Protein AF-A0A934VR68-F1 (afdb_monomer_lite)

Sequence (1082 aa):
MLKLRLAALLAGLALPFSLSGGIKLPEGFIEETVVPEISAATAFSFLPDGRILLCEQKGRILVHQDGKLLPEPLLELEVDHYWERGIIGLAIDPDFENEPWIYVFYATNVDFPKTVISRFKIDGNRALRESEEVLIEGKDQLAYGGFKPAGHQGGVLAFGPDGKLYIGTGEYTASWPSQSLETIAGKVLRINKDGTIPSDNPYYDQLEGVYRSIYSTGIRNPFGLVFEESTGDLYLTDVGQTAYEEVNVIVKGGNYGWPEEEGPPTKSDTFESIAPIHAFTPAIGQSIVGGEFYEGSQLPYPEEYHGKFFFMDYMANWVNTLDPKNPEDVQTFATGLAGPVAIHLGPEGDLYYLNRNAWVYDGRLQPHTGSLRRISYVGEEQAVLWRKQQDANKPSIPTEDVSEPKLALSPPSGVYTGPIQVNVAGSLARDPKITIRYTLSGALPDRWSPLYEGGLNISKDQYLVVAALDESSSVVQSVRADYRVASQTPYGLNKRPRHAEAYIPDEIAAFPKNLSELGIFADLASSQPIEGFIPYRLTNPVWEPYVSVKRWLSVPDFKHIEFLEQGRANLPPGSLILQHFDLTPNNASRIRLETRLIRVGQNDTHQAVTYLWKEDQSDARLSETMNMQDLSAKLGLPAGDRSWITPGPMDNLSFDNPRVFYYHDISVAQLNAPVTYPQTGVSDNQIRTWNHIGLFDTRIEEALIPRLPSFAAIGDPNSSIEHQVRSYLHTNCASCHHPEGNVRSNFDARIQTNVWGQGLLWSKAATPLYGFDAENLIQPGYPEKSILIERLRQHSSPFKMPSPSLYKQISPIVPIMDEWILELGRKHLSVKLDENAIDESAGNLACFKITTPTATYYLEKSGGGLSSLLDTSGNDWLGFEPTKGSGAKGEYRGFPNAVHQQAGSYFHAMNSGTDPCITEVLENRGDHVSISVRSESGHWAGRYDFYGDRSTFTMTQMPEDKAYWILYEGTPGGSFDLDDWWMTSSQKEPQPMTAGHKGDISNPEWIAFGDPDVDRSLLLVSHTDDDSPDTFYQMQESMTVFGFGRQGLEKFLKTVPQTFTLSFVESKKHEKISERAEELLK

Radius of gyration: 35.61 Å; chains: 1; bounding box: 92×86×104 Å

InterPro domains:
  IPR011041 Soluble quinoprotein glucose/sorbosone dehydrogenase, beta-propeller domain superfamily [SSF50952] (24-356)
  IPR011042 Six-bladed beta-propeller, TolB-like [G3DSA:2.120.10.30] (23-379)
  IPR012938 Glucose/Sorbosone dehydrogenase [PF07995] (43-354)

Organism: NCBI:txid415221

Structure (mmCIF, N/CA/C/O backbone):
data_AF-A0A934VR68-F1
#
_entry.id   AF-A0A934VR68-F1
#
loop_
_atom_site.group_PDB
_atom_site.id
_atom_site.type_symbol
_atom_site.label_atom_id
_atom_site.label_alt_id
_atom_site.label_comp_id
_atom_site.label_asym_id
_atom_site.label_entity_id
_atom_site.label_seq_id
_atom_site.pdbx_PDB_ins_code
_atom_site.Cartn_x
_atom_site.Cartn_y
_atom_site.Cartn_z
_atom_site.occupancy
_atom_site.B_iso_or_equiv
_atom_site.auth_seq_id
_atom_site.auth_comp_id
_atom_site.auth_asym_id
_atom_site.auth_atom_id
_atom_site.pdbx_PDB_model_num
ATOM 1 N N . MET A 1 1 ? -45.730 28.849 8.858 1.00 28.05 1 MET A N 1
ATOM 2 C CA . MET A 1 1 ? -46.166 27.581 8.234 1.00 28.05 1 MET A CA 1
ATOM 3 C C . MET A 1 1 ? -44.924 26.961 7.599 1.00 28.05 1 MET A C 1
ATOM 5 O O . MET A 1 1 ? -44.499 27.459 6.576 1.00 28.05 1 MET A O 1
ATOM 9 N N . LEU A 1 2 ? -44.076 26.272 8.361 1.00 24.47 2 LEU A N 1
ATOM 10 C CA . LEU A 1 2 ? -44.145 24.882 8.846 1.00 24.47 2 LEU A CA 1
ATOM 11 C C . LEU A 1 2 ? -43.529 23.883 7.838 1.00 24.47 2 LEU A C 1
ATOM 13 O O . LEU A 1 2 ? -44.092 23.672 6.771 1.00 24.47 2 LEU A O 1
ATOM 17 N N . LYS A 1 3 ? -42.461 23.220 8.315 1.00 23.73 3 LYS A N 1
ATOM 18 C CA . LYS A 1 3 ? -41.888 21.904 7.950 1.00 23.73 3 LYS A CA 1
ATOM 19 C C . LYS A 1 3 ? -40.584 21.842 7.129 1.00 23.73 3 LYS A C 1
ATOM 21 O O . LYS A 1 3 ? -40.590 21.796 5.909 1.00 23.73 3 LYS A O 1
ATOM 26 N N . LEU A 1 4 ? -39.495 21.750 7.908 1.00 26.41 4 LEU A N 1
ATOM 27 C CA . LEU A 1 4 ? -38.475 20.683 7.929 1.00 26.41 4 LEU A CA 1
ATOM 28 C C . LEU A 1 4 ? -37.934 20.154 6.587 1.00 26.41 4 LEU A C 1
ATOM 30 O O . LEU A 1 4 ? -38.584 19.356 5.919 1.00 26.41 4 LEU A O 1
ATOM 34 N N . ARG A 1 5 ? -36.652 20.444 6.326 1.00 24.77 5 ARG A N 1
ATOM 35 C CA . ARG A 1 5 ? -35.717 19.518 5.670 1.00 24.77 5 ARG A CA 1
ATOM 36 C C . ARG A 1 5 ? -34.453 19.421 6.530 1.00 24.77 5 ARG A C 1
ATOM 38 O O . ARG A 1 5 ? -33.632 20.330 6.540 1.00 24.77 5 ARG A O 1
ATOM 45 N N . LEU A 1 6 ? -34.401 18.350 7.319 1.00 25.66 6 LEU A N 1
ATOM 46 C CA . LEU A 1 6 ? -33.248 17.869 8.076 1.00 25.66 6 LEU A CA 1
ATOM 47 C C . LEU A 1 6 ? -32.337 17.149 7.065 1.00 25.66 6 LEU A C 1
ATOM 49 O O . LEU A 1 6 ? -32.803 16.219 6.410 1.00 25.66 6 LEU A O 1
ATOM 53 N N . ALA A 1 7 ? -31.091 17.588 6.899 1.00 24.75 7 ALA A N 1
ATOM 54 C CA . ALA A 1 7 ? -30.080 16.845 6.150 1.00 24.75 7 ALA A CA 1
ATOM 55 C C . ALA A 1 7 ? -29.336 15.945 7.146 1.00 24.75 7 ALA A C 1
ATOM 57 O O . ALA A 1 7 ? -28.622 16.440 8.015 1.00 24.75 7 ALA A O 1
ATOM 58 N N . ALA A 1 8 ? -29.590 14.640 7.063 1.00 25.19 8 ALA A N 1
ATOM 59 C CA . ALA A 1 8 ? -28.914 13.606 7.830 1.00 25.19 8 ALA A CA 1
ATOM 60 C C . ALA A 1 8 ? -27.628 13.200 7.093 1.00 25.19 8 ALA A C 1
ATOM 62 O O . ALA A 1 8 ? -27.705 12.701 5.975 1.00 25.19 8 ALA A O 1
ATOM 63 N N . LEU A 1 9 ? -26.466 13.428 7.712 1.00 25.52 9 LEU A N 1
ATOM 64 C CA . LEU A 1 9 ? -25.203 12.782 7.348 1.00 25.52 9 LEU A CA 1
ATOM 65 C C . LEU A 1 9 ? -24.937 11.702 8.407 1.00 25.52 9 LEU A C 1
ATOM 67 O O . LEU A 1 9 ? -24.660 12.020 9.561 1.00 25.52 9 LEU A O 1
ATOM 71 N N . LEU A 1 10 ? -25.097 10.440 8.014 1.00 25.72 10 LEU A N 1
ATOM 72 C CA . LEU A 1 10 ? -24.734 9.243 8.771 1.00 25.72 10 LEU A CA 1
ATOM 73 C C . LEU A 1 10 ? -23.389 8.754 8.218 1.00 25.72 10 LEU A C 1
ATOM 75 O O . LEU A 1 10 ? -23.344 8.280 7.089 1.00 25.72 10 LEU A O 1
ATOM 79 N N . ALA A 1 11 ? -22.312 8.888 8.994 1.00 25.97 11 ALA A N 1
ATOM 80 C CA . ALA A 1 11 ? -21.080 8.124 8.809 1.00 25.97 11 ALA A CA 1
ATOM 81 C C . ALA A 1 11 ? -21.022 7.117 9.964 1.00 25.97 11 ALA A C 1
ATOM 83 O O . ALA A 1 11 ? -21.067 7.506 11.134 1.00 25.97 11 ALA A O 1
ATOM 84 N N . GLY A 1 12 ? -21.075 5.832 9.616 1.00 24.03 12 GLY A N 1
ATOM 85 C CA . GLY A 1 12 ? -21.204 4.714 10.540 1.00 24.03 12 GLY A CA 1
ATOM 86 C C . GLY A 1 12 ? -19.996 4.590 11.464 1.00 24.03 12 GLY A C 1
ATOM 87 O O . GLY A 1 12 ? -18.859 4.505 11.021 1.00 24.03 12 GLY A O 1
ATOM 88 N N . LEU A 1 13 ? -20.265 4.560 12.768 1.00 29.69 13 LEU A N 1
ATOM 89 C CA . LEU A 1 13 ? -19.359 4.026 13.777 1.00 29.69 13 LEU A CA 1
ATOM 90 C C . LEU A 1 13 ? -19.302 2.499 13.617 1.00 29.69 13 LEU A C 1
ATOM 92 O O . LEU A 1 13 ? -20.286 1.826 13.922 1.00 29.69 13 LEU A O 1
ATOM 96 N N . ALA A 1 14 ? -18.166 1.932 13.211 1.00 25.05 14 ALA A N 1
ATOM 97 C CA . ALA A 1 14 ? -17.817 0.565 13.595 1.00 25.05 14 ALA A CA 1
ATOM 98 C C . ALA A 1 14 ? -17.445 0.565 15.089 1.00 25.05 14 ALA A C 1
ATOM 100 O O . ALA A 1 14 ? -16.317 0.847 15.488 1.00 25.05 14 ALA A O 1
ATOM 101 N N . LEU A 1 15 ? -18.438 0.311 15.941 1.00 27.58 15 LEU A N 1
ATOM 102 C CA . LEU A 1 15 ? -18.227 -0.068 17.337 1.00 27.58 15 LEU A CA 1
ATOM 103 C C . LEU A 1 15 ? -17.658 -1.497 17.376 1.00 27.58 15 LEU A C 1
ATOM 105 O O . LEU A 1 15 ? -18.282 -2.378 16.786 1.00 27.58 15 LEU A O 1
ATOM 109 N N . PRO A 1 16 ? -16.616 -1.815 18.167 1.00 25.47 16 PRO A N 1
ATOM 110 C CA . PRO A 1 16 ? -16.434 -3.174 18.644 1.00 25.47 16 PRO A CA 1
ATOM 111 C C . PRO A 1 16 ? -17.470 -3.407 19.749 1.00 25.47 16 PRO A C 1
ATOM 113 O O . PRO A 1 16 ? -17.167 -3.421 20.942 1.00 25.47 16 PRO A O 1
ATOM 116 N N . PHE A 1 17 ? -18.737 -3.574 19.370 1.00 26.94 17 PHE A N 1
ATOM 117 C CA . PHE A 1 17 ? -19.653 -4.297 20.233 1.00 26.94 17 PHE A CA 1
ATOM 118 C C . PHE A 1 17 ? -19.252 -5.768 20.143 1.00 26.94 17 PHE A C 1
ATOM 120 O O . PHE A 1 17 ? -19.762 -6.514 19.317 1.00 26.94 17 PHE A O 1
ATOM 127 N N . SER A 1 18 ? -18.421 -6.228 21.080 1.00 26.27 18 SER A N 1
ATOM 128 C CA . SER A 1 18 ? -18.700 -7.549 21.636 1.00 26.27 18 SER A CA 1
ATOM 129 C C . SER A 1 18 ? -19.998 -7.400 22.430 1.00 26.27 18 SER A C 1
ATOM 131 O O . SER A 1 18 ? -20.007 -7.175 23.642 1.00 26.27 18 SER A O 1
ATOM 133 N N . LEU A 1 19 ? -21.127 -7.422 21.717 1.00 27.28 19 LEU A N 1
ATOM 134 C CA . LEU A 1 19 ? -22.379 -7.816 22.328 1.00 27.28 19 LEU A CA 1
ATOM 135 C C . LEU A 1 19 ? -22.127 -9.238 22.816 1.00 27.28 19 LEU A C 1
ATOM 137 O O . LEU A 1 19 ? -22.005 -10.163 22.028 1.00 27.28 19 LEU A O 1
ATOM 141 N N . SER A 1 20 ? -22.113 -9.433 24.128 1.00 31.66 20 SER A N 1
ATOM 142 C CA . SER A 1 20 ? -22.282 -10.754 24.735 1.00 31.66 20 SER A CA 1
ATOM 143 C C . SER A 1 20 ? -23.693 -11.332 24.503 1.00 31.66 20 SER A C 1
ATOM 145 O O . SER A 1 20 ? -24.128 -12.231 25.223 1.00 31.66 20 SER A O 1
ATOM 147 N N . GLY A 1 21 ? -24.428 -10.835 23.503 1.00 38.28 21 GLY A N 1
ATOM 148 C CA . GLY A 1 21 ? -25.557 -11.540 22.924 1.00 38.28 21 GLY A CA 1
ATOM 149 C C . GLY A 1 21 ? -24.994 -12.533 21.921 1.00 38.28 21 GLY A C 1
ATOM 150 O O . GLY A 1 21 ? -24.401 -12.109 20.939 1.00 38.28 21 GLY A O 1
ATOM 151 N N . GLY A 1 22 ? -25.141 -13.833 22.186 1.00 60.25 22 GLY A N 1
ATOM 152 C CA . GLY A 1 22 ? -24.747 -14.869 21.227 1.00 60.25 22 GLY A CA 1
ATOM 153 C C . GLY A 1 22 ? -25.390 -14.661 19.851 1.00 60.25 22 GLY A C 1
ATOM 154 O O . GLY A 1 22 ? -26.349 -13.890 19.727 1.00 60.25 22 GLY A O 1
ATOM 155 N N . ILE A 1 23 ? -24.863 -15.364 18.843 1.00 82.00 23 ILE A N 1
ATOM 156 C CA . ILE A 1 23 ? -25.357 -15.294 17.466 1.00 82.00 23 ILE A CA 1
ATOM 157 C C . ILE A 1 23 ? -26.887 -15.396 17.434 1.00 82.00 23 ILE A C 1
ATOM 159 O O . ILE A 1 23 ? -27.502 -16.223 18.118 1.00 82.00 23 ILE A O 1
ATOM 163 N N . LYS A 1 24 ? -27.519 -14.535 16.643 1.00 89.50 24 LYS A N 1
ATOM 164 C CA . LYS A 1 24 ? -28.940 -14.653 16.328 1.00 89.50 24 LYS A CA 1
ATOM 165 C C . LYS A 1 24 ? -29.060 -15.308 14.971 1.00 89.50 24 LYS A C 1
ATOM 167 O O . LYS A 1 24 ? -28.560 -14.764 13.992 1.00 89.50 24 LYS A O 1
ATOM 172 N N . LEU A 1 25 ? -29.739 -16.446 14.954 1.00 92.12 25 LEU A N 1
ATOM 173 C CA . LEU A 1 25 ? -30.021 -17.239 13.767 1.00 92.12 25 LEU A CA 1
ATOM 174 C C . LEU A 1 25 ? -31.536 -17.381 13.575 1.00 92.12 25 LEU A C 1
ATOM 176 O O . LEU A 1 25 ? -32.276 -17.234 14.560 1.00 92.12 25 LEU A O 1
ATOM 180 N N . PRO A 1 26 ? -32.002 -17.718 12.360 1.00 94.38 26 PRO A N 1
ATOM 181 C CA . PRO A 1 26 ? -33.406 -18.009 12.117 1.00 94.38 26 PRO A CA 1
ATOM 182 C C . PRO A 1 26 ? -33.869 -19.231 12.929 1.00 94.38 26 PRO A C 1
ATOM 184 O O . PRO A 1 26 ? -33.079 -19.983 13.522 1.00 94.38 26 PRO A O 1
ATOM 187 N N . GLU A 1 27 ? -35.183 -19.430 13.012 1.00 91.06 27 GLU A N 1
ATOM 188 C CA . GLU A 1 27 ? -35.729 -20.593 13.710 1.00 91.06 27 GLU A CA 1
ATOM 189 C C . GLU A 1 27 ? -35.282 -21.901 13.033 1.00 91.06 27 GLU A C 1
ATOM 191 O O . GLU A 1 27 ? -35.127 -21.985 11.820 1.00 91.06 27 GLU A O 1
ATOM 196 N N . GLY A 1 28 ? -34.994 -22.922 13.844 1.00 92.81 28 GLY A N 1
ATOM 197 C CA . GLY A 1 28 ? -34.478 -24.207 13.363 1.00 92.81 28 GLY A CA 1
ATOM 198 C C . GLY A 1 28 ? -32.969 -24.284 13.110 1.00 92.81 28 GLY A C 1
ATOM 199 O O . GLY A 1 28 ? -32.467 -25.391 12.922 1.00 92.81 28 GLY A O 1
ATOM 200 N N . PHE A 1 29 ? -32.239 -23.169 13.198 1.00 96.00 29 PHE A N 1
ATOM 201 C CA . PHE A 1 29 ? -30.780 -23.147 13.066 1.00 96.00 29 PHE A CA 1
ATOM 202 C C . PHE A 1 29 ? -30.039 -23.162 14.411 1.00 96.00 29 PHE A C 1
ATOM 204 O O . PHE A 1 29 ? -30.482 -22.567 15.406 1.00 96.00 29 PHE A O 1
ATOM 211 N N . ILE A 1 30 ? -28.877 -23.814 14.416 1.00 92.88 30 ILE A N 1
ATOM 212 C CA . ILE A 1 30 ? -27.908 -23.850 15.519 1.00 92.88 30 ILE A CA 1
ATOM 213 C C . ILE A 1 30 ? -26.512 -23.476 15.020 1.00 92.88 30 ILE A C 1
ATOM 215 O O . ILE A 1 30 ? -26.251 -23.502 13.820 1.00 92.88 30 ILE A O 1
ATOM 219 N N . GLU A 1 31 ? -25.622 -23.144 15.952 1.00 91.94 31 GLU A N 1
ATOM 220 C CA . GLU A 1 31 ? -24.237 -22.781 15.666 1.00 91.94 31 GLU A CA 1
ATOM 221 C C . GLU A 1 31 ? -23.282 -23.559 16.572 1.00 91.94 31 GLU A C 1
ATOM 223 O O . GLU A 1 31 ? -23.458 -23.579 17.792 1.00 91.94 31 GLU A O 1
ATOM 228 N N . GLU A 1 32 ? -22.239 -24.154 16.004 1.00 90.81 32 GLU A N 1
ATOM 229 C CA . GLU A 1 32 ? -21.258 -24.940 16.747 1.00 90.81 32 GLU A CA 1
ATOM 230 C C . GLU A 1 32 ? -19.827 -24.456 16.498 1.00 90.81 32 GLU A C 1
ATOM 232 O O . GLU A 1 32 ? -19.454 -24.052 15.395 1.00 90.81 32 GLU A O 1
ATOM 237 N N . THR A 1 33 ? -18.996 -24.508 17.543 1.00 90.56 33 THR A N 1
ATOM 238 C CA . THR A 1 33 ? -17.549 -24.310 17.400 1.00 90.56 33 THR A CA 1
ATOM 239 C C . THR A 1 33 ? -16.932 -25.563 16.795 1.00 90.56 33 THR A C 1
ATOM 241 O O . THR A 1 33 ? -16.979 -26.619 17.423 1.00 90.56 33 THR A O 1
ATOM 244 N N . VAL A 1 34 ? -16.288 -25.438 15.638 1.00 94.75 34 VAL A N 1
ATOM 245 C CA . VAL A 1 34 ? -15.544 -26.539 15.009 1.00 94.75 34 VAL A CA 1
ATOM 246 C C . VAL A 1 34 ? -14.088 -26.491 15.451 1.00 94.75 34 VAL A C 1
ATOM 248 O O . VAL A 1 34 ? -13.552 -27.471 15.960 1.00 94.75 34 VAL A O 1
ATOM 251 N N . VAL A 1 35 ? -13.463 -25.317 15.324 1.00 92.38 35 VAL A N 1
ATOM 252 C CA . VAL A 1 35 ? -12.082 -25.080 15.762 1.00 92.38 35 VAL A CA 1
ATOM 253 C C . VAL A 1 35 ? -12.032 -23.792 16.580 1.00 92.38 35 VAL A C 1
ATOM 255 O O . VAL A 1 35 ? -12.328 -22.725 16.040 1.00 92.38 35 VAL A O 1
ATOM 258 N N . PRO A 1 36 ? -11.688 -23.851 17.876 1.00 87.69 36 PRO A N 1
ATOM 259 C CA . PRO A 1 36 ? -11.457 -22.658 18.681 1.00 87.69 36 PRO A CA 1
ATOM 260 C C . PRO A 1 36 ? -10.021 -22.129 18.509 1.00 87.69 36 PRO A C 1
ATOM 262 O O . PRO A 1 36 ? -9.134 -22.845 18.052 1.00 87.69 36 PRO A O 1
ATOM 265 N N . GLU A 1 37 ? -9.782 -20.898 18.964 1.00 83.94 37 GLU A N 1
ATOM 266 C CA . GLU A 1 37 ? -8.445 -20.376 19.298 1.00 83.94 37 GLU A CA 1
ATOM 267 C C . GLU A 1 37 ? -7.411 -20.314 18.149 1.00 83.94 37 GLU A C 1
ATOM 269 O O . GLU A 1 37 ? -6.203 -20.479 18.353 1.00 83.94 37 GLU A O 1
ATOM 274 N N . ILE A 1 38 ? -7.864 -19.985 16.939 1.00 86.38 38 ILE A N 1
ATOM 275 C CA . ILE A 1 38 ? -7.002 -19.780 15.762 1.00 86.38 38 ILE A CA 1
ATOM 276 C C . ILE A 1 38 ? -6.319 -18.406 15.856 1.00 86.38 38 ILE A C 1
ATOM 278 O O . ILE A 1 38 ? -6.948 -17.411 16.232 1.00 86.38 38 ILE A O 1
ATOM 282 N N . SER A 1 39 ? -5.030 -18.306 15.524 1.00 84.50 39 SER A N 1
ATOM 283 C CA . SER A 1 39 ? -4.310 -17.027 15.579 1.00 84.50 39 SER A CA 1
ATOM 284 C C . SER A 1 39 ? -4.308 -16.321 14.228 1.00 84.50 39 SER A C 1
ATOM 286 O O . SER A 1 39 ? -3.750 -16.837 13.270 1.00 84.50 39 SER A O 1
ATOM 288 N N . ALA A 1 40 ? -4.857 -15.102 14.167 1.00 87.12 40 ALA A N 1
ATOM 289 C CA . ALA A 1 40 ? -4.866 -14.279 12.948 1.00 87.12 40 ALA A CA 1
ATOM 290 C C . ALA A 1 40 ? -5.395 -15.040 11.712 1.00 87.12 40 ALA A C 1
ATOM 292 O O . ALA A 1 40 ? -4.731 -15.090 10.678 1.00 87.12 40 ALA A O 1
ATOM 293 N N . ALA A 1 41 ? -6.560 -15.676 11.857 1.00 92.38 41 ALA A N 1
ATOM 294 C CA . ALA A 1 41 ? -7.173 -16.494 10.815 1.00 92.38 41 ALA A CA 1
ATOM 295 C C . ALA A 1 41 ? -7.495 -15.658 9.560 1.00 92.38 41 ALA A C 1
ATOM 297 O O . ALA A 1 41 ? -7.987 -14.539 9.704 1.00 92.38 41 ALA A O 1
ATOM 298 N N . THR A 1 42 ? -7.219 -16.170 8.358 1.00 94.56 42 THR A N 1
ATOM 299 C CA . THR A 1 42 ? -7.431 -15.426 7.093 1.00 94.56 42 THR A CA 1
ATOM 300 C C . THR A 1 42 ? -8.353 -16.136 6.114 1.00 94.56 42 THR A C 1
ATOM 302 O O . THR A 1 42 ? -9.308 -15.531 5.645 1.00 94.56 42 THR A O 1
ATOM 305 N N . ALA A 1 43 ? -8.119 -17.420 5.860 1.00 96.50 43 ALA A N 1
ATOM 306 C CA . ALA A 1 43 ? -8.907 -18.232 4.937 1.00 96.50 43 ALA A CA 1
ATOM 307 C C . ALA A 1 43 ? -9.018 -19.674 5.438 1.00 96.50 43 ALA A C 1
ATOM 309 O O . ALA A 1 43 ? -8.245 -20.109 6.297 1.00 96.50 43 ALA A O 1
ATOM 310 N N . PHE A 1 44 ? -9.968 -20.429 4.894 1.00 97.88 44 PHE A N 1
ATOM 311 C CA . PHE A 1 44 ? -10.056 -21.869 5.105 1.00 97.88 44 PHE A CA 1
ATOM 312 C C . PHE A 1 44 ? -10.626 -22.556 3.866 1.00 97.88 44 PHE A C 1
ATOM 314 O O . PHE A 1 44 ? -11.276 -21.910 3.056 1.00 97.88 44 PHE A O 1
ATOM 321 N N . SER A 1 45 ? -10.381 -23.854 3.709 1.00 97.19 45 SER A N 1
ATOM 322 C CA . SER A 1 45 ? -10.980 -24.633 2.623 1.00 97.19 45 SER A CA 1
ATOM 323 C C . SER A 1 45 ? -11.104 -26.111 2.992 1.00 97.19 45 SER A C 1
ATOM 325 O O . SER A 1 45 ? -10.379 -26.603 3.864 1.00 97.19 45 SER A O 1
ATOM 327 N N . PHE A 1 46 ? -12.026 -26.815 2.340 1.00 96.12 46 PHE A N 1
ATOM 328 C CA . PHE A 1 46 ? -12.252 -28.247 2.526 1.00 96.12 46 PHE A CA 1
ATOM 329 C C . PHE A 1 46 ? -11.454 -29.061 1.509 1.00 96.12 46 PHE A C 1
ATOM 331 O O . PHE A 1 46 ? -11.421 -28.738 0.325 1.00 96.12 46 PHE A O 1
ATOM 338 N N . LEU A 1 47 ? -10.849 -30.156 1.964 1.00 95.69 47 LEU A N 1
ATOM 339 C CA . LEU A 1 47 ? -10.336 -31.200 1.082 1.00 95.69 47 LEU A CA 1
ATOM 340 C C . LEU A 1 47 ? -11.433 -32.239 0.792 1.00 95.69 47 LEU A C 1
ATOM 342 O O . LEU A 1 47 ? -12.292 -32.460 1.651 1.00 95.69 47 LEU A O 1
ATOM 346 N N . PRO A 1 48 ? -11.380 -32.946 -0.357 1.00 92.38 48 PRO A N 1
ATOM 347 C CA . PRO A 1 48 ? -12.367 -33.979 -0.701 1.00 92.38 48 PRO A CA 1
ATOM 348 C C . PRO A 1 48 ? -12.492 -35.110 0.330 1.00 92.38 48 PRO A C 1
ATOM 350 O O . PRO A 1 48 ? -13.541 -35.736 0.452 1.00 92.38 48 PRO A O 1
ATOM 353 N N . ASP A 1 49 ? -11.437 -35.358 1.109 1.00 91.00 49 ASP A N 1
ATOM 354 C CA . ASP A 1 49 ? -11.416 -36.366 2.174 1.00 91.00 49 ASP A CA 1
ATOM 355 C C . ASP A 1 49 ? -12.012 -35.886 3.514 1.00 91.00 49 ASP A C 1
ATOM 357 O O . ASP A 1 49 ? -11.981 -36.621 4.504 1.00 91.00 49 ASP A O 1
ATOM 361 N N . GLY A 1 50 ? -12.563 -34.668 3.557 1.00 91.75 50 GLY A N 1
ATOM 362 C CA . GLY A 1 50 ? -13.228 -34.083 4.723 1.00 91.75 50 GLY A CA 1
ATOM 363 C C . GLY A 1 50 ? -12.304 -33.331 5.685 1.00 91.75 50 GLY A C 1
ATOM 364 O O . GLY A 1 50 ? -12.776 -32.801 6.695 1.00 91.75 50 GLY A O 1
ATOM 365 N N . ARG A 1 51 ? -10.996 -33.253 5.407 1.00 96.19 51 ARG A N 1
ATOM 366 C CA . ARG A 1 51 ? -10.093 -32.376 6.169 1.00 96.19 51 ARG A CA 1
ATOM 367 C C . ARG A 1 51 ? -10.397 -30.908 5.891 1.00 96.19 51 ARG A C 1
ATOM 369 O O . ARG A 1 51 ? -10.783 -30.539 4.786 1.00 96.19 51 ARG A O 1
ATOM 376 N N . ILE A 1 52 ? -10.155 -30.063 6.890 1.00 98.25 52 ILE A N 1
ATOM 377 C CA . ILE A 1 52 ? -10.269 -28.606 6.763 1.00 98.25 52 ILE A CA 1
ATOM 378 C C . ILE A 1 52 ? -8.876 -28.004 6.890 1.00 98.25 52 ILE A C 1
ATOM 380 O O . ILE A 1 52 ? -8.176 -28.257 7.875 1.00 98.25 52 ILE A O 1
ATOM 384 N N . LEU A 1 53 ? -8.479 -27.209 5.903 1.00 98.44 53 LEU A N 1
ATOM 385 C CA . LEU A 1 53 ? -7.247 -26.431 5.929 1.00 98.44 53 LEU A CA 1
ATOM 386 C C . LEU A 1 53 ? -7.551 -25.014 6.408 1.00 98.44 53 LEU A C 1
ATOM 388 O O . LEU A 1 53 ? -8.507 -24.407 5.940 1.00 98.44 53 LEU A O 1
ATOM 392 N N . LEU A 1 54 ? -6.756 -24.497 7.346 1.00 98.06 54 LEU A N 1
ATOM 393 C CA . LEU A 1 54 ? -6.975 -23.195 7.990 1.00 98.06 54 LEU A CA 1
ATOM 394 C C . LEU A 1 54 ? -5.716 -22.339 7.875 1.00 98.06 54 LEU A C 1
ATOM 396 O O . LEU A 1 54 ? -4.660 -22.736 8.362 1.00 98.06 54 LEU A O 1
ATOM 400 N N . CYS A 1 55 ? -5.822 -21.162 7.271 1.00 97.25 55 CYS A N 1
ATOM 401 C CA . CYS A 1 55 ? -4.709 -20.234 7.123 1.00 97.25 55 CYS A CA 1
ATOM 402 C C . CYS A 1 55 ? -4.604 -19.291 8.321 1.00 97.25 55 CYS A C 1
ATOM 404 O O . CYS A 1 55 ? -5.583 -18.680 8.755 1.00 97.25 55 CYS A O 1
ATOM 406 N N . GLU A 1 56 ? -3.381 -19.126 8.807 1.00 94.44 56 GLU A N 1
ATOM 407 C CA . GLU A 1 56 ? -2.989 -18.059 9.711 1.00 94.44 56 GLU A CA 1
ATOM 408 C C . GLU A 1 56 ? -2.090 -17.071 8.967 1.00 94.44 56 GLU A C 1
ATOM 410 O O . GLU A 1 56 ? -1.102 -17.454 8.331 1.00 94.44 56 GLU A O 1
ATOM 415 N N . GLN A 1 57 ? -2.373 -15.778 9.124 1.00 93.31 57 GLN A N 1
ATOM 416 C CA . GLN A 1 57 ? -1.688 -14.698 8.408 1.00 93.31 57 GLN A CA 1
ATOM 417 C C . GLN A 1 57 ? -0.158 -14.744 8.528 1.00 93.31 57 GLN A C 1
ATOM 419 O O . GLN A 1 57 ? 0.552 -14.354 7.606 1.00 93.31 57 GLN A O 1
ATOM 424 N N . LYS A 1 58 ? 0.361 -15.260 9.647 1.00 91.56 58 LYS A N 1
ATOM 425 C CA . LYS A 1 58 ? 1.797 -15.391 9.937 1.00 91.56 58 LYS A CA 1
ATOM 426 C C . LYS A 1 58 ? 2.546 -16.447 9.127 1.00 91.56 58 LYS A C 1
ATOM 428 O O . LYS A 1 58 ? 3.720 -16.667 9.406 1.00 91.56 58 LYS A O 1
ATOM 433 N N . GLY A 1 59 ? 1.897 -17.102 8.171 1.00 94.75 59 GLY A N 1
ATOM 434 C CA . GLY A 1 59 ? 2.577 -18.047 7.295 1.00 94.75 59 GLY A CA 1
ATOM 435 C C . GLY A 1 59 ? 2.277 -19.509 7.587 1.00 94.75 59 GLY A C 1
ATOM 436 O O . GLY A 1 59 ? 2.928 -20.359 6.997 1.00 94.75 59 GLY A O 1
ATOM 437 N N . ARG A 1 60 ? 1.316 -19.839 8.460 1.00 96.31 60 ARG A N 1
ATOM 438 C CA . ARG A 1 60 ? 0.975 -21.238 8.770 1.00 96.31 60 ARG A CA 1
ATOM 439 C C . ARG A 1 60 ? -0.336 -21.649 8.115 1.00 96.31 60 ARG A C 1
ATOM 441 O O . ARG A 1 60 ? -1.310 -20.908 8.171 1.00 96.31 60 ARG A O 1
ATOM 448 N N . ILE A 1 61 ? -0.373 -22.860 7.569 1.00 98.19 61 ILE A N 1
ATOM 449 C CA . ILE A 1 61 ? -1.604 -23.545 7.162 1.00 98.19 61 ILE A CA 1
ATOM 450 C C . ILE A 1 61 ? -1.776 -24.749 8.084 1.00 98.19 61 ILE A C 1
ATOM 452 O O . ILE A 1 61 ? -0.898 -25.604 8.152 1.00 98.19 61 ILE A O 1
ATOM 456 N N . LEU A 1 62 ? -2.875 -24.805 8.827 1.00 97.44 62 LEU A N 1
ATOM 457 C CA . LEU A 1 62 ? -3.183 -25.847 9.806 1.00 97.44 62 LEU A CA 1
ATOM 458 C C . LEU A 1 62 ? -4.112 -26.901 9.196 1.00 97.44 62 LEU A C 1
ATOM 460 O O . LEU A 1 62 ? -4.836 -26.614 8.246 1.00 97.44 62 LEU A O 1
ATOM 464 N N . VAL A 1 63 ? -4.130 -28.102 9.779 1.00 98.12 63 VAL A N 1
ATOM 465 C CA . VAL A 1 63 ? -5.033 -29.192 9.379 1.00 98.12 63 VAL A CA 1
ATOM 466 C C . VAL A 1 63 ? -5.978 -29.518 10.526 1.00 98.12 63 VAL A C 1
ATOM 468 O O . VAL A 1 63 ? -5.533 -29.833 11.631 1.00 98.12 63 VAL A O 1
ATOM 471 N N . HIS A 1 64 ? -7.277 -29.499 10.257 1.00 97.31 64 HIS A N 1
ATOM 472 C CA . HIS A 1 64 ? -8.291 -30.085 11.121 1.00 97.31 64 HIS A CA 1
ATOM 473 C C . HIS A 1 64 ? -8.806 -31.389 10.502 1.00 97.31 64 HIS A C 1
ATOM 475 O O . HIS A 1 64 ? -9.279 -31.411 9.365 1.00 97.31 64 HIS A O 1
ATOM 481 N N . GLN A 1 65 ? -8.708 -32.477 11.263 1.00 94.81 65 GLN A N 1
ATOM 482 C CA . GLN A 1 65 ? -9.069 -33.829 10.849 1.00 94.81 65 GLN A CA 1
ATOM 483 C C . GLN A 1 65 ? -9.696 -34.574 12.033 1.00 94.81 65 GLN A C 1
ATOM 485 O O . GLN A 1 65 ? -9.239 -34.434 13.166 1.00 94.81 65 GLN A O 1
ATOM 490 N N . ASP A 1 66 ? -10.743 -35.366 11.783 1.00 90.94 66 ASP A N 1
ATOM 491 C CA . ASP A 1 66 ? -11.401 -36.210 12.794 1.00 90.94 66 ASP A CA 1
ATOM 492 C C . ASP A 1 66 ? -11.813 -35.448 14.075 1.00 90.94 66 ASP A C 1
ATOM 494 O O . ASP A 1 66 ? -11.659 -35.933 15.201 1.00 90.94 66 ASP A O 1
ATOM 498 N N . GLY A 1 67 ? -12.311 -34.218 13.903 1.00 88.69 67 GLY A N 1
ATOM 499 C CA . GLY A 1 67 ? -12.756 -33.350 14.999 1.00 88.69 67 GLY A CA 1
ATOM 500 C C . GLY A 1 67 ? -11.624 -32.746 15.837 1.00 88.69 67 GLY A C 1
ATOM 501 O O . GLY A 1 67 ? -11.861 -32.326 16.972 1.00 88.69 67 GLY A O 1
ATOM 502 N N . LYS A 1 68 ? -10.380 -32.763 15.341 1.00 91.69 68 LYS A N 1
ATOM 503 C CA . LYS A 1 68 ? -9.207 -32.239 16.047 1.00 91.69 68 LYS A CA 1
ATOM 504 C C . LYS A 1 68 ? -8.326 -31.403 15.133 1.00 91.69 68 LYS A C 1
ATOM 506 O O . LYS A 1 68 ? -8.046 -31.779 13.999 1.00 91.69 68 LYS A O 1
ATOM 511 N N . LEU A 1 69 ? -7.820 -30.300 15.675 1.00 92.19 69 LEU A N 1
ATOM 512 C CA . LEU A 1 69 ? -6.714 -29.563 15.076 1.00 92.19 69 LEU A CA 1
ATOM 513 C C . LEU A 1 69 ? -5.414 -30.345 15.307 1.00 92.19 69 LEU A C 1
ATOM 515 O O . LEU A 1 69 ? -5.113 -30.731 16.442 1.00 92.19 69 LEU A O 1
ATOM 519 N N . LEU A 1 70 ? -4.663 -30.612 14.242 1.00 93.00 70 LEU A N 1
ATOM 520 C CA . LEU A 1 70 ? -3.385 -31.310 14.335 1.00 93.00 70 LEU A CA 1
ATOM 521 C C . LEU A 1 70 ? -2.297 -30.383 14.910 1.00 93.00 70 LEU A C 1
ATOM 523 O O . LEU A 1 70 ? -2.341 -29.175 14.684 1.00 93.00 70 LEU A O 1
ATOM 527 N N . PRO A 1 71 ? -1.321 -30.926 15.665 1.00 88.69 71 PRO A N 1
ATOM 528 C CA . PRO A 1 71 ? -0.281 -30.116 16.303 1.00 88.69 71 PRO A CA 1
ATOM 529 C C . PRO A 1 71 ? 0.737 -29.541 15.310 1.00 88.69 71 PRO A C 1
ATOM 531 O O . PRO A 1 71 ? 1.261 -28.455 15.543 1.00 88.69 71 PRO A O 1
ATOM 534 N N . GLU A 1 72 ? 1.017 -30.264 14.225 1.00 92.38 72 GLU A N 1
ATOM 535 C CA . GLU A 1 72 ? 1.939 -29.829 13.176 1.00 92.38 72 GLU A CA 1
ATOM 536 C C . GLU A 1 72 ? 1.156 -29.137 12.049 1.00 92.38 72 GLU A C 1
ATOM 538 O O . GLU A 1 72 ? 0.115 -29.664 11.633 1.00 92.38 72 GLU A O 1
ATOM 543 N N . PRO A 1 73 ? 1.628 -27.985 11.539 1.00 96.00 73 PRO A N 1
ATOM 544 C CA . PRO A 1 73 ? 1.010 -27.345 10.388 1.00 96.00 73 PRO A CA 1
ATOM 545 C C . PRO A 1 73 ? 1.220 -28.180 9.116 1.00 96.00 73 PRO A C 1
ATOM 547 O O . PRO A 1 73 ? 2.221 -28.884 8.965 1.00 96.00 73 PRO A O 1
ATOM 550 N N . LEU A 1 74 ? 0.294 -28.045 8.167 1.00 97.75 74 LEU A N 1
ATOM 551 C CA . LEU A 1 74 ? 0.448 -28.534 6.799 1.00 97.75 74 LEU A CA 1
ATOM 552 C C . LEU A 1 74 ? 1.668 -27.887 6.131 1.00 97.75 74 LEU A C 1
ATOM 554 O O . LEU A 1 74 ? 2.475 -28.576 5.509 1.00 97.75 74 LEU A O 1
ATOM 558 N N . LEU A 1 75 ? 1.773 -26.562 6.255 1.00 96.94 75 LEU A N 1
ATOM 559 C CA . LEU A 1 75 ? 2.780 -25.720 5.617 1.00 96.94 75 LEU A CA 1
ATOM 560 C C . LEU A 1 75 ? 3.139 -24.551 6.538 1.00 96.94 75 LEU A C 1
ATOM 562 O O . LEU A 1 75 ? 2.262 -23.985 7.193 1.00 96.94 75 LEU A O 1
ATOM 566 N N . GLU A 1 76 ? 4.413 -24.170 6.540 1.00 96.00 76 GLU A N 1
ATOM 567 C CA . GLU A 1 76 ? 4.907 -22.938 7.151 1.00 96.00 76 GLU A CA 1
ATOM 568 C C . GLU A 1 76 ? 5.764 -22.175 6.128 1.00 96.00 76 GLU A C 1
ATOM 570 O O . GLU A 1 76 ? 6.680 -22.746 5.530 1.00 96.00 76 GLU A O 1
ATOM 575 N N . LEU A 1 77 ? 5.427 -20.906 5.895 1.00 93.69 77 LEU A N 1
ATOM 576 C CA . LEU A 1 77 ? 6.068 -19.993 4.953 1.00 93.69 77 LEU A CA 1
ATOM 577 C C . LEU A 1 77 ? 6.623 -18.778 5.692 1.00 93.69 77 LEU A C 1
ATOM 579 O O . LEU A 1 77 ? 5.974 -18.227 6.581 1.00 93.69 77 LEU A O 1
ATOM 583 N N . GLU A 1 78 ? 7.796 -18.310 5.273 1.00 91.69 78 GLU A N 1
ATOM 584 C CA . GLU A 1 78 ? 8.275 -16.992 5.674 1.00 91.69 78 GLU A CA 1
ATOM 585 C C . GLU A 1 78 ? 7.552 -15.929 4.840 1.00 91.69 78 GLU A C 1
ATOM 587 O O . GLU A 1 78 ? 7.674 -15.891 3.615 1.00 91.69 78 GLU A O 1
ATOM 592 N N . VAL A 1 79 ? 6.768 -15.086 5.510 1.00 95.69 79 VAL A N 1
ATOM 593 C CA . VAL A 1 79 ? 5.907 -14.083 4.873 1.00 95.69 79 VAL A CA 1
ATOM 594 C C . VAL A 1 79 ? 6.084 -12.714 5.521 1.00 95.69 79 VAL A C 1
ATOM 596 O O . VAL A 1 79 ? 6.353 -12.603 6.725 1.00 95.69 79 VAL A O 1
ATOM 599 N N . ASP A 1 80 ? 5.865 -11.658 4.737 1.00 94.06 80 ASP A N 1
ATOM 600 C CA . ASP A 1 80 ? 5.608 -10.336 5.302 1.00 94.06 80 ASP A CA 1
ATOM 601 C C . ASP A 1 80 ? 4.191 -10.347 5.861 1.00 94.06 80 ASP A C 1
ATOM 603 O O . ASP A 1 80 ? 3.228 -10.441 5.112 1.00 94.06 80 ASP A O 1
ATOM 607 N N . HIS A 1 81 ? 4.063 -10.295 7.181 1.00 89.19 81 HIS A N 1
ATOM 608 C CA . HIS A 1 81 ? 2.777 -10.341 7.870 1.00 89.19 81 HIS A CA 1
ATOM 609 C C . HIS A 1 81 ? 2.382 -8.976 8.444 1.00 89.19 81 HIS A C 1
ATOM 611 O O . HIS A 1 81 ? 1.658 -8.898 9.433 1.00 89.19 81 HIS A O 1
ATOM 617 N N . TYR A 1 82 ? 2.921 -7.882 7.901 1.00 85.62 82 TYR A N 1
ATOM 618 C CA . TYR A 1 82 ? 2.572 -6.538 8.342 1.00 85.62 82 TYR A CA 1
ATOM 619 C C . TYR A 1 82 ? 1.200 -6.103 7.803 1.00 85.62 82 TYR A C 1
ATOM 621 O O . TYR A 1 82 ? 0.982 -6.055 6.596 1.00 85.62 82 TYR A O 1
ATOM 629 N N . TRP A 1 83 ? 0.302 -5.671 8.693 1.00 88.75 83 TRP A N 1
ATOM 630 C CA . TRP A 1 83 ? -1.006 -5.103 8.339 1.00 88.75 83 TRP A CA 1
ATOM 631 C C . TRP A 1 83 ? -1.960 -6.118 7.668 1.00 88.75 83 TRP A C 1
ATOM 633 O O . TRP A 1 83 ? -2.388 -7.033 8.365 1.00 88.75 83 TRP A O 1
ATOM 643 N N . GLU A 1 84 ? -2.321 -6.006 6.386 1.00 91.50 84 GLU A N 1
ATOM 644 C CA . GLU A 1 84 ? -3.125 -7.033 5.683 1.00 91.50 84 GLU A CA 1
ATOM 645 C C . GLU A 1 84 ? -2.255 -8.100 5.004 1.00 91.50 84 GLU A C 1
ATOM 647 O O . GLU A 1 84 ? -2.757 -9.153 4.625 1.00 91.50 84 GLU A O 1
ATOM 652 N N . ARG A 1 85 ? -0.943 -7.871 4.880 1.00 94.56 85 ARG A N 1
ATOM 653 C CA . ARG A 1 85 ? -0.009 -8.824 4.267 1.00 94.56 85 ARG A CA 1
ATOM 654 C C . ARG A 1 85 ? 0.126 -10.099 5.093 1.00 94.56 85 ARG A C 1
ATOM 656 O O . ARG A 1 85 ? -0.025 -10.070 6.310 1.00 94.56 85 ARG A O 1
ATOM 663 N N . GLY A 1 86 ? 0.448 -11.213 4.452 1.00 95.31 86 GLY A N 1
ATOM 664 C CA . GLY A 1 86 ? 0.669 -12.511 5.091 1.00 95.31 86 GLY A CA 1
ATOM 665 C C . GLY A 1 86 ? 0.220 -13.626 4.162 1.00 95.31 86 GLY A C 1
ATOM 666 O O . GLY A 1 86 ? 0.163 -13.395 2.960 1.00 95.31 86 GLY A O 1
ATOM 667 N N . ILE A 1 87 ? -0.146 -14.799 4.689 1.00 97.62 87 ILE A N 1
ATOM 668 C CA . ILE A 1 87 ? -1.003 -15.737 3.938 1.00 97.62 87 ILE A CA 1
ATOM 669 C C . ILE A 1 87 ? -2.436 -15.228 4.004 1.00 97.62 87 ILE A C 1
ATOM 671 O O . ILE A 1 87 ? -2.992 -15.096 5.097 1.00 97.62 87 ILE A O 1
ATOM 675 N N . ILE A 1 88 ? -3.032 -14.974 2.845 1.00 94.75 88 ILE A N 1
ATOM 676 C CA . ILE A 1 88 ? -4.365 -14.375 2.754 1.00 94.75 88 ILE A CA 1
ATOM 677 C C . ILE A 1 88 ? -5.354 -15.342 2.106 1.00 94.75 88 ILE A C 1
ATOM 679 O O . ILE A 1 88 ? -6.427 -15.551 2.659 1.00 94.75 88 ILE A O 1
ATOM 683 N N . GLY A 1 89 ? -4.971 -15.977 0.995 1.00 96.12 89 GLY A N 1
ATOM 684 C CA . GLY A 1 89 ? -5.853 -16.841 0.206 1.00 96.12 89 GLY A CA 1
ATOM 685 C C . GLY A 1 89 ? -5.407 -18.291 0.138 1.00 96.12 89 GLY A C 1
ATOM 686 O O . GLY A 1 89 ? -4.208 -18.584 0.148 1.00 96.12 89 GLY A O 1
ATOM 687 N N . LEU A 1 90 ? -6.386 -19.186 0.005 1.00 98.19 90 LEU A N 1
ATOM 688 C CA . LEU A 1 90 ? -6.193 -20.617 -0.206 1.00 98.19 90 LEU A CA 1
ATOM 689 C C . LEU A 1 90 ? -7.229 -21.143 -1.205 1.00 98.19 90 LEU A C 1
ATOM 691 O O . LEU A 1 90 ? -8.417 -20.893 -1.032 1.00 98.19 90 LEU A O 1
ATOM 695 N N . ALA A 1 91 ? -6.787 -21.921 -2.191 1.00 97.81 91 ALA A N 1
ATOM 696 C CA . ALA A 1 91 ? -7.659 -22.716 -3.053 1.00 97.81 91 ALA A CA 1
ATOM 697 C C . ALA A 1 91 ? -7.123 -24.145 -3.207 1.00 97.81 91 ALA A C 1
ATOM 699 O O . ALA A 1 91 ? -5.917 -24.389 -3.114 1.00 97.81 91 ALA A O 1
ATOM 700 N N . ILE A 1 92 ? -8.029 -25.090 -3.442 1.00 97.56 92 ILE A N 1
ATOM 701 C CA . ILE A 1 92 ? -7.730 -26.516 -3.617 1.00 97.56 92 ILE A CA 1
ATOM 702 C C . ILE A 1 92 ? -7.885 -26.863 -5.094 1.00 97.56 92 ILE A C 1
ATOM 704 O O . ILE A 1 92 ? -8.813 -26.375 -5.739 1.00 97.56 92 ILE A O 1
ATOM 708 N N . ASP A 1 93 ? -6.984 -27.682 -5.641 1.00 97.31 93 ASP A N 1
ATOM 709 C CA . ASP A 1 93 ? -7.136 -28.163 -7.015 1.00 97.31 93 ASP A CA 1
ATOM 710 C C . ASP A 1 93 ? -8.480 -28.914 -7.180 1.00 97.31 93 ASP A C 1
ATOM 712 O O . ASP A 1 93 ? -8.772 -29.806 -6.383 1.00 97.31 93 ASP A O 1
ATOM 716 N N . PRO A 1 94 ? -9.307 -28.619 -8.203 1.00 94.81 94 PRO A N 1
ATOM 717 C CA . PRO A 1 94 ? -10.567 -29.333 -8.427 1.00 94.81 94 PRO A CA 1
ATOM 718 C C . PRO A 1 94 ? -10.403 -30.843 -8.658 1.00 94.81 94 PRO A C 1
ATOM 720 O O . PRO A 1 94 ? -11.353 -31.597 -8.478 1.00 94.81 94 PRO A O 1
ATOM 723 N N . ASP A 1 95 ? -9.211 -31.286 -9.067 1.00 94.69 95 ASP A N 1
ATOM 724 C CA . ASP A 1 95 ? -8.836 -32.688 -9.272 1.00 94.69 95 ASP A CA 1
ATOM 725 C C . ASP A 1 95 ? -7.872 -33.182 -8.176 1.00 94.69 95 ASP A C 1
ATOM 727 O O . ASP A 1 95 ? -6.983 -33.996 -8.426 1.00 94.69 95 ASP A O 1
ATOM 731 N N . PHE A 1 96 ? -8.026 -32.677 -6.944 1.00 95.81 96 PHE A N 1
ATOM 732 C CA . PHE A 1 96 ? -7.113 -32.932 -5.821 1.00 95.81 96 PHE A CA 1
ATOM 733 C C . PHE A 1 96 ? -6.808 -34.419 -5.568 1.00 95.81 96 PHE A C 1
ATOM 735 O O . PHE A 1 96 ? -5.709 -34.758 -5.135 1.00 95.81 96 PHE A O 1
ATOM 742 N N . GLU A 1 97 ? -7.759 -35.323 -5.827 1.00 93.44 97 GLU A N 1
ATOM 743 C CA . GLU A 1 97 ? -7.555 -36.768 -5.646 1.00 93.44 97 GLU A CA 1
ATOM 744 C C . GLU A 1 97 ? -6.460 -37.337 -6.564 1.00 93.44 97 GLU A C 1
ATOM 746 O O . GLU A 1 97 ? -5.746 -38.262 -6.170 1.00 93.44 97 GLU A O 1
ATOM 751 N N . ASN A 1 98 ? -6.310 -36.780 -7.769 1.00 94.25 98 ASN A N 1
ATOM 752 C CA . ASN A 1 98 ? -5.301 -37.193 -8.745 1.00 94.25 98 ASN A CA 1
ATOM 753 C C . ASN A 1 98 ? -4.086 -36.251 -8.746 1.00 94.25 98 ASN A C 1
ATOM 755 O O . ASN A 1 98 ? -2.948 -36.695 -8.904 1.00 94.25 98 ASN A O 1
ATOM 759 N N . GLU A 1 99 ? -4.326 -34.962 -8.521 1.00 91.62 99 GLU A N 1
ATOM 760 C CA . GLU A 1 99 ? -3.348 -33.879 -8.532 1.00 91.62 99 GLU A CA 1
ATOM 761 C C . GLU A 1 99 ? -3.430 -33.113 -7.202 1.00 91.62 99 GLU A C 1
ATOM 763 O O . GLU A 1 99 ? -4.092 -32.078 -7.132 1.00 91.62 99 GLU A O 1
ATOM 768 N N . PRO A 1 100 ? -2.781 -33.601 -6.123 1.00 95.88 100 PRO A N 1
ATOM 769 C CA . PRO A 1 100 ? -2.983 -33.098 -4.764 1.00 95.88 100 PRO A CA 1
ATOM 770 C C . PRO A 1 100 ? -2.266 -31.762 -4.535 1.00 95.88 100 PRO A C 1
ATOM 772 O O . PRO A 1 100 ? -1.330 -31.676 -3.743 1.00 95.88 100 PRO A O 1
ATOM 775 N N . TRP A 1 101 ? -2.672 -30.718 -5.251 1.00 98.06 101 TRP A N 1
ATOM 776 C CA . TRP A 1 101 ? -2.118 -29.373 -5.167 1.00 98.06 101 TRP A CA 1
ATOM 777 C C . TRP A 1 101 ? -3.021 -28.444 -4.361 1.00 98.06 101 TRP A C 1
ATOM 779 O O . TRP A 1 101 ? -4.249 -28.485 -4.454 1.00 98.06 101 TRP A O 1
ATOM 789 N N . ILE A 1 102 ? -2.389 -27.558 -3.598 1.00 98.50 102 ILE A N 1
ATOM 790 C CA . ILE A 1 102 ? -3.025 -26.370 -3.029 1.00 98.50 102 ILE A CA 1
ATOM 791 C C . ILE A 1 102 ? -2.391 -25.117 -3.618 1.00 98.50 102 ILE A C 1
ATOM 793 O O . ILE A 1 102 ? -1.209 -25.125 -3.958 1.00 98.50 102 ILE A O 1
ATOM 797 N N . TYR A 1 103 ? -3.164 -24.041 -3.685 1.00 98.75 103 TYR A N 1
ATOM 798 C CA . TYR A 1 103 ? -2.775 -22.742 -4.218 1.00 98.75 103 TYR A CA 1
ATOM 799 C C . TYR A 1 103 ? -2.856 -21.709 -3.103 1.00 98.75 103 TYR A C 1
ATOM 801 O O . TYR A 1 103 ? -3.876 -21.618 -2.422 1.00 98.75 103 TYR A O 1
ATOM 809 N N . VAL A 1 104 ? -1.782 -20.953 -2.899 1.00 98.75 104 VAL A N 1
ATOM 810 C CA . VAL A 1 104 ? -1.630 -20.043 -1.763 1.00 98.75 104 VAL A CA 1
ATOM 811 C C . VAL A 1 104 ? -1.318 -18.645 -2.275 1.00 98.75 104 VAL A C 1
ATOM 813 O O . VAL A 1 104 ? -0.348 -18.453 -3.008 1.00 98.75 104 VAL A O 1
ATOM 816 N N . PHE A 1 105 ? -2.121 -17.671 -1.849 1.00 98.62 105 PHE A N 1
ATOM 817 C CA . PHE A 1 105 ? -1.846 -16.249 -2.035 1.00 98.62 105 PHE A CA 1
ATOM 818 C C . PHE A 1 105 ? -1.173 -15.718 -0.777 1.00 98.62 105 PHE A C 1
ATOM 820 O O . PHE A 1 105 ? -1.748 -15.791 0.319 1.00 98.62 105 PHE A O 1
ATOM 827 N N . TYR A 1 106 ? 0.021 -15.153 -0.922 1.00 98.31 106 TYR A N 1
ATOM 828 C CA . TYR A 1 106 ? 0.734 -14.562 0.198 1.00 98.31 106 TYR A CA 1
ATOM 829 C C . TYR A 1 106 ? 1.563 -13.340 -0.189 1.00 98.31 106 TYR A C 1
ATOM 831 O O . TYR A 1 106 ? 1.763 -13.040 -1.362 1.00 98.31 106 TYR A O 1
ATOM 839 N N . ALA A 1 107 ? 2.045 -12.611 0.813 1.00 97.56 107 ALA A N 1
ATOM 840 C CA . ALA A 1 107 ? 2.973 -11.505 0.631 1.00 97.56 107 ALA A CA 1
ATOM 841 C C . ALA A 1 107 ? 4.346 -11.836 1.226 1.00 97.56 107 ALA A C 1
ATOM 843 O O . ALA A 1 107 ? 4.456 -12.445 2.291 1.00 97.56 107 ALA A O 1
ATOM 844 N N . THR A 1 108 ? 5.405 -11.402 0.553 1.00 94.25 108 THR A N 1
ATOM 845 C CA . THR A 1 108 ? 6.791 -11.528 1.015 1.00 94.25 108 THR A CA 1
ATOM 846 C C . THR A 1 108 ? 7.495 -10.182 0.939 1.00 94.25 108 THR A C 1
ATOM 848 O O . THR A 1 108 ? 7.047 -9.289 0.226 1.00 94.25 108 THR A O 1
ATOM 851 N N . ASN A 1 109 ? 8.592 -10.038 1.679 1.00 88.44 109 ASN A N 1
ATOM 852 C CA . ASN A 1 109 ? 9.484 -8.878 1.618 1.00 88.44 109 ASN A CA 1
ATOM 853 C C . ASN A 1 109 ? 10.919 -9.289 1.244 1.00 88.44 109 ASN A C 1
ATOM 855 O O . ASN A 1 109 ? 11.887 -8.608 1.580 1.00 88.44 109 ASN A O 1
ATOM 859 N N . VAL A 1 110 ? 11.059 -10.453 0.600 1.00 82.38 110 VAL A N 1
ATOM 860 C CA . VAL A 1 110 ? 12.301 -10.851 -0.066 1.00 82.38 110 VAL A CA 1
ATOM 861 C C . VAL A 1 110 ? 12.492 -9.924 -1.268 1.00 82.38 110 VAL A C 1
ATOM 863 O O . VAL A 1 110 ? 11.595 -9.806 -2.101 1.00 82.38 110 VAL A O 1
ATOM 866 N N . ASP A 1 111 ? 13.645 -9.255 -1.314 1.00 86.94 111 ASP A N 1
ATOM 867 C CA . ASP A 1 111 ? 14.003 -8.132 -2.197 1.00 86.94 111 ASP A CA 1
ATOM 868 C C . ASP A 1 111 ? 13.211 -6.841 -1.926 1.00 86.94 111 ASP A C 1
ATOM 870 O O . ASP A 1 111 ? 13.807 -5.801 -1.635 1.00 86.94 111 ASP A O 1
ATOM 874 N N . PHE A 1 112 ? 11.882 -6.913 -1.975 1.00 88.44 112 PHE A N 1
ATOM 875 C CA . PHE A 1 112 ? 10.941 -5.826 -1.687 1.00 88.44 112 PHE A CA 1
ATOM 876 C C . PHE A 1 112 ? 9.547 -6.391 -1.359 1.00 88.44 112 PHE A C 1
ATOM 878 O O . PHE A 1 112 ? 9.281 -7.563 -1.649 1.00 88.44 112 PHE A O 1
ATOM 885 N N . PRO A 1 113 ? 8.623 -5.597 -0.780 1.00 90.69 113 PRO A N 1
ATOM 886 C CA . PRO A 1 113 ? 7.291 -6.090 -0.473 1.00 90.69 113 PRO A CA 1
ATOM 887 C C . PRO A 1 113 ? 6.497 -6.381 -1.744 1.00 90.69 113 PRO A C 1
ATOM 889 O O . PRO A 1 113 ? 6.243 -5.472 -2.533 1.00 90.69 113 PRO A O 1
ATOM 892 N N . LYS A 1 114 ? 6.073 -7.629 -1.932 1.00 94.69 114 LYS A N 1
ATOM 893 C CA . LYS A 1 114 ? 5.333 -8.075 -3.118 1.00 94.69 114 LYS A CA 1
ATOM 894 C C . LYS A 1 114 ? 4.334 -9.177 -2.793 1.00 94.69 114 LYS A C 1
ATOM 896 O O . LYS A 1 114 ? 4.505 -9.934 -1.836 1.00 94.69 114 LYS A O 1
ATOM 901 N N . THR A 1 115 ? 3.306 -9.274 -3.627 1.00 96.50 115 THR A N 1
ATOM 902 C CA . THR A 1 115 ? 2.363 -10.397 -3.645 1.00 96.50 115 THR A CA 1
ATOM 903 C C . THR A 1 115 ? 2.962 -11.566 -4.423 1.00 96.50 115 THR A C 1
ATOM 905 O O . THR A 1 115 ? 3.587 -11.355 -5.461 1.00 96.50 115 THR A O 1
ATOM 908 N N . VAL A 1 116 ? 2.733 -12.787 -3.947 1.00 98.12 116 VAL A N 1
ATOM 909 C CA . VAL A 1 116 ? 3.130 -14.037 -4.594 1.00 98.12 116 VAL A CA 1
ATOM 910 C C . VAL A 1 116 ? 1.957 -15.016 -4.569 1.00 98.12 116 VAL A C 1
ATOM 912 O O . VAL A 1 116 ? 1.270 -15.161 -3.556 1.00 98.12 116 VAL A O 1
ATOM 915 N N . ILE A 1 117 ? 1.736 -15.695 -5.692 1.00 98.62 117 ILE A N 1
ATOM 916 C CA . ILE A 1 117 ? 0.811 -16.820 -5.803 1.00 98.62 117 ILE A CA 1
ATOM 917 C C . ILE A 1 117 ? 1.635 -18.050 -6.152 1.00 98.62 117 ILE A C 1
ATOM 919 O O . ILE A 1 117 ? 2.268 -18.080 -7.205 1.00 98.62 117 ILE A O 1
ATOM 923 N N . SER A 1 118 ? 1.602 -19.060 -5.285 1.00 98.44 118 SER A N 1
ATOM 924 C CA . SER A 1 118 ? 2.341 -20.315 -5.464 1.00 98.44 118 SER A CA 1
ATOM 925 C C . SER A 1 118 ? 1.426 -21.522 -5.312 1.00 98.44 118 SER A C 1
ATOM 927 O O . SER A 1 118 ? 0.382 -21.437 -4.660 1.00 98.44 118 SER A O 1
ATOM 929 N N . ARG A 1 119 ? 1.843 -22.670 -5.853 1.00 98.44 119 ARG A N 1
ATOM 930 C CA . ARG A 1 119 ? 1.223 -23.970 -5.569 1.00 98.44 119 ARG A CA 1
ATOM 931 C C . ARG A 1 119 ? 2.168 -24.936 -4.862 1.00 98.44 119 ARG A C 1
ATOM 933 O O . ARG A 1 119 ? 3.381 -24.874 -5.046 1.00 98.44 119 ARG A O 1
ATOM 940 N N . PHE A 1 120 ? 1.588 -25.835 -4.070 1.00 98.50 120 PHE A N 1
ATOM 941 C CA . PHE A 1 120 ? 2.294 -26.851 -3.286 1.00 98.50 120 PHE A CA 1
ATOM 942 C C . PHE A 1 120 ? 1.631 -28.209 -3.405 1.00 98.50 120 PHE A C 1
ATOM 944 O O . PHE A 1 120 ? 0.409 -28.310 -3.284 1.00 98.50 120 PHE A O 1
ATOM 951 N N . LYS A 1 121 ? 2.436 -29.259 -3.555 1.00 97.75 121 LYS A N 1
ATOM 952 C CA . LYS A 1 121 ? 1.955 -30.635 -3.537 1.00 97.75 121 LYS A CA 1
ATOM 953 C C . LYS A 1 121 ? 1.780 -31.128 -2.103 1.00 97.75 121 LYS A C 1
ATOM 955 O O . LYS A 1 121 ? 2.657 -30.945 -1.255 1.00 97.75 121 LYS A O 1
ATOM 960 N N . ILE A 1 122 ? 0.653 -31.774 -1.841 1.00 97.44 122 ILE A N 1
ATOM 961 C CA . ILE A 1 122 ? 0.288 -32.357 -0.554 1.00 97.44 122 ILE A CA 1
ATOM 962 C C . ILE A 1 122 ? 0.676 -33.835 -0.516 1.00 97.44 122 ILE A C 1
ATOM 964 O O . ILE A 1 122 ? 0.374 -34.599 -1.432 1.00 97.44 122 ILE A O 1
ATOM 968 N N . ASP A 1 123 ? 1.316 -34.235 0.581 1.00 94.06 123 ASP A N 1
ATOM 969 C CA . ASP A 1 123 ? 1.604 -35.621 0.947 1.00 94.06 123 ASP A CA 1
ATOM 970 C C . ASP A 1 123 ? 1.082 -35.889 2.368 1.00 94.06 123 ASP A C 1
ATOM 972 O O . ASP A 1 123 ? 1.649 -35.454 3.379 1.00 94.06 123 ASP A O 1
ATOM 976 N N . GLY A 1 124 ? -0.068 -36.563 2.454 1.00 92.75 124 GLY A N 1
ATOM 977 C CA . GLY A 1 124 ? -0.776 -36.769 3.714 1.00 92.75 124 GLY A CA 1
ATOM 978 C C . GLY A 1 124 ? -1.121 -35.439 4.391 1.00 92.75 124 GLY A C 1
ATOM 979 O O . GLY A 1 124 ? -1.754 -34.577 3.787 1.00 92.75 124 GLY A O 1
ATOM 980 N N . ASN A 1 125 ? -0.713 -35.267 5.651 1.00 94.31 125 ASN A N 1
ATOM 981 C CA . ASN A 1 125 ? -0.948 -34.054 6.448 1.00 94.31 125 ASN A CA 1
ATOM 982 C C . ASN A 1 125 ? 0.203 -33.036 6.355 1.00 94.31 125 ASN A C 1
ATOM 984 O O . ASN A 1 125 ? 0.421 -32.275 7.296 1.00 94.31 125 ASN A O 1
ATOM 988 N N . ARG A 1 126 ? 0.960 -33.025 5.248 1.00 95.06 126 ARG A N 1
ATOM 989 C CA . ARG A 1 126 ? 2.048 -32.068 4.994 1.00 95.06 126 ARG A CA 1
ATOM 990 C C . ARG A 1 126 ? 2.030 -31.579 3.547 1.00 95.06 126 ARG A C 1
ATOM 992 O O . ARG A 1 126 ? 1.665 -32.327 2.648 1.00 95.06 126 ARG A O 1
ATOM 999 N N . ALA A 1 127 ? 2.479 -30.351 3.324 1.00 95.06 127 ALA A N 1
ATOM 1000 C CA . ALA A 1 127 ? 2.852 -29.837 2.012 1.00 95.06 127 ALA A CA 1
ATOM 1001 C C . ALA A 1 127 ? 4.368 -29.996 1.802 1.00 95.06 127 ALA A C 1
ATOM 1003 O O . ALA A 1 127 ? 5.162 -29.700 2.701 1.00 95.06 127 ALA A O 1
ATOM 1004 N N . LEU A 1 128 ? 4.781 -30.460 0.622 1.00 92.50 128 LEU A N 1
ATOM 1005 C CA . LEU A 1 128 ? 6.191 -30.613 0.255 1.00 92.50 128 LEU A CA 1
ATOM 1006 C C . LEU A 1 128 ? 6.766 -29.242 -0.118 1.00 92.50 128 LEU A C 1
ATOM 1008 O O . LEU A 1 128 ? 6.407 -28.676 -1.150 1.00 92.50 128 LEU A O 1
ATOM 1012 N N . ARG A 1 129 ? 7.648 -28.675 0.712 1.00 89.81 129 ARG A N 1
ATOM 1013 C CA . ARG A 1 129 ? 8.160 -27.306 0.509 1.00 89.81 129 ARG A CA 1
ATOM 1014 C C . ARG A 1 129 ? 8.975 -27.180 -0.780 1.00 89.81 129 ARG A C 1
ATOM 1016 O O . ARG A 1 129 ? 8.914 -26.157 -1.444 1.00 89.81 129 ARG A O 1
ATOM 1023 N N . GLU A 1 130 ? 9.693 -28.233 -1.148 1.00 90.88 130 GLU A N 1
ATOM 1024 C CA . GLU A 1 130 ? 10.476 -28.344 -2.379 1.00 90.88 130 GLU A CA 1
ATOM 1025 C C . GLU A 1 130 ? 9.629 -28.452 -3.652 1.00 90.88 130 GLU A C 1
ATOM 1027 O O . GLU A 1 130 ? 10.173 -28.340 -4.746 1.00 90.88 130 GLU A O 1
ATOM 1032 N N . SER A 1 131 ? 8.319 -28.684 -3.516 1.00 94.94 131 SER A N 1
ATOM 1033 C CA . SER A 1 131 ? 7.381 -28.701 -4.644 1.00 94.94 131 SER A CA 1
ATOM 1034 C C . SER A 1 131 ? 6.808 -27.323 -4.970 1.00 94.94 131 SER A C 1
ATOM 1036 O O . SER A 1 131 ? 5.914 -27.241 -5.803 1.00 94.94 131 SER A O 1
ATOM 1038 N N . GLU A 1 132 ? 7.274 -26.263 -4.296 1.00 97.50 132 GLU A N 1
ATOM 1039 C CA . GLU A 1 132 ? 6.820 -24.905 -4.577 1.00 97.50 132 GLU A CA 1
ATOM 1040 C C . GLU A 1 132 ? 7.008 -24.557 -6.049 1.00 97.50 132 GLU A C 1
ATOM 1042 O O . GLU A 1 132 ? 8.126 -24.558 -6.567 1.00 97.50 132 GLU A O 1
ATOM 1047 N N . GLU A 1 133 ? 5.911 -24.170 -6.684 1.00 98.06 133 GLU A N 1
ATOM 1048 C CA . GLU A 1 133 ? 5.941 -23.523 -7.984 1.00 98.06 133 GLU A CA 1
ATOM 1049 C C . GLU A 1 133 ? 5.284 -22.153 -7.864 1.00 98.06 133 GLU A C 1
ATOM 1051 O O . GLU A 1 133 ? 4.103 -22.046 -7.522 1.00 98.06 133 GLU A O 1
ATOM 1056 N N . VAL A 1 134 ? 6.067 -21.106 -8.125 1.00 97.94 134 VAL A N 1
ATOM 1057 C CA . VAL A 1 134 ? 5.596 -19.720 -8.150 1.00 97.94 134 VAL A CA 1
ATOM 1058 C C . VAL A 1 134 ? 4.887 -19.471 -9.477 1.00 97.94 134 VAL A C 1
ATOM 1060 O O . VAL A 1 134 ? 5.472 -19.653 -10.542 1.00 97.94 134 VAL A O 1
ATOM 1063 N N . LEU A 1 135 ? 3.621 -19.068 -9.406 1.00 98.38 135 LEU A N 1
ATOM 1064 C CA . LEU A 1 135 ? 2.745 -18.874 -10.562 1.00 98.38 135 LEU A CA 1
ATOM 1065 C C . LEU A 1 135 ? 2.678 -17.404 -10.987 1.00 98.38 135 LEU A C 1
ATOM 1067 O O . LEU A 1 135 ? 2.687 -17.104 -12.176 1.00 98.38 135 LEU A O 1
ATOM 1071 N N . ILE A 1 136 ? 2.602 -16.488 -10.015 1.00 97.81 136 ILE A N 1
ATOM 1072 C CA . ILE A 1 136 ? 2.584 -15.034 -10.226 1.00 97.81 136 ILE A CA 1
ATOM 1073 C C . ILE A 1 136 ? 3.410 -14.356 -9.132 1.00 97.81 136 ILE A C 1
ATOM 1075 O O . ILE A 1 136 ? 3.240 -14.658 -7.950 1.00 97.81 136 ILE A O 1
ATOM 1079 N N . GLU A 1 137 ? 4.228 -13.378 -9.525 1.00 95.31 137 GLU A N 1
ATOM 1080 C CA . GLU A 1 137 ? 4.870 -12.419 -8.622 1.00 95.31 137 GLU A CA 1
ATOM 1081 C C . GLU A 1 137 ? 4.491 -10.986 -9.007 1.00 95.31 137 GLU A C 1
ATOM 1083 O O . GLU A 1 137 ? 4.523 -10.605 -10.178 1.00 95.31 137 GLU A O 1
ATOM 1088 N N . GLY A 1 138 ? 4.132 -10.183 -8.007 1.00 91.75 138 GLY A N 1
ATOM 1089 C CA . GLY A 1 138 ? 3.918 -8.747 -8.162 1.00 91.75 138 GLY A CA 1
ATOM 1090 C C . GLY A 1 138 ? 5.223 -7.945 -8.147 1.00 91.75 138 GLY A C 1
ATOM 1091 O O . GLY A 1 138 ? 6.280 -8.433 -7.745 1.00 91.75 138 GLY A O 1
ATOM 1092 N N . LYS A 1 139 ? 5.132 -6.672 -8.545 1.00 91.31 139 LYS A N 1
ATOM 1093 C CA . LYS A 1 139 ? 6.216 -5.689 -8.382 1.00 91.31 139 LYS A CA 1
ATOM 1094 C C . LYS A 1 139 ? 6.237 -5.123 -6.954 1.00 91.31 139 LYS A C 1
ATOM 1096 O O . LYS A 1 139 ? 5.374 -5.446 -6.137 1.00 91.31 139 LYS A O 1
ATOM 1101 N N . ASP A 1 140 ? 7.226 -4.273 -6.670 1.00 91.00 140 ASP A N 1
ATOM 1102 C CA . ASP A 1 140 ? 7.353 -3.576 -5.388 1.00 91.00 140 ASP A CA 1
ATOM 1103 C C . ASP A 1 140 ? 6.087 -2.778 -5.065 1.00 91.00 140 ASP A C 1
ATOM 1105 O O . ASP A 1 140 ? 5.779 -1.767 -5.697 1.00 91.00 140 ASP A O 1
ATOM 1109 N N . GLN A 1 141 ? 5.372 -3.221 -4.034 1.00 86.38 141 GLN A N 1
ATOM 1110 C CA . GLN A 1 141 ? 4.148 -2.582 -3.575 1.00 86.38 141 GLN A CA 1
ATOM 1111 C C . GLN A 1 141 ? 4.383 -1.127 -3.146 1.00 86.38 141 GLN A C 1
ATOM 1113 O O . GLN A 1 141 ? 3.481 -0.295 -3.238 1.00 86.38 141 GLN A O 1
ATOM 1118 N N . LEU A 1 142 ? 5.592 -0.791 -2.683 1.00 72.00 142 LEU A N 1
ATOM 1119 C CA . LEU A 1 142 ? 5.947 0.569 -2.279 1.00 72.00 142 LEU A CA 1
ATOM 1120 C C . LEU A 1 142 ? 6.030 1.526 -3.475 1.00 72.00 142 LEU A C 1
ATOM 1122 O O . LEU A 1 142 ? 5.788 2.723 -3.300 1.00 72.00 142 LEU A O 1
ATOM 1126 N N . ALA A 1 143 ? 6.329 1.014 -4.672 1.00 71.62 143 ALA A N 1
ATOM 1127 C CA . ALA A 1 143 ? 6.456 1.813 -5.888 1.00 71.62 143 ALA A CA 1
ATOM 1128 C C . ALA A 1 143 ? 5.109 2.377 -6.373 1.00 71.62 143 ALA A C 1
ATOM 1130 O O . ALA A 1 143 ? 5.089 3.402 -7.048 1.00 71.62 143 ALA A O 1
ATOM 1131 N N . TYR A 1 144 ? 3.981 1.770 -5.981 1.00 65.00 144 TYR A N 1
ATOM 1132 C CA . TYR A 1 144 ? 2.649 2.263 -6.353 1.00 65.00 144 TYR A CA 1
ATOM 1133 C C . TYR A 1 144 ? 2.223 3.521 -5.582 1.00 65.00 144 TYR A C 1
ATOM 1135 O O . TYR A 1 144 ? 1.271 4.188 -5.983 1.00 65.00 144 TYR A O 1
ATOM 1143 N N . GLY A 1 145 ? 2.921 3.876 -4.497 1.00 53.50 145 GLY A N 1
ATOM 1144 C CA . GLY A 1 145 ? 2.701 5.139 -3.784 1.00 53.50 145 GLY A CA 1
ATOM 1145 C C . GLY A 1 145 ? 1.466 5.179 -2.878 1.00 53.50 145 GLY A C 1
ATOM 1146 O O . GLY A 1 145 ? 1.061 6.265 -2.467 1.00 53.50 145 GLY A O 1
ATOM 1147 N N . GLY A 1 146 ? 0.883 4.025 -2.539 1.00 58.78 146 GLY A N 1
ATOM 1148 C CA . GLY A 1 146 ? -0.276 3.958 -1.650 1.00 58.78 146 GLY A CA 1
ATOM 1149 C C . GLY A 1 146 ? -0.008 4.507 -0.246 1.00 58.78 146 GLY A C 1
ATOM 1150 O O . GLY A 1 146 ? 1.116 4.446 0.260 1.00 58.78 146 GLY A O 1
ATOM 1151 N N . PHE A 1 147 ? -1.038 5.050 0.413 1.00 53.72 147 PHE A N 1
ATOM 1152 C CA . PHE A 1 147 ? -0.892 5.643 1.756 1.00 53.72 147 PHE A CA 1
ATOM 1153 C C . PHE A 1 147 ? -0.546 4.601 2.836 1.00 53.72 147 PHE A C 1
ATOM 1155 O O . PHE A 1 147 ? 0.012 4.933 3.886 1.00 53.72 147 PHE A O 1
ATOM 1162 N N . LYS A 1 148 ? -0.871 3.333 2.578 1.00 76.19 148 LYS A N 1
ATOM 1163 C CA . LYS A 1 148 ? -0.504 2.159 3.362 1.00 76.19 148 LYS A CA 1
ATOM 1164 C C . LYS A 1 148 ? -0.332 0.963 2.409 1.00 76.19 148 LYS A C 1
ATOM 1166 O O . LYS A 1 148 ? -1.221 0.126 2.335 1.00 76.19 148 LYS A O 1
ATOM 1171 N N . PRO A 1 149 ? 0.829 0.797 1.746 1.00 76.88 149 PRO A N 1
ATOM 1172 C CA . PRO A 1 149 ? 1.027 -0.249 0.726 1.00 76.88 149 PRO A CA 1
ATOM 1173 C C . PRO A 1 149 ? 0.865 -1.696 1.215 1.00 76.88 149 PRO A C 1
ATOM 1175 O O . PRO A 1 149 ? 0.848 -2.630 0.423 1.00 76.88 149 PRO A O 1
ATOM 1178 N N . ALA A 1 150 ? 0.813 -1.893 2.534 1.00 86.12 150 ALA A N 1
ATOM 1179 C CA . ALA A 1 150 ? 0.532 -3.175 3.171 1.00 86.12 150 ALA A CA 1
ATOM 1180 C C . ALA A 1 150 ? -0.964 -3.457 3.375 1.00 86.12 150 ALA A C 1
ATOM 1182 O O . ALA A 1 150 ? -1.311 -4.491 3.938 1.00 86.12 150 ALA A O 1
ATOM 1183 N N . GLY A 1 151 ? -1.822 -2.519 2.981 1.00 86.44 151 GLY A N 1
ATOM 1184 C CA . GLY A 1 151 ? -3.266 -2.665 2.897 1.00 86.44 151 GLY A CA 1
ATOM 1185 C C . GLY A 1 151 ? -3.743 -2.937 1.492 1.00 86.44 151 GLY A C 1
ATOM 1186 O O . GLY A 1 151 ? -2.940 -2.958 0.565 1.00 86.44 151 GLY A O 1
ATOM 1187 N N . HIS A 1 152 ? -5.038 -3.184 1.380 1.00 94.62 152 HIS A N 1
ATOM 1188 C CA . HIS A 1 152 ? -5.762 -3.542 0.171 1.00 94.62 152 HIS A CA 1
ATOM 1189 C C . HIS A 1 152 ? -5.033 -4.608 -0.640 1.00 94.62 152 HIS A C 1
ATOM 1191 O O . HIS A 1 152 ? -4.616 -4.372 -1.774 1.00 94.62 152 HIS A O 1
ATOM 1197 N N . GLN A 1 153 ? -4.794 -5.759 -0.012 1.00 96.25 153 GLN A N 1
ATOM 1198 C CA . GLN A 1 153 ? -4.104 -6.869 -0.670 1.00 96.25 153 GLN A CA 1
ATOM 1199 C C . GLN A 1 153 ? -5.052 -7.697 -1.550 1.00 96.25 153 GLN A C 1
ATOM 1201 O O . GLN A 1 153 ? -4.596 -8.323 -2.509 1.00 96.25 153 GLN A O 1
ATOM 1206 N N . GLY A 1 154 ? -6.359 -7.686 -1.264 1.00 95.81 154 GLY A N 1
ATOM 1207 C CA . GLY A 1 154 ? -7.303 -8.664 -1.801 1.00 95.81 154 GLY A CA 1
ATOM 1208 C C . GLY A 1 154 ? -6.938 -10.065 -1.320 1.00 95.81 154 GLY A C 1
ATOM 1209 O O . GLY A 1 154 ? -6.782 -10.289 -0.123 1.00 95.81 154 GLY A O 1
ATOM 1210 N N . GLY A 1 155 ? -6.710 -10.987 -2.253 1.00 95.69 155 GLY A N 1
ATOM 1211 C CA . GLY A 1 155 ? -6.121 -12.296 -1.973 1.00 95.69 155 GLY A CA 1
ATOM 1212 C C . GLY A 1 155 ? -7.072 -13.475 -2.110 1.00 95.69 155 GLY A C 1
ATOM 1213 O O . GLY A 1 155 ? -6.722 -14.581 -1.714 1.00 95.69 155 GLY A O 1
ATOM 1214 N N . VAL A 1 156 ? -8.258 -13.269 -2.674 1.00 97.31 156 VAL A N 1
ATOM 1215 C CA . VAL A 1 156 ? -9.229 -14.339 -2.927 1.00 97.31 156 VAL A CA 1
ATOM 1216 C C . VAL A 1 156 ? -8.858 -15.178 -4.150 1.00 97.31 156 VAL A C 1
ATOM 1218 O O . VAL A 1 156 ? -8.362 -14.656 -5.149 1.00 97.31 156 VAL A O 1
ATOM 1221 N N . LEU A 1 157 ? -9.094 -16.488 -4.058 1.00 98.25 157 LEU A N 1
ATOM 1222 C CA . LEU A 1 157 ? -8.743 -17.491 -5.064 1.00 98.25 157 LEU A CA 1
ATOM 1223 C C . LEU A 1 157 ? -9.941 -18.412 -5.308 1.00 98.25 157 LEU A C 1
ATOM 1225 O O . LEU A 1 157 ? -10.501 -18.935 -4.348 1.00 98.25 157 LEU A O 1
ATOM 1229 N N . ALA A 1 158 ? -10.294 -18.663 -6.567 1.00 97.25 158 ALA A N 1
ATOM 1230 C CA . ALA A 1 158 ? -11.352 -19.610 -6.920 1.00 97.25 158 ALA A CA 1
ATOM 1231 C C . ALA A 1 158 ? -11.053 -20.317 -8.243 1.00 97.25 158 ALA A C 1
ATOM 1233 O O . ALA A 1 158 ? -10.526 -19.709 -9.174 1.00 97.25 158 ALA A O 1
ATOM 1234 N N . PHE A 1 159 ? -11.409 -21.596 -8.346 1.00 98.00 159 PHE A N 1
ATOM 1235 C CA . PHE A 1 159 ? -11.377 -22.305 -9.622 1.00 98.00 159 PHE A CA 1
ATOM 1236 C C . PHE A 1 159 ? -12.702 -22.146 -10.358 1.00 98.00 159 PHE A C 1
ATOM 1238 O O . PHE A 1 159 ? -13.762 -22.381 -9.784 1.00 98.00 159 PHE A O 1
ATOM 1245 N N . GLY A 1 160 ? -12.623 -21.766 -11.631 1.00 96.50 160 GLY A N 1
ATOM 1246 C CA . GLY A 1 160 ? -13.781 -21.684 -12.509 1.00 96.50 160 GLY A CA 1
ATOM 1247 C C . GLY A 1 160 ? -14.191 -23.039 -13.088 1.00 96.50 160 GLY A C 1
ATOM 1248 O O . GLY A 1 160 ? -13.390 -23.983 -13.114 1.00 96.50 160 GLY A O 1
ATOM 1249 N N . PRO A 1 161 ? -15.416 -23.138 -13.636 1.00 95.69 161 PRO A N 1
ATOM 1250 C CA . PRO A 1 161 ? -15.896 -24.338 -14.331 1.00 95.69 161 PRO A CA 1
ATOM 1251 C C . PRO A 1 161 ? -15.083 -24.661 -15.599 1.00 95.69 161 PRO A C 1
ATOM 1253 O O . PRO A 1 161 ? -15.131 -25.774 -16.118 1.00 95.69 161 PRO A O 1
ATOM 1256 N N . ASP A 1 162 ? -14.300 -23.701 -16.091 1.00 95.88 162 ASP A N 1
ATOM 1257 C CA . ASP A 1 162 ? -13.337 -23.852 -17.182 1.00 95.88 162 ASP A CA 1
ATOM 1258 C C . ASP A 1 162 ? -11.985 -24.459 -16.739 1.00 95.88 162 ASP A C 1
ATOM 1260 O O . ASP A 1 162 ? -11.063 -24.621 -17.550 1.00 95.88 162 ASP A O 1
ATOM 1264 N N . GLY A 1 163 ? -11.856 -24.798 -15.452 1.00 96.12 163 GLY A N 1
ATOM 1265 C CA . GLY A 1 163 ? -10.660 -25.377 -14.849 1.00 96.12 163 GLY A CA 1
ATOM 1266 C C . GLY A 1 163 ? -9.507 -24.387 -14.673 1.00 96.12 163 GLY A C 1
ATOM 1267 O O . GLY A 1 163 ? -8.361 -24.826 -14.526 1.00 96.12 163 GLY A O 1
ATOM 1268 N N . LYS A 1 164 ? -9.769 -23.074 -14.735 1.00 98.50 164 LYS A N 1
ATOM 1269 C CA . LYS A 1 164 ? -8.770 -22.011 -14.537 1.00 98.50 164 LYS A CA 1
ATOM 1270 C C . LYS A 1 164 ? -8.834 -21.450 -13.124 1.00 98.50 164 LYS A C 1
ATOM 1272 O O . LYS A 1 164 ? -9.883 -21.482 -12.490 1.00 98.50 164 LYS A O 1
ATOM 1277 N N . LEU A 1 165 ? -7.708 -20.934 -12.642 1.00 98.81 165 LEU A N 1
ATOM 1278 C CA . LEU A 1 165 ? -7.622 -20.246 -11.359 1.00 98.81 165 LEU A CA 1
ATOM 1279 C C . LEU A 1 165 ? -7.879 -18.753 -11.562 1.00 98.81 165 LEU A C 1
ATOM 1281 O O . LEU A 1 165 ? -7.185 -18.107 -12.351 1.00 98.81 165 LEU A O 1
ATOM 1285 N N . TYR A 1 166 ? -8.844 -18.220 -10.821 1.00 98.88 166 TYR A N 1
ATOM 1286 C CA . TYR A 1 166 ? -9.170 -16.804 -10.745 1.00 98.88 166 TYR A CA 1
ATOM 1287 C C . TYR A 1 166 ? -8.647 -16.215 -9.436 1.00 98.88 166 TYR A C 1
ATOM 1289 O O . TYR A 1 166 ? -8.740 -16.852 -8.385 1.00 98.88 166 TYR A O 1
ATOM 1297 N N . ILE A 1 167 ? -8.072 -15.014 -9.508 1.00 98.88 167 ILE A N 1
ATOM 1298 C CA . ILE A 1 167 ? -7.326 -14.390 -8.407 1.00 98.88 167 ILE A CA 1
ATOM 1299 C C . ILE A 1 167 ? -7.771 -12.936 -8.268 1.00 98.88 167 ILE A C 1
ATOM 1301 O O . ILE A 1 167 ? -7.544 -12.146 -9.180 1.00 98.88 167 ILE A O 1
ATOM 1305 N N . GLY A 1 168 ? -8.372 -12.566 -7.140 1.00 98.56 168 GLY A N 1
ATOM 1306 C CA . GLY A 1 168 ? -8.699 -11.172 -6.830 1.00 98.56 168 GLY A CA 1
ATOM 1307 C C . GLY A 1 168 ? -7.540 -10.478 -6.119 1.00 98.56 168 GLY A C 1
ATOM 1308 O O . GLY A 1 168 ? -7.116 -10.920 -5.052 1.00 98.56 168 GLY A O 1
ATOM 1309 N N . THR A 1 169 ? -7.036 -9.382 -6.677 1.00 98.44 169 THR A N 1
ATOM 1310 C CA . THR A 1 169 ? -5.950 -8.571 -6.109 1.00 98.44 169 THR A CA 1
ATOM 1311 C C . THR A 1 169 ? -6.460 -7.181 -5.744 1.00 98.44 169 THR A C 1
ATOM 1313 O O . THR A 1 169 ? -7.191 -6.553 -6.509 1.00 98.44 169 THR A O 1
ATOM 1316 N N . GLY A 1 170 ? -6.056 -6.669 -4.583 1.00 97.50 170 GLY A N 1
ATOM 1317 C CA . GLY A 1 170 ? -6.352 -5.288 -4.203 1.00 97.50 170 GLY A CA 1
ATOM 1318 C C . GLY A 1 170 ? -5.359 -4.282 -4.797 1.00 97.50 170 GLY A C 1
ATOM 1319 O O . GLY A 1 170 ? -4.346 -4.660 -5.392 1.00 97.50 170 GLY A O 1
ATOM 1320 N N . GLU A 1 171 ? -5.667 -2.989 -4.684 1.00 95.06 171 GLU A N 1
ATOM 1321 C CA . GLU A 1 171 ? -4.891 -1.908 -5.322 1.00 95.06 171 GLU A CA 1
ATOM 1322 C C . GLU A 1 171 ? -3.748 -1.321 -4.473 1.00 95.06 171 GLU A C 1
ATOM 1324 O O . GLU A 1 171 ? -3.023 -0.431 -4.921 1.00 95.06 171 GLU A O 1
ATOM 1329 N N . TYR A 1 172 ? -3.529 -1.861 -3.273 1.00 92.25 172 TYR A N 1
ATOM 1330 C CA . TYR A 1 172 ? -2.463 -1.451 -2.355 1.00 92.25 172 TYR A CA 1
ATOM 1331 C C . TYR A 1 172 ? -2.569 -0.022 -1.811 1.00 92.25 172 TYR A C 1
ATOM 1333 O O . TYR A 1 172 ? -1.552 0.573 -1.446 1.00 92.25 172 TYR A O 1
ATOM 1341 N N . THR A 1 173 ? -3.780 0.532 -1.697 1.00 85.50 173 THR A N 1
ATOM 1342 C CA . THR A 1 173 ? -4.083 1.893 -1.200 1.00 85.50 173 THR A CA 1
ATOM 1343 C C . THR A 1 173 ? -3.545 3.047 -2.064 1.00 85.50 173 THR A C 1
ATOM 1345 O O . THR A 1 173 ? -3.399 4.176 -1.587 1.00 85.50 173 THR A O 1
ATOM 1348 N N . ALA A 1 174 ? -3.191 2.755 -3.312 1.00 77.69 174 ALA A N 1
ATOM 1349 C CA . ALA A 1 174 ? -2.668 3.665 -4.324 1.00 77.69 174 ALA A CA 1
ATOM 1350 C C . ALA A 1 174 ? -3.735 4.209 -5.295 1.00 77.69 174 ALA A C 1
ATOM 1352 O O . ALA A 1 174 ? -3.455 5.158 -6.024 1.00 77.69 174 ALA A O 1
ATOM 1353 N N . SER A 1 175 ? -4.943 3.648 -5.298 1.00 83.12 175 SER A N 1
ATOM 1354 C CA . SER A 1 175 ? -6.094 3.949 -6.158 1.00 83.12 175 SER A CA 1
ATOM 1355 C C . SER A 1 175 ? -5.838 3.711 -7.650 1.00 83.12 175 SER A C 1
ATOM 1357 O O . SER A 1 175 ? -6.434 2.808 -8.236 1.00 83.12 175 SER A O 1
ATOM 1359 N N . TRP A 1 176 ? -4.923 4.469 -8.260 1.00 79.69 176 TRP A N 1
ATOM 1360 C CA . TRP A 1 176 ? -4.619 4.459 -9.695 1.00 79.69 176 TRP A CA 1
ATOM 1361 C C . TRP A 1 176 ? -4.263 3.083 -10.297 1.00 79.69 176 TRP A C 1
ATOM 1363 O O . TRP A 1 176 ? -4.615 2.869 -11.461 1.00 79.69 176 TRP A O 1
ATOM 1373 N N . PRO A 1 177 ? -3.625 2.121 -9.582 1.00 87.44 177 PRO A N 1
ATOM 1374 C CA . PRO A 1 177 ? -3.243 0.852 -10.198 1.00 87.44 177 PRO A CA 1
ATOM 1375 C C . PRO A 1 177 ? -4.438 0.044 -10.701 1.00 87.44 177 PRO A C 1
ATOM 1377 O O . PRO A 1 177 ? -4.304 -0.682 -11.679 1.00 87.44 177 PRO A O 1
ATOM 1380 N N . SER A 1 178 ? -5.610 0.198 -10.083 1.00 90.75 178 SER A N 1
ATOM 1381 C CA . SER A 1 178 ? -6.829 -0.544 -10.429 1.00 90.75 178 SER A CA 1
ATOM 1382 C C . SER A 1 178 ? -7.303 -0.319 -11.874 1.00 90.75 178 SER A C 1
ATOM 1384 O O . SER A 1 178 ? -7.774 -1.274 -12.495 1.00 90.75 178 SER A O 1
ATOM 1386 N N . GLN A 1 179 ? -7.065 0.864 -12.454 1.00 92.62 179 GLN A N 1
ATOM 1387 C CA . GLN A 1 179 ? -7.368 1.182 -13.860 1.00 92.62 179 GLN A CA 1
ATOM 1388 C C . GLN A 1 179 ? -6.204 0.909 -14.827 1.00 92.62 179 GLN A C 1
ATOM 1390 O O . GLN A 1 179 ? -6.415 0.805 -16.032 1.00 92.62 179 GLN A O 1
ATOM 1395 N N . SER A 1 180 ? -4.973 0.773 -14.328 1.00 88.88 180 SER A N 1
ATOM 1396 C CA . SER A 1 180 ? -3.803 0.505 -15.174 1.00 88.88 180 SER A CA 1
ATOM 1397 C C . SER A 1 180 ? -3.688 -0.980 -15.537 1.00 88.88 180 SER A C 1
ATOM 1399 O O . SER A 1 180 ? -3.843 -1.844 -14.673 1.00 88.88 180 SER A O 1
ATOM 1401 N N . LEU A 1 181 ? -3.372 -1.278 -16.802 1.00 90.94 181 LEU A N 1
ATOM 1402 C CA . LEU A 1 181 ? -3.075 -2.633 -17.291 1.00 90.94 181 LEU A CA 1
ATOM 1403 C C . LEU A 1 181 ? -1.597 -3.035 -17.123 1.00 90.94 181 LEU A C 1
ATOM 1405 O O . LEU A 1 181 ? -1.236 -4.176 -17.388 1.00 90.94 181 LEU A O 1
ATOM 1409 N N . GLU A 1 182 ? -0.745 -2.134 -16.630 1.00 88.44 182 GLU A N 1
ATOM 1410 C CA . GLU A 1 182 ? 0.700 -2.363 -16.430 1.00 88.44 182 GLU A CA 1
ATOM 1411 C C . GLU A 1 182 ? 1.029 -2.954 -15.049 1.00 88.44 182 GLU A C 1
ATOM 1413 O O . GLU A 1 182 ? 2.175 -2.982 -14.583 1.00 88.44 182 GLU A O 1
ATOM 1418 N N . THR A 1 183 ? -0.011 -3.376 -14.339 1.00 94.00 183 THR A N 1
ATOM 1419 C CA . THR A 1 183 ? 0.054 -3.864 -12.973 1.00 94.00 183 THR A CA 1
ATOM 1420 C C . THR A 1 183 ? -1.045 -4.884 -12.731 1.00 94.00 183 THR A C 1
ATOM 1422 O O . THR A 1 183 ? -2.152 -4.784 -13.258 1.00 94.00 183 THR A O 1
ATOM 1425 N N . ILE A 1 184 ? -0.741 -5.861 -11.882 1.00 97.19 184 ILE A N 1
ATOM 1426 C CA . ILE A 1 184 ? -1.714 -6.852 -11.422 1.00 97.19 184 ILE A CA 1
ATOM 1427 C C . ILE A 1 184 ? -2.551 -6.346 -10.243 1.00 97.19 184 ILE A C 1
ATOM 1429 O O . ILE A 1 184 ? -3.373 -7.098 -9.746 1.00 97.19 184 ILE A O 1
ATOM 1433 N N . ALA A 1 185 ? -2.332 -5.122 -9.757 1.00 97.38 185 ALA A N 1
ATOM 1434 C CA . ALA A 1 185 ? -3.022 -4.563 -8.594 1.00 97.38 185 ALA A CA 1
ATOM 1435 C C . ALA A 1 185 ? -4.434 -4.063 -8.950 1.00 97.38 185 ALA A C 1
ATOM 1437 O O . ALA A 1 185 ? -4.620 -3.412 -9.982 1.00 97.38 185 ALA A O 1
ATOM 1438 N N . GLY A 1 186 ? -5.420 -4.340 -8.095 1.00 97.94 186 GLY A N 1
ATOM 1439 C CA . GLY A 1 186 ? -6.819 -3.946 -8.298 1.00 97.94 186 GLY A CA 1
ATOM 1440 C C . GLY A 1 186 ? -7.479 -4.642 -9.490 1.00 97.94 186 GLY A C 1
ATOM 1441 O O . GLY A 1 186 ? -8.059 -3.971 -10.350 1.00 97.94 186 GLY A O 1
ATOM 1442 N N . LYS A 1 187 ? -7.320 -5.970 -9.591 1.00 98.62 187 LYS A N 1
ATOM 1443 C CA . LYS A 1 187 ? -7.747 -6.798 -10.731 1.00 98.62 187 LYS A CA 1
ATOM 1444 C C . LYS A 1 187 ? -8.460 -8.070 -10.276 1.00 98.62 187 LYS A C 1
ATOM 1446 O O . LYS A 1 187 ? -8.278 -8.538 -9.153 1.00 98.62 187 LYS A O 1
ATOM 1451 N N . VAL A 1 188 ? -9.169 -8.699 -11.211 1.00 98.88 188 VAL A N 1
ATOM 1452 C CA . VAL A 1 188 ? -9.287 -10.164 -11.223 1.00 98.88 188 VAL A CA 1
ATOM 1453 C C . VAL A 1 188 ? -8.339 -10.697 -12.288 1.00 98.88 188 VAL A C 1
ATOM 1455 O O . VAL A 1 188 ? -8.373 -10.241 -13.431 1.00 98.88 188 VAL A O 1
ATOM 1458 N N . LEU A 1 189 ? -7.485 -11.649 -11.925 1.00 98.88 189 LEU A N 1
ATOM 1459 C CA . LEU A 1 189 ? -6.595 -12.373 -12.834 1.00 98.88 189 LEU A CA 1
ATOM 1460 C C . LEU A 1 189 ? -7.175 -13.761 -13.132 1.00 98.88 189 LEU A C 1
ATOM 1462 O O . LEU A 1 189 ? -7.899 -14.308 -12.305 1.00 98.88 189 LEU A O 1
ATOM 1466 N N . ARG A 1 190 ? -6.824 -14.352 -14.276 1.00 98.81 190 ARG A N 1
ATOM 1467 C CA . ARG A 1 190 ? -7.188 -15.710 -14.700 1.00 98.81 190 ARG A CA 1
ATOM 1468 C C . ARG A 1 190 ? -5.974 -16.422 -15.294 1.00 98.81 190 ARG A C 1
ATOM 1470 O O . ARG A 1 190 ? -5.420 -15.965 -16.296 1.00 98.81 190 ARG A O 1
ATOM 1477 N N . ILE A 1 191 ? -5.586 -17.555 -14.709 1.00 98.81 191 ILE A N 1
ATOM 1478 C CA . ILE A 1 191 ? -4.437 -18.374 -15.135 1.0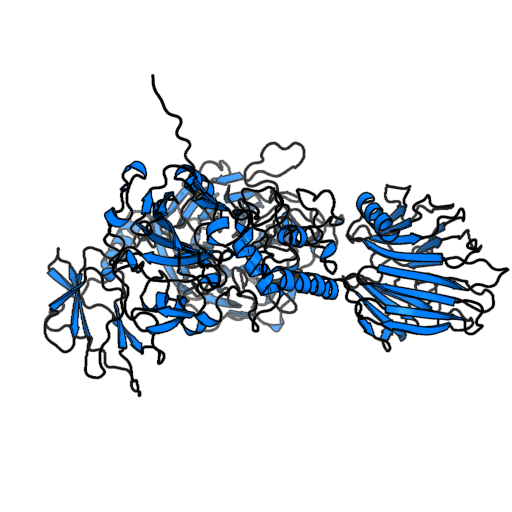0 98.81 191 ILE A CA 1
ATOM 1479 C C . ILE A 1 191 ? -4.783 -19.868 -15.220 1.00 98.81 191 ILE A C 1
ATOM 1481 O O . ILE A 1 191 ? -5.746 -20.339 -14.616 1.00 98.81 191 ILE A O 1
ATOM 1485 N N . ASN A 1 192 ? -3.998 -20.645 -15.967 1.00 98.56 192 ASN A N 1
ATOM 1486 C CA . ASN A 1 192 ? -4.047 -22.105 -15.901 1.00 98.56 192 ASN A CA 1
ATOM 1487 C C . ASN A 1 192 ? -3.487 -22.607 -14.559 1.00 98.56 192 ASN A C 1
ATOM 1489 O O . ASN A 1 192 ? -2.750 -21.907 -13.866 1.00 98.56 192 ASN A O 1
ATOM 1493 N N . LYS A 1 193 ? -3.792 -23.867 -14.223 1.00 97.25 193 LYS A N 1
ATOM 1494 C CA . LYS A 1 193 ? -3.323 -24.549 -13.003 1.00 97.25 193 LYS A CA 1
ATOM 1495 C C . LYS A 1 193 ? -1.805 -24.516 -12.798 1.00 97.25 193 LYS A C 1
ATOM 1497 O O . LYS A 1 193 ? -1.360 -24.604 -11.659 1.00 97.25 193 LYS A O 1
ATOM 1502 N N . ASP A 1 194 ? -1.031 -24.444 -13.876 1.00 95.00 194 ASP A N 1
ATOM 1503 C CA . ASP A 1 194 ? 0.436 -24.432 -13.887 1.00 95.00 194 ASP A CA 1
ATOM 1504 C C . ASP A 1 194 ? 1.040 -23.021 -13.988 1.00 95.00 194 ASP A C 1
ATOM 1506 O O . ASP A 1 194 ? 2.247 -22.883 -14.154 1.00 95.00 194 ASP A O 1
ATOM 1510 N N . GLY A 1 195 ? 0.216 -21.972 -13.909 1.00 96.62 195 GLY A N 1
ATOM 1511 C CA . GLY A 1 195 ? 0.660 -20.581 -14.022 1.00 96.62 195 GLY A CA 1
ATOM 1512 C C . GLY A 1 195 ? 0.760 -20.064 -15.455 1.00 96.62 195 GLY A C 1
ATOM 1513 O O . GLY A 1 195 ? 0.885 -18.857 -15.655 1.00 96.62 195 GLY A O 1
ATOM 1514 N N . THR A 1 196 ? 0.637 -20.927 -16.469 1.00 97.94 196 THR A N 1
ATOM 1515 C CA . THR A 1 196 ? 0.568 -20.457 -17.857 1.00 97.94 196 THR A CA 1
ATOM 1516 C C . THR A 1 196 ? -0.709 -19.651 -18.084 1.00 97.94 196 THR A C 1
ATOM 1518 O O . THR A 1 196 ? -1.747 -19.890 -17.465 1.00 97.94 196 THR A O 1
ATOM 1521 N N . ILE A 1 197 ? -0.656 -18.675 -18.985 1.00 98.44 197 ILE A N 1
ATOM 1522 C CA . ILE A 1 197 ? -1.770 -17.748 -19.183 1.00 98.44 197 ILE A CA 1
ATOM 1523 C C . ILE A 1 197 ? -2.672 -18.262 -20.317 1.00 98.44 197 ILE A C 1
ATOM 1525 O O . ILE A 1 197 ? -2.161 -18.542 -21.406 1.00 98.44 197 ILE A O 1
ATOM 1529 N N . PRO A 1 198 ? -3.994 -18.402 -20.102 1.00 98.25 198 PRO A N 1
ATOM 1530 C CA . PRO A 1 198 ? -4.924 -18.810 -21.145 1.00 98.25 198 PRO A CA 1
ATOM 1531 C C . PRO A 1 198 ? -4.942 -17.820 -22.316 1.00 98.25 198 PRO A C 1
ATOM 1533 O O . PRO A 1 198 ? -5.139 -16.622 -22.119 1.00 98.25 198 PRO A O 1
ATOM 1536 N N . SER A 1 199 ? -4.796 -18.327 -23.544 1.00 97.56 199 SER A N 1
ATOM 1537 C CA . SER A 1 199 ? -4.792 -17.502 -24.764 1.00 97.56 199 SER A CA 1
ATOM 1538 C C . SER A 1 199 ? -6.131 -16.824 -25.059 1.00 97.56 199 SER A C 1
ATOM 1540 O O . SER A 1 199 ? -6.219 -15.955 -25.914 1.00 97.56 199 SER A O 1
ATOM 1542 N N . ASP A 1 200 ? -7.195 -17.245 -24.378 1.00 97.69 200 ASP A N 1
ATOM 1543 C CA . ASP A 1 200 ? -8.525 -16.655 -24.449 1.00 97.69 200 ASP A CA 1
ATOM 1544 C C . ASP A 1 200 ? -8.766 -15.599 -23.356 1.00 97.69 200 ASP A C 1
ATOM 1546 O O . ASP A 1 200 ? -9.913 -15.199 -23.164 1.00 97.69 200 ASP A O 1
ATOM 1550 N N . ASN A 1 201 ? -7.748 -15.119 -22.637 1.00 98.38 201 ASN A N 1
ATOM 1551 C CA . ASN A 1 20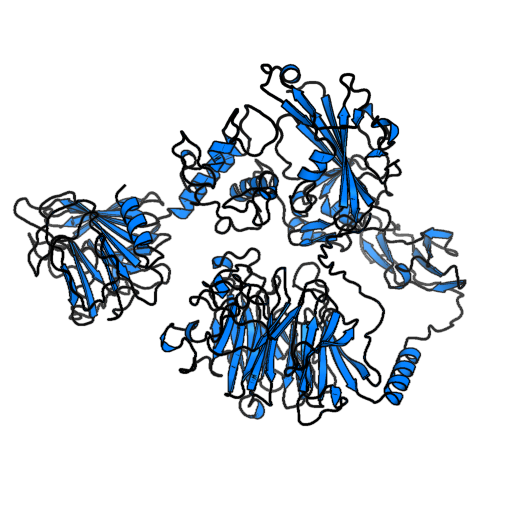1 ? -7.895 -13.957 -21.754 1.00 98.38 201 ASN A CA 1
ATOM 1552 C C . ASN A 1 201 ? -8.166 -12.662 -22.552 1.00 98.38 201 ASN A C 1
ATOM 1554 O O . ASN A 1 201 ? -7.758 -12.551 -23.708 1.00 98.38 201 ASN A O 1
ATOM 1558 N N . PRO A 1 202 ? -8.882 -11.676 -21.975 1.00 97.81 202 PRO A N 1
ATOM 1559 C CA . PRO A 1 202 ? -9.357 -10.496 -22.711 1.00 97.81 202 PRO A CA 1
ATOM 1560 C C . PRO A 1 202 ? -8.232 -9.634 -23.281 1.00 97.81 202 PRO A C 1
ATOM 1562 O O . PRO A 1 202 ? -8.398 -9.056 -24.350 1.00 97.81 202 PRO A O 1
ATOM 1565 N N . TYR A 1 203 ? -7.096 -9.599 -22.590 1.00 94.88 203 TYR A N 1
ATOM 1566 C CA . TYR A 1 203 ? -5.941 -8.789 -22.957 1.00 94.88 203 TYR A CA 1
ATOM 1567 C C . TYR A 1 203 ? -4.747 -9.643 -23.408 1.00 94.88 203 TYR A C 1
ATOM 1569 O O . TYR A 1 203 ? -3.619 -9.162 -23.424 1.00 94.88 203 TYR A O 1
ATOM 1577 N N . TYR A 1 204 ? -4.968 -10.920 -23.752 1.00 96.38 204 TYR A N 1
ATOM 1578 C CA . TYR A 1 204 ? -3.873 -11.848 -24.053 1.00 96.38 204 TYR A CA 1
ATOM 1579 C C . TYR A 1 204 ? -3.008 -11.394 -25.233 1.00 96.38 204 TYR A C 1
ATOM 1581 O O . TYR A 1 204 ? -1.786 -11.474 -25.160 1.00 96.38 204 TYR A O 1
ATOM 1589 N N . ASP A 1 205 ? -3.651 -10.903 -26.292 1.00 94.56 205 ASP A N 1
ATOM 1590 C CA . ASP A 1 205 ? -2.979 -10.408 -27.497 1.00 94.56 205 ASP A CA 1
ATOM 1591 C C . ASP A 1 205 ? -2.563 -8.926 -27.379 1.00 94.56 205 ASP A C 1
ATOM 1593 O O . ASP A 1 205 ? -1.992 -8.388 -28.317 1.00 94.56 205 ASP A O 1
ATOM 1597 N N . GLN A 1 206 ? -2.894 -8.251 -26.266 1.00 94.25 206 GLN A N 1
ATOM 1598 C CA . GLN A 1 206 ? -2.681 -6.805 -26.068 1.00 94.25 206 GLN A CA 1
ATOM 1599 C C . GLN A 1 206 ? -1.622 -6.467 -25.020 1.00 94.25 206 GLN A C 1
ATOM 1601 O O . GLN A 1 206 ? -1.155 -5.338 -24.977 1.00 94.25 206 GLN A O 1
ATOM 1606 N N . LEU A 1 207 ? -1.329 -7.397 -24.115 1.00 93.12 207 LEU A N 1
ATOM 1607 C CA . LEU A 1 207 ? -0.405 -7.194 -23.005 1.00 93.12 207 LEU A CA 1
ATOM 1608 C C . LEU A 1 207 ? 0.689 -8.246 -23.059 1.00 93.12 207 LEU A C 1
ATOM 1610 O O . LEU A 1 207 ? 0.563 -9.255 -23.746 1.00 93.12 207 LEU A O 1
ATOM 1614 N N . GLU A 1 208 ? 1.733 -8.067 -22.263 1.00 91.62 208 GLU A N 1
ATOM 1615 C CA . GLU A 1 208 ? 2.844 -9.006 -22.171 1.00 91.62 208 GLU A CA 1
ATOM 1616 C C . GLU A 1 208 ? 2.986 -9.642 -20.789 1.00 91.62 208 GLU A C 1
ATOM 1618 O O . GLU A 1 208 ? 2.441 -9.169 -19.785 1.00 91.62 208 GLU A O 1
ATOM 1623 N N . GLY A 1 209 ? 3.730 -10.751 -20.750 1.00 94.88 209 GLY A N 1
ATOM 1624 C CA . GLY A 1 209 ? 4.086 -11.448 -19.519 1.00 94.88 209 GLY A CA 1
ATOM 1625 C C . GLY A 1 209 ? 2.882 -11.703 -18.613 1.00 94.88 209 GLY A C 1
ATOM 1626 O O . GLY A 1 209 ? 1.815 -12.117 -19.065 1.00 94.88 209 GLY A O 1
ATOM 1627 N N . VAL A 1 210 ? 3.053 -11.430 -17.318 1.00 95.56 210 VAL A N 1
ATOM 1628 C CA . VAL A 1 210 ? 2.028 -11.678 -16.295 1.00 95.56 210 VAL A CA 1
ATOM 1629 C C . VAL A 1 210 ? 0.760 -10.839 -16.486 1.00 95.56 210 VAL A C 1
ATOM 1631 O O . VAL A 1 210 ? -0.306 -11.257 -16.042 1.00 95.56 210 VAL A O 1
ATOM 1634 N N . TYR A 1 211 ? 0.812 -9.698 -17.179 1.00 97.50 211 TYR A N 1
ATOM 1635 C CA . TYR A 1 211 ? -0.360 -8.830 -17.356 1.00 97.50 211 TYR A CA 1
ATOM 1636 C C . TYR A 1 211 ? -1.394 -9.421 -18.317 1.00 97.50 211 TYR A C 1
ATOM 1638 O O . TYR A 1 211 ? -2.581 -9.130 -18.186 1.00 97.50 211 TYR A O 1
ATOM 1646 N N . ARG A 1 212 ? -1.003 -10.370 -19.184 1.00 98.19 212 ARG A N 1
ATOM 1647 C CA . ARG A 1 212 ? -1.959 -11.186 -19.959 1.00 98.19 212 ARG A CA 1
ATOM 1648 C C . ARG A 1 212 ? -2.925 -11.973 -19.065 1.00 98.19 212 ARG A C 1
ATOM 1650 O O . ARG A 1 212 ? -3.959 -12.442 -19.539 1.00 98.19 212 ARG A O 1
ATOM 1657 N N . SER A 1 213 ? -2.600 -12.153 -17.780 1.00 98.50 213 SER A N 1
ATOM 1658 C CA . SER A 1 213 ? -3.489 -12.798 -16.812 1.00 98.50 213 SER A CA 1
ATOM 1659 C C . SER A 1 213 ? -4.690 -11.933 -16.428 1.00 98.50 213 SER A C 1
ATOM 1661 O O . SER A 1 213 ? -5.652 -12.480 -15.903 1.00 98.50 213 SER A O 1
ATOM 1663 N N . ILE A 1 214 ? -4.686 -10.622 -16.697 1.00 98.81 214 ILE A N 1
ATOM 1664 C CA . ILE A 1 214 ? -5.790 -9.733 -16.326 1.00 98.81 214 ILE A CA 1
ATOM 1665 C C . ILE A 1 214 ? -7.087 -10.201 -17.002 1.00 98.81 214 ILE A C 1
ATOM 1667 O O . ILE A 1 214 ? -7.165 -10.346 -18.222 1.00 98.81 214 ILE A O 1
ATOM 1671 N N . TYR A 1 215 ? -8.111 -10.436 -16.184 1.00 98.81 215 TYR A N 1
ATOM 1672 C CA . TYR A 1 215 ? -9.458 -10.813 -16.599 1.00 98.81 215 TYR A CA 1
ATOM 1673 C C . TYR A 1 215 ? -10.445 -9.649 -16.452 1.00 98.81 215 TYR A C 1
ATOM 1675 O O . TYR A 1 215 ? -11.297 -9.481 -17.321 1.00 98.81 215 TYR A O 1
ATOM 1683 N N . SER A 1 216 ? -10.310 -8.824 -15.409 1.00 98.69 216 SER A N 1
ATOM 1684 C CA . SER A 1 216 ? -11.074 -7.579 -15.220 1.00 98.69 216 SER A CA 1
ATOM 1685 C C . SER A 1 216 ? -10.278 -6.514 -14.451 1.00 98.69 216 SER A C 1
ATOM 1687 O O . SER A 1 216 ? -9.283 -6.827 -13.787 1.00 98.69 216 SER A O 1
ATOM 1689 N N . THR A 1 217 ? -10.715 -5.254 -14.545 1.00 98.31 217 THR A N 1
ATOM 1690 C CA . THR A 1 217 ? -10.081 -4.070 -13.932 1.00 98.31 217 THR A CA 1
ATOM 1691 C C . THR A 1 217 ? -11.034 -3.304 -13.017 1.00 98.31 217 THR A C 1
ATOM 1693 O O . THR A 1 217 ? -12.225 -3.594 -12.969 1.00 98.31 217 THR A O 1
ATOM 1696 N N . GLY A 1 218 ? -10.522 -2.292 -12.313 1.00 96.62 218 GLY A N 1
ATOM 1697 C CA . GLY A 1 218 ? -11.346 -1.389 -11.507 1.00 96.62 218 GLY A CA 1
ATOM 1698 C C . GLY A 1 218 ? -11.839 -1.998 -10.200 1.00 96.62 218 GLY A C 1
ATOM 1699 O O . GLY A 1 218 ? -12.929 -1.664 -9.760 1.00 96.62 218 GLY A O 1
ATOM 1700 N N . ILE A 1 219 ? -11.048 -2.894 -9.606 1.00 98.06 219 ILE A N 1
ATOM 1701 C CA . ILE A 1 219 ? -11.330 -3.530 -8.314 1.00 98.06 219 ILE A CA 1
ATOM 1702 C C . ILE A 1 219 ? -10.510 -2.830 -7.222 1.00 98.06 219 ILE A C 1
ATOM 1704 O O . ILE A 1 219 ? -9.353 -2.457 -7.457 1.00 98.06 219 ILE A O 1
ATOM 1708 N N . ARG A 1 220 ? -11.077 -2.664 -6.024 1.00 96.69 220 ARG A N 1
ATOM 1709 C CA . ARG A 1 220 ? -10.421 -1.986 -4.899 1.00 96.69 220 ARG A CA 1
ATOM 1710 C C . ARG A 1 220 ? -9.742 -2.955 -3.930 1.00 96.69 220 ARG A C 1
ATOM 1712 O O . ARG A 1 220 ? -8.515 -2.969 -3.818 1.00 96.69 220 ARG A O 1
ATOM 1719 N N . ASN A 1 221 ? -10.516 -3.738 -3.190 1.00 97.06 221 ASN A N 1
ATOM 1720 C CA . ASN A 1 221 ? -10.040 -4.655 -2.162 1.00 97.06 221 ASN A CA 1
ATOM 1721 C C . ASN A 1 221 ? -10.989 -5.865 -2.004 1.00 97.06 221 ASN A C 1
ATOM 1723 O O . ASN A 1 221 ? -11.834 -5.880 -1.103 1.00 97.06 221 ASN A O 1
ATOM 1727 N N . PRO A 1 222 ? -10.852 -6.886 -2.869 1.00 97.75 222 PRO A N 1
ATOM 1728 C CA . PRO A 1 222 ? -11.809 -7.979 -2.949 1.00 97.75 222 PRO A CA 1
ATOM 1729 C C . PRO A 1 222 ? -11.585 -9.028 -1.850 1.00 97.75 222 PRO A C 1
ATOM 1731 O O . PRO A 1 222 ? -10.485 -9.572 -1.724 1.00 97.75 222 PRO A O 1
ATOM 1734 N N . PHE A 1 223 ? -12.643 -9.374 -1.108 1.00 96.12 223 PHE A N 1
ATOM 1735 C CA . PHE A 1 223 ? -12.616 -10.378 -0.024 1.00 96.12 223 PHE A CA 1
ATOM 1736 C C . PHE A 1 223 ? -13.606 -11.541 -0.197 1.00 96.12 223 PHE A C 1
ATOM 1738 O O . PHE A 1 223 ? -13.746 -12.378 0.695 1.00 96.12 223 PHE A O 1
ATOM 1745 N N . GLY A 1 224 ? -14.254 -11.644 -1.355 1.00 96.12 224 GLY A N 1
ATOM 1746 C CA . GLY A 1 224 ? -15.073 -12.792 -1.746 1.00 96.12 224 GLY A CA 1
ATOM 1747 C C . GLY A 1 224 ? -14.937 -13.032 -3.243 1.00 96.12 224 GLY A C 1
ATOM 1748 O O . GLY A 1 224 ? -14.914 -12.071 -4.008 1.00 96.12 224 GLY A O 1
ATOM 1749 N N . LEU A 1 225 ? -14.799 -14.293 -3.653 1.00 97.62 225 LEU A N 1
ATOM 1750 C CA . LEU A 1 225 ? -14.727 -14.705 -5.055 1.00 97.62 225 LEU A CA 1
ATOM 1751 C C . LEU A 1 225 ? -15.272 -16.125 -5.185 1.00 97.62 225 LEU A C 1
ATOM 1753 O O . LEU A 1 225 ? -14.673 -17.054 -4.647 1.00 97.62 225 LEU A O 1
ATOM 1757 N N . VAL A 1 226 ? -16.395 -16.297 -5.875 1.00 96.88 226 VAL A N 1
ATOM 1758 C CA . VAL A 1 226 ? -17.062 -17.602 -5.988 1.00 96.88 226 VAL A CA 1
ATOM 1759 C C . VAL A 1 226 ? -17.839 -17.706 -7.295 1.00 96.88 226 VAL A C 1
ATOM 1761 O O . VAL A 1 226 ? -18.355 -16.711 -7.799 1.00 96.88 226 VAL A O 1
ATOM 1764 N N . PHE A 1 227 ? -17.907 -18.910 -7.855 1.00 96.88 227 PHE A N 1
ATOM 1765 C CA . PHE A 1 227 ? -18.728 -19.203 -9.026 1.00 96.88 227 PHE A CA 1
ATOM 1766 C C . PHE A 1 227 ? -20.105 -19.716 -8.597 1.00 96.88 227 PHE A C 1
ATOM 1768 O O . PHE A 1 227 ? -20.189 -20.575 -7.723 1.00 96.88 227 PHE A O 1
ATOM 1775 N N . GLU A 1 228 ? -21.168 -19.234 -9.239 1.00 94.62 228 GLU A N 1
ATOM 1776 C CA . GLU A 1 228 ? -22.488 -19.872 -9.171 1.00 94.62 228 GLU A CA 1
ATOM 1777 C C . GLU A 1 228 ? -22.447 -21.143 -10.034 1.00 94.62 228 GLU A C 1
ATOM 1779 O O . GLU A 1 228 ? -22.202 -21.072 -11.242 1.00 94.62 228 GLU A O 1
ATOM 1784 N N . GLU A 1 229 ? -22.647 -22.323 -9.440 1.00 88.75 229 GLU A N 1
ATOM 1785 C CA . GLU A 1 229 ? -22.435 -23.606 -10.129 1.00 88.75 229 GLU A CA 1
ATOM 1786 C C . GLU A 1 229 ? -23.424 -23.783 -11.291 1.00 88.75 229 GLU A C 1
ATOM 1788 O O . GLU A 1 229 ? -23.084 -24.324 -12.347 1.00 88.75 229 GLU A O 1
ATOM 1793 N N . SER A 1 230 ? -24.655 -23.295 -11.112 1.00 86.81 230 SER A N 1
ATOM 1794 C CA . SER A 1 230 ? -25.736 -23.474 -12.081 1.00 86.81 230 SER A CA 1
ATOM 1795 C C . SER A 1 230 ? -25.593 -22.631 -13.358 1.00 86.81 230 SER A C 1
ATOM 1797 O O . SER A 1 230 ? -26.039 -23.067 -14.427 1.00 86.81 230 SER A O 1
ATOM 1799 N N . THR A 1 231 ? -24.970 -21.453 -13.276 1.00 90.88 231 THR A N 1
ATOM 1800 C CA . THR A 1 231 ? -24.812 -20.507 -14.399 1.00 90.88 231 THR A CA 1
ATOM 1801 C C . THR A 1 231 ? -23.374 -20.424 -14.908 1.00 90.88 231 THR A C 1
ATOM 1803 O O . THR A 1 231 ? -23.161 -20.188 -16.100 1.00 90.88 231 THR A O 1
ATOM 1806 N N . GLY A 1 232 ? -22.392 -20.668 -14.036 1.00 94.00 232 GLY A N 1
ATOM 1807 C CA . GLY A 1 232 ? -20.976 -20.429 -14.291 1.00 94.00 232 GLY A CA 1
ATOM 1808 C C . GLY A 1 232 ? -20.558 -18.962 -14.143 1.00 94.00 232 GLY A C 1
ATOM 1809 O O . GLY A 1 232 ? -19.437 -18.624 -14.530 1.00 94.00 232 GLY A O 1
ATOM 1810 N N . ASP A 1 233 ? -21.425 -18.100 -13.606 1.00 96.50 233 ASP A N 1
ATOM 1811 C CA . ASP A 1 233 ? -21.128 -16.685 -13.385 1.00 96.50 233 ASP A CA 1
ATOM 1812 C C . ASP A 1 233 ? -20.216 -16.494 -12.161 1.00 96.50 233 ASP A C 1
ATOM 1814 O O . ASP A 1 233 ? -20.352 -17.170 -11.140 1.00 96.50 233 ASP A O 1
ATOM 1818 N N . LEU A 1 234 ? -19.261 -15.564 -12.265 1.00 98.38 234 LEU A N 1
ATOM 1819 C CA . LEU A 1 234 ? -18.285 -15.267 -11.215 1.00 98.38 234 LEU A CA 1
ATOM 1820 C C . LEU A 1 234 ? -18.754 -14.085 -10.371 1.00 98.38 234 LEU A C 1
ATOM 1822 O O . LEU A 1 234 ? -18.898 -12.982 -10.887 1.00 98.38 234 LEU A O 1
ATOM 1826 N N . TYR A 1 235 ? -18.928 -14.288 -9.072 1.00 98.44 235 TYR A N 1
ATOM 1827 C CA . TYR A 1 235 ? -19.328 -13.260 -8.119 1.00 98.44 235 TYR A CA 1
ATOM 1828 C C . TYR A 1 235 ? -18.131 -12.822 -7.283 1.00 98.44 235 TYR A C 1
ATOM 1830 O O . TYR A 1 235 ? -17.315 -13.647 -6.868 1.00 98.44 235 TYR A O 1
ATOM 1838 N N . LEU A 1 236 ? -18.035 -11.520 -7.025 1.00 98.50 236 LEU A N 1
ATOM 1839 C CA . LEU A 1 236 ? -16.975 -10.909 -6.233 1.00 98.50 236 LEU A CA 1
ATOM 1840 C C . LEU A 1 236 ? -17.569 -9.904 -5.249 1.00 98.50 236 LEU A C 1
ATOM 1842 O O . LEU A 1 236 ? -18.410 -9.093 -5.633 1.00 98.50 236 LEU A O 1
ATOM 1846 N N . THR A 1 237 ? -17.108 -9.925 -4.000 1.00 98.25 237 THR A N 1
ATOM 1847 C CA . THR A 1 237 ? -17.420 -8.869 -3.025 1.00 98.25 237 THR A CA 1
ATOM 1848 C C . THR A 1 237 ? -16.239 -7.922 -2.881 1.00 98.25 237 THR A C 1
ATOM 1850 O O . THR A 1 237 ? -15.128 -8.384 -2.591 1.00 98.25 237 THR A O 1
ATOM 1853 N N . ASP A 1 238 ? -16.473 -6.624 -3.064 1.00 97.81 238 ASP A N 1
ATOM 1854 C CA . ASP A 1 238 ? -15.432 -5.593 -3.053 1.00 97.81 238 ASP A CA 1
ATOM 1855 C C . ASP A 1 238 ? -15.678 -4.553 -1.956 1.00 97.81 238 ASP A C 1
ATOM 1857 O O . ASP A 1 238 ? -16.775 -3.996 -1.851 1.00 97.81 238 ASP A O 1
ATOM 1861 N N . VAL A 1 239 ? -14.652 -4.297 -1.139 1.00 95.75 239 VAL A N 1
ATOM 1862 C CA . VAL A 1 239 ? -14.729 -3.302 -0.063 1.00 95.75 239 VAL A CA 1
ATOM 1863 C C . VAL A 1 239 ? -14.470 -1.915 -0.625 1.00 95.75 239 VAL A C 1
ATOM 1865 O O . VAL A 1 239 ? -13.385 -1.651 -1.154 1.00 95.75 239 VAL A O 1
ATOM 1868 N N . GLY A 1 240 ? -15.424 -1.005 -0.432 1.00 81.94 240 GLY A N 1
ATOM 1869 C CA . GLY A 1 240 ? -15.337 0.391 -0.859 1.00 81.94 240 GLY A CA 1
ATOM 1870 C C . GLY A 1 240 ? -14.447 1.264 0.017 1.00 81.94 240 GLY A C 1
ATOM 1871 O O . GLY A 1 240 ? -13.886 0.833 1.027 1.00 81.94 240 GLY A O 1
ATOM 1872 N N . GLN A 1 241 ? -14.281 2.529 -0.378 1.00 77.69 241 GLN A N 1
ATOM 1873 C CA . GLN A 1 241 ? -13.546 3.504 0.429 1.00 77.69 241 GLN A CA 1
ATOM 1874 C C . GLN A 1 241 ? -14.463 4.261 1.378 1.00 77.69 241 GLN A C 1
ATOM 1876 O O . GLN A 1 241 ? -14.141 4.387 2.559 1.00 77.69 241 GLN A O 1
ATOM 1881 N N . THR A 1 242 ? -15.545 4.845 0.860 1.00 67.25 242 THR A N 1
ATOM 1882 C CA . THR A 1 242 ? -16.379 5.770 1.645 1.00 67.25 242 THR A CA 1
ATOM 1883 C C . THR A 1 242 ? -17.866 5.700 1.340 1.00 67.25 242 THR A C 1
ATOM 1885 O O . THR A 1 242 ? -18.660 6.169 2.159 1.00 67.25 242 THR A O 1
ATOM 1888 N N . ALA A 1 243 ? -18.253 5.183 0.177 1.00 69.88 243 ALA A N 1
ATOM 1889 C CA . ALA A 1 243 ? -19.600 5.339 -0.346 1.00 69.88 243 ALA A CA 1
ATOM 1890 C C . ALA A 1 243 ? -20.367 4.019 -0.379 1.00 69.88 243 ALA A C 1
ATOM 1892 O O . ALA A 1 243 ? -21.524 4.005 0.054 1.00 69.88 243 ALA A O 1
ATOM 1893 N N . TYR A 1 244 ? -19.742 2.939 -0.856 1.00 83.94 244 TYR A N 1
ATOM 1894 C CA . TYR A 1 244 ? -20.442 1.685 -1.115 1.00 83.94 244 TYR A CA 1
ATOM 1895 C C . TYR A 1 244 ? -19.572 0.457 -0.893 1.00 83.94 244 TYR A C 1
ATOM 1897 O O . TYR A 1 244 ? -18.451 0.391 -1.369 1.00 83.94 244 TYR A O 1
ATOM 1905 N N . GLU A 1 245 ? -20.147 -0.547 -0.248 1.00 91.44 245 GLU A N 1
ATOM 1906 C CA . GLU A 1 245 ? -19.702 -1.932 -0.360 1.00 91.44 245 GLU A CA 1
ATOM 1907 C C . GLU A 1 245 ? -20.429 -2.598 -1.534 1.00 91.44 245 GLU A C 1
ATOM 1909 O O . GLU A 1 245 ? -21.599 -2.279 -1.782 1.00 91.44 245 GLU A O 1
ATOM 1914 N N . GLU A 1 246 ? -19.777 -3.527 -2.235 1.00 95.81 246 GLU A N 1
ATOM 1915 C CA . GLU A 1 246 ? -20.275 -4.024 -3.522 1.00 95.81 246 GLU A CA 1
ATOM 1916 C C . GLU A 1 246 ? -20.298 -5.548 -3.649 1.00 95.81 246 GLU A C 1
ATOM 1918 O O . GLU A 1 246 ? -19.376 -6.246 -3.228 1.00 95.81 246 GLU A O 1
ATOM 1923 N N . VAL A 1 247 ? -21.332 -6.052 -4.327 1.00 98.06 247 VAL A N 1
ATOM 1924 C CA . VAL A 1 247 ? -21.371 -7.380 -4.947 1.00 98.06 247 VAL A CA 1
ATOM 1925 C C . VAL A 1 247 ? -21.378 -7.192 -6.462 1.00 98.06 247 VAL A C 1
ATOM 1927 O O . VAL A 1 247 ? -22.287 -6.580 -7.030 1.00 98.06 247 VAL A O 1
ATOM 1930 N N . ASN A 1 248 ? -20.370 -7.754 -7.115 1.00 98.06 248 ASN A N 1
ATOM 1931 C CA . ASN A 1 248 ? -20.094 -7.623 -8.537 1.00 98.06 248 ASN A CA 1
ATOM 1932 C C . ASN A 1 248 ? -20.220 -8.979 -9.241 1.00 98.06 248 ASN A C 1
ATOM 1934 O O . ASN A 1 248 ? -19.758 -9.990 -8.717 1.00 98.06 248 ASN A O 1
ATOM 1938 N N . VAL A 1 249 ? -20.791 -8.996 -10.450 1.00 98.06 249 VAL A N 1
ATOM 1939 C CA . VAL A 1 249 ? -20.692 -10.147 -11.365 1.00 98.06 249 VAL A CA 1
ATOM 1940 C C . VAL A 1 249 ? -19.555 -9.872 -12.338 1.00 98.06 249 VAL A C 1
ATOM 1942 O O . VAL A 1 249 ? -19.639 -8.958 -13.163 1.00 98.06 249 VAL A O 1
ATOM 1945 N N . ILE A 1 250 ? -18.472 -10.633 -12.201 1.00 98.50 250 ILE A N 1
ATOM 1946 C CA . ILE A 1 250 ? -17.215 -10.468 -12.921 1.00 98.50 250 ILE A CA 1
ATOM 1947 C C . ILE A 1 250 ? -17.307 -11.059 -14.326 1.00 98.50 250 ILE A C 1
ATOM 1949 O O . ILE A 1 250 ? -17.420 -12.270 -14.509 1.00 98.50 250 ILE A O 1
ATOM 1953 N N . VAL A 1 251 ? -17.179 -10.202 -15.337 1.00 97.94 251 VAL A N 1
ATOM 1954 C CA . VAL A 1 251 ? -17.173 -10.594 -16.749 1.00 97.94 251 VAL A CA 1
ATOM 1955 C C . VAL A 1 251 ? -15.811 -10.348 -17.387 1.00 97.94 251 VAL A C 1
ATOM 1957 O O . VAL A 1 251 ? -15.048 -9.470 -16.981 1.00 97.94 251 VAL A O 1
ATOM 1960 N N . LYS A 1 252 ? -15.516 -11.128 -18.428 1.00 98.12 252 LYS A N 1
ATOM 1961 C CA . LYS A 1 252 ? -14.285 -11.018 -19.211 1.00 98.12 252 LYS A CA 1
ATOM 1962 C C . LYS A 1 252 ? -14.125 -9.604 -19.789 1.00 98.12 252 LYS A C 1
ATOM 1964 O O . LYS A 1 252 ? -14.945 -9.177 -20.596 1.00 98.12 252 LYS A O 1
ATOM 1969 N N . GLY A 1 253 ? -13.040 -8.926 -19.423 1.00 97.25 253 GLY A N 1
ATOM 1970 C CA . GLY A 1 253 ? -12.706 -7.567 -19.861 1.00 97.25 253 GLY A CA 1
ATOM 1971 C C . GLY A 1 253 ? -13.524 -6.466 -19.180 1.00 97.25 253 GLY A C 1
ATOM 1972 O O . GLY A 1 253 ? -13.487 -5.326 -19.632 1.00 97.25 253 GLY A O 1
ATOM 1973 N N . GLY A 1 254 ? -14.289 -6.797 -18.134 1.00 97.44 254 GLY A N 1
ATOM 1974 C CA . GLY A 1 254 ? -15.096 -5.828 -17.398 1.00 97.44 254 GLY A CA 1
ATOM 1975 C C . GLY A 1 254 ? -14.247 -4.826 -16.613 1.00 97.44 254 GLY A C 1
ATOM 1976 O O . GLY A 1 254 ? -13.185 -5.178 -16.098 1.00 97.44 254 GLY A O 1
ATOM 1977 N N . ASN A 1 255 ? -14.744 -3.595 -16.494 1.00 96.75 255 ASN A N 1
ATOM 1978 C CA . ASN A 1 255 ? -14.183 -2.553 -15.638 1.00 96.75 255 ASN A CA 1
ATOM 1979 C C . ASN A 1 255 ? -15.189 -2.210 -14.535 1.00 96.75 255 ASN A C 1
ATOM 1981 O O . ASN A 1 255 ? -16.305 -1.809 -14.847 1.00 96.75 255 ASN A O 1
ATOM 1985 N N . TYR A 1 256 ? -14.797 -2.347 -13.272 1.00 96.44 256 TYR A N 1
ATOM 1986 C CA . TYR A 1 256 ? -15.663 -2.155 -12.098 1.00 96.44 256 TYR A CA 1
ATOM 1987 C C . TYR A 1 256 ? -15.518 -0.768 -11.458 1.00 96.44 256 TYR A C 1
ATOM 1989 O O . TYR A 1 256 ? -16.033 -0.497 -10.384 1.00 96.44 256 TYR A O 1
ATOM 1997 N N . GLY A 1 257 ? -14.867 0.153 -12.169 1.00 91.94 257 GLY A N 1
ATOM 1998 C CA . GLY A 1 257 ? -14.984 1.586 -11.933 1.00 91.94 257 GLY A CA 1
ATOM 1999 C C . GLY A 1 257 ? -13.964 2.185 -10.972 1.00 91.94 257 GLY A C 1
ATOM 2000 O O . GLY A 1 257 ? -13.532 3.313 -11.209 1.00 91.94 257 GLY A O 1
ATOM 2001 N N . TRP A 1 258 ? -13.492 1.450 -9.963 1.00 92.06 258 TRP A N 1
ATOM 2002 C CA . TRP A 1 258 ? -12.549 2.001 -8.984 1.00 92.06 258 TRP A CA 1
ATOM 2003 C C . TRP A 1 258 ? -11.252 2.506 -9.651 1.00 92.06 258 TRP A C 1
ATOM 2005 O O . TRP A 1 258 ? -10.725 1.796 -10.505 1.00 92.06 258 TRP A O 1
ATOM 2015 N N . PRO A 1 259 ? -10.703 3.693 -9.306 1.00 88.56 259 PRO A N 1
ATOM 2016 C CA . PRO A 1 259 ? -11.188 4.653 -8.315 1.00 88.56 259 PRO A CA 1
ATOM 2017 C C . PRO A 1 259 ? -12.063 5.766 -8.906 1.00 88.56 259 PRO A C 1
ATOM 2019 O O . PRO A 1 259 ? -12.442 6.684 -8.183 1.00 88.56 259 PRO A O 1
ATOM 2022 N N . GLU A 1 260 ? -12.322 5.733 -10.212 1.00 84.69 260 GLU A N 1
ATOM 2023 C CA . GLU A 1 260 ? -13.072 6.779 -10.911 1.00 84.69 260 GLU A CA 1
ATOM 2024 C C . GLU A 1 260 ? -14.551 6.767 -10.505 1.00 84.69 260 GLU A C 1
ATOM 2026 O O . GLU A 1 260 ? -15.173 7.823 -10.384 1.00 84.69 260 GLU A O 1
ATOM 2031 N N . GLU A 1 261 ? -15.100 5.579 -10.236 1.00 86.00 261 GLU A N 1
ATOM 2032 C CA . GLU A 1 261 ? -16.438 5.383 -9.685 1.00 86.00 261 GLU A CA 1
ATOM 2033 C C . GLU A 1 261 ? -16.423 4.356 -8.539 1.00 86.00 261 GLU A C 1
ATOM 2035 O O . GLU A 1 261 ? -15.688 3.373 -8.575 1.00 86.00 261 GLU A O 1
ATOM 2040 N N . GLU A 1 262 ? -17.235 4.614 -7.511 1.00 85.31 262 GLU A N 1
ATOM 2041 C CA . GLU A 1 262 ? -17.509 3.717 -6.381 1.00 85.31 262 GLU A CA 1
ATOM 2042 C C . GLU A 1 262 ? -19.033 3.561 -6.297 1.00 85.31 262 GLU A C 1
ATOM 2044 O O . GLU A 1 262 ? -19.760 4.552 -6.151 1.00 85.31 262 GLU A O 1
ATOM 2049 N N . GLY A 1 263 ? -19.524 2.331 -6.402 1.00 87.19 263 GLY A N 1
ATOM 2050 C CA . GLY A 1 263 ? -20.934 1.984 -6.482 1.00 87.19 263 GLY A CA 1
ATOM 2051 C C . GLY A 1 263 ? -21.538 2.137 -7.885 1.00 87.19 263 GLY A C 1
ATOM 2052 O O . GLY A 1 263 ? -20.848 2.081 -8.902 1.00 87.19 263 GLY A O 1
ATOM 2053 N N . PRO A 1 264 ? -22.870 2.319 -7.974 1.00 85.38 264 PRO A N 1
ATOM 2054 C CA . PRO A 1 264 ? -23.555 2.463 -9.254 1.00 85.38 264 PRO A CA 1
ATOM 2055 C C . PRO A 1 264 ? -23.041 3.665 -10.083 1.00 85.38 264 PRO A C 1
ATOM 2057 O O . PRO A 1 264 ? -22.907 4.759 -9.525 1.00 85.38 264 PRO A O 1
ATOM 2060 N N . PRO A 1 265 ? -22.859 3.520 -11.414 1.00 78.75 265 PRO A N 1
ATOM 2061 C CA . PRO A 1 265 ? -22.259 4.545 -12.269 1.00 78.75 265 PRO A CA 1
ATOM 2062 C C . PRO A 1 265 ? -23.005 5.882 -12.225 1.00 78.75 265 PRO A C 1
ATOM 2064 O O . PRO A 1 265 ? -24.238 5.944 -12.325 1.00 78.75 265 PRO A O 1
ATOM 2067 N N . THR A 1 266 ? -22.265 6.988 -12.172 1.00 66.50 266 THR A N 1
ATOM 2068 C CA . THR A 1 266 ? -22.823 8.344 -12.052 1.00 66.50 266 THR A CA 1
ATOM 2069 C C . THR A 1 266 ? -22.979 9.042 -13.404 1.00 66.50 266 THR A C 1
ATOM 2071 O O . THR A 1 266 ? -22.729 10.231 -13.522 1.00 66.50 266 THR A O 1
ATOM 2074 N N . LYS A 1 267 ? -23.444 8.332 -14.444 1.00 52.75 267 LYS A N 1
ATOM 2075 C CA . LYS A 1 267 ? -23.687 8.873 -15.804 1.00 52.75 267 LYS A CA 1
ATOM 2076 C C . LYS A 1 267 ? -22.597 9.856 -16.274 1.00 52.75 267 LYS A C 1
ATOM 2078 O O . LYS A 1 267 ? -22.882 11.026 -16.538 1.00 52.75 267 LYS A O 1
ATOM 2083 N N . SER A 1 268 ? -21.362 9.376 -16.376 1.00 54.94 268 SER A N 1
ATOM 2084 C CA . SER A 1 268 ? -20.308 10.060 -17.122 1.00 54.94 268 SER A CA 1
ATOM 2085 C C . SER A 1 268 ? -20.300 9.561 -18.569 1.00 54.94 268 SER A C 1
ATOM 2087 O O . SER A 1 268 ? -20.286 8.358 -18.799 1.00 54.94 268 SER A O 1
ATOM 2089 N N . ASP A 1 269 ? -20.285 10.465 -19.551 1.00 59.09 269 ASP A N 1
ATOM 2090 C CA . ASP A 1 269 ? -20.161 10.095 -20.974 1.00 59.09 269 ASP A CA 1
ATOM 2091 C C . ASP A 1 269 ? -18.710 9.717 -21.360 1.00 59.09 269 ASP A C 1
ATOM 2093 O O . ASP A 1 269 ? -18.443 9.398 -22.517 1.00 59.09 269 ASP A O 1
ATOM 2097 N N . THR A 1 270 ? -17.749 9.800 -20.428 1.00 62.75 270 THR A N 1
ATOM 2098 C CA . THR A 1 270 ? -16.308 9.649 -20.712 1.00 62.75 270 THR A CA 1
ATOM 2099 C C . THR A 1 270 ? -15.643 8.463 -20.014 1.00 62.75 270 THR A C 1
ATOM 2101 O O . THR A 1 270 ? -14.443 8.273 -20.191 1.00 62.75 270 THR A O 1
ATOM 2104 N N . PHE A 1 271 ? -16.378 7.695 -19.209 1.00 78.12 271 PHE A N 1
ATOM 2105 C CA . PHE A 1 271 ? -15.853 6.540 -18.482 1.00 78.12 271 PHE A CA 1
ATOM 2106 C C . PHE A 1 271 ? -16.941 5.470 -18.370 1.00 78.12 271 PHE A C 1
ATOM 2108 O O . PHE A 1 271 ? -18.027 5.744 -17.864 1.00 78.12 271 PHE A O 1
ATOM 2115 N N . GLU A 1 272 ? -16.658 4.274 -18.887 1.00 84.62 272 GLU A N 1
ATOM 2116 C CA . GLU A 1 272 ? -17.582 3.141 -18.851 1.00 84.62 272 GLU A CA 1
ATOM 2117 C C . GLU A 1 272 ? -17.162 2.164 -17.750 1.00 84.62 272 GLU A C 1
ATOM 2119 O O . GLU A 1 272 ? -16.058 1.615 -17.773 1.00 84.62 272 GLU A O 1
ATOM 2124 N N . SER A 1 273 ? -18.070 1.939 -16.805 1.00 91.38 273 SER A N 1
ATOM 2125 C CA . SER A 1 273 ? -17.940 0.969 -15.723 1.00 91.38 273 SER A CA 1
ATOM 2126 C C . SER A 1 273 ? -19.169 0.053 -15.685 1.00 91.38 273 SER A C 1
ATOM 2128 O O . SER A 1 273 ? -20.269 0.408 -16.128 1.00 91.38 273 SER A O 1
ATOM 2130 N N . ILE A 1 274 ? -18.977 -1.162 -15.184 1.00 94.69 274 ILE A N 1
ATOM 2131 C CA . ILE A 1 274 ? -20.041 -2.127 -14.937 1.00 94.69 274 ILE A CA 1
ATOM 2132 C C . ILE A 1 274 ? -20.563 -1.880 -13.531 1.00 94.69 274 ILE A C 1
ATOM 2134 O O . ILE A 1 274 ? -19.806 -1.910 -12.567 1.00 94.69 274 ILE A O 1
ATOM 2138 N N . ALA A 1 275 ? -21.870 -1.650 -13.425 1.00 92.56 275 ALA A N 1
ATOM 2139 C CA . ALA A 1 275 ? -22.507 -1.454 -12.136 1.00 92.56 275 ALA A CA 1
ATOM 2140 C C . ALA A 1 275 ? -22.444 -2.737 -11.287 1.00 92.56 275 ALA A C 1
ATOM 2142 O O . ALA A 1 275 ? -22.687 -3.824 -11.830 1.00 92.56 275 ALA A O 1
ATOM 2143 N N . PRO A 1 276 ? -22.234 -2.619 -9.965 1.00 95.81 276 PRO A N 1
ATOM 2144 C CA . PRO A 1 276 ? -22.442 -3.739 -9.064 1.00 95.81 276 PRO A CA 1
ATOM 2145 C C . PRO A 1 276 ? -23.894 -4.209 -9.147 1.00 95.81 276 PRO A C 1
ATOM 2147 O O . PRO A 1 276 ? -24.820 -3.403 -9.287 1.00 95.81 276 PRO A O 1
ATOM 2150 N N . ILE A 1 277 ? -24.111 -5.523 -9.040 1.00 95.88 277 ILE A N 1
ATOM 2151 C CA . ILE A 1 277 ? -25.474 -6.068 -8.987 1.00 95.88 277 ILE A CA 1
ATOM 2152 C C . ILE A 1 277 ? -26.166 -5.684 -7.681 1.00 95.88 277 ILE A C 1
ATOM 2154 O O . ILE A 1 277 ? -27.388 -5.583 -7.642 1.00 95.88 277 ILE A O 1
ATOM 2158 N N . HIS A 1 278 ? -25.380 -5.448 -6.628 1.00 95.88 278 HIS A N 1
ATOM 2159 C CA . HIS A 1 278 ? -25.846 -4.953 -5.348 1.00 95.88 278 HIS A CA 1
ATOM 2160 C C . HIS A 1 278 ? -24.781 -4.059 -4.720 1.00 95.88 278 HIS A C 1
ATOM 2162 O O . HIS A 1 278 ? -23.609 -4.425 -4.674 1.00 95.88 278 HIS A O 1
ATOM 2168 N N . ALA A 1 279 ? -25.194 -2.902 -4.210 1.00 92.81 279 ALA A N 1
ATOM 2169 C CA . ALA A 1 279 ? -24.324 -1.991 -3.484 1.00 92.81 279 ALA A CA 1
ATOM 2170 C C . ALA A 1 279 ? -25.057 -1.411 -2.276 1.00 92.81 279 ALA A C 1
ATOM 2172 O O . ALA A 1 279 ? -26.235 -1.050 -2.368 1.00 92.81 279 ALA A O 1
ATOM 2173 N N . PHE A 1 280 ? -24.365 -1.279 -1.147 1.00 83.50 280 PHE A N 1
ATOM 2174 C CA . PHE A 1 280 ? -24.948 -0.717 0.070 1.00 83.50 280 PHE A CA 1
ATOM 2175 C C . PHE A 1 280 ? -23.999 0.241 0.780 1.00 83.50 280 PHE A C 1
ATOM 2177 O O . PHE A 1 280 ? -22.784 0.125 0.718 1.00 83.50 280 PHE A O 1
ATOM 2184 N N . THR A 1 281 ? -24.582 1.228 1.458 1.00 80.69 281 THR A N 1
ATOM 2185 C CA . THR A 1 281 ? -23.819 2.307 2.104 1.00 80.69 281 THR A CA 1
ATOM 2186 C C . THR A 1 281 ? -23.260 1.896 3.476 1.00 80.69 281 THR A C 1
ATOM 2188 O O . THR A 1 281 ? -23.845 1.016 4.120 1.00 80.69 281 THR A O 1
ATOM 2191 N N . PRO A 1 282 ? -22.272 2.643 4.015 1.00 69.56 282 PRO A N 1
ATOM 2192 C CA . PRO A 1 282 ? -21.737 2.499 5.378 1.00 69.56 282 PRO A CA 1
ATOM 2193 C C . PRO A 1 282 ? -22.757 2.462 6.528 1.00 69.56 282 PRO A C 1
ATOM 2195 O O . PRO A 1 282 ? -22.422 2.106 7.659 1.00 69.56 282 PRO A O 1
ATOM 2198 N N . ALA A 1 283 ? -24.010 2.865 6.282 1.00 60.28 283 ALA A N 1
ATOM 2199 C CA . ALA A 1 283 ? -25.095 2.759 7.255 1.00 60.28 283 ALA A CA 1
ATOM 2200 C C . ALA A 1 283 ? -25.592 1.313 7.468 1.00 60.28 283 ALA A C 1
ATOM 2202 O O . ALA A 1 283 ? -26.251 1.055 8.476 1.00 60.28 283 ALA A O 1
ATOM 2203 N N . ILE A 1 284 ? -25.314 0.399 6.531 1.00 70.00 284 ILE A N 1
ATOM 2204 C CA . ILE A 1 284 ? -25.744 -1.011 6.551 1.00 70.00 284 ILE A CA 1
ATOM 2205 C C . ILE A 1 284 ? -24.569 -1.936 6.913 1.00 70.00 284 ILE A C 1
ATOM 2207 O O . ILE A 1 284 ? -24.708 -2.809 7.771 1.00 70.00 284 ILE A O 1
ATOM 2211 N N . GLY A 1 285 ? -23.409 -1.713 6.300 1.00 71.62 285 GLY A N 1
ATOM 2212 C CA . GLY A 1 285 ? -22.159 -2.432 6.546 1.00 71.62 285 GLY A CA 1
ATOM 2213 C C . GLY A 1 285 ? -20.975 -1.595 6.060 1.00 71.62 285 GLY A C 1
ATOM 2214 O O . GLY A 1 285 ? -21.189 -0.625 5.342 1.00 71.62 285 GLY A O 1
ATOM 2215 N N . GLN A 1 286 ? -19.768 -1.896 6.531 1.00 76.56 286 GLN A N 1
ATOM 2216 C CA . GLN A 1 286 ? -18.560 -1.076 6.340 1.00 76.56 286 GLN A CA 1
ATOM 2217 C C . GLN A 1 286 ? -17.343 -1.887 5.863 1.00 76.56 286 GLN A C 1
ATOM 2219 O O . GLN A 1 286 ? -16.244 -1.342 5.802 1.00 76.56 286 GLN A O 1
ATOM 2224 N N . SER A 1 287 ? -17.498 -3.198 5.655 1.00 89.38 287 SER A N 1
ATOM 2225 C CA . SER A 1 287 ? -16.448 -4.073 5.132 1.00 89.38 287 SER A CA 1
ATOM 2226 C C . SER A 1 287 ? -17.075 -5.396 4.694 1.00 89.38 287 SER A C 1
ATOM 2228 O O . SER A 1 287 ? -17.145 -6.347 5.481 1.00 89.38 287 SER A O 1
ATOM 2230 N N . ILE A 1 288 ? -17.548 -5.451 3.448 1.00 96.12 288 ILE A N 1
ATOM 2231 C CA . ILE A 1 288 ? -18.098 -6.673 2.858 1.00 96.12 288 ILE A CA 1
ATOM 2232 C C . ILE A 1 288 ? -17.004 -7.729 2.683 1.00 96.12 288 ILE A C 1
ATOM 2234 O O . ILE A 1 288 ? -15.906 -7.448 2.205 1.00 96.12 288 ILE A O 1
ATOM 2238 N N . VAL A 1 289 ? -17.288 -8.959 3.098 1.00 95.75 289 VAL A N 1
ATOM 2239 C CA . VAL A 1 289 ? -16.324 -10.065 3.069 1.00 95.75 289 VAL A CA 1
ATOM 2240 C C . VAL A 1 289 ? -17.011 -11.395 2.796 1.00 95.75 289 VAL A C 1
ATOM 2242 O O . VAL A 1 289 ? -18.171 -11.611 3.163 1.00 95.75 289 VAL A O 1
ATOM 2245 N N . GLY A 1 290 ? -16.249 -12.325 2.222 1.00 93.69 290 GLY A N 1
ATOM 2246 C CA . GLY A 1 290 ? -16.727 -13.653 1.876 1.00 93.69 290 GLY A CA 1
ATOM 2247 C C . GLY A 1 290 ? -17.809 -13.643 0.794 1.00 93.69 290 GLY A C 1
ATOM 2248 O O . GLY A 1 290 ? -18.256 -12.609 0.313 1.00 93.69 290 GLY A O 1
ATOM 2249 N N . GLY A 1 291 ? -18.230 -14.834 0.403 1.00 95.06 291 GLY A N 1
ATOM 2250 C CA . GLY A 1 291 ? -19.253 -15.035 -0.609 1.00 95.06 291 GLY A CA 1
ATOM 2251 C C . GLY A 1 291 ? -19.397 -16.524 -0.849 1.00 95.06 291 GLY A C 1
ATOM 2252 O O . GLY A 1 291 ? -18.398 -17.178 -1.130 1.00 95.06 291 GLY A O 1
ATOM 2253 N N . GLU A 1 292 ? -20.601 -17.060 -0.702 1.00 96.81 292 GLU A N 1
ATOM 2254 C CA . GLU A 1 292 ? -20.860 -18.480 -0.927 1.00 96.81 292 GLU A CA 1
ATOM 2255 C C . GLU A 1 292 ? -22.273 -18.694 -1.464 1.00 96.81 292 GLU A C 1
ATOM 2257 O O . GLU A 1 292 ? -23.238 -18.122 -0.949 1.00 96.81 292 GLU A O 1
ATOM 2262 N N . PHE A 1 293 ? -22.405 -19.530 -2.490 1.00 96.06 293 PHE A N 1
ATOM 2263 C CA . PHE A 1 293 ? -23.710 -19.926 -3.007 1.00 96.06 293 PHE A CA 1
ATOM 2264 C C . PHE A 1 293 ? -24.238 -21.121 -2.227 1.00 96.06 293 PHE A C 1
ATOM 2266 O O . PHE A 1 293 ? -23.542 -22.114 -2.025 1.00 96.06 293 PHE A O 1
ATOM 2273 N N . TYR A 1 294 ? -25.501 -21.058 -1.807 1.00 95.31 294 TYR A N 1
ATOM 2274 C CA . TYR A 1 294 ? -26.148 -22.206 -1.181 1.00 95.31 294 TYR A CA 1
ATOM 2275 C C . TYR A 1 294 ? -26.731 -23.148 -2.243 1.00 95.31 294 TYR A C 1
ATOM 2277 O O . TYR A 1 294 ? -27.945 -23.219 -2.464 1.00 95.31 294 TYR A O 1
ATOM 2285 N N . GLU A 1 295 ? -25.826 -23.843 -2.928 1.00 89.75 295 GLU A N 1
ATOM 2286 C CA . GLU A 1 295 ? -26.084 -24.821 -3.986 1.00 89.75 295 GLU A CA 1
ATOM 2287 C C . GLU A 1 295 ? -25.294 -26.111 -3.713 1.00 89.75 295 GLU A C 1
ATOM 2289 O O . GLU A 1 295 ? -24.275 -26.097 -3.029 1.00 89.75 295 GLU A O 1
ATOM 2294 N N . GLY A 1 296 ? -25.791 -27.259 -4.180 1.00 79.62 296 GLY A N 1
ATOM 2295 C CA . GLY A 1 296 ? -25.106 -28.535 -3.978 1.00 79.62 296 GLY A CA 1
ATOM 2296 C C . GLY A 1 296 ? -26.029 -29.747 -3.912 1.00 79.62 296 GLY A C 1
ATOM 2297 O O . GLY A 1 296 ? -27.255 -29.658 -3.969 1.00 79.62 296 GLY A O 1
ATOM 2298 N N . SER A 1 297 ? -25.417 -30.927 -3.793 1.00 73.06 297 SER A N 1
ATOM 2299 C CA . SER A 1 297 ? -26.138 -32.210 -3.789 1.00 73.06 297 SER A CA 1
ATOM 2300 C C . SER A 1 297 ? -26.846 -32.529 -2.465 1.00 73.06 297 SER A C 1
ATOM 2302 O O . SER A 1 297 ? -27.791 -33.323 -2.450 1.00 73.06 297 SER A O 1
ATOM 2304 N N . GLN A 1 298 ? -26.416 -31.908 -1.362 1.00 80.12 298 GLN A N 1
ATOM 2305 C CA . GLN A 1 298 ? -27.063 -31.977 -0.054 1.00 80.12 298 GLN A CA 1
ATOM 2306 C C . GLN A 1 298 ? -27.349 -30.558 0.427 1.00 80.12 298 GLN A C 1
ATOM 2308 O O . GLN A 1 298 ? -26.425 -29.803 0.694 1.00 80.12 298 GLN A O 1
ATOM 2313 N N . LEU A 1 299 ? -28.630 -30.203 0.522 1.00 88.44 299 LEU A N 1
ATOM 2314 C CA . LEU A 1 299 ? -29.082 -28.883 0.963 1.00 88.44 299 LEU A CA 1
ATOM 2315 C C . LEU A 1 299 ? -30.019 -29.050 2.168 1.00 88.44 299 LEU A C 1
ATOM 2317 O O . LEU A 1 299 ? -31.239 -29.102 1.993 1.00 88.44 299 LEU A O 1
ATOM 2321 N N . PRO A 1 300 ? -29.466 -29.228 3.385 1.00 92.69 300 PRO A N 1
ATOM 2322 C CA . PRO A 1 300 ? -30.252 -29.424 4.602 1.00 92.69 300 PRO A CA 1
ATOM 2323 C C . PRO A 1 300 ? -31.070 -28.195 5.021 1.00 92.69 300 PRO A C 1
ATOM 2325 O O . PRO A 1 300 ? -32.014 -28.346 5.798 1.00 92.69 300 PRO A O 1
ATOM 2328 N N . TYR A 1 301 ? -30.731 -26.991 4.551 1.00 95.88 301 TYR A N 1
ATOM 2329 C CA . TYR A 1 301 ? -31.476 -25.784 4.906 1.00 95.88 301 TYR A CA 1
ATOM 2330 C C . TYR A 1 301 ? -32.831 -25.751 4.181 1.00 95.88 301 TYR A C 1
ATOM 2332 O O . TYR A 1 301 ? -32.986 -26.374 3.124 1.00 95.88 301 TYR A O 1
ATOM 2340 N N . PRO A 1 302 ? -33.822 -25.011 4.714 1.00 95.44 302 PRO A N 1
ATOM 2341 C CA . PRO A 1 302 ? -35.100 -24.802 4.043 1.00 95.44 302 PRO A CA 1
ATOM 2342 C C . PRO A 1 302 ? -34.953 -24.294 2.598 1.00 95.44 302 PRO A C 1
ATOM 2344 O O . PRO A 1 302 ? -34.025 -23.551 2.283 1.00 95.44 302 PRO A O 1
ATOM 2347 N N . GLU A 1 303 ? -35.911 -24.660 1.740 1.00 93.88 303 GLU A N 1
ATOM 2348 C CA . GLU A 1 303 ? -35.917 -24.360 0.293 1.00 93.88 303 GLU A CA 1
ATOM 2349 C C . GLU A 1 303 ? -35.774 -22.859 -0.023 1.00 93.88 303 GLU A C 1
ATOM 2351 O O . GLU A 1 303 ? -35.246 -22.494 -1.067 1.00 93.88 303 GLU A O 1
ATOM 2356 N N . GLU A 1 304 ? -36.174 -21.975 0.896 1.00 93.19 304 GLU A N 1
ATOM 2357 C CA . GLU A 1 304 ? -36.043 -20.517 0.745 1.00 93.19 304 GLU A CA 1
ATOM 2358 C C . GLU A 1 304 ? -34.589 -20.018 0.637 1.00 93.19 304 GLU A C 1
ATOM 2360 O O . GLU A 1 304 ? -34.361 -18.930 0.105 1.00 93.19 304 GLU A O 1
ATOM 2365 N N . TYR A 1 305 ? -33.614 -20.807 1.105 1.00 95.12 305 TYR A N 1
ATOM 2366 C CA . TYR A 1 305 ? -32.188 -20.485 1.016 1.00 95.12 305 TYR A CA 1
ATOM 2367 C C . TYR A 1 305 ? -31.513 -21.069 -0.231 1.00 95.12 305 TYR A C 1
ATOM 2369 O O . TYR A 1 305 ? -30.379 -20.705 -0.524 1.00 95.12 305 TYR A O 1
ATOM 2377 N N . HIS A 1 306 ? -32.168 -21.976 -0.966 1.00 93.94 306 HIS A N 1
ATOM 2378 C CA . HIS A 1 306 ? -31.559 -22.670 -2.109 1.00 93.94 306 HIS A CA 1
ATOM 2379 C C . HIS A 1 306 ? -31.301 -21.689 -3.258 1.00 93.94 306 HIS A C 1
ATOM 2381 O O . HIS A 1 306 ? -32.200 -20.955 -3.669 1.00 93.94 306 HIS A O 1
ATOM 2387 N N . GLY A 1 307 ? -30.065 -21.672 -3.766 1.00 92.31 307 GLY A N 1
ATOM 2388 C CA . GLY A 1 307 ? -29.626 -20.744 -4.816 1.00 92.31 307 GLY A CA 1
ATOM 2389 C C . GLY A 1 307 ? -29.441 -19.293 -4.351 1.00 92.31 307 GLY A C 1
ATOM 2390 O O . GLY A 1 307 ? -29.263 -18.404 -5.181 1.00 92.31 307 GLY A O 1
ATOM 2391 N N . LYS A 1 308 ? -29.506 -19.013 -3.041 1.00 95.62 308 LYS A N 1
ATOM 2392 C CA . LYS A 1 308 ? -29.186 -17.683 -2.503 1.00 95.62 308 LYS A CA 1
ATOM 2393 C C . LYS A 1 308 ? -27.673 -17.518 -2.359 1.00 95.62 308 LYS A C 1
ATOM 2395 O O . LYS A 1 308 ? -26.963 -18.460 -2.004 1.00 95.62 308 LYS A O 1
ATOM 2400 N N . PHE A 1 309 ? -27.206 -16.292 -2.571 1.00 97.62 309 PHE A N 1
ATOM 2401 C CA . PHE A 1 309 ? -25.828 -15.879 -2.332 1.00 97.62 309 PHE A CA 1
ATOM 2402 C C . PHE A 1 309 ? -25.681 -15.354 -0.901 1.00 97.62 309 PHE A C 1
ATOM 2404 O O . PHE A 1 309 ? -26.335 -14.379 -0.527 1.00 97.62 309 PHE A O 1
ATOM 2411 N N . PHE A 1 310 ? -24.843 -16.000 -0.094 1.00 98.19 310 PHE A N 1
ATOM 2412 C CA . PHE A 1 310 ? -24.530 -15.605 1.276 1.00 98.19 310 PHE A CA 1
ATOM 2413 C C . PHE A 1 310 ? -23.261 -14.757 1.299 1.00 98.19 310 PHE A C 1
ATOM 2415 O O . PHE A 1 310 ? -22.225 -15.167 0.787 1.00 98.19 310 PHE A O 1
ATOM 2422 N N . PHE A 1 311 ? -23.324 -13.602 1.952 1.00 97.75 311 PHE A N 1
ATOM 2423 C CA . PHE A 1 311 ? -22.189 -12.698 2.133 1.00 97.75 311 PHE A CA 1
ATOM 2424 C C . PHE A 1 311 ? -22.223 -12.091 3.532 1.00 97.75 311 PHE A C 1
ATOM 2426 O O . PHE A 1 311 ? -23.247 -12.124 4.225 1.00 97.75 311 PHE A O 1
ATOM 2433 N N . MET A 1 312 ? -21.087 -11.571 3.980 1.00 97.50 312 MET A N 1
ATOM 2434 C CA . MET A 1 312 ? -20.914 -11.108 5.351 1.00 97.50 312 MET A CA 1
ATOM 2435 C C . MET A 1 312 ? -20.384 -9.684 5.388 1.00 97.50 312 MET A C 1
ATOM 2437 O O . MET A 1 312 ? -19.884 -9.164 4.393 1.00 97.50 312 MET A O 1
ATOM 2441 N N . ASP A 1 313 ? -20.450 -9.081 6.570 1.00 94.25 313 ASP A N 1
ATOM 2442 C CA . ASP A 1 313 ? -19.740 -7.840 6.855 1.00 94.25 313 ASP A CA 1
ATOM 2443 C C . ASP A 1 313 ? -18.907 -7.979 8.127 1.00 94.25 313 ASP A C 1
ATOM 2445 O O . ASP A 1 313 ? -19.420 -8.337 9.198 1.00 94.25 313 ASP A O 1
ATOM 2449 N N . TYR A 1 314 ? -17.613 -7.693 7.997 1.00 92.06 314 TYR A N 1
ATOM 2450 C CA . TYR A 1 314 ? -16.637 -7.842 9.070 1.00 92.06 314 TYR A CA 1
ATOM 2451 C C . TYR A 1 314 ? -16.929 -6.894 10.246 1.00 92.06 314 TYR A C 1
ATOM 2453 O O . TYR A 1 314 ? -16.854 -7.300 11.408 1.00 92.06 314 TYR A O 1
ATOM 2461 N N . MET A 1 315 ? -17.290 -5.636 9.970 1.00 84.00 315 MET A N 1
ATOM 2462 C CA . MET A 1 315 ? -17.491 -4.612 11.005 1.00 84.00 315 MET A CA 1
ATOM 2463 C C . MET A 1 315 ? -18.880 -4.705 11.644 1.00 84.00 315 MET A C 1
ATOM 2465 O O . MET A 1 315 ? -19.039 -4.527 12.854 1.00 84.00 315 MET A O 1
ATOM 2469 N N . ALA A 1 316 ? -19.897 -4.996 10.840 1.00 82.12 316 ALA A N 1
ATOM 2470 C CA . ALA A 1 316 ? -21.289 -5.046 11.256 1.00 82.12 316 ALA A CA 1
ATOM 2471 C C . ALA A 1 316 ? -21.718 -6.428 11.782 1.00 82.12 316 ALA A C 1
ATOM 2473 O O . ALA A 1 316 ? -22.791 -6.542 12.381 1.00 82.12 316 ALA A O 1
ATOM 2474 N N . ASN A 1 317 ? -20.857 -7.449 11.664 1.00 88.31 317 ASN A N 1
ATOM 2475 C CA . ASN A 1 317 ? -21.007 -8.760 12.301 1.00 88.31 317 ASN A CA 1
ATOM 2476 C C . ASN A 1 317 ? -22.313 -9.483 11.930 1.00 88.31 317 ASN A C 1
ATOM 2478 O O . ASN A 1 317 ? -23.019 -10.013 12.801 1.00 88.31 317 ASN A O 1
ATOM 2482 N N . TRP A 1 318 ? -22.635 -9.507 10.639 1.00 93.12 318 TRP A N 1
ATOM 2483 C CA . TRP A 1 318 ? -23.816 -10.178 10.102 1.00 93.12 318 TRP A CA 1
ATOM 2484 C C . TRP A 1 318 ? -23.492 -11.088 8.917 1.00 93.12 318 TRP A C 1
ATOM 2486 O O . TRP A 1 318 ? -22.431 -10.982 8.304 1.00 93.12 318 TRP A O 1
ATOM 2496 N N . VAL A 1 319 ? -24.442 -11.973 8.609 1.00 97.12 319 VAL A N 1
ATOM 2497 C CA . VAL A 1 319 ? -24.540 -12.716 7.347 1.00 97.12 319 VAL A CA 1
ATOM 2498 C C . VAL A 1 319 ? -25.869 -12.334 6.706 1.00 97.12 319 VAL A C 1
ATOM 2500 O O . VAL A 1 319 ? -26.917 -12.461 7.348 1.00 97.12 319 VAL A O 1
ATOM 2503 N N . ASN A 1 320 ? -25.833 -11.879 5.461 1.00 96.81 320 ASN A N 1
ATOM 2504 C CA . ASN A 1 320 ? -27.014 -11.601 4.658 1.00 96.81 320 ASN A CA 1
ATOM 2505 C C . ASN A 1 320 ? -27.070 -12.575 3.481 1.00 96.81 320 ASN A C 1
ATOM 2507 O O . ASN A 1 320 ? -26.069 -13.165 3.080 1.00 96.81 320 ASN A O 1
ATOM 2511 N N . THR A 1 321 ? -28.271 -12.725 2.942 1.00 97.31 321 THR A N 1
ATOM 2512 C CA . THR A 1 321 ? -28.556 -13.479 1.725 1.00 97.31 321 THR A CA 1
ATOM 2513 C C . THR A 1 321 ? -29.070 -12.532 0.661 1.00 97.31 321 THR A C 1
ATOM 2515 O O . THR A 1 321 ? -29.781 -11.584 0.986 1.00 97.31 321 THR A O 1
ATOM 2518 N N . LEU A 1 322 ? -28.714 -12.795 -0.588 1.00 95.00 322 LEU A N 1
ATOM 2519 C CA . LEU A 1 322 ? -29.196 -12.098 -1.773 1.00 95.00 322 LEU A CA 1
ATOM 2520 C C . LEU A 1 322 ? -29.725 -13.125 -2.776 1.00 95.00 322 LEU A C 1
ATOM 2522 O O . LEU A 1 322 ? -29.142 -14.197 -2.938 1.00 95.00 322 LEU A O 1
ATOM 2526 N N . ASP A 1 323 ? -30.831 -12.806 -3.448 1.00 94.50 323 ASP A N 1
ATOM 2527 C CA . ASP A 1 323 ? -31.269 -13.541 -4.635 1.00 94.50 323 ASP A CA 1
ATOM 2528 C C . ASP A 1 323 ? -30.570 -12.994 -5.887 1.00 94.50 323 ASP A C 1
ATOM 2530 O O . ASP A 1 323 ? -30.840 -11.855 -6.269 1.00 94.50 323 ASP A O 1
ATOM 2534 N N . PRO A 1 324 ? -29.734 -13.771 -6.588 1.00 91.06 324 PRO A N 1
ATOM 2535 C CA . PRO A 1 324 ? -29.104 -13.310 -7.825 1.00 91.06 324 PRO A CA 1
ATOM 2536 C C . PRO A 1 324 ? -30.108 -12.869 -8.899 1.00 91.06 324 PRO A C 1
ATOM 2538 O O . PRO A 1 324 ? -29.830 -11.966 -9.687 1.00 91.06 324 PRO A O 1
ATOM 2541 N N . LYS A 1 325 ? -31.306 -13.471 -8.923 1.00 90.00 325 LYS A N 1
ATOM 2542 C CA . LYS A 1 325 ? -32.374 -13.142 -9.884 1.00 90.00 325 LYS A CA 1
ATOM 2543 C C . LYS A 1 325 ? -33.158 -11.897 -9.482 1.00 90.00 325 LYS A C 1
ATOM 2545 O O . LYS A 1 325 ? -33.897 -11.348 -10.300 1.00 90.00 325 LYS A O 1
ATOM 2550 N N . ASN A 1 326 ? -33.029 -11.468 -8.231 1.00 92.50 326 ASN A N 1
ATOM 2551 C CA . ASN A 1 326 ? -33.636 -10.262 -7.696 1.00 92.50 326 ASN A CA 1
ATOM 2552 C C . ASN A 1 326 ? -32.685 -9.630 -6.664 1.00 92.50 326 ASN A C 1
ATOM 2554 O O . ASN A 1 326 ? -32.939 -9.742 -5.466 1.00 92.50 326 ASN A O 1
ATOM 2558 N N . PRO A 1 327 ? -31.599 -8.970 -7.105 1.00 89.50 327 PRO A N 1
ATOM 2559 C CA . PRO A 1 327 ? -30.494 -8.563 -6.229 1.00 89.50 327 PRO A CA 1
ATOM 2560 C C . PRO A 1 327 ? -30.848 -7.453 -5.220 1.00 89.50 327 PRO A C 1
ATOM 2562 O O . PRO A 1 327 ? -30.032 -7.066 -4.388 1.00 89.50 327 PRO A O 1
ATOM 2565 N N . GLU A 1 328 ? -32.082 -6.954 -5.257 1.00 86.88 328 GLU A N 1
ATOM 2566 C CA . GLU A 1 328 ? -32.654 -6.063 -4.243 1.00 86.88 328 GLU A CA 1
ATOM 2567 C C . GLU A 1 328 ? -33.298 -6.834 -3.067 1.00 86.88 328 GLU A C 1
ATOM 2569 O O . GLU A 1 328 ? -33.556 -6.254 -2.012 1.00 86.88 328 GLU A O 1
ATOM 2574 N N . ASP A 1 329 ? -33.576 -8.137 -3.221 1.00 88.19 329 ASP A N 1
ATOM 2575 C CA . ASP A 1 329 ? -34.091 -9.022 -2.164 1.00 88.19 329 ASP A CA 1
ATOM 2576 C C . ASP A 1 329 ? -32.946 -9.495 -1.268 1.00 88.19 329 ASP A C 1
ATOM 2578 O O . ASP A 1 329 ? -32.473 -10.631 -1.358 1.00 88.19 329 ASP A O 1
ATOM 2582 N N . VAL A 1 330 ? -32.484 -8.575 -0.421 1.00 93.25 330 VAL A N 1
ATOM 2583 C CA . VAL A 1 330 ? -31.481 -8.851 0.604 1.00 93.25 330 VAL A CA 1
ATOM 2584 C C . VAL A 1 330 ? -32.149 -9.102 1.948 1.00 93.25 330 VAL A C 1
ATOM 2586 O O . VAL A 1 330 ? -32.919 -8.274 2.442 1.00 93.25 330 VAL A O 1
ATOM 2589 N N . GLN A 1 331 ? -31.820 -10.232 2.572 1.00 93.81 331 GLN A N 1
ATOM 2590 C CA . GLN A 1 331 ? -32.370 -10.630 3.867 1.00 93.81 331 GLN A CA 1
ATOM 2591 C C . GLN A 1 331 ? -31.266 -10.974 4.857 1.00 93.81 331 GLN A C 1
ATOM 2593 O O . GLN A 1 331 ? -30.327 -11.704 4.541 1.00 93.81 331 GLN A O 1
ATOM 2598 N N . THR A 1 332 ? -31.400 -10.482 6.088 1.00 95.06 332 THR A N 1
ATOM 2599 C CA . THR A 1 332 ? -30.477 -10.830 7.169 1.00 95.06 332 THR A CA 1
ATOM 2600 C C . THR A 1 332 ? -30.710 -12.251 7.646 1.00 95.06 332 THR A C 1
ATOM 2602 O O . THR A 1 332 ? -31.763 -12.563 8.198 1.00 95.06 332 THR A O 1
ATOM 2605 N N . PHE A 1 333 ? -29.690 -13.090 7.476 1.00 96.75 333 PHE A N 1
ATOM 2606 C CA . PHE A 1 333 ? -29.675 -14.471 7.936 1.00 96.75 333 PHE A CA 1
ATOM 2607 C C . PHE A 1 333 ? -29.173 -14.564 9.377 1.00 96.75 333 PHE A C 1
ATOM 2609 O O . PHE A 1 333 ? -29.846 -15.134 10.232 1.00 96.75 333 PHE A O 1
ATOM 2616 N N . ALA A 1 334 ? -28.023 -13.957 9.677 1.00 93.75 334 ALA A N 1
ATOM 2617 C CA . ALA A 1 334 ? -27.409 -14.029 10.999 1.00 93.75 334 ALA A CA 1
ATOM 2618 C C . ALA A 1 334 ? -26.873 -12.673 11.467 1.00 93.75 334 ALA A C 1
ATOM 2620 O O . ALA A 1 334 ? -26.431 -11.861 10.663 1.00 93.75 334 ALA A O 1
ATOM 2621 N N . THR A 1 335 ? -26.874 -12.431 12.780 1.00 90.69 335 THR A N 1
ATOM 2622 C CA . THR A 1 335 ? -26.221 -11.257 13.401 1.00 90.69 335 THR A CA 1
ATOM 2623 C C . THR A 1 335 ? -25.494 -11.653 14.681 1.00 90.69 335 THR A C 1
ATOM 2625 O O . THR A 1 335 ? -25.826 -12.667 15.295 1.00 90.69 335 THR A O 1
ATOM 2628 N N . GLY A 1 336 ? -24.536 -10.836 15.120 1.00 83.50 336 GLY A N 1
ATOM 2629 C CA . GLY A 1 336 ? -23.770 -11.091 16.345 1.00 83.50 336 GLY A CA 1
ATOM 2630 C C . GLY A 1 336 ? -22.599 -12.052 16.138 1.00 83.50 336 GLY A C 1
ATOM 2631 O O . GLY A 1 336 ? -22.223 -12.765 17.066 1.00 83.50 336 GLY A O 1
ATOM 2632 N N . LEU A 1 337 ? -22.050 -12.089 14.920 1.00 88.00 337 LEU A N 1
ATOM 2633 C CA . LEU A 1 337 ? -20.785 -12.762 14.624 1.00 88.00 337 LEU A CA 1
ATOM 2634 C C . LEU A 1 337 ? -19.612 -12.013 15.300 1.00 88.00 337 LEU A C 1
ATOM 2636 O O . LEU A 1 337 ? -19.813 -10.982 15.943 1.00 88.00 337 LEU A O 1
ATOM 2640 N N . ALA A 1 338 ? -18.391 -12.548 15.204 1.00 83.69 338 ALA A N 1
ATOM 2641 C CA . ALA A 1 338 ? -17.213 -11.999 15.880 1.00 83.69 338 ALA A CA 1
ATOM 2642 C C . ALA A 1 338 ? -16.059 -11.771 14.889 1.00 83.69 338 ALA A C 1
ATOM 2644 O O . ALA A 1 338 ? -15.060 -12.492 14.907 1.00 83.69 338 ALA A O 1
ATOM 2645 N N . GLY A 1 339 ? -16.225 -10.769 14.025 1.00 87.25 339 GLY A N 1
ATOM 2646 C CA . GLY A 1 339 ? -15.298 -10.418 12.950 1.00 87.25 339 GLY A CA 1
ATOM 2647 C C . GLY A 1 339 ? -15.195 -11.523 11.897 1.00 87.25 339 GLY A C 1
ATOM 2648 O O . GLY A 1 339 ? -14.140 -12.148 11.777 1.00 87.25 339 GLY A O 1
ATOM 2649 N N . PRO A 1 340 ? -16.286 -11.837 11.177 1.00 93.56 340 PRO A N 1
ATOM 2650 C CA . PRO A 1 340 ? -16.258 -12.853 10.129 1.00 93.56 340 PRO A CA 1
ATOM 2651 C C . PRO A 1 340 ? -15.327 -12.439 8.982 1.00 93.56 340 PRO A C 1
ATOM 2653 O O . PRO A 1 340 ? -15.321 -11.274 8.609 1.00 93.56 340 PRO A O 1
ATOM 2656 N N . VAL A 1 341 ? -14.558 -13.373 8.414 1.00 94.00 341 VAL A N 1
ATOM 2657 C CA . VAL A 1 341 ? -13.596 -13.094 7.320 1.00 94.00 341 VAL A CA 1
ATOM 2658 C C . VAL A 1 341 ? -13.694 -14.043 6.125 1.00 94.00 341 VAL A C 1
ATOM 2660 O O . VAL A 1 341 ? -13.268 -13.684 5.037 1.00 94.00 341 VAL A O 1
ATOM 2663 N N . ALA A 1 342 ? -14.261 -15.238 6.299 1.00 95.94 342 ALA A N 1
ATOM 2664 C CA . ALA A 1 342 ? -14.470 -16.202 5.218 1.00 95.94 342 ALA A CA 1
ATOM 2665 C C . ALA A 1 342 ? -15.702 -17.063 5.515 1.00 95.94 342 ALA A C 1
ATOM 2667 O O . ALA A 1 342 ? -15.967 -17.360 6.683 1.00 95.94 342 ALA A O 1
ATOM 2668 N N . ILE A 1 343 ? -16.434 -17.466 4.479 1.00 97.38 343 ILE A N 1
ATOM 2669 C CA . ILE A 1 343 ? -17.600 -18.352 4.560 1.00 97.38 343 ILE A CA 1
ATOM 2670 C C . ILE A 1 343 ? -17.512 -19.372 3.431 1.00 97.38 343 ILE A C 1
ATOM 2672 O O . ILE A 1 343 ? -17.199 -18.985 2.311 1.00 97.38 343 ILE A O 1
ATOM 2676 N N . HIS A 1 344 ? -17.759 -20.645 3.740 1.00 96.19 344 HIS A N 1
ATOM 2677 C CA . HIS A 1 344 ? -17.784 -21.724 2.755 1.00 96.19 344 HIS A CA 1
ATOM 2678 C C . HIS A 1 344 ? -18.857 -22.761 3.066 1.00 96.19 344 HIS A C 1
ATOM 2680 O O . HIS A 1 344 ? -19.163 -23.015 4.236 1.00 96.19 344 HIS A O 1
ATOM 2686 N N . LEU A 1 345 ? -19.386 -23.401 2.027 1.00 94.19 345 LEU A N 1
ATOM 2687 C CA . LEU A 1 345 ? -20.282 -24.542 2.167 1.00 94.19 345 LEU A CA 1
ATOM 2688 C C . LEU A 1 345 ? -19.467 -25.812 2.455 1.00 94.19 345 LEU A C 1
ATOM 2690 O O . LEU A 1 345 ? -18.536 -26.155 1.728 1.00 94.19 345 LEU A O 1
ATOM 2694 N N . GLY A 1 346 ? -19.798 -26.506 3.544 1.00 92.81 346 GLY A N 1
ATOM 2695 C CA . GLY A 1 346 ? -19.202 -27.797 3.876 1.00 92.81 346 GLY A CA 1
ATOM 2696 C C . GLY A 1 346 ? -19.739 -28.931 2.993 1.00 92.81 346 GLY A C 1
ATOM 2697 O O . GLY A 1 346 ? -20.845 -28.821 2.458 1.00 92.81 346 GLY A O 1
ATOM 2698 N N . PRO A 1 347 ? -19.010 -30.057 2.860 1.00 90.44 347 PRO A N 1
ATOM 2699 C CA . PRO A 1 347 ? -19.431 -31.211 2.053 1.00 90.44 347 PRO A CA 1
ATOM 2700 C C . PRO A 1 347 ? -20.773 -31.835 2.483 1.00 90.44 347 PRO A C 1
ATOM 2702 O O . PRO A 1 347 ? -21.387 -32.582 1.724 1.00 90.44 347 PRO A O 1
ATOM 2705 N N . GLU A 1 348 ? -21.237 -31.550 3.698 1.00 89.44 348 GLU A N 1
ATOM 2706 C CA . GLU A 1 348 ? -22.547 -31.948 4.220 1.00 89.44 348 GLU A CA 1
ATOM 2707 C C . GLU A 1 348 ? -23.701 -30.985 3.877 1.00 89.44 348 GLU A C 1
ATOM 2709 O O . GLU A 1 348 ? -24.849 -31.279 4.209 1.00 89.44 348 GLU A O 1
ATOM 2714 N N . GLY A 1 349 ? -23.410 -29.826 3.278 1.00 91.56 349 GLY A N 1
ATOM 2715 C CA . GLY A 1 349 ? -24.402 -28.791 2.973 1.00 91.56 349 GLY A CA 1
ATOM 2716 C C . GLY A 1 349 ? -24.685 -27.783 4.094 1.00 91.56 349 GLY A C 1
ATOM 2717 O O . GLY A 1 349 ? -25.675 -27.054 4.021 1.00 91.56 349 GLY A O 1
ATOM 2718 N N . ASP A 1 350 ? -23.849 -27.730 5.132 1.00 95.44 350 ASP A N 1
ATOM 2719 C CA . ASP A 1 350 ? -23.908 -26.709 6.185 1.00 95.44 350 ASP A CA 1
ATOM 2720 C C . ASP A 1 350 ? -22.927 -25.568 5.894 1.00 95.44 350 ASP A C 1
ATOM 2722 O O . ASP A 1 350 ? -21.830 -25.802 5.388 1.00 95.44 350 ASP A O 1
ATOM 2726 N N . LEU A 1 351 ? -23.285 -24.333 6.253 1.00 97.00 351 LEU A N 1
ATOM 2727 C CA . LEU A 1 351 ? -22.383 -23.187 6.129 1.00 97.00 351 LEU A CA 1
ATOM 2728 C C . LEU A 1 351 ? -21.362 -23.159 7.265 1.00 97.00 351 LEU A C 1
ATOM 2730 O O . LEU A 1 351 ? -21.700 -23.271 8.446 1.00 97.00 351 LEU A O 1
ATOM 2734 N N . TYR A 1 352 ? -20.107 -22.932 6.901 1.00 97.88 352 TYR A N 1
ATOM 2735 C CA . TYR A 1 352 ? -19.000 -22.707 7.815 1.00 97.88 352 TYR A CA 1
ATOM 2736 C C . TYR A 1 352 ? -18.506 -21.282 7.661 1.00 97.88 352 TYR A C 1
ATOM 2738 O O . TYR A 1 352 ? -18.412 -20.785 6.544 1.00 97.88 352 TYR A O 1
ATOM 2746 N N . TYR A 1 353 ? -18.140 -20.633 8.761 1.00 97.50 353 TYR A N 1
ATOM 2747 C CA . TYR A 1 353 ? -17.536 -19.309 8.701 1.00 97.50 353 TYR A CA 1
ATOM 2748 C C . TYR A 1 353 ? -16.379 -19.156 9.683 1.00 97.50 353 TYR A C 1
ATOM 2750 O O . TYR A 1 353 ? -16.324 -19.792 10.741 1.00 97.50 353 TYR A O 1
ATOM 2758 N N . LEU A 1 354 ? -15.432 -18.305 9.306 1.00 96.25 354 LEU A N 1
ATOM 2759 C CA . LEU A 1 354 ? -14.193 -18.064 10.026 1.00 96.25 354 LEU A CA 1
ATOM 2760 C C . LEU A 1 354 ? -14.242 -16.694 10.697 1.00 96.25 354 LEU A C 1
ATOM 2762 O O . LEU A 1 354 ? -14.472 -15.687 10.036 1.00 96.25 354 LEU A O 1
ATOM 2766 N N . ASN A 1 355 ? -14.006 -16.665 12.004 1.00 91.50 355 ASN A N 1
ATOM 2767 C CA . ASN A 1 355 ? -13.912 -15.449 12.805 1.00 91.50 355 ASN A CA 1
ATOM 2768 C C . ASN A 1 355 ? -12.463 -15.014 13.003 1.00 91.50 355 ASN A C 1
ATOM 2770 O O . ASN A 1 355 ? -11.560 -15.846 13.151 1.00 91.50 355 ASN A O 1
ATOM 2774 N N . ARG A 1 356 ? -12.282 -13.702 13.139 1.00 86.25 356 ARG A N 1
ATOM 2775 C CA . ARG A 1 356 ? -11.019 -13.025 13.407 1.00 86.25 356 ARG A CA 1
ATOM 2776 C C . ARG A 1 356 ? -11.284 -11.741 14.200 1.00 86.25 356 ARG A C 1
ATOM 2778 O O . ARG A 1 356 ? -12.089 -10.916 13.807 1.00 86.25 356 ARG A O 1
ATOM 2785 N N . ASN A 1 357 ? -10.559 -11.514 15.293 1.00 71.25 357 ASN A N 1
ATOM 2786 C CA . ASN A 1 357 ? -10.863 -10.417 16.230 1.00 71.25 357 ASN A CA 1
ATOM 2787 C C . ASN A 1 357 ? -10.048 -9.123 16.009 1.00 71.25 357 ASN A C 1
ATOM 2789 O O . ASN A 1 357 ? -9.923 -8.296 16.910 1.00 71.25 357 ASN A O 1
ATOM 2793 N N . ALA A 1 358 ? -9.410 -8.973 14.850 1.00 66.56 358 ALA A N 1
ATOM 2794 C CA . ALA A 1 358 ? -8.667 -7.770 14.481 1.00 66.56 358 ALA A CA 1
ATOM 2795 C C . ALA A 1 358 ? -8.548 -7.710 12.965 1.00 66.56 358 ALA A C 1
ATOM 2797 O O . ALA A 1 358 ? -8.169 -8.707 12.371 1.00 66.56 358 ALA A O 1
ATOM 2798 N N . TRP A 1 359 ? -8.803 -6.561 12.348 1.00 61.47 359 TRP A N 1
ATOM 2799 C CA . TRP A 1 359 ? -8.832 -6.443 10.887 1.00 61.47 359 TRP A CA 1
ATOM 2800 C C . TRP A 1 359 ? -7.447 -6.669 10.263 1.00 61.47 359 TRP A C 1
ATOM 2802 O O . TRP A 1 359 ? -7.311 -7.296 9.220 1.00 61.47 359 TRP A O 1
ATOM 2812 N N . VAL A 1 360 ? -6.396 -6.252 10.970 1.00 68.56 360 VAL A N 1
ATOM 2813 C CA . VAL A 1 360 ? -5.014 -6.284 10.489 1.00 68.56 360 VAL A CA 1
ATOM 2814 C C . VAL A 1 360 ? -4.086 -6.904 11.521 1.00 68.56 360 VAL A C 1
ATOM 2816 O O . VAL A 1 360 ? -4.408 -7.010 12.707 1.00 68.56 360 VAL A O 1
ATOM 2819 N N . TYR A 1 361 ? -2.918 -7.337 11.070 1.00 66.25 361 TYR A N 1
ATOM 2820 C CA . TYR A 1 361 ? -1.835 -7.746 11.937 1.00 66.25 361 TYR A CA 1
ATOM 2821 C C . TYR A 1 361 ? -1.036 -6.509 12.373 1.00 66.25 361 TYR A C 1
ATOM 2823 O O . TYR A 1 361 ? -0.148 -6.013 11.671 1.00 66.25 361 TYR A O 1
ATOM 2831 N N . ASP A 1 362 ? -1.385 -5.989 13.548 1.00 63.16 362 ASP A N 1
ATOM 2832 C CA . ASP A 1 362 ? -0.678 -4.919 14.248 1.00 63.16 362 ASP A CA 1
ATOM 2833 C C . ASP A 1 362 ? -0.592 -5.213 15.763 1.00 63.16 362 ASP A C 1
ATOM 2835 O O . ASP A 1 362 ? -0.896 -6.315 16.223 1.00 63.16 362 ASP A O 1
ATOM 2839 N N . GLY A 1 363 ? -0.162 -4.234 16.565 1.00 50.22 363 GLY A N 1
ATOM 2840 C CA . GLY A 1 363 ? -0.046 -4.385 18.021 1.00 50.22 363 GLY A CA 1
ATOM 2841 C C . GLY A 1 363 ? -1.367 -4.599 18.779 1.00 50.22 363 GLY A C 1
ATOM 2842 O O . GLY A 1 363 ? -1.319 -4.768 19.996 1.00 50.22 363 GLY A O 1
ATOM 2843 N N . ARG A 1 364 ? -2.528 -4.568 18.108 1.00 53.69 364 ARG A N 1
ATOM 2844 C CA . ARG A 1 364 ? -3.864 -4.799 18.687 1.00 53.69 364 ARG A CA 1
ATOM 2845 C C . ARG A 1 364 ? -4.339 -6.240 18.502 1.00 53.69 364 ARG A C 1
ATOM 2847 O O . ARG A 1 364 ? -5.276 -6.652 19.185 1.00 53.69 364 ARG A O 1
ATOM 2854 N N . LEU A 1 365 ? -3.708 -7.011 17.610 1.00 63.44 365 LEU A N 1
ATOM 2855 C CA . LEU A 1 365 ? -4.089 -8.397 17.368 1.00 63.44 365 LEU A CA 1
ATOM 2856 C C . LEU A 1 365 ? -3.809 -9.251 18.608 1.00 63.44 365 LEU A C 1
ATOM 2858 O O . LEU A 1 365 ? -2.665 -9.414 19.033 1.00 63.44 365 LEU A O 1
ATOM 2862 N N . GLN A 1 366 ? -4.865 -9.834 19.170 1.00 60.62 366 GLN A N 1
ATOM 2863 C CA . GLN A 1 366 ? -4.748 -10.831 20.226 1.00 60.62 366 GLN A CA 1
ATOM 2864 C C . GLN A 1 366 ? -4.656 -12.227 19.590 1.00 60.62 366 GLN A C 1
ATOM 2866 O O . GLN A 1 366 ? -5.572 -12.618 18.859 1.00 60.62 366 GLN A O 1
ATOM 2871 N N . PRO A 1 367 ? -3.574 -12.991 19.837 1.00 69.06 367 PRO A N 1
ATOM 2872 C CA . PRO A 1 367 ? -3.477 -14.379 19.391 1.00 69.06 367 PRO A CA 1
ATOM 2873 C C . PRO A 1 367 ? -4.643 -15.220 19.920 1.00 69.06 367 PRO A C 1
ATOM 2875 O O . PRO A 1 367 ? -5.220 -14.890 20.955 1.00 69.06 367 PRO A O 1
ATOM 2878 N N . HIS A 1 368 ? -4.952 -16.324 19.239 1.00 73.19 368 HIS A N 1
ATOM 2879 C CA . HIS A 1 368 ? -5.964 -17.297 19.676 1.00 73.19 368 HIS A CA 1
ATOM 2880 C C . HIS A 1 368 ? -7.391 -16.748 19.819 1.00 73.19 368 HIS A C 1
ATOM 2882 O O . HIS A 1 368 ? -8.177 -17.233 20.628 1.00 73.19 368 HIS A O 1
ATOM 2888 N N . THR A 1 369 ? -7.743 -15.729 19.039 1.00 74.38 369 THR A N 1
ATOM 2889 C CA . THR A 1 369 ? -9.082 -15.122 19.074 1.00 74.38 369 THR A CA 1
ATOM 2890 C C . THR A 1 369 ? -9.965 -15.495 17.889 1.00 74.38 369 THR A C 1
ATOM 2892 O O . THR A 1 369 ? -11.164 -15.230 17.923 1.00 74.38 369 THR A O 1
ATOM 2895 N N . GLY A 1 370 ? -9.400 -16.114 16.852 1.00 84.25 370 GLY A N 1
ATOM 2896 C CA . GLY A 1 370 ? -10.160 -16.630 15.723 1.00 84.25 370 GLY A CA 1
ATOM 2897 C C . GLY A 1 370 ? -10.831 -17.963 16.039 1.00 84.25 370 GLY A C 1
ATOM 2898 O O . GLY A 1 370 ? -10.437 -18.686 16.956 1.00 84.25 370 GLY A O 1
ATOM 2899 N N . SER A 1 371 ? -11.863 -18.300 15.273 1.00 92.06 371 SER A N 1
ATOM 2900 C CA . SER A 1 371 ? -12.533 -19.599 15.377 1.00 92.06 371 SER A CA 1
ATOM 2901 C C . SER A 1 371 ? -13.214 -19.978 14.072 1.00 92.06 371 SER A C 1
ATOM 2903 O O . SER A 1 371 ? -13.730 -19.109 13.376 1.00 92.06 371 SER A O 1
ATOM 2905 N N . LEU A 1 372 ? -13.246 -21.273 13.769 1.00 96.38 372 LEU A N 1
ATOM 2906 C CA . LEU A 1 372 ? -14.097 -21.830 12.726 1.00 96.38 372 LEU A CA 1
ATOM 2907 C C . LEU A 1 372 ? -15.425 -22.260 13.355 1.00 96.38 372 LEU A C 1
ATOM 2909 O O . LEU A 1 372 ? -15.443 -23.010 14.340 1.00 96.38 372 LEU A O 1
ATOM 2913 N N . ARG A 1 373 ? -16.527 -21.779 12.790 1.00 95.88 373 ARG A N 1
ATOM 2914 C CA . ARG A 1 373 ? -17.897 -22.012 13.251 1.00 95.88 373 ARG A CA 1
ATOM 2915 C C . ARG A 1 373 ? -18.693 -22.707 12.153 1.00 95.88 373 ARG A C 1
ATOM 2917 O O . ARG A 1 373 ? -18.420 -22.492 10.977 1.00 95.88 373 ARG A O 1
ATOM 2924 N N . ARG A 1 374 ? -19.673 -23.516 12.543 1.00 96.06 374 ARG A N 1
ATOM 2925 C CA . ARG A 1 374 ? -20.605 -24.219 11.652 1.00 96.06 374 ARG A CA 1
ATOM 2926 C C . ARG A 1 374 ? -22.028 -23.811 11.997 1.00 96.06 374 ARG A C 1
ATOM 2928 O O . ARG A 1 374 ? -22.375 -23.803 13.175 1.00 96.06 374 ARG A O 1
ATOM 2935 N N . ILE A 1 375 ? -22.842 -23.516 10.991 1.00 96.50 375 ILE A N 1
ATOM 2936 C CA . ILE A 1 375 ? -24.274 -23.249 11.127 1.00 96.50 375 ILE A CA 1
ATOM 2937 C C . ILE A 1 375 ? -25.035 -24.428 10.519 1.00 96.50 375 ILE A C 1
ATOM 2939 O O . ILE A 1 375 ? -24.838 -24.761 9.353 1.00 96.50 375 ILE A O 1
ATOM 2943 N N . SER A 1 376 ? -25.927 -25.041 11.294 1.00 95.44 376 SER A N 1
ATOM 2944 C CA . SER A 1 376 ? -26.687 -26.225 10.870 1.00 95.44 376 SER A CA 1
ATOM 2945 C C . SER A 1 376 ? -28.183 -26.022 11.031 1.00 95.44 376 SER A C 1
ATOM 2947 O O . SER A 1 376 ? -28.630 -25.461 12.036 1.00 95.44 376 SER A O 1
ATOM 2949 N N . TYR A 1 377 ? -28.969 -26.538 10.085 1.00 95.81 377 TYR A N 1
ATOM 2950 C CA . TYR A 1 377 ? -30.419 -26.629 10.235 1.00 95.81 377 TYR A CA 1
ATOM 2951 C C . TYR A 1 377 ? -30.810 -27.974 10.854 1.00 95.81 377 TYR A C 1
ATOM 2953 O O . TYR A 1 377 ? -30.566 -29.036 10.287 1.00 95.81 377 TYR A O 1
ATOM 2961 N N . VAL A 1 378 ? -31.441 -27.933 12.027 1.00 93.88 378 VAL A N 1
ATOM 2962 C CA . VAL A 1 378 ? -31.881 -29.128 12.774 1.00 93.88 378 VAL A CA 1
ATOM 2963 C C . VAL A 1 378 ? -33.404 -29.191 12.941 1.00 93.88 378 VAL A C 1
ATOM 2965 O O . VAL A 1 378 ? -33.931 -30.136 13.529 1.00 93.88 378 VAL A O 1
ATOM 2968 N N . GLY A 1 379 ? -34.124 -28.195 12.418 1.00 92.69 379 GLY A N 1
ATOM 2969 C CA . GLY A 1 379 ? -35.555 -28.003 12.637 1.00 92.69 379 GLY A CA 1
ATOM 2970 C C . GLY A 1 379 ? -35.860 -27.292 13.959 1.00 92.69 379 GLY A C 1
ATOM 2971 O O . GLY A 1 379 ? -35.087 -27.339 14.918 1.00 92.69 379 GLY A O 1
ATOM 2972 N N . GLU A 1 380 ? -36.998 -26.596 14.013 1.00 90.31 380 GLU A N 1
ATOM 2973 C CA . GLU A 1 380 ? -37.356 -25.694 15.121 1.00 90.31 380 GLU A CA 1
ATOM 2974 C C . GLU A 1 380 ? -37.312 -26.375 16.495 1.00 90.31 380 GLU A C 1
ATOM 2976 O O . GLU A 1 380 ? -36.721 -25.848 17.440 1.00 90.31 380 GLU A O 1
ATOM 2981 N N . GLU A 1 381 ? -37.887 -27.576 16.606 1.00 88.56 381 GLU A N 1
ATOM 2982 C CA . GLU A 1 381 ? -37.965 -28.311 17.871 1.00 88.56 381 GLU A CA 1
ATOM 2983 C C . GLU A 1 381 ? -36.575 -28.695 18.398 1.00 88.56 381 GLU A C 1
ATOM 2985 O O . GLU A 1 381 ? -36.264 -28.449 19.567 1.00 88.56 381 GLU A O 1
ATOM 2990 N N . GLN A 1 382 ? -35.711 -29.241 17.537 1.00 86.88 382 GLN A N 1
ATOM 2991 C CA . GLN A 1 382 ? -34.353 -29.625 17.927 1.00 86.88 382 GLN A CA 1
ATOM 2992 C C . GLN A 1 382 ? -33.485 -28.405 18.215 1.00 86.88 382 GLN A C 1
ATOM 2994 O O . GLN A 1 382 ? -32.711 -28.436 19.166 1.00 86.88 382 GLN A O 1
ATOM 2999 N N . ALA A 1 383 ? -33.653 -27.302 17.482 1.00 86.31 383 ALA A N 1
ATOM 3000 C CA . ALA A 1 383 ? -32.937 -26.062 17.765 1.00 86.31 383 ALA A CA 1
ATOM 3001 C C . ALA A 1 383 ? -33.316 -25.502 19.145 1.00 86.31 383 ALA A C 1
ATOM 3003 O O . ALA A 1 383 ? -32.450 -25.059 19.899 1.00 86.31 383 ALA A O 1
ATOM 3004 N N . VAL A 1 384 ? -34.596 -25.573 19.531 1.00 83.62 384 VAL A N 1
ATOM 3005 C CA . VAL A 1 384 ? -35.045 -25.198 20.882 1.00 83.62 384 VAL A CA 1
ATOM 3006 C C . VAL A 1 384 ? -34.452 -26.127 21.944 1.00 83.62 384 VAL A C 1
ATOM 3008 O O . VAL A 1 384 ? -34.017 -25.644 22.993 1.00 83.62 384 VAL A O 1
ATOM 3011 N N . LEU A 1 385 ? -34.419 -27.441 21.703 1.00 83.19 385 LEU A N 1
ATOM 3012 C CA . LEU A 1 385 ? -33.810 -28.409 22.623 1.00 83.19 385 LEU A CA 1
ATOM 3013 C C . LEU A 1 385 ? -32.304 -28.179 22.774 1.00 83.19 385 LEU A C 1
ATOM 3015 O O . LEU A 1 385 ? -31.812 -28.136 23.899 1.00 83.19 385 LEU A O 1
ATOM 3019 N N . TRP A 1 386 ? -31.599 -27.951 21.668 1.00 81.88 386 TRP A N 1
ATOM 3020 C CA . TRP A 1 386 ? -30.175 -27.636 21.651 1.00 81.88 386 TRP A CA 1
ATOM 3021 C C . TRP A 1 386 ? -29.892 -26.340 22.412 1.00 81.88 386 TRP A C 1
ATOM 3023 O O . TRP A 1 386 ? -29.042 -26.336 23.296 1.00 81.88 386 TRP A O 1
ATOM 3033 N N . ARG A 1 387 ? -30.661 -25.264 22.182 1.00 77.19 387 ARG A N 1
ATOM 3034 C CA . ARG A 1 387 ? -30.509 -23.992 22.919 1.00 77.19 387 ARG A CA 1
ATOM 3035 C C . ARG A 1 387 ? -30.741 -24.183 24.416 1.00 77.19 387 ARG A C 1
ATOM 3037 O O . ARG A 1 387 ? -29.942 -23.708 25.215 1.00 77.19 387 ARG A O 1
ATOM 3044 N N . LYS A 1 388 ? -31.768 -24.949 24.807 1.00 75.50 388 LYS A N 1
ATOM 3045 C CA . LYS A 1 388 ? -32.005 -25.321 26.214 1.00 75.50 388 LYS A CA 1
ATOM 3046 C C . LYS A 1 388 ? -30.857 -26.142 26.797 1.00 75.50 388 LYS A C 1
ATOM 3048 O O . LYS A 1 388 ? -30.527 -25.955 27.961 1.00 75.50 388 LYS A O 1
ATOM 3053 N N . GLN A 1 389 ? -30.257 -27.042 26.020 1.00 74.50 389 GLN A N 1
ATOM 3054 C CA . GLN A 1 389 ? -29.123 -27.854 26.452 1.00 74.50 389 GLN A CA 1
ATOM 3055 C C . GLN A 1 389 ? -27.844 -27.021 26.579 1.00 74.50 389 GLN A C 1
ATOM 3057 O O . GLN A 1 389 ? -27.117 -27.197 27.548 1.00 74.50 389 GLN A O 1
ATOM 3062 N N . GLN A 1 390 ? -27.595 -26.076 25.671 1.00 66.19 390 GLN A N 1
ATOM 3063 C CA . GLN A 1 390 ? -26.501 -25.109 25.782 1.00 66.19 390 GLN A CA 1
ATOM 3064 C C . GLN A 1 390 ? -26.715 -24.158 26.961 1.00 66.19 390 GLN A C 1
ATOM 3066 O O . GLN A 1 390 ? -25.778 -23.898 27.702 1.00 66.19 390 GLN A O 1
ATOM 3071 N N . ASP A 1 391 ? -27.946 -23.704 27.209 1.00 59.00 391 ASP A N 1
ATOM 3072 C CA . ASP A 1 391 ? -28.294 -22.910 28.393 1.00 59.00 391 ASP A CA 1
ATOM 3073 C C . ASP A 1 391 ? -28.198 -23.712 29.701 1.00 59.00 391 ASP A C 1
ATOM 3075 O O . ASP A 1 391 ? -27.870 -23.142 30.738 1.00 59.00 391 ASP A O 1
ATOM 3079 N N . ALA A 1 392 ? -28.445 -25.025 29.666 1.00 49.84 392 ALA A N 1
ATOM 3080 C CA . ALA A 1 392 ? -28.266 -25.930 30.803 1.00 49.84 392 ALA A CA 1
ATOM 3081 C C . ALA A 1 392 ? -26.796 -26.339 31.024 1.00 49.84 392 ALA A C 1
ATOM 3083 O O . ALA A 1 392 ? -26.414 -26.644 32.152 1.00 49.84 392 ALA A O 1
ATOM 3084 N N . ASN A 1 393 ? -25.986 -26.344 29.958 1.00 41.00 393 ASN A N 1
ATOM 3085 C CA . ASN A 1 393 ? -24.543 -26.599 29.975 1.00 41.00 393 ASN A CA 1
ATOM 3086 C C . ASN A 1 393 ? -23.710 -25.321 30.153 1.00 41.00 393 ASN A C 1
ATOM 3088 O O . ASN A 1 393 ? -22.514 -25.421 30.439 1.00 41.00 393 ASN A O 1
ATOM 3092 N N . LYS A 1 394 ? -24.308 -24.121 30.043 1.00 39.44 394 LYS A N 1
ATOM 3093 C CA . LYS A 1 394 ? -23.742 -22.916 30.660 1.00 39.44 394 LYS A CA 1
ATOM 3094 C C . LYS A 1 394 ? -23.515 -23.284 32.118 1.00 39.44 394 LYS A C 1
ATOM 3096 O O . LYS A 1 394 ? -24.459 -23.764 32.744 1.00 39.44 394 LYS A O 1
ATOM 3101 N N . PRO A 1 395 ? -22.299 -23.124 32.658 1.00 30.61 395 PRO A N 1
ATOM 3102 C CA . PRO A 1 395 ? -22.000 -23.596 33.996 1.00 30.61 395 PRO A CA 1
ATOM 3103 C C . PRO A 1 395 ? -23.036 -23.032 34.969 1.00 30.61 395 PRO A C 1
ATOM 3105 O O . PRO A 1 395 ? -23.056 -21.834 35.253 1.00 30.61 395 PRO A O 1
ATOM 3108 N N . SER A 1 396 ? -23.913 -23.900 35.479 1.00 29.84 396 SER A N 1
ATOM 3109 C CA . SER A 1 396 ? -24.647 -23.617 36.698 1.00 29.84 396 SER A CA 1
ATOM 3110 C C . SER A 1 396 ? -23.576 -23.448 37.761 1.00 29.84 396 SER A C 1
ATOM 3112 O O . SER A 1 396 ? -22.870 -24.409 38.078 1.00 29.84 396 SER A O 1
ATOM 3114 N N . ILE A 1 397 ? -23.387 -22.219 38.236 1.00 31.84 397 ILE A N 1
ATOM 3115 C CA . ILE A 1 397 ? -22.396 -21.935 39.270 1.00 31.84 397 ILE A CA 1
ATOM 3116 C C . ILE A 1 397 ? -22.744 -22.839 40.459 1.00 31.84 397 ILE A C 1
ATOM 3118 O O . ILE A 1 397 ? -23.875 -22.755 40.950 1.00 31.84 397 ILE A O 1
ATOM 3122 N N . PRO A 1 398 ? -21.838 -23.731 40.898 1.00 27.20 398 PRO A N 1
ATOM 3123 C CA . PRO A 1 398 ? -22.104 -24.578 42.044 1.00 27.20 398 PRO A CA 1
ATOM 3124 C C . PRO A 1 398 ? -22.457 -23.695 43.238 1.00 27.20 398 PRO A C 1
ATOM 3126 O O . PRO A 1 398 ? -21.701 -22.792 43.599 1.00 27.20 398 PRO A O 1
ATOM 3129 N N . THR A 1 399 ? -23.598 -23.959 43.868 1.00 28.44 399 THR A N 1
ATOM 3130 C CA . THR A 1 399 ? -23.869 -23.512 45.233 1.00 28.44 399 THR A CA 1
ATOM 3131 C C . THR A 1 399 ? -22.984 -24.327 46.173 1.00 28.44 399 THR A C 1
ATOM 3133 O O . THR A 1 399 ? -23.458 -25.254 46.828 1.00 28.44 399 THR A O 1
ATOM 3136 N N . GLU A 1 400 ? -21.684 -24.046 46.185 1.00 29.06 400 GLU A N 1
ATOM 3137 C CA . GLU A 1 400 ? -20.828 -24.446 47.294 1.00 29.06 400 GLU A CA 1
ATOM 3138 C C . GLU A 1 400 ? -20.848 -23.348 48.357 1.00 29.06 400 GLU A C 1
ATOM 3140 O O . GLU A 1 400 ? -20.842 -22.151 48.069 1.00 29.06 400 GLU A O 1
ATOM 3145 N N . ASP A 1 401 ? -20.948 -23.806 49.597 1.00 31.77 401 ASP A N 1
ATOM 3146 C CA . ASP A 1 401 ? -21.025 -23.041 50.832 1.00 31.77 401 ASP A CA 1
ATOM 3147 C C . ASP A 1 401 ? -19.952 -21.932 50.871 1.00 31.77 401 ASP A C 1
ATOM 3149 O O . ASP A 1 401 ? -18.748 -22.198 50.922 1.00 31.77 401 ASP A O 1
ATOM 3153 N N . VAL A 1 402 ? -20.376 -20.665 50.811 1.00 33.28 402 VAL A N 1
ATOM 3154 C CA . VAL A 1 402 ? -19.483 -19.493 50.793 1.00 33.28 402 VAL A CA 1
ATOM 3155 C C . VAL A 1 402 ? -19.033 -19.182 52.220 1.00 33.28 402 VAL A C 1
ATOM 3157 O O . VAL A 1 402 ? -19.399 -18.161 52.802 1.00 33.28 402 VAL A O 1
ATOM 3160 N N . SER A 1 403 ? -18.233 -20.071 52.807 1.00 34.09 403 SER A N 1
ATOM 3161 C CA . SER A 1 403 ? -17.578 -19.805 54.089 1.00 34.09 403 SER A CA 1
ATOM 3162 C C . SER A 1 403 ? -16.128 -19.334 53.957 1.00 34.09 403 SER A C 1
ATOM 3164 O O . SER A 1 403 ? -15.590 -18.841 54.944 1.00 34.09 403 SER A O 1
ATOM 3166 N N . GLU A 1 404 ? -15.483 -19.395 52.781 1.00 35.34 404 GLU A N 1
ATOM 3167 C CA . GLU A 1 404 ? -14.113 -18.870 52.613 1.00 35.34 404 GLU A CA 1
ATOM 3168 C C . GLU A 1 404 ? -13.807 -18.342 51.190 1.00 35.34 404 GLU A C 1
ATOM 3170 O O . GLU A 1 404 ? -13.684 -19.134 50.256 1.00 35.34 404 GLU A O 1
ATOM 3175 N N . PRO A 1 405 ? -13.577 -17.027 50.989 1.00 37.06 405 PRO A N 1
ATOM 3176 C CA . PRO A 1 405 ? -12.976 -16.527 49.757 1.00 37.06 405 PRO A CA 1
ATOM 3177 C C . PRO A 1 405 ? -11.461 -16.782 49.802 1.00 37.06 405 PRO A C 1
ATOM 3179 O O . PRO A 1 405 ? -10.748 -16.168 50.598 1.00 37.06 405 PRO A O 1
ATOM 3182 N N . LYS A 1 406 ? -10.937 -17.683 48.962 1.00 38.28 406 LYS A N 1
ATOM 3183 C CA . LYS A 1 406 ? -9.489 -17.944 48.861 1.00 38.28 406 LYS A CA 1
ATOM 3184 C C . LYS A 1 406 ? -8.976 -17.775 47.432 1.00 38.28 406 LYS A C 1
ATOM 3186 O O . LYS A 1 406 ? -8.915 -18.727 46.665 1.00 38.28 406 LYS A O 1
ATOM 3191 N N . LEU A 1 407 ? -8.499 -16.570 47.122 1.00 40.19 407 LEU A N 1
ATOM 3192 C CA . LEU A 1 407 ? -7.413 -16.378 46.160 1.00 40.19 407 LEU A CA 1
ATOM 3193 C C . LEU A 1 407 ? -6.284 -15.627 46.882 1.00 40.19 407 LEU A C 1
ATOM 3195 O O . LEU A 1 407 ? -6.233 -14.404 46.878 1.00 40.19 407 LEU A O 1
ATOM 3199 N N . ALA A 1 408 ? -5.411 -16.353 47.584 1.00 40.69 408 ALA A N 1
ATOM 3200 C CA . ALA A 1 408 ? -4.218 -15.766 48.190 1.00 40.69 408 ALA A CA 1
ATOM 3201 C C . ALA A 1 408 ? -3.117 -15.679 47.124 1.00 40.69 408 ALA A C 1
ATOM 3203 O O . ALA A 1 408 ? -2.410 -16.654 46.871 1.00 40.69 408 ALA A O 1
ATOM 3204 N N . LEU A 1 409 ? -2.982 -14.525 46.470 1.00 45.12 409 LEU A N 1
ATOM 3205 C CA . LEU A 1 409 ? -1.860 -14.277 45.564 1.00 45.12 409 LEU A CA 1
ATOM 3206 C C . LEU A 1 409 ? -0.586 -14.053 46.393 1.00 45.12 409 LEU A C 1
ATOM 3208 O O . LEU A 1 409 ? -0.494 -13.086 47.146 1.00 45.12 409 LEU A O 1
ATOM 3212 N N . SER A 1 410 ? 0.386 -14.960 46.265 1.00 42.03 410 SER A N 1
ATOM 3213 C CA . SER A 1 410 ? 1.749 -14.771 46.782 1.00 42.03 410 SER A CA 1
ATOM 3214 C C . SER A 1 410 ? 2.628 -14.152 45.686 1.00 42.03 410 SER A C 1
ATOM 3216 O O . SER A 1 410 ? 2.505 -14.568 44.532 1.00 42.03 410 SER A O 1
ATOM 3218 N N . PRO A 1 411 ? 3.525 -13.196 45.993 1.00 45.62 411 PRO A N 1
ATOM 3219 C CA . PRO A 1 411 ? 4.470 -12.663 45.013 1.00 45.62 411 PRO A CA 1
ATOM 3220 C C . PRO A 1 411 ? 5.332 -13.771 44.375 1.00 45.62 411 PRO A C 1
ATOM 3222 O O . PRO A 1 411 ? 5.718 -14.708 45.079 1.00 45.62 411 PRO A O 1
ATOM 3225 N N . PRO A 1 412 ? 5.710 -13.665 43.086 1.00 43.03 412 PRO A N 1
ATOM 3226 C CA . PRO A 1 412 ? 6.649 -14.597 42.464 1.00 43.03 412 PRO A CA 1
ATOM 3227 C C . PRO A 1 412 ? 8.023 -14.542 43.156 1.00 43.03 412 PRO A C 1
ATOM 3229 O O . PRO A 1 412 ? 8.456 -13.492 43.636 1.00 43.03 412 PRO A O 1
ATOM 3232 N N . SER A 1 413 ? 8.742 -15.666 43.187 1.00 37.75 413 SER A N 1
ATOM 3233 C CA . SER A 1 413 ? 10.091 -15.745 43.763 1.00 37.75 413 SER A CA 1
ATOM 3234 C C . SER A 1 413 ? 11.088 -14.844 43.010 1.00 37.75 413 SER A C 1
ATOM 3236 O O . SER A 1 413 ? 11.257 -14.999 41.803 1.00 37.75 413 SER A O 1
ATOM 3238 N N . GLY A 1 414 ? 11.758 -13.919 43.714 1.00 45.34 414 GLY A N 1
ATOM 3239 C CA . GLY A 1 414 ? 12.761 -12.988 43.166 1.00 45.34 414 GLY A CA 1
ATOM 3240 C C . GLY A 1 414 ? 13.030 -11.779 44.082 1.00 45.34 414 GLY A C 1
ATOM 3241 O O . GLY A 1 414 ? 12.374 -11.620 45.113 1.00 45.34 414 GLY A O 1
ATOM 3242 N N . VAL A 1 415 ? 14.008 -10.929 43.731 1.00 36.50 415 VAL A N 1
ATOM 3243 C CA . VAL A 1 415 ? 14.295 -9.655 44.429 1.00 36.50 415 VAL A CA 1
ATOM 3244 C C . VAL A 1 415 ? 13.622 -8.510 43.670 1.00 36.50 415 VAL A C 1
ATOM 3246 O O . VAL A 1 415 ? 13.991 -8.224 42.536 1.00 36.50 415 VAL A O 1
ATOM 3249 N N . TYR A 1 416 ? 12.653 -7.846 44.305 1.00 40.88 416 TYR A N 1
ATOM 3250 C CA . TYR A 1 416 ? 11.881 -6.735 43.741 1.00 40.88 416 TYR A CA 1
ATOM 3251 C C . TYR A 1 416 ? 11.801 -5.586 44.754 1.00 40.88 416 TYR A C 1
ATOM 3253 O O . TYR A 1 416 ? 11.668 -5.833 45.952 1.00 40.88 416 TYR A O 1
ATOM 3261 N N . THR A 1 417 ? 11.892 -4.339 44.289 1.00 36.16 417 THR A N 1
ATOM 3262 C CA . THR A 1 417 ? 11.983 -3.133 45.138 1.00 36.16 417 THR A CA 1
ATOM 3263 C C . THR A 1 417 ? 10.769 -2.197 45.034 1.00 36.16 417 THR A C 1
ATOM 3265 O O . THR A 1 417 ? 10.786 -1.125 45.633 1.00 36.16 417 THR A O 1
ATOM 3268 N N . GLY A 1 418 ? 9.706 -2.591 44.319 1.00 38.84 418 GLY A N 1
ATOM 3269 C CA . GLY A 1 418 ? 8.495 -1.785 44.100 1.00 38.84 418 GLY A CA 1
ATOM 3270 C C . GLY A 1 418 ? 7.182 -2.547 44.354 1.00 38.84 418 GLY A C 1
ATOM 3271 O O . GLY A 1 418 ? 7.212 -3.767 44.528 1.00 38.84 418 GLY A O 1
ATOM 3272 N N . PRO A 1 419 ? 6.034 -1.844 44.405 1.00 38.38 419 PRO A N 1
ATOM 3273 C CA . PRO A 1 419 ? 4.729 -2.459 44.644 1.00 38.38 419 PRO A CA 1
ATOM 3274 C C . PRO A 1 419 ? 4.269 -3.351 43.476 1.00 38.38 419 PRO A C 1
ATOM 3276 O O . PRO A 1 419 ? 4.624 -3.119 42.320 1.00 38.38 419 PRO A O 1
ATOM 3279 N N . ILE A 1 420 ? 3.471 -4.378 43.780 1.00 44.59 420 ILE A N 1
ATOM 3280 C CA . ILE A 1 420 ? 2.859 -5.284 42.789 1.00 44.59 420 ILE A CA 1
ATOM 3281 C C . ILE A 1 420 ? 1.497 -4.724 42.403 1.00 44.59 420 ILE A C 1
ATOM 3283 O O . ILE A 1 420 ? 0.769 -4.318 43.299 1.00 44.59 420 ILE A O 1
ATOM 3287 N N . GLN A 1 421 ? 1.162 -4.732 41.111 1.00 47.69 421 GLN A N 1
ATOM 3288 C CA . GLN A 1 421 ? -0.118 -4.274 40.573 1.00 47.69 421 GLN A CA 1
ATOM 3289 C C . GLN A 1 421 ? -1.069 -5.457 40.369 1.00 47.69 421 GLN A C 1
ATOM 3291 O O . GLN A 1 421 ? -0.665 -6.427 39.728 1.00 47.69 421 GLN A O 1
ATOM 3296 N N . VAL A 1 422 ? -2.312 -5.371 40.857 1.00 46.88 422 VAL A N 1
ATOM 3297 C CA . VAL A 1 422 ? -3.348 -6.400 40.644 1.00 46.88 422 VAL A CA 1
ATOM 3298 C C . VAL A 1 422 ? -4.494 -5.874 39.779 1.00 46.88 422 VAL A C 1
ATOM 3300 O O . VAL A 1 422 ? -5.081 -4.851 40.122 1.00 46.88 422 VAL A O 1
ATOM 3303 N N . ASN A 1 423 ? -4.817 -6.588 38.695 1.00 48.31 423 ASN A N 1
ATOM 3304 C CA . ASN A 1 423 ? -5.926 -6.286 37.785 1.00 48.31 423 ASN A CA 1
ATOM 3305 C C . ASN A 1 423 ? -7.059 -7.303 37.961 1.00 48.31 423 ASN A C 1
ATOM 3307 O O . ASN A 1 423 ? -6.803 -8.504 38.028 1.00 48.31 423 ASN A O 1
ATOM 3311 N N . VAL A 1 424 ? -8.302 -6.825 37.991 1.00 48.72 424 VAL A N 1
ATOM 3312 C CA . VAL A 1 424 ? -9.508 -7.657 38.078 1.00 48.72 424 VAL A CA 1
ATOM 3313 C C . VAL A 1 424 ? -10.126 -7.743 36.679 1.00 48.72 424 VAL A C 1
ATOM 3315 O O . VAL A 1 424 ? -10.522 -6.719 36.136 1.00 48.72 424 VAL A O 1
ATOM 3318 N N . ALA A 1 425 ? -10.170 -8.933 36.071 1.00 41.91 425 ALA A N 1
ATOM 3319 C CA . ALA A 1 425 ? -10.611 -9.116 34.681 1.00 41.91 425 ALA A CA 1
ATOM 3320 C C . ALA A 1 425 ? -11.823 -10.060 34.573 1.00 41.91 425 ALA A C 1
ATOM 3322 O O . ALA A 1 425 ? -11.916 -11.049 35.301 1.00 41.91 425 ALA A O 1
ATOM 3323 N N . GLY A 1 426 ? -12.741 -9.772 33.641 1.00 45.22 426 GLY A N 1
ATOM 3324 C CA . GLY A 1 426 ? -13.904 -10.613 33.320 1.00 45.22 426 GLY A CA 1
ATOM 3325 C C . GLY A 1 426 ? -15.173 -9.815 32.994 1.00 45.22 426 GLY A C 1
ATOM 3326 O O . GLY A 1 426 ? -15.263 -8.627 33.293 1.00 45.22 426 GLY A O 1
ATOM 3327 N N . SER A 1 427 ? -16.173 -10.475 32.398 1.00 43.19 427 SER A N 1
ATOM 3328 C CA . SER A 1 427 ? -17.464 -9.870 32.013 1.00 43.19 427 SER A CA 1
ATOM 3329 C C . SER A 1 427 ? -18.225 -9.247 33.192 1.00 43.19 427 SER A C 1
ATOM 3331 O O . SER A 1 427 ? -18.871 -8.218 33.028 1.00 43.19 427 SER A O 1
ATOM 3333 N N . LEU A 1 428 ? -18.088 -9.823 34.389 1.00 46.91 428 LEU A N 1
ATOM 3334 C CA . LEU A 1 428 ? -18.714 -9.350 35.631 1.00 46.91 428 LEU A CA 1
ATOM 3335 C C . LEU A 1 428 ? -18.113 -8.040 36.162 1.00 46.91 428 LEU A C 1
ATOM 3337 O O . LEU A 1 428 ? -18.813 -7.262 36.795 1.00 46.91 428 LEU A O 1
ATOM 3341 N N . ALA A 1 429 ? -16.832 -7.764 35.896 1.00 45.44 429 ALA A N 1
ATOM 3342 C CA . ALA A 1 429 ? -16.179 -6.531 36.344 1.00 45.44 429 ALA A CA 1
ATOM 3343 C C . ALA A 1 429 ? -16.620 -5.295 35.539 1.00 45.44 429 ALA A C 1
ATOM 3345 O O . ALA A 1 429 ? -16.301 -4.183 35.937 1.00 45.44 429 ALA A O 1
ATOM 3346 N N . ARG A 1 430 ? -17.331 -5.492 34.418 1.00 45.41 430 ARG A N 1
ATOM 3347 C CA . ARG A 1 430 ? -17.794 -4.442 33.496 1.00 45.41 430 ARG A CA 1
ATOM 3348 C C . ARG A 1 430 ? -19.284 -4.117 33.636 1.00 45.41 430 ARG A C 1
ATOM 3350 O O . ARG A 1 430 ? -19.768 -3.220 32.949 1.00 45.41 430 ARG A O 1
ATOM 3357 N N . ASP A 1 431 ? -20.012 -4.834 34.495 1.00 52.84 431 ASP A N 1
ATOM 3358 C CA . ASP A 1 431 ? -21.416 -4.536 34.777 1.00 52.84 431 ASP A CA 1
ATOM 3359 C C . ASP A 1 431 ? -21.500 -3.371 35.782 1.00 52.84 431 ASP A C 1
ATOM 3361 O O . ASP A 1 431 ? -21.050 -3.521 36.919 1.00 52.84 431 ASP A O 1
ATOM 3365 N N . PRO A 1 432 ? -22.094 -2.217 35.420 1.00 51.84 432 PRO A N 1
ATOM 3366 C CA . PRO A 1 432 ? -22.228 -1.069 36.319 1.00 51.84 432 PRO A CA 1
ATOM 3367 C C . PRO A 1 432 ? -23.093 -1.338 37.563 1.00 51.84 432 PRO A C 1
ATOM 3369 O O . PRO A 1 432 ? -23.160 -0.484 38.446 1.00 51.84 432 PRO A O 1
ATOM 3372 N N . LYS A 1 433 ? -23.770 -2.492 37.644 1.00 53.88 433 LYS A N 1
ATOM 3373 C CA . LYS A 1 433 ? -24.526 -2.945 38.823 1.00 53.88 433 LYS A CA 1
ATOM 3374 C C . LYS A 1 433 ? -23.684 -3.744 39.824 1.00 53.88 433 LYS A C 1
ATOM 3376 O O . LYS A 1 433 ? -24.166 -4.022 40.922 1.00 53.88 433 LYS A O 1
ATOM 3381 N N . ILE A 1 434 ? -22.458 -4.127 39.463 1.00 52.22 434 ILE A N 1
ATOM 3382 C CA . ILE A 1 434 ? -21.572 -4.954 40.287 1.00 52.22 434 ILE A CA 1
ATOM 3383 C C . ILE A 1 434 ? -20.510 -4.068 40.943 1.00 52.22 434 ILE A C 1
ATOM 3385 O O . ILE A 1 434 ? -19.749 -3.385 40.268 1.00 52.22 434 ILE A O 1
ATOM 3389 N N . THR A 1 435 ? -20.411 -4.108 42.274 1.00 55.00 435 THR A N 1
ATOM 3390 C CA . THR A 1 435 ? -19.329 -3.455 43.029 1.00 55.00 435 THR A CA 1
ATOM 3391 C C . THR A 1 435 ? -18.215 -4.448 43.337 1.00 55.00 435 THR A C 1
ATOM 3393 O O . THR A 1 435 ? -18.460 -5.554 43.820 1.00 55.00 435 THR A O 1
ATOM 3396 N N . ILE A 1 436 ? -16.959 -4.049 43.125 1.00 55.53 436 ILE A N 1
ATOM 3397 C CA . ILE A 1 436 ? -15.804 -4.840 43.566 1.00 55.53 436 ILE A CA 1
ATOM 3398 C C . ILE A 1 436 ? -15.454 -4.411 44.987 1.00 55.53 436 ILE A C 1
ATOM 3400 O O . ILE A 1 436 ? -15.185 -3.234 45.250 1.00 55.53 436 ILE A O 1
ATOM 3404 N N . ARG A 1 437 ? -15.406 -5.379 45.904 1.00 59.06 437 ARG A N 1
ATOM 3405 C CA . ARG A 1 437 ? -14.835 -5.173 47.232 1.00 59.06 437 ARG A CA 1
ATOM 3406 C C . ARG A 1 437 ? -13.500 -5.887 47.365 1.00 59.06 437 ARG A C 1
ATOM 3408 O O . ARG A 1 437 ? -13.339 -7.017 46.904 1.00 59.06 437 ARG A O 1
ATOM 3415 N N . TYR A 1 438 ? -12.554 -5.249 48.049 1.00 59.84 438 TYR A N 1
ATOM 3416 C CA . TYR A 1 438 ? -11.257 -5.856 48.336 1.00 59.84 438 TYR A CA 1
ATOM 3417 C C . TYR A 1 438 ? -10.740 -5.546 49.749 1.00 59.84 438 TYR A C 1
ATOM 3419 O O . TYR A 1 438 ? -11.116 -4.537 50.344 1.00 59.84 438 TYR A O 1
ATOM 3427 N N . THR A 1 439 ? -9.860 -6.405 50.275 1.00 59.25 439 THR A N 1
ATOM 3428 C CA . THR A 1 439 ? -9.060 -6.155 51.492 1.00 59.25 439 THR A CA 1
ATOM 3429 C C . THR A 1 439 ? -7.589 -6.512 51.261 1.00 59.25 439 THR A C 1
ATOM 3431 O O . THR A 1 439 ? -7.269 -7.347 50.409 1.00 59.25 439 THR A O 1
ATOM 3434 N N . LEU A 1 440 ? -6.697 -5.894 52.036 1.00 56.72 440 LEU A N 1
ATOM 3435 C CA . LEU A 1 440 ? -5.280 -6.242 52.115 1.00 56.72 440 LEU A CA 1
ATOM 3436 C C . LEU A 1 440 ? -5.017 -6.893 53.478 1.00 56.72 440 LEU A C 1
ATOM 3438 O O . LEU A 1 440 ? -5.153 -6.241 54.509 1.00 56.72 440 LEU A O 1
ATOM 3442 N N . SER A 1 441 ? -4.616 -8.165 53.475 1.00 55.28 441 SER A N 1
ATOM 3443 C CA . SER A 1 441 ? -4.170 -8.921 54.660 1.00 55.28 441 SER A CA 1
ATOM 3444 C C . SER A 1 441 ? -5.216 -9.361 55.714 1.00 55.28 441 SER A C 1
ATOM 3446 O O . SER A 1 441 ? -4.814 -9.723 56.821 1.00 55.28 441 SER A O 1
ATOM 3448 N N . GLY A 1 442 ? -6.516 -9.450 55.384 1.00 52.06 442 GLY A N 1
ATOM 3449 C CA . GLY A 1 442 ? -7.505 -10.245 56.151 1.00 52.06 442 GLY A CA 1
ATOM 3450 C C . GLY A 1 442 ? -8.857 -9.575 56.485 1.00 52.06 442 GLY A C 1
ATOM 3451 O O . GLY A 1 442 ? -8.978 -8.356 56.439 1.00 52.06 442 GLY A O 1
ATOM 3452 N N . ALA A 1 443 ? -9.837 -10.430 56.849 1.00 52.25 443 ALA A N 1
ATOM 3453 C CA . ALA A 1 443 ? -11.293 -10.237 57.075 1.00 52.25 443 ALA A CA 1
ATOM 3454 C C . ALA A 1 443 ? -12.117 -9.649 55.902 1.00 52.25 443 ALA A C 1
ATOM 3456 O O . ALA A 1 443 ? -11.553 -9.142 54.941 1.00 52.25 443 ALA A O 1
ATOM 3457 N N . LEU A 1 444 ? -13.455 -9.811 55.949 1.00 47.62 444 LEU A N 1
ATOM 3458 C CA . LEU A 1 444 ? -14.399 -9.501 54.856 1.00 47.62 444 LEU A CA 1
ATOM 3459 C C . LEU A 1 444 ? -14.098 -8.150 54.169 1.00 47.62 444 LEU A C 1
ATOM 3461 O O . LEU A 1 444 ? -13.846 -7.174 54.873 1.00 47.62 444 LEU A O 1
ATOM 3465 N N . PRO A 1 445 ? -14.166 -8.072 52.826 1.00 54.97 445 PRO A N 1
ATOM 3466 C CA . PRO A 1 445 ? -13.844 -6.859 52.074 1.00 54.97 445 PRO A CA 1
ATOM 3467 C C . PRO A 1 445 ? -14.589 -5.600 52.571 1.00 54.97 445 PRO A C 1
ATOM 3469 O O . PRO A 1 445 ? -15.823 -5.587 52.592 1.00 54.97 445 PRO A O 1
ATOM 3472 N N . ASP A 1 446 ? -13.856 -4.542 52.944 1.00 49.25 446 ASP A N 1
ATOM 3473 C CA . ASP A 1 446 ? -14.389 -3.313 53.567 1.00 49.25 446 ASP A CA 1
ATOM 3474 C C . ASP A 1 446 ? -14.257 -2.049 52.693 1.00 49.25 446 ASP A C 1
ATOM 3476 O O . ASP A 1 446 ? -14.897 -1.030 52.970 1.00 49.25 446 ASP A O 1
ATOM 3480 N N . ARG A 1 447 ? -13.462 -2.108 51.616 1.00 50.50 447 ARG A N 1
ATOM 3481 C CA . ARG A 1 447 ? -13.316 -1.021 50.639 1.00 50.50 447 ARG A CA 1
ATOM 3482 C C . ARG A 1 447 ? -14.243 -1.210 49.448 1.00 50.50 447 ARG A C 1
ATOM 3484 O O . ARG A 1 447 ? -14.380 -2.314 48.927 1.00 50.50 447 ARG A O 1
ATOM 3491 N N . TRP A 1 448 ? -14.824 -0.101 49.002 1.00 45.41 448 TRP A N 1
ATOM 3492 C CA . TRP A 1 448 ? -15.797 -0.041 47.916 1.00 45.41 448 TRP A CA 1
ATOM 3493 C C . TRP A 1 448 ? -15.188 0.632 46.690 1.00 45.41 448 TRP A C 1
ATOM 3495 O O . TRP A 1 448 ? -14.610 1.715 46.802 1.00 45.41 448 TRP A O 1
ATOM 3505 N N . SER A 1 449 ? -15.351 0.019 45.521 1.00 49.38 449 SER A N 1
ATOM 3506 C CA . SER A 1 449 ? -15.129 0.683 44.240 1.00 49.38 449 SER A CA 1
ATOM 3507 C C . SER A 1 449 ? -16.255 0.295 43.275 1.00 49.38 449 SER A C 1
ATOM 3509 O O . SER A 1 449 ? -16.515 -0.902 43.129 1.00 49.38 449 SER A O 1
ATOM 3511 N N . PRO A 1 450 ? -16.947 1.264 42.643 1.00 40.31 450 PRO A N 1
ATOM 3512 C CA . PRO A 1 450 ? -18.040 0.967 41.715 1.00 40.31 450 PRO A CA 1
ATOM 3513 C C . PRO A 1 450 ? -17.565 0.209 40.469 1.00 40.31 450 PRO A C 1
ATOM 3515 O O . PRO A 1 450 ? -18.338 -0.538 39.901 1.00 40.31 450 PRO A O 1
ATOM 3518 N N . LEU A 1 451 ? -16.291 0.338 40.095 1.00 44.19 451 LEU A N 1
ATOM 3519 C CA . LEU A 1 451 ? -15.583 -0.460 39.096 1.00 44.19 451 LEU A CA 1
ATOM 3520 C C . LEU A 1 451 ? -14.089 -0.231 39.350 1.00 44.19 451 LEU A C 1
ATOM 3522 O O . LEU A 1 451 ? -13.640 0.918 39.349 1.00 44.19 451 LEU A O 1
ATOM 3526 N N . TYR A 1 452 ? -13.318 -1.289 39.599 1.00 43.66 452 TYR A N 1
ATOM 3527 C CA . TYR A 1 452 ? -11.874 -1.169 39.791 1.00 43.66 452 TYR A CA 1
ATOM 3528 C C . TYR A 1 452 ? -11.115 -1.609 38.535 1.00 43.66 452 TYR A C 1
ATOM 3530 O O . TYR A 1 452 ? -10.807 -2.786 38.375 1.00 43.66 452 TYR A O 1
ATOM 3538 N N . GLU A 1 453 ? -10.765 -0.650 37.679 1.00 44.03 453 GLU A N 1
ATOM 3539 C CA . GLU A 1 453 ? -9.738 -0.805 36.642 1.00 44.03 453 GLU A CA 1
ATOM 3540 C C . GLU A 1 453 ? -8.591 0.162 36.968 1.00 44.03 453 GLU A C 1
ATOM 3542 O O . GLU A 1 453 ? -8.573 1.332 36.595 1.00 44.03 453 GLU A O 1
ATOM 3547 N N . GLY A 1 454 ? -7.653 -0.312 37.785 1.00 47.06 454 GLY A N 1
ATOM 3548 C CA . GLY A 1 454 ? -6.484 0.438 38.225 1.00 47.06 454 GLY A CA 1
ATOM 3549 C C . GLY A 1 454 ? -5.462 -0.490 38.867 1.00 47.06 454 GLY A C 1
ATOM 3550 O O . GLY A 1 454 ? -5.696 -1.682 39.018 1.00 47.06 454 GLY A O 1
ATOM 3551 N N . GLY A 1 455 ? -4.298 0.036 39.235 1.00 42.09 455 GLY A N 1
ATOM 3552 C CA . GLY A 1 455 ? -3.285 -0.739 39.938 1.00 42.09 455 GLY A CA 1
ATOM 3553 C C . GLY A 1 455 ? -3.337 -0.639 41.457 1.00 42.09 455 GLY A C 1
ATOM 3554 O O . GLY A 1 455 ? -3.145 0.452 41.993 1.00 42.09 455 GLY A O 1
ATOM 3555 N N . LEU A 1 456 ? -3.570 -1.749 42.172 1.00 47.34 456 LEU A N 1
ATOM 3556 C CA . LEU A 1 456 ? -3.449 -1.774 43.637 1.00 47.34 456 LEU A CA 1
ATOM 3557 C C . LEU A 1 456 ? -2.017 -2.101 44.011 1.00 47.34 456 LEU A C 1
ATOM 3559 O O . LEU A 1 456 ? -1.576 -3.197 43.709 1.00 47.34 456 LEU A O 1
ATOM 3563 N N . ASN A 1 457 ? -1.336 -1.191 44.707 1.00 49.72 457 ASN A N 1
ATOM 3564 C CA . ASN A 1 457 ? 0.003 -1.423 45.235 1.00 49.72 457 ASN A CA 1
ATOM 3565 C C . ASN A 1 457 ? -0.056 -2.299 46.491 1.00 49.72 457 ASN A C 1
ATOM 3567 O O . ASN A 1 457 ? -0.499 -1.829 47.541 1.00 49.72 457 ASN A O 1
ATOM 3571 N N . ILE A 1 458 ? 0.430 -3.536 46.398 1.00 50.16 458 ILE A N 1
ATOM 3572 C CA . ILE A 1 458 ? 0.575 -4.439 47.551 1.00 50.16 458 ILE A CA 1
ATOM 3573 C C . ILE A 1 458 ? 2.054 -4.646 47.894 1.00 50.16 458 ILE A C 1
ATOM 3575 O O . ILE A 1 458 ? 2.892 -4.803 47.000 1.00 50.16 458 ILE A O 1
ATOM 3579 N N . SER A 1 459 ? 2.395 -4.584 49.186 1.00 49.12 459 SER A N 1
ATOM 3580 C CA . SER A 1 459 ? 3.755 -4.865 49.662 1.00 49.12 459 SER A CA 1
ATOM 3581 C C . SER A 1 459 ? 4.033 -6.375 49.694 1.00 49.12 459 SER A C 1
ATOM 3583 O O . SER A 1 459 ? 3.110 -7.185 49.650 1.00 49.12 459 SER A O 1
ATOM 3585 N N . LYS A 1 460 ? 5.313 -6.769 49.791 1.00 45.22 460 LYS A N 1
ATOM 3586 C CA . LYS A 1 460 ? 5.758 -8.180 49.787 1.00 45.22 460 LYS A CA 1
ATOM 3587 C C . LYS A 1 460 ? 5.066 -9.056 50.846 1.00 45.22 460 LYS A C 1
ATOM 3589 O O . LYS A 1 460 ? 4.953 -10.262 50.649 1.00 45.22 460 LYS A O 1
ATOM 3594 N N . ASP A 1 461 ? 4.594 -8.442 51.928 1.00 48.84 461 ASP A N 1
ATOM 3595 C CA . ASP A 1 461 ? 3.990 -9.123 53.076 1.00 48.84 461 ASP A CA 1
ATOM 3596 C C . ASP A 1 461 ? 2.448 -9.027 53.079 1.00 48.84 461 ASP A C 1
ATOM 3598 O O . ASP A 1 461 ? 1.795 -9.388 54.060 1.00 48.84 461 ASP A O 1
ATOM 3602 N N . GLN A 1 462 ? 1.851 -8.511 51.998 1.00 46.72 462 GLN A N 1
ATOM 3603 C CA . GLN A 1 462 ? 0.406 -8.350 51.839 1.00 46.72 462 GLN A CA 1
ATOM 3604 C C . GLN A 1 462 ? -0.161 -9.318 50.799 1.00 46.72 462 GLN A C 1
ATOM 3606 O O . GLN A 1 462 ? 0.473 -9.614 49.791 1.00 46.72 462 GLN A O 1
ATOM 3611 N N . TYR A 1 463 ? -1.392 -9.774 51.031 1.00 49.44 463 TYR A N 1
ATOM 3612 C CA . TYR A 1 463 ? -2.178 -10.550 50.071 1.00 49.44 463 TYR A CA 1
ATOM 3613 C C . TYR A 1 463 ? -3.519 -9.852 49.829 1.00 49.44 463 TYR A C 1
ATOM 3615 O O . TYR A 1 463 ? -4.091 -9.252 50.744 1.00 49.44 463 TYR A O 1
ATOM 3623 N N . LEU A 1 464 ? -4.000 -9.910 48.589 1.00 51.84 464 LEU A N 1
ATOM 3624 C CA . LEU A 1 464 ? -5.254 -9.291 48.169 1.00 51.84 464 LEU A CA 1
ATOM 3625 C C . LEU A 1 464 ? -6.385 -10.321 48.208 1.00 51.84 464 LEU A C 1
ATOM 3627 O O . LEU A 1 464 ? -6.241 -11.408 47.659 1.00 51.84 464 LEU A O 1
ATOM 3631 N N . VAL A 1 465 ? -7.518 -9.957 48.805 1.00 53.47 465 VAL A N 1
ATOM 3632 C CA . VAL A 1 465 ? -8.776 -10.712 48.690 1.00 53.47 465 VAL A CA 1
ATOM 3633 C C . VAL A 1 465 ? -9.752 -9.851 47.898 1.00 53.47 465 VAL A C 1
ATOM 3635 O O . VAL A 1 465 ? -9.993 -8.715 48.300 1.00 53.47 465 VAL A O 1
ATOM 3638 N N . VAL A 1 466 ? -10.291 -10.368 46.789 1.00 53.50 466 VAL A N 1
ATOM 3639 C CA . VAL A 1 466 ? -11.229 -9.659 45.898 1.00 53.50 466 VAL A CA 1
ATOM 3640 C C . VAL A 1 466 ? -12.545 -10.424 45.828 1.00 53.50 466 VAL A C 1
ATOM 3642 O O . VAL A 1 466 ? -12.537 -11.645 45.669 1.00 53.50 466 VAL A O 1
ATOM 3645 N N . ALA A 1 467 ? -13.663 -9.710 45.916 1.00 56.81 467 ALA A N 1
ATOM 3646 C CA . ALA A 1 467 ? -14.990 -10.268 45.709 1.00 56.81 467 ALA A CA 1
ATOM 3647 C C . ALA A 1 467 ? -15.868 -9.304 44.899 1.00 56.81 467 ALA A C 1
ATOM 3649 O O . ALA A 1 467 ? -15.831 -8.093 45.125 1.00 56.81 467 ALA A O 1
ATOM 3650 N N . ALA A 1 468 ? -16.659 -9.840 43.972 1.00 55.38 468 ALA A N 1
ATOM 3651 C CA . ALA A 1 468 ? -17.701 -9.093 43.273 1.00 55.38 468 ALA A CA 1
ATOM 3652 C C . ALA A 1 468 ? -19.013 -9.185 44.061 1.00 55.38 468 ALA A C 1
ATOM 3654 O O . ALA A 1 468 ? -19.372 -10.270 44.526 1.00 55.38 468 ALA A O 1
ATOM 3655 N N . LEU A 1 469 ? -19.705 -8.057 44.218 1.00 55.06 469 LEU A N 1
ATOM 3656 C CA . LEU A 1 469 ? -20.987 -7.952 44.903 1.00 55.06 469 LEU A CA 1
ATOM 3657 C C . LEU A 1 469 ? -22.033 -7.380 43.950 1.00 55.06 469 LEU A C 1
ATOM 3659 O O . LEU A 1 469 ? -21.874 -6.276 43.435 1.00 55.06 469 LEU A O 1
ATOM 3663 N N . ASP A 1 470 ? -23.114 -8.122 43.751 1.00 56.78 470 ASP A N 1
ATOM 3664 C CA . ASP A 1 470 ? -24.318 -7.612 43.103 1.00 56.78 470 ASP A CA 1
ATOM 3665 C C . ASP A 1 470 ? -25.286 -7.121 44.188 1.00 56.78 470 ASP A C 1
ATOM 3667 O O . ASP A 1 470 ? -25.814 -7.905 44.987 1.00 56.78 470 ASP A O 1
ATOM 3671 N N . GLU A 1 471 ? -25.507 -5.805 44.236 1.00 50.81 471 GLU A N 1
ATOM 3672 C CA . GLU A 1 471 ? -26.375 -5.169 45.234 1.00 50.81 471 GLU A CA 1
ATOM 3673 C C . GLU A 1 471 ? -27.844 -5.608 45.113 1.00 50.81 471 GLU A C 1
ATOM 3675 O O . GLU A 1 471 ? -28.599 -5.495 46.079 1.00 50.81 471 GLU A O 1
ATOM 3680 N N . SER A 1 472 ? -28.251 -6.155 43.962 1.00 51.28 472 SER A N 1
ATOM 3681 C CA . SER A 1 472 ? -29.617 -6.631 43.732 1.00 51.28 472 SER A CA 1
ATOM 3682 C C . SER A 1 472 ? -29.860 -8.073 44.193 1.00 51.28 472 SER A C 1
ATOM 3684 O O . SER A 1 472 ? -31.005 -8.427 44.479 1.00 51.28 472 SER A O 1
ATOM 3686 N N . SER A 1 473 ? -28.810 -8.893 44.323 1.00 50.34 473 SER A N 1
ATOM 3687 C CA . SER A 1 473 ? -28.936 -10.330 44.618 1.00 50.34 473 SER A CA 1
ATOM 3688 C C . SER A 1 473 ? -28.215 -10.800 45.886 1.00 50.34 473 SER A C 1
ATOM 3690 O O . SER A 1 473 ? -28.426 -11.934 46.312 1.00 50.34 473 SER A O 1
ATOM 3692 N N . SER A 1 474 ? -27.422 -9.945 46.548 1.00 43.88 474 SER A N 1
ATOM 3693 C CA . SER A 1 474 ? -26.620 -10.303 47.740 1.00 43.88 474 SER A CA 1
ATOM 3694 C C . SER A 1 474 ? -25.616 -11.447 47.504 1.00 43.88 474 SER A C 1
ATOM 3696 O O . SER A 1 474 ? -25.130 -12.053 48.460 1.00 43.88 474 SER A O 1
ATOM 3698 N N . VAL A 1 475 ? -25.301 -11.753 46.242 1.00 44.31 475 VAL A N 1
ATOM 3699 C CA . VAL A 1 475 ? -24.393 -12.837 45.852 1.00 44.31 475 VAL A CA 1
ATOM 3700 C C . VAL A 1 475 ? -22.951 -12.326 45.831 1.00 44.31 475 VAL A C 1
ATOM 3702 O O . VAL A 1 475 ? -22.664 -11.260 45.287 1.00 44.31 475 VAL A O 1
ATOM 3705 N N . VAL A 1 476 ? -22.043 -13.109 46.420 1.00 45.75 476 VAL A N 1
ATOM 3706 C CA . VAL A 1 476 ? -20.596 -12.861 46.439 1.00 45.75 476 VAL A CA 1
ATOM 3707 C C . VAL A 1 476 ? -19.916 -13.861 45.502 1.00 45.75 476 VAL A C 1
ATOM 3709 O O . VAL A 1 476 ? -20.025 -15.064 45.725 1.00 45.75 476 VAL A O 1
ATOM 3712 N N . GLN A 1 477 ? -19.212 -13.384 44.471 1.00 49.31 477 GLN A N 1
ATOM 3713 C CA . GLN A 1 477 ? -18.450 -14.237 43.540 1.00 49.31 477 GLN A CA 1
ATOM 3714 C C . GLN A 1 477 ? -16.940 -13.970 43.625 1.00 49.31 477 GLN A C 1
ATOM 3716 O O . GLN A 1 477 ? -16.506 -12.830 43.826 1.00 49.31 477 GLN A O 1
ATOM 3721 N N . SER A 1 478 ? -16.130 -15.023 43.469 1.00 43.78 478 SER A N 1
ATOM 3722 C CA . SER A 1 478 ? -14.674 -14.915 43.334 1.00 43.78 478 SER A CA 1
ATOM 3723 C C . SER A 1 478 ? -14.312 -14.401 41.938 1.00 43.78 478 SER A C 1
ATOM 3725 O O . SER A 1 478 ? -14.851 -14.864 40.936 1.00 43.78 478 SER A O 1
ATOM 3727 N N . VAL A 1 479 ? -13.393 -13.434 41.860 1.00 45.38 479 VAL A N 1
ATOM 3728 C CA . VAL A 1 479 ? -12.938 -12.861 40.583 1.00 45.38 479 VAL A CA 1
ATOM 3729 C C . VAL A 1 479 ? -11.483 -13.242 40.334 1.00 45.38 479 VAL A C 1
ATOM 3731 O O . VAL A 1 479 ? -10.670 -13.250 41.262 1.00 45.38 479 VAL A O 1
ATOM 3734 N N . ARG A 1 480 ? -11.143 -13.568 39.081 1.00 39.84 480 ARG A N 1
ATOM 3735 C CA . ARG A 1 480 ? -9.760 -13.828 38.670 1.00 39.84 480 ARG A CA 1
ATOM 3736 C C . ARG A 1 480 ? -8.972 -12.518 38.726 1.00 39.84 480 ARG A C 1
ATOM 3738 O O . ARG A 1 480 ? -9.401 -11.505 38.175 1.00 39.84 480 ARG A O 1
ATOM 3745 N N . ALA A 1 481 ? -7.837 -12.553 39.414 1.00 43.56 481 ALA A N 1
ATOM 3746 C CA . ALA A 1 481 ? -6.962 -11.410 39.599 1.00 43.56 481 ALA A CA 1
ATOM 3747 C C . ALA A 1 481 ? -5.561 -11.744 39.069 1.00 43.56 481 ALA A C 1
ATOM 3749 O O . ALA A 1 481 ? -4.953 -12.718 39.513 1.00 43.56 481 ALA A O 1
ATOM 3750 N N . ASP A 1 482 ? -5.058 -10.940 38.135 1.00 43.59 482 ASP A N 1
ATOM 3751 C CA . ASP A 1 482 ? -3.709 -11.083 37.577 1.00 43.59 482 ASP A CA 1
ATOM 3752 C C . ASP A 1 482 ? -2.755 -10.098 38.257 1.00 43.59 482 ASP A C 1
ATOM 3754 O O . ASP A 1 482 ? -3.136 -8.957 38.529 1.00 43.59 482 ASP A O 1
ATOM 3758 N N . TYR A 1 483 ? -1.505 -10.504 38.508 1.00 43.91 483 TYR A N 1
ATOM 3759 C CA . TYR A 1 483 ? -0.477 -9.629 39.077 1.00 43.91 483 TYR A CA 1
ATOM 3760 C C . TYR A 1 483 ? 0.631 -9.298 38.071 1.00 43.91 483 TYR A C 1
ATOM 3762 O O . TYR A 1 483 ? 1.008 -10.123 37.237 1.00 43.91 483 TYR A O 1
ATOM 3770 N N . ARG A 1 484 ? 1.221 -8.103 38.189 1.00 48.16 484 ARG A N 1
ATOM 3771 C CA . ARG A 1 484 ? 2.497 -7.756 37.540 1.00 48.16 484 ARG A CA 1
ATOM 3772 C C . ARG A 1 484 ? 3.412 -7.001 38.496 1.00 48.16 484 ARG A C 1
ATOM 3774 O O . ARG A 1 484 ? 2.963 -6.236 39.347 1.00 48.16 484 ARG A O 1
ATOM 3781 N N . VAL A 1 485 ? 4.712 -7.213 38.335 1.00 50.12 485 VAL A N 1
ATOM 3782 C CA . VAL A 1 485 ? 5.750 -6.448 39.031 1.00 50.12 485 VAL A CA 1
ATOM 3783 C C . VAL A 1 485 ? 5.882 -5.087 38.340 1.00 50.12 485 VAL A C 1
ATOM 3785 O O . VAL A 1 485 ? 6.003 -5.038 37.116 1.00 50.12 485 VAL A O 1
ATOM 3788 N N . ALA A 1 486 ? 5.840 -3.990 39.101 1.00 49.34 486 ALA A N 1
ATOM 3789 C CA . ALA A 1 486 ? 6.066 -2.651 38.562 1.00 49.34 486 ALA A CA 1
ATOM 3790 C C . ALA A 1 486 ? 7.465 -2.517 37.926 1.00 49.34 486 ALA A C 1
ATOM 3792 O O . ALA A 1 486 ? 8.428 -3.137 38.382 1.00 49.34 486 ALA A O 1
ATOM 3793 N N . SER A 1 487 ? 7.573 -1.685 36.883 1.00 56.78 487 SER A N 1
ATOM 3794 C CA . SER A 1 487 ? 8.853 -1.298 36.277 1.00 56.78 487 SER A CA 1
ATOM 3795 C C . SER A 1 487 ? 9.853 -0.832 37.347 1.00 56.78 487 SER A C 1
ATOM 3797 O O . SER A 1 487 ? 9.471 -0.183 38.322 1.00 56.78 487 SER A O 1
ATOM 3799 N N . GLN A 1 488 ? 11.146 -1.129 37.161 1.00 57.31 488 GLN A N 1
ATOM 3800 C CA . GLN A 1 488 ? 12.214 -0.603 38.028 1.00 57.31 488 GLN A CA 1
ATOM 3801 C C . GLN A 1 488 ? 12.381 0.923 37.893 1.00 57.31 488 GLN A C 1
ATOM 3803 O O . GLN A 1 488 ? 13.056 1.545 38.713 1.00 57.31 488 GLN A O 1
ATOM 3808 N N . THR A 1 489 ? 11.770 1.533 36.873 1.00 68.12 489 THR A N 1
ATOM 3809 C CA . THR A 1 489 ? 11.824 2.971 36.601 1.00 68.12 489 THR A CA 1
ATOM 3810 C C . THR A 1 489 ? 10.523 3.658 37.048 1.00 68.12 489 THR A C 1
ATOM 3812 O O . THR A 1 489 ? 9.448 3.247 36.597 1.00 68.12 489 THR A O 1
ATOM 3815 N N . PRO A 1 490 ? 10.587 4.723 37.879 1.00 77.38 490 PRO A N 1
ATOM 3816 C CA . PRO A 1 490 ? 9.408 5.479 38.312 1.00 77.38 490 PRO A CA 1
ATOM 3817 C C . PRO A 1 490 ? 8.579 5.998 37.130 1.00 77.38 490 PRO A C 1
ATOM 3819 O O . PRO A 1 490 ? 9.151 6.409 36.123 1.00 77.38 490 PRO A O 1
ATOM 3822 N N . TYR A 1 491 ? 7.249 5.987 37.241 1.00 84.56 491 TYR A N 1
ATOM 3823 C CA . TYR A 1 491 ? 6.350 6.570 36.236 1.00 84.56 491 TYR A CA 1
ATOM 3824 C C . TYR A 1 491 ? 6.133 8.063 36.481 1.00 84.56 491 TYR A C 1
ATOM 3826 O O . TYR A 1 491 ? 6.256 8.547 37.609 1.00 84.56 491 TYR A O 1
ATOM 3834 N N . GLY A 1 492 ? 5.750 8.787 35.431 1.00 86.69 492 GLY A N 1
ATOM 3835 C CA . GLY A 1 492 ? 5.423 10.208 35.519 1.00 86.69 492 GLY A CA 1
ATOM 3836 C C . GLY A 1 492 ? 4.255 10.515 36.463 1.00 86.69 492 GLY A C 1
ATOM 3837 O O . GLY A 1 492 ? 4.296 11.487 37.211 1.00 86.69 492 GLY A O 1
ATOM 3838 N N . LEU A 1 493 ? 3.232 9.661 36.509 1.00 84.69 493 LEU A N 1
ATOM 3839 C CA . LEU A 1 493 ? 2.098 9.755 37.435 1.00 84.69 493 LEU A CA 1
ATOM 3840 C C . LEU A 1 493 ? 1.835 8.391 38.069 1.00 84.69 493 LEU A C 1
ATOM 3842 O O . LEU A 1 493 ? 1.935 7.375 37.397 1.00 84.69 493 LEU A O 1
ATOM 3846 N N . ASN A 1 494 ? 1.453 8.379 39.348 1.00 77.31 494 ASN A N 1
ATOM 3847 C CA . ASN A 1 494 ? 1.238 7.138 40.110 1.00 77.31 494 ASN A CA 1
ATOM 3848 C C . ASN A 1 494 ? -0.214 6.632 40.084 1.00 77.31 494 ASN A C 1
ATOM 3850 O O . ASN A 1 494 ? -0.490 5.529 40.545 1.00 77.31 494 ASN A O 1
ATOM 3854 N N . LYS A 1 495 ? -1.165 7.466 39.651 1.00 77.94 495 LYS A N 1
ATOM 3855 C CA . LYS A 1 495 ? -2.591 7.127 39.576 1.00 77.94 495 LYS A CA 1
ATOM 3856 C C . LYS A 1 495 ? -3.303 8.017 38.566 1.00 77.94 495 LYS A C 1
ATOM 3858 O O . LYS A 1 495 ? -2.892 9.162 38.360 1.00 77.94 495 LYS A O 1
ATOM 3863 N N . ARG A 1 496 ? -4.403 7.513 38.008 1.00 83.38 496 ARG A N 1
ATOM 3864 C CA . ARG A 1 496 ? -5.328 8.294 37.186 1.00 83.38 496 ARG A CA 1
ATOM 3865 C C . ARG A 1 496 ? -6.019 9.364 38.040 1.00 83.38 496 ARG A C 1
ATOM 3867 O O . ARG A 1 496 ? -6.590 9.015 39.077 1.00 83.38 496 ARG A O 1
ATOM 3874 N N . PRO A 1 497 ? -5.967 10.649 37.662 1.00 83.25 497 PRO A N 1
ATOM 3875 C CA . PRO A 1 497 ? -6.801 11.674 38.282 1.00 83.25 497 PRO A CA 1
ATOM 3876 C C . PRO A 1 497 ? -8.287 11.435 37.980 1.00 83.25 497 PRO A C 1
ATOM 3878 O O . PRO A 1 497 ? -8.611 10.904 36.918 1.00 83.25 497 PRO A O 1
ATOM 3881 N N . ARG A 1 498 ? -9.176 11.850 38.891 1.00 84.31 498 ARG A N 1
ATOM 3882 C CA . ARG A 1 498 ? -10.618 11.930 38.597 1.00 84.31 498 ARG A CA 1
ATOM 3883 C C . ARG A 1 498 ? -10.889 12.994 37.539 1.00 84.31 498 ARG A C 1
ATOM 3885 O O . ARG A 1 498 ? -10.076 13.900 37.373 1.00 84.31 498 ARG A O 1
ATOM 3892 N N . HIS A 1 499 ? -12.017 12.903 36.850 1.00 89.81 499 HIS A N 1
ATOM 3893 C CA . HIS A 1 499 ? -12.452 13.947 35.933 1.00 89.81 499 HIS A CA 1
ATOM 3894 C C . HIS A 1 499 ? -12.519 15.311 36.638 1.00 89.81 499 HIS A C 1
ATOM 3896 O O . HIS A 1 499 ? -12.897 15.400 37.806 1.00 89.81 499 HIS A O 1
ATOM 3902 N N . ALA A 1 500 ? -12.115 16.374 35.941 1.00 89.94 500 ALA A N 1
ATOM 3903 C CA . ALA A 1 500 ? -12.063 17.714 36.510 1.00 89.94 500 ALA A CA 1
ATOM 3904 C C . ALA A 1 500 ? -13.483 18.240 36.797 1.00 89.94 500 ALA A C 1
ATOM 3906 O O . ALA A 1 500 ? -14.288 18.413 35.884 1.00 89.94 500 ALA A O 1
ATOM 3907 N N . GLU A 1 501 ? -13.780 18.524 38.065 1.00 87.50 501 GLU A N 1
ATOM 3908 C CA . GLU A 1 501 ? -15.076 19.056 38.502 1.00 87.50 501 GLU A CA 1
ATOM 3909 C C . GLU A 1 501 ? -15.116 20.587 38.341 1.00 87.50 501 GLU A C 1
ATOM 3911 O O . GLU A 1 501 ? -14.736 21.334 39.242 1.00 87.50 501 GLU A O 1
ATOM 3916 N N . ALA A 1 502 ? -15.570 21.062 37.179 1.00 83.94 502 ALA A N 1
ATOM 3917 C CA . ALA A 1 502 ? -15.725 22.484 36.867 1.00 83.94 502 ALA A CA 1
ATOM 3918 C C . ALA A 1 502 ? -17.092 22.793 36.233 1.00 83.94 502 ALA A C 1
ATOM 3920 O O . ALA A 1 502 ? -17.762 21.902 35.709 1.00 83.94 502 ALA A O 1
ATOM 3921 N N . TYR A 1 503 ? -17.510 24.063 36.253 1.00 84.94 503 TYR A N 1
ATOM 3922 C CA . TYR A 1 503 ? -18.757 24.488 35.610 1.00 84.94 503 TYR A CA 1
ATOM 3923 C C . TYR A 1 503 ? -18.553 24.611 34.096 1.00 84.94 503 TYR A C 1
ATOM 3925 O O . TYR A 1 503 ? -18.049 25.626 33.624 1.00 84.94 503 TYR A O 1
ATOM 3933 N N . ILE A 1 504 ? -18.932 23.577 33.338 1.00 87.00 504 ILE A N 1
ATOM 3934 C CA . ILE A 1 504 ? -18.843 23.547 31.870 1.00 87.00 504 ILE A CA 1
ATOM 3935 C C . ILE A 1 504 ? -20.260 23.445 31.277 1.00 87.00 504 ILE A C 1
ATOM 3937 O O . ILE A 1 504 ? -20.841 22.360 31.299 1.00 87.00 504 ILE A O 1
ATOM 3941 N N . PRO A 1 505 ? -20.845 24.547 30.776 1.00 84.00 505 PRO A N 1
ATOM 3942 C CA . PRO A 1 505 ? -22.189 24.535 30.196 1.00 84.00 505 PRO A CA 1
ATOM 3943 C C . PRO A 1 505 ? -22.285 23.731 28.895 1.00 84.00 505 PRO A C 1
ATOM 3945 O O . PRO A 1 505 ? -21.319 23.643 28.140 1.00 84.00 505 PRO A O 1
ATOM 3948 N N . ASP A 1 506 ? -23.478 23.207 28.600 1.00 77.50 506 ASP A N 1
ATOM 3949 C CA . ASP A 1 506 ? -23.756 22.484 27.350 1.00 77.50 506 ASP A CA 1
ATOM 3950 C C . ASP A 1 506 ? -23.945 23.404 26.132 1.00 77.50 506 ASP A C 1
ATOM 3952 O O . ASP A 1 506 ? -23.842 22.945 24.998 1.00 77.50 506 ASP A O 1
ATOM 3956 N N . GLU A 1 507 ? -24.214 24.696 26.337 1.00 81.19 507 GLU A N 1
ATOM 3957 C CA . GLU A 1 507 ? -24.381 25.684 25.265 1.00 81.19 507 GLU A CA 1
ATOM 3958 C C . GLU A 1 507 ? -23.321 26.784 25.370 1.00 81.19 507 GLU A C 1
ATOM 3960 O O . GLU A 1 507 ? -23.109 27.342 26.447 1.00 81.19 507 GLU A O 1
ATOM 3965 N N . ILE A 1 508 ? -22.720 27.175 24.236 1.00 78.44 508 ILE A N 1
ATOM 3966 C CA . ILE A 1 508 ? -21.724 28.265 24.174 1.00 78.44 508 ILE A CA 1
ATOM 3967 C C . ILE A 1 508 ? -22.276 29.560 24.796 1.00 78.44 508 ILE A C 1
ATOM 3969 O O . ILE A 1 508 ? -21.563 30.256 25.515 1.00 78.44 508 ILE A O 1
ATOM 3973 N N . ALA A 1 509 ? -23.560 29.864 24.579 1.00 82.56 509 ALA A N 1
ATOM 3974 C CA . ALA A 1 509 ? -24.213 31.062 25.111 1.00 82.56 509 ALA A CA 1
ATOM 3975 C C . ALA A 1 509 ? -24.331 31.085 26.649 1.00 82.56 509 ALA A C 1
ATOM 3977 O O . ALA A 1 509 ? -24.533 32.151 27.228 1.00 82.56 509 ALA A O 1
ATOM 3978 N N . ALA A 1 510 ? -24.211 29.930 27.308 1.00 87.88 510 ALA A N 1
ATOM 3979 C CA . ALA A 1 510 ? -24.295 29.798 28.759 1.00 87.88 510 ALA A CA 1
ATOM 3980 C C . ALA A 1 510 ? -22.925 29.885 29.458 1.00 87.88 510 ALA A C 1
ATOM 3982 O O . ALA A 1 510 ? -22.874 29.871 30.693 1.00 87.88 510 ALA A O 1
ATOM 3983 N N . PHE A 1 511 ? -21.821 29.987 28.702 1.00 90.31 511 PHE A N 1
ATOM 3984 C CA . PHE A 1 511 ? -20.489 30.177 29.275 1.00 90.31 511 PHE A CA 1
ATOM 3985 C C . PHE A 1 511 ? -20.386 31.517 30.017 1.00 90.31 511 PHE A C 1
ATOM 3987 O O . PHE A 1 511 ? -20.855 32.548 29.525 1.00 90.31 511 PHE A O 1
ATOM 3994 N N . PRO A 1 512 ? -19.763 31.531 31.209 1.00 92.69 512 PRO A N 1
ATOM 3995 C CA . PRO A 1 512 ? -19.614 32.745 31.987 1.00 92.69 512 PRO A CA 1
ATOM 3996 C C . PRO A 1 512 ? -18.688 33.742 31.292 1.00 92.69 512 PRO A C 1
ATOM 3998 O O . PRO A 1 512 ? -17.758 33.375 30.565 1.00 92.69 512 PRO A O 1
ATOM 4001 N N . LYS A 1 513 ? -18.912 35.028 31.575 1.00 92.06 513 LYS A N 1
ATOM 4002 C CA . LYS A 1 513 ? -18.156 36.124 30.957 1.00 92.06 513 LYS A CA 1
ATOM 4003 C C . LYS A 1 513 ? -16.700 36.157 31.396 1.00 92.06 513 LYS A C 1
ATOM 4005 O O . LYS A 1 513 ? -15.862 36.584 30.606 1.00 92.06 513 LYS A O 1
ATOM 4010 N N . ASN A 1 514 ? -16.400 35.754 32.631 1.00 94.44 514 ASN A N 1
ATOM 4011 C CA . ASN A 1 514 ? -15.034 35.698 33.145 1.00 94.44 514 ASN A CA 1
ATOM 4012 C C . ASN A 1 514 ? -14.557 34.248 33.290 1.00 94.44 514 ASN A C 1
ATOM 4014 O O . ASN A 1 514 ? -15.328 33.363 33.654 1.00 94.44 514 ASN A O 1
ATOM 4018 N N . LEU A 1 515 ? -13.268 34.019 33.042 1.00 94.25 515 LEU A N 1
ATOM 4019 C CA . LEU A 1 515 ? -12.629 32.706 33.146 1.00 94.25 515 LEU A CA 1
ATOM 4020 C C . LEU A 1 515 ? -12.644 32.171 34.585 1.00 94.25 515 LEU A C 1
ATOM 4022 O O . LEU A 1 515 ? -12.837 30.975 34.795 1.00 94.25 515 LEU A O 1
ATOM 4026 N N . SER A 1 516 ? -12.473 33.053 35.573 1.00 93.31 516 SER A N 1
ATOM 4027 C CA . SER A 1 516 ? -12.522 32.702 37.000 1.00 93.31 516 SER A CA 1
ATOM 4028 C C . SER A 1 516 ? -13.840 32.044 37.437 1.00 93.31 516 SER A C 1
ATOM 4030 O O . SER A 1 516 ? -13.835 31.212 38.341 1.00 93.31 516 SER A O 1
ATOM 4032 N N . GLU A 1 517 ? -14.952 32.351 36.765 1.00 93.44 517 GLU A N 1
ATOM 4033 C CA . GLU A 1 517 ? -16.284 31.815 37.076 1.00 93.44 517 GLU A CA 1
ATOM 4034 C C . GLU A 1 517 ? -16.467 30.353 36.627 1.00 93.44 517 GLU A C 1
ATOM 4036 O O . GLU A 1 517 ? -17.364 29.677 37.124 1.00 93.44 517 GLU A O 1
ATOM 4041 N N . LEU A 1 518 ? -15.612 29.833 35.734 1.00 90.69 518 LEU A N 1
ATOM 4042 C CA . LEU A 1 518 ? -15.641 28.417 35.332 1.00 90.69 518 LEU A CA 1
ATOM 4043 C C . LEU A 1 518 ? -15.146 27.477 36.440 1.00 90.69 518 LEU A C 1
ATOM 4045 O O . LEU A 1 518 ? -15.460 26.287 36.428 1.00 90.69 518 LEU A O 1
ATOM 4049 N N . GLY A 1 519 ? -14.325 27.979 37.368 1.00 90.06 519 GLY A N 1
ATOM 4050 C CA . GLY A 1 519 ? -13.718 27.161 38.421 1.00 90.06 519 GLY A CA 1
ATOM 4051 C C . GLY A 1 519 ? -12.668 26.153 37.931 1.00 90.06 519 GLY A C 1
ATOM 4052 O O . GLY A 1 519 ? -12.295 25.263 38.681 1.00 90.06 519 GLY A O 1
ATOM 4053 N N . ILE A 1 520 ? -12.160 26.274 36.696 1.00 91.38 520 ILE A N 1
ATOM 4054 C CA . ILE A 1 520 ? -11.181 25.326 36.116 1.00 91.38 520 ILE A CA 1
ATOM 4055 C C . ILE A 1 520 ? -9.737 25.508 36.625 1.00 91.38 520 ILE A C 1
ATOM 4057 O O . ILE A 1 520 ? -8.878 24.663 36.362 1.00 91.38 520 ILE A O 1
ATOM 4061 N N . PHE A 1 521 ? -9.448 26.589 37.358 1.00 92.50 521 PHE A N 1
ATOM 4062 C CA . PHE A 1 521 ? -8.138 26.855 37.962 1.00 92.50 521 PHE A CA 1
ATOM 4063 C C . PHE A 1 521 ? -8.226 26.833 39.488 1.00 92.50 521 PHE A C 1
ATOM 4065 O O . PHE A 1 521 ? -9.030 27.557 40.069 1.00 92.50 521 PHE A O 1
ATOM 4072 N N . ALA A 1 522 ? -7.355 26.049 40.130 1.00 90.38 522 ALA A N 1
ATOM 4073 C CA . ALA A 1 522 ? -7.144 26.114 41.576 1.00 90.38 522 ALA A CA 1
ATOM 4074 C C . ALA A 1 522 ? -6.423 27.414 41.966 1.00 90.38 522 ALA A C 1
ATOM 4076 O O . ALA A 1 522 ? -6.707 27.999 43.007 1.00 90.38 522 ALA A O 1
ATOM 4077 N N . ASP A 1 523 ? -5.513 27.875 41.102 1.00 89.31 523 ASP A N 1
ATOM 4078 C CA . ASP A 1 523 ? -4.895 29.193 41.185 1.00 89.31 523 ASP A CA 1
ATOM 4079 C C . ASP A 1 523 ? -4.720 29.779 39.778 1.00 89.31 523 ASP A C 1
ATOM 4081 O O . ASP A 1 523 ? -3.869 29.367 38.981 1.00 89.31 523 ASP A O 1
ATOM 4085 N N . LEU A 1 524 ? -5.547 30.777 39.474 1.00 87.94 524 LEU A N 1
ATOM 4086 C CA . LEU A 1 524 ? -5.543 31.470 38.192 1.00 87.94 524 LEU A CA 1
ATOM 4087 C C . LEU A 1 524 ? -4.250 32.283 37.981 1.00 87.94 524 LEU A C 1
ATOM 4089 O O . LEU A 1 524 ? -3.762 32.385 36.852 1.00 87.94 524 LEU A O 1
ATOM 4093 N N . ALA A 1 525 ? -3.645 32.806 39.054 1.00 85.12 525 ALA A N 1
ATOM 4094 C CA . ALA A 1 525 ? -2.460 33.658 38.985 1.00 85.12 525 ALA A CA 1
ATOM 4095 C C . ALA A 1 525 ? -1.185 32.881 38.638 1.00 85.12 525 ALA A C 1
ATOM 4097 O O . ALA A 1 525 ? -0.281 33.453 38.024 1.00 85.12 525 ALA A O 1
ATOM 4098 N N . SER A 1 526 ? -1.111 31.585 38.951 1.00 84.31 526 SER A N 1
ATOM 4099 C CA . SER A 1 526 ? -0.034 30.685 38.505 1.00 84.31 526 SER A CA 1
ATOM 4100 C C . SER A 1 526 ? -0.398 29.859 37.262 1.00 84.31 526 SER A C 1
ATOM 4102 O O . SER A 1 526 ? 0.472 29.205 36.676 1.00 84.31 526 SER A O 1
ATOM 4104 N N . SER A 1 527 ? -1.646 29.962 36.785 1.00 86.12 527 SER A N 1
ATOM 4105 C CA . SER A 1 527 ? -2.229 29.087 35.758 1.00 86.12 527 SER A CA 1
ATOM 4106 C C . SER A 1 527 ? -2.228 27.611 36.186 1.00 86.12 527 SER A C 1
ATOM 4108 O O . SER A 1 527 ? -1.966 26.742 35.355 1.00 86.12 527 SER A O 1
ATOM 4110 N N . GLN A 1 528 ? -2.467 27.326 37.470 1.00 89.50 528 GLN A N 1
ATOM 4111 C CA . GLN A 1 528 ? -2.572 25.968 38.002 1.00 89.50 528 GLN A CA 1
ATOM 4112 C C . GLN A 1 528 ? -4.023 25.472 37.881 1.00 89.50 528 GLN A C 1
ATOM 4114 O O . GLN A 1 528 ? -4.898 25.993 38.584 1.00 89.50 528 GLN A O 1
ATOM 4119 N N . PRO A 1 529 ? -4.311 24.480 37.015 1.00 92.19 529 PRO A N 1
ATOM 4120 C CA . PRO A 1 529 ? -5.648 23.905 36.917 1.00 92.19 529 PRO A CA 1
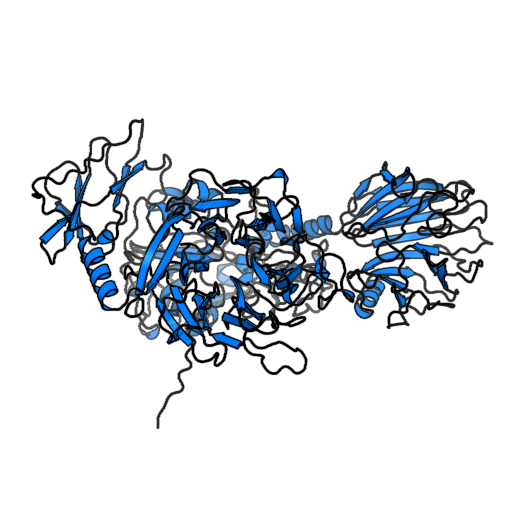ATOM 4121 C C . PRO A 1 529 ? -6.059 23.196 38.212 1.00 92.19 529 PRO A C 1
ATOM 4123 O O . PRO A 1 529 ? -5.209 22.844 39.034 1.00 92.19 529 PRO A O 1
ATOM 4126 N N . ILE A 1 530 ? -7.360 22.965 38.382 1.00 92.88 530 ILE A N 1
ATOM 4127 C CA . ILE A 1 530 ? -7.874 22.085 39.443 1.00 92.88 530 ILE A CA 1
ATOM 4128 C C . ILE A 1 530 ? -7.384 20.634 39.281 1.00 92.88 530 ILE A C 1
ATOM 4130 O O . ILE A 1 530 ? -6.847 20.247 38.236 1.00 92.88 530 ILE A O 1
ATOM 4134 N N . GLU A 1 531 ? -7.562 19.816 40.325 1.00 89.00 531 GLU A N 1
ATOM 4135 C CA . GLU A 1 531 ? -7.311 18.373 40.234 1.00 89.00 531 GLU A CA 1
ATOM 4136 C C . GLU A 1 531 ? -8.157 17.759 39.104 1.00 89.00 531 GLU A C 1
ATOM 4138 O O . GLU A 1 531 ? -9.302 18.146 38.888 1.00 89.00 531 GLU A O 1
ATOM 4143 N N . GLY A 1 532 ? -7.567 16.822 38.359 1.00 88.56 532 GLY A N 1
ATOM 4144 C CA . GLY A 1 532 ? -8.220 16.141 37.237 1.00 88.56 532 GLY A CA 1
ATOM 4145 C C . GLY A 1 532 ? -7.693 16.503 35.850 1.00 88.56 532 GLY A C 1
ATOM 4146 O O . GLY A 1 532 ? -7.960 15.789 34.884 1.00 88.56 532 GLY A O 1
ATOM 4147 N N . PHE A 1 533 ? -6.884 17.558 35.751 1.00 93.12 533 PHE A N 1
ATOM 4148 C CA . PHE A 1 533 ? -6.163 17.932 34.535 1.00 93.12 533 PHE A CA 1
ATOM 4149 C C . PHE A 1 533 ? -4.741 17.345 34.509 1.00 93.12 533 PHE A C 1
ATOM 4151 O O . PHE A 1 533 ? -3.898 17.646 35.358 1.00 93.12 533 PHE A O 1
ATOM 4158 N N . ILE A 1 534 ? -4.453 16.532 33.495 1.00 92.62 534 ILE A N 1
ATOM 4159 C CA . ILE A 1 534 ? -3.159 15.887 33.249 1.00 92.62 534 ILE A CA 1
ATOM 4160 C C . ILE A 1 534 ? -2.349 16.749 32.271 1.00 92.62 534 ILE A C 1
ATOM 4162 O O . ILE A 1 534 ? -2.816 16.974 31.153 1.00 92.62 534 ILE A O 1
ATOM 4166 N N . PRO A 1 535 ? -1.151 17.238 32.638 1.00 92.69 535 PRO A N 1
ATOM 4167 C CA . PRO A 1 535 ? -0.322 18.013 31.720 1.00 92.69 535 PRO A CA 1
ATOM 4168 C C . PRO A 1 535 ? 0.231 17.133 30.591 1.00 92.69 535 PRO A C 1
ATOM 4170 O O . PRO A 1 535 ? 0.607 15.983 30.826 1.00 92.69 535 PRO A O 1
ATOM 4173 N N . TYR A 1 536 ? 0.324 17.694 29.383 1.00 92.00 536 TYR A N 1
ATOM 4174 C CA . TYR A 1 536 ? 0.985 17.052 28.241 1.00 92.00 536 TYR A CA 1
ATOM 4175 C C . TYR A 1 536 ? 1.676 18.066 27.326 1.00 92.00 536 TYR A C 1
ATOM 4177 O O . TYR A 1 536 ? 1.418 19.274 27.379 1.00 92.00 536 TYR A O 1
ATOM 4185 N N . ARG A 1 537 ? 2.574 17.569 26.476 1.00 88.19 537 ARG A N 1
ATOM 4186 C CA . ARG A 1 537 ? 3.348 18.341 25.505 1.00 88.19 537 ARG A CA 1
ATOM 4187 C C . ARG A 1 537 ? 3.355 17.634 24.154 1.00 88.19 537 ARG A C 1
ATOM 4189 O O . ARG A 1 537 ? 3.423 16.413 24.087 1.00 88.19 537 ARG A O 1
ATOM 4196 N N . LEU A 1 538 ? 3.358 18.429 23.090 1.00 86.81 538 LEU A N 1
ATOM 4197 C CA . LEU A 1 538 ? 3.626 17.966 21.732 1.00 86.81 538 LEU A CA 1
ATOM 4198 C C . LEU A 1 538 ? 5.142 17.955 21.489 1.00 86.81 538 LEU A C 1
ATOM 4200 O O . LEU A 1 538 ? 5.843 18.877 21.918 1.00 86.81 538 LEU A O 1
ATOM 4204 N N . THR A 1 539 ? 5.648 16.915 20.832 1.00 84.94 539 THR A N 1
ATOM 4205 C CA . THR A 1 539 ? 7.069 16.773 20.479 1.00 84.94 539 THR A CA 1
ATOM 4206 C C . THR A 1 539 ? 7.507 17.833 19.474 1.00 84.94 539 THR A C 1
ATOM 4208 O O . THR A 1 539 ? 8.531 18.483 19.689 1.00 84.94 539 THR A O 1
ATOM 4211 N N . ASN A 1 540 ? 6.690 18.074 18.448 1.00 83.81 540 ASN A N 1
ATOM 4212 C CA . ASN A 1 540 ? 6.865 19.158 17.489 1.00 83.81 540 ASN A CA 1
ATOM 4213 C C . ASN A 1 540 ? 5.610 20.050 17.507 1.00 83.81 540 ASN A C 1
ATOM 4215 O O . ASN A 1 540 ? 4.623 19.711 16.850 1.00 83.81 540 ASN A O 1
ATOM 4219 N N . PRO A 1 541 ? 5.579 21.124 18.321 1.00 77.75 541 PRO A N 1
ATOM 4220 C CA . PRO A 1 541 ? 4.412 21.993 18.436 1.00 77.75 541 PRO A CA 1
ATOM 4221 C C . PRO A 1 541 ? 4.244 22.880 17.196 1.00 77.75 541 PRO A C 1
ATOM 4223 O O . PRO A 1 541 ? 5.211 23.174 16.496 1.00 77.75 541 PRO A O 1
ATOM 4226 N N . VAL A 1 542 ? 3.018 23.367 16.975 1.00 74.75 542 VAL A N 1
ATOM 4227 C CA . VAL A 1 542 ? 2.750 24.437 16.001 1.00 74.75 542 VAL A CA 1
ATOM 4228 C C . VAL A 1 542 ? 3.703 25.599 16.269 1.00 74.75 542 VAL A C 1
ATOM 4230 O O . VAL A 1 542 ? 3.839 26.046 17.415 1.00 74.75 542 VAL A O 1
ATOM 4233 N N . TRP A 1 543 ? 4.396 26.045 15.227 1.00 75.50 543 TRP A N 1
ATOM 4234 C CA . TRP A 1 543 ? 5.421 27.064 15.365 1.00 75.50 543 TRP A CA 1
ATOM 4235 C C . TRP A 1 543 ? 4.791 28.453 15.493 1.00 75.50 543 TRP A C 1
ATOM 4237 O O . TRP A 1 543 ? 4.263 28.994 14.528 1.00 75.50 543 TRP A O 1
ATOM 4247 N N . GLU A 1 544 ? 4.903 29.039 16.688 1.00 73.69 544 GLU A N 1
ATOM 4248 C CA . GLU A 1 544 ? 4.525 30.424 16.970 1.00 73.69 544 GLU A CA 1
ATOM 4249 C C . GLU A 1 544 ? 5.657 31.144 17.730 1.00 73.69 544 GLU A C 1
ATOM 4251 O O . GLU A 1 544 ? 5.997 30.770 18.858 1.00 73.69 544 GLU A O 1
ATOM 4256 N N . PRO A 1 545 ? 6.278 32.180 17.146 1.00 73.00 545 PRO A N 1
ATOM 4257 C CA . PRO A 1 545 ? 7.413 32.869 17.749 1.00 73.00 545 PRO A CA 1
ATOM 4258 C C . PRO A 1 545 ? 6.999 33.617 19.023 1.00 73.00 545 PRO A C 1
ATOM 4260 O O . PRO A 1 545 ? 5.973 34.298 19.064 1.00 73.00 545 PRO A O 1
ATOM 4263 N N . TYR A 1 546 ? 7.829 33.501 20.066 1.00 75.00 546 TYR A N 1
ATOM 4264 C CA . TYR A 1 546 ? 7.618 34.055 21.416 1.00 75.00 546 TYR A CA 1
ATOM 4265 C C . TYR A 1 546 ? 6.390 33.535 22.168 1.00 75.00 546 TYR A C 1
ATOM 4267 O O . TYR A 1 546 ? 6.171 33.964 23.301 1.00 75.00 546 TYR A O 1
ATOM 4275 N N . VAL A 1 547 ? 5.597 32.631 21.590 1.00 79.88 547 VAL A N 1
ATOM 4276 C CA . VAL A 1 547 ? 4.403 32.096 22.240 1.00 79.88 547 VAL A CA 1
ATOM 4277 C C . VAL A 1 547 ? 4.672 30.682 22.722 1.00 79.88 547 VAL A C 1
ATOM 4279 O O . VAL A 1 547 ? 5.042 29.793 21.963 1.00 79.88 547 VAL A O 1
ATOM 4282 N N . SER A 1 548 ? 4.468 30.467 24.016 1.00 82.56 548 SER A N 1
ATOM 4283 C CA . SER A 1 548 ? 4.468 29.134 24.607 1.00 82.56 548 SER A CA 1
ATOM 4284 C C . SER A 1 548 ? 3.038 28.701 24.890 1.00 82.56 548 SER A C 1
ATOM 4286 O O . SER A 1 548 ? 2.213 29.514 25.307 1.00 82.56 548 SER A O 1
ATOM 4288 N N . VAL A 1 549 ? 2.750 27.418 24.672 1.00 84.62 549 VAL A N 1
ATOM 4289 C CA . VAL A 1 549 ? 1.421 26.849 24.911 1.00 84.62 549 VAL A CA 1
ATOM 4290 C C . VAL A 1 549 ? 1.529 25.731 25.933 1.00 84.62 549 VAL A C 1
ATOM 4292 O O . VAL A 1 549 ? 2.167 24.706 25.676 1.00 84.62 549 VAL A O 1
ATOM 4295 N N . LYS A 1 550 ? 0.880 25.914 27.081 1.00 89.00 550 LYS A N 1
ATOM 4296 C CA . LYS A 1 550 ? 0.695 24.857 28.081 1.00 89.00 550 LYS A CA 1
ATOM 4297 C C . LYS A 1 550 ? -0.615 24.133 27.818 1.00 89.00 550 LYS A C 1
ATOM 4299 O O . LYS A 1 550 ? -1.596 24.775 27.446 1.00 89.00 550 LYS A O 1
ATOM 4304 N N . ARG A 1 551 ? -0.619 22.810 27.989 1.00 91.00 551 ARG A N 1
ATOM 4305 C CA . ARG A 1 551 ? -1.765 21.962 27.662 1.00 91.00 551 ARG A CA 1
ATOM 4306 C C . ARG A 1 551 ? -2.066 20.985 28.783 1.00 91.00 551 ARG A C 1
ATOM 4308 O O . ARG A 1 551 ? -1.147 20.423 29.383 1.00 91.00 551 ARG A O 1
ATOM 4315 N N . TRP A 1 552 ? -3.353 20.767 29.015 1.00 93.50 552 TRP A N 1
ATOM 4316 C CA . TRP A 1 552 ? -3.845 19.763 29.943 1.00 93.50 552 TRP A CA 1
ATOM 4317 C C . TRP A 1 552 ? -5.049 19.033 29.376 1.00 93.50 552 TRP A C 1
ATOM 4319 O O . TRP A 1 552 ? -5.872 19.639 28.698 1.00 93.50 552 TRP A O 1
ATOM 4329 N N . LEU A 1 553 ? -5.161 17.751 29.703 1.00 93.94 553 LEU A N 1
ATOM 4330 C CA . LEU A 1 553 ? -6.270 16.884 29.331 1.00 93.94 553 LEU A CA 1
ATOM 4331 C C . LEU A 1 553 ? -6.980 16.390 30.594 1.00 93.94 553 LEU A C 1
ATOM 4333 O O . LEU A 1 553 ? -6.323 15.936 31.528 1.00 93.94 553 LEU A O 1
ATOM 4337 N N . SER A 1 554 ? -8.307 16.440 30.615 1.00 94.38 554 SER A N 1
ATOM 4338 C CA . SER A 1 554 ? -9.120 15.708 31.584 1.00 94.38 554 SER A CA 1
ATOM 4339 C C . SER A 1 554 ? -10.007 14.717 30.844 1.00 94.38 554 SER A C 1
ATOM 4341 O O . SER A 1 554 ? -10.734 15.099 29.930 1.00 94.38 554 SER A O 1
ATOM 4343 N N . VAL A 1 555 ? -9.943 13.447 31.235 1.00 92.12 555 VAL A N 1
ATOM 4344 C CA . VAL A 1 555 ? -10.736 12.361 30.642 1.00 92.12 555 VAL A CA 1
ATOM 4345 C C . VAL A 1 555 ? -11.824 11.969 31.643 1.00 92.12 555 VAL A C 1
ATOM 4347 O O . VAL A 1 555 ? -11.495 11.851 32.827 1.00 92.12 555 VAL A O 1
ATOM 4350 N N . PRO A 1 556 ? -13.092 11.782 31.228 1.00 89.00 556 PRO A N 1
ATOM 4351 C CA . PRO A 1 556 ? -14.166 11.367 32.122 1.00 89.00 556 PRO A CA 1
ATOM 4352 C C . PRO A 1 556 ? -13.813 10.094 32.879 1.00 89.00 556 PRO A C 1
ATOM 4354 O O . PRO A 1 556 ? -13.112 9.221 32.355 1.00 89.00 556 PRO A O 1
ATOM 4357 N N . ASP A 1 557 ? -14.312 9.985 34.106 1.00 79.50 557 ASP A N 1
ATOM 4358 C CA . ASP A 1 557 ? -14.112 8.790 34.915 1.00 79.50 557 ASP A CA 1
ATOM 4359 C C . ASP A 1 557 ? -14.601 7.554 34.145 1.00 79.50 557 ASP A C 1
ATOM 4361 O O . ASP A 1 557 ? -15.626 7.592 33.460 1.00 79.50 557 ASP A O 1
ATOM 4365 N N . PHE A 1 558 ? -13.838 6.462 34.230 1.00 70.12 558 PHE A N 1
ATOM 4366 C CA . PHE A 1 558 ? -14.144 5.171 33.592 1.00 70.12 558 PHE A CA 1
ATOM 4367 C C . PHE A 1 558 ? -14.184 5.165 32.050 1.00 70.12 558 PHE A C 1
ATOM 4369 O O . PHE A 1 558 ? -14.525 4.148 31.451 1.00 70.12 558 PHE A O 1
ATOM 4376 N N . LYS A 1 559 ? -13.846 6.272 31.378 1.00 79.75 559 LYS A N 1
ATOM 4377 C CA . LYS A 1 559 ? -13.712 6.323 29.912 1.00 79.75 559 LYS A CA 1
ATOM 4378 C C . LYS A 1 559 ? -12.257 6.197 29.483 1.00 79.75 559 LYS A C 1
ATOM 4380 O O . LYS A 1 559 ? -11.364 6.557 30.242 1.00 79.75 559 LYS A O 1
ATOM 4385 N N . HIS A 1 560 ? -12.006 5.726 28.273 1.00 80.06 560 HIS A N 1
ATOM 4386 C CA . HIS A 1 560 ? -10.651 5.527 27.772 1.00 80.06 560 HIS A CA 1
ATOM 4387 C C . HIS A 1 560 ? -10.424 6.308 26.483 1.00 80.06 560 HIS A C 1
ATOM 4389 O O . HIS A 1 560 ? -11.369 6.609 25.760 1.00 80.06 560 HIS A O 1
ATOM 4395 N N . ILE A 1 561 ? -9.169 6.678 26.254 1.00 84.31 561 ILE A N 1
ATOM 4396 C CA . ILE A 1 561 ? -8.681 7.220 24.995 1.00 84.31 561 ILE A CA 1
ATOM 4397 C C . ILE A 1 561 ? -8.417 6.030 24.082 1.00 84.31 561 ILE A C 1
ATOM 4399 O O . ILE A 1 561 ? -7.618 5.160 24.426 1.00 84.31 561 ILE A O 1
ATOM 4403 N N . GLU A 1 562 ? -9.056 6.029 22.926 1.00 80.75 562 GLU A N 1
ATOM 4404 C CA . GLU A 1 562 ? -8.764 5.087 21.852 1.00 80.75 562 GLU A CA 1
ATOM 4405 C C . GLU A 1 562 ? -7.789 5.750 20.878 1.00 80.75 562 GLU A C 1
ATOM 4407 O O . GLU A 1 562 ? -7.717 6.978 20.794 1.00 80.75 562 GLU A O 1
ATOM 4412 N N . PHE A 1 563 ? -7.029 4.969 20.116 1.00 70.56 563 PHE A N 1
ATOM 4413 C CA . PHE A 1 563 ? -6.266 5.507 18.991 1.00 70.56 563 PHE A CA 1
ATOM 4414 C C . PHE A 1 563 ? -6.903 5.058 17.674 1.00 70.56 563 PHE A C 1
ATOM 4416 O O . PHE A 1 563 ? -7.091 3.866 17.436 1.00 70.56 563 PHE A O 1
ATOM 4423 N N . LEU A 1 564 ? -7.196 6.009 16.796 1.00 63.22 564 LEU A N 1
ATOM 4424 C CA . LEU A 1 564 ? -7.629 5.766 15.422 1.00 63.22 564 LEU A CA 1
ATOM 4425 C C . LEU A 1 564 ? -6.443 5.313 14.560 1.00 63.22 564 LEU A C 1
ATOM 4427 O O . LEU A 1 564 ? -5.301 5.200 15.030 1.00 63.22 564 LEU A O 1
ATOM 4431 N N . GLU A 1 565 ? -6.710 5.076 13.278 1.00 50.91 565 GLU A N 1
ATOM 4432 C CA . GLU A 1 565 ? -5.664 4.875 12.281 1.00 50.91 565 GLU A CA 1
ATOM 4433 C C . GLU A 1 565 ? -4.616 5.994 12.322 1.00 50.91 565 GLU A C 1
ATOM 4435 O O . GLU A 1 565 ? -4.886 7.134 12.710 1.00 50.91 565 GLU A O 1
ATOM 4440 N N . GLN A 1 566 ? -3.376 5.648 11.962 1.00 54.47 566 GLN A N 1
ATOM 4441 C CA . GLN A 1 566 ? -2.229 6.570 11.961 1.00 54.47 566 GLN A CA 1
ATOM 4442 C C . GLN A 1 566 ? -1.854 7.106 13.363 1.00 54.47 566 GLN A C 1
ATOM 4444 O O . GLN A 1 566 ? -0.955 7.936 13.495 1.00 54.47 566 GLN A O 1
ATOM 4449 N N . GLY A 1 567 ? -2.476 6.580 14.428 1.00 66.31 567 GLY A N 1
ATOM 4450 C CA . GLY A 1 567 ? -2.117 6.850 15.818 1.00 66.31 567 GLY A CA 1
ATOM 4451 C C . GLY A 1 567 ? -2.731 8.121 16.404 1.00 66.31 567 GLY A C 1
ATOM 4452 O O . GLY A 1 567 ? -2.254 8.573 17.442 1.00 66.31 567 GLY A O 1
ATOM 4453 N N . ARG A 1 568 ? -3.759 8.716 15.786 1.00 76.94 568 ARG A N 1
ATOM 4454 C CA . ARG A 1 568 ? -4.499 9.870 16.341 1.00 76.94 568 ARG A CA 1
ATOM 4455 C C . ARG A 1 568 ? -5.359 9.442 17.534 1.00 76.94 568 ARG A C 1
ATOM 4457 O O . ARG A 1 568 ? -6.027 8.421 17.454 1.00 76.94 568 ARG A O 1
ATOM 4464 N N . ALA A 1 569 ? -5.391 10.209 18.621 1.00 78.81 569 ALA A N 1
ATOM 4465 C CA . ALA A 1 569 ? -6.275 9.921 19.750 1.00 78.81 569 ALA A CA 1
ATOM 4466 C C . ALA A 1 569 ? -7.738 10.259 19.425 1.00 78.81 569 ALA A C 1
ATOM 4468 O O . ALA A 1 569 ? -8.054 11.380 19.022 1.00 78.81 569 ALA A O 1
ATOM 4469 N N . ASN A 1 570 ? -8.623 9.302 19.677 1.00 82.25 570 ASN A N 1
ATOM 4470 C CA . ASN A 1 570 ? -10.060 9.469 19.809 1.00 82.25 570 ASN A CA 1
ATOM 4471 C C . ASN A 1 570 ? -10.387 9.648 21.296 1.00 82.25 570 ASN A C 1
ATOM 4473 O O . ASN A 1 570 ? -10.297 8.716 22.099 1.00 82.25 570 ASN A O 1
ATOM 4477 N N . LEU A 1 571 ? -10.690 10.885 21.684 1.00 86.38 571 LEU A N 1
ATOM 4478 C CA . LEU A 1 571 ? -11.017 11.207 23.068 1.00 86.38 571 LEU A CA 1
ATOM 4479 C C . LEU A 1 571 ? -12.495 10.897 23.342 1.00 86.38 571 LEU A C 1
ATOM 4481 O O . LEU A 1 571 ? -13.349 11.264 22.538 1.00 86.38 571 LEU A O 1
ATOM 4485 N N . PRO A 1 572 ? -12.839 10.309 24.498 1.00 86.25 572 PRO A N 1
ATOM 4486 C CA . PRO A 1 572 ? -14.226 9.995 24.805 1.00 86.25 572 PRO A CA 1
ATOM 4487 C C . PRO A 1 572 ? -15.054 11.274 25.040 1.00 86.25 572 PRO A C 1
ATOM 4489 O O . PRO A 1 572 ? -14.532 12.237 25.627 1.00 86.25 572 PRO A O 1
ATOM 4492 N N . PRO A 1 573 ? -16.352 11.287 24.663 1.00 87.00 573 PRO A N 1
ATOM 4493 C CA . PRO A 1 573 ? -17.255 12.404 24.931 1.00 87.00 573 PRO A CA 1
ATOM 4494 C C . PRO A 1 573 ? -17.250 12.812 26.407 1.00 87.00 573 PRO A C 1
ATOM 4496 O O . PRO A 1 573 ? -17.302 11.965 27.298 1.00 87.00 573 PRO A O 1
ATOM 4499 N N . GLY A 1 574 ? -17.189 14.118 26.658 1.00 86.69 574 GLY A N 1
ATOM 4500 C CA . GLY A 1 574 ? -17.002 14.719 27.978 1.00 86.69 574 GLY A CA 1
ATOM 4501 C C . GLY A 1 574 ? -15.547 15.057 28.312 1.00 86.69 574 GLY A C 1
ATOM 4502 O O . GLY A 1 574 ? -15.311 15.762 29.288 1.00 86.69 574 GLY A O 1
ATOM 4503 N N . SER A 1 575 ? -14.568 14.610 27.518 1.00 91.00 575 SER A N 1
ATOM 4504 C CA . SER A 1 575 ? -13.170 15.014 27.716 1.00 91.00 575 SER A CA 1
ATOM 4505 C C . SER A 1 575 ? -12.998 16.525 27.581 1.00 91.00 575 SER A C 1
ATOM 4507 O O . SER A 1 575 ? -13.606 17.157 26.714 1.00 91.00 575 SER A O 1
ATOM 4509 N N . LEU A 1 576 ? -12.149 17.097 28.434 1.00 91.62 576 LEU A N 1
ATOM 4510 C CA . LEU A 1 576 ? -11.834 18.521 28.451 1.00 91.62 576 LEU A CA 1
ATOM 4511 C C . LEU A 1 576 ? -10.380 18.727 28.067 1.00 91.62 576 LEU A C 1
ATOM 4513 O O . LEU A 1 576 ? -9.488 18.103 28.648 1.00 91.62 576 LEU A O 1
ATOM 4517 N N . ILE A 1 577 ? -10.134 19.651 27.145 1.00 90.88 577 ILE A N 1
ATOM 4518 C CA . ILE A 1 577 ? -8.786 20.071 26.799 1.00 90.88 577 ILE A CA 1
ATOM 4519 C C . ILE A 1 577 ? -8.614 21.550 27.084 1.00 90.88 577 ILE A C 1
ATOM 4521 O O . ILE A 1 577 ? -9.368 22.393 26.603 1.00 90.88 577 ILE A O 1
ATOM 4525 N N . LEU A 1 578 ? -7.610 21.849 27.898 1.00 91.56 578 LEU A N 1
ATOM 4526 C CA . LEU A 1 578 ? -7.285 23.193 28.333 1.00 91.56 578 LEU A CA 1
ATOM 4527 C C . LEU A 1 578 ? -5.960 23.603 27.710 1.00 91.56 578 LEU A C 1
ATOM 4529 O O . LEU A 1 578 ? -4.952 22.907 27.860 1.00 91.56 578 LEU A O 1
ATOM 4533 N N . GLN A 1 579 ? -5.952 24.752 27.048 1.00 89.38 579 GLN A N 1
ATOM 4534 C CA . GLN A 1 579 ? -4.749 25.353 26.496 1.00 89.38 579 GLN A CA 1
ATOM 4535 C C . GLN A 1 579 ? -4.562 26.764 27.016 1.00 89.38 579 GLN A C 1
ATOM 4537 O O . GLN A 1 579 ? -5.514 27.533 27.136 1.00 89.38 579 GLN A O 1
ATOM 4542 N N . HIS A 1 580 ? -3.315 27.116 27.283 1.00 89.00 580 HIS A N 1
ATOM 4543 C CA . HIS A 1 580 ? -2.965 28.423 27.802 1.00 89.00 580 HIS A CA 1
ATOM 4544 C C . HIS A 1 580 ? -1.785 28.990 27.026 1.00 89.00 580 HIS A C 1
ATOM 4546 O O . HIS A 1 580 ? -0.726 28.359 26.979 1.00 89.00 580 HIS A O 1
ATOM 4552 N N . PHE A 1 581 ? -1.996 30.151 26.409 1.00 88.44 581 PHE A N 1
ATOM 4553 C CA . PHE A 1 581 ? -1.068 30.787 25.484 1.00 88.44 581 PHE A CA 1
ATOM 4554 C C . PHE A 1 581 ? -0.414 31.985 26.156 1.00 88.44 581 PHE A C 1
ATOM 4556 O O . PHE A 1 581 ? -1.088 32.927 26.584 1.00 88.44 581 PHE A O 1
ATOM 4563 N N . ASP A 1 582 ? 0.911 31.962 26.208 1.00 87.25 582 ASP A N 1
ATOM 4564 C CA . ASP A 1 582 ? 1.695 33.018 26.826 1.00 87.25 582 ASP A CA 1
ATOM 4565 C C . ASP A 1 582 ? 2.715 33.588 25.866 1.00 87.25 582 ASP A C 1
ATOM 4567 O O . ASP A 1 582 ? 3.538 32.855 25.317 1.00 87.25 582 ASP A O 1
ATOM 4571 N N . LEU A 1 583 ? 2.724 34.910 25.763 1.00 86.38 583 LEU A N 1
ATOM 4572 C CA . LEU A 1 583 ? 3.790 35.664 25.142 1.00 86.38 583 LEU A CA 1
ATOM 4573 C C . LEU A 1 583 ? 4.954 35.803 26.124 1.00 86.38 583 LEU A C 1
ATOM 4575 O O . LEU A 1 583 ? 4.800 36.319 27.233 1.00 86.38 583 LEU A O 1
ATOM 4579 N N . THR A 1 584 ? 6.135 35.387 25.691 1.00 80.62 584 THR A N 1
ATOM 4580 C CA . THR A 1 584 ? 7.393 35.579 26.412 1.00 80.62 584 THR A CA 1
ATOM 4581 C C . THR A 1 584 ? 8.353 36.361 25.513 1.00 80.62 584 THR A C 1
ATOM 4583 O O . THR A 1 584 ? 9.089 35.761 24.727 1.00 80.62 584 THR A O 1
ATOM 4586 N N . PRO A 1 585 ? 8.346 37.706 25.584 1.00 68.88 585 PRO A N 1
ATOM 4587 C CA . PRO A 1 585 ? 9.340 38.529 24.901 1.00 68.88 585 PRO A CA 1
ATOM 4588 C C . PRO A 1 585 ? 10.725 38.225 25.479 1.00 68.88 585 PRO A C 1
ATOM 4590 O O . PRO A 1 585 ? 10.834 38.060 26.688 1.00 68.88 585 PRO A O 1
ATOM 4593 N N . ASN A 1 586 ? 11.766 38.177 24.644 1.00 60.28 586 ASN A N 1
ATOM 4594 C CA . ASN A 1 586 ? 13.191 38.003 24.986 1.00 60.28 586 ASN A CA 1
ATOM 4595 C C . ASN A 1 586 ? 13.579 38.363 26.449 1.00 60.28 586 ASN A C 1
ATOM 4597 O O . ASN A 1 586 ? 14.002 39.485 26.723 1.00 60.28 586 ASN A O 1
ATOM 4601 N N . ASN A 1 587 ? 13.481 37.397 27.375 1.00 55.81 587 ASN A N 1
ATOM 4602 C CA . ASN A 1 587 ? 13.810 37.508 28.810 1.00 55.81 587 ASN A CA 1
ATOM 4603 C C . ASN A 1 587 ? 12.948 38.472 29.666 1.00 55.81 587 ASN A C 1
ATOM 4605 O O . ASN A 1 587 ? 13.385 38.898 30.735 1.00 55.81 587 ASN A O 1
ATOM 4609 N N . ALA A 1 588 ? 11.728 38.799 29.235 1.00 61.88 588 ALA A N 1
ATOM 4610 C CA . ALA A 1 588 ? 10.765 39.614 29.977 1.00 61.88 588 ALA A CA 1
ATOM 4611 C C . ALA A 1 588 ? 9.724 38.771 30.741 1.00 61.88 588 ALA A C 1
ATOM 4613 O O . ALA A 1 588 ? 9.605 37.557 30.560 1.00 61.88 588 ALA A O 1
ATOM 4614 N N . SER A 1 589 ? 8.944 39.437 31.599 1.00 68.50 589 SER A N 1
ATOM 4615 C CA . SER A 1 589 ? 7.815 38.835 32.314 1.00 68.50 589 SER A CA 1
ATOM 4616 C C . SER A 1 589 ? 6.793 38.238 31.341 1.00 68.50 589 SER A C 1
ATOM 4618 O O . SER A 1 589 ? 6.385 38.889 30.382 1.00 68.50 589 SER A O 1
ATOM 4620 N N . ARG A 1 590 ? 6.363 37.005 31.624 1.00 80.12 590 ARG A N 1
ATOM 4621 C CA . ARG A 1 590 ? 5.326 36.259 30.893 1.00 80.12 590 ARG A CA 1
ATOM 4622 C C . ARG A 1 590 ? 4.020 37.061 30.837 1.00 80.12 590 ARG A C 1
ATOM 4624 O O . ARG A 1 590 ? 3.507 37.451 31.885 1.00 80.12 590 ARG A O 1
ATOM 4631 N N . ILE A 1 591 ? 3.479 37.266 29.635 1.00 87.12 591 ILE A N 1
ATOM 4632 C CA . ILE A 1 591 ? 2.183 37.919 29.401 1.00 87.12 591 ILE A CA 1
ATOM 4633 C C . ILE A 1 591 ? 1.211 36.876 28.857 1.00 87.12 591 ILE A C 1
ATOM 4635 O O . ILE A 1 591 ? 1.445 36.289 27.804 1.00 87.12 591 ILE A O 1
ATOM 4639 N N . ARG A 1 592 ? 0.097 36.668 29.547 1.00 89.19 592 ARG A N 1
ATOM 4640 C CA . ARG A 1 592 ? -0.984 35.788 29.106 1.00 89.19 592 ARG A CA 1
ATOM 4641 C C . ARG A 1 592 ? -1.753 36.451 27.976 1.00 89.19 592 ARG A C 1
ATOM 4643 O O . ARG A 1 592 ? -2.149 37.614 28.098 1.00 89.19 592 ARG A O 1
ATOM 4650 N N . LEU A 1 593 ? -1.948 35.704 26.895 1.00 88.00 593 LEU A N 1
ATOM 4651 C CA . LEU A 1 593 ? -2.729 36.137 25.741 1.00 88.00 593 LEU A CA 1
ATOM 4652 C C . LEU A 1 593 ? -4.146 35.583 25.843 1.00 88.00 593 LEU A C 1
ATOM 4654 O O . LEU A 1 593 ? -5.107 36.338 25.972 1.00 88.00 593 LEU A O 1
ATOM 4658 N N . GLU A 1 594 ? -4.276 34.260 25.876 1.00 89.38 594 GLU A N 1
ATOM 4659 C CA . GLU A 1 594 ? -5.575 33.592 25.850 1.00 89.38 594 GLU A CA 1
ATOM 4660 C C . GLU A 1 594 ? -5.561 32.235 26.561 1.00 89.38 594 GLU A C 1
ATOM 4662 O O . GLU A 1 594 ? -4.525 31.579 26.708 1.00 89.38 594 GLU A O 1
ATOM 4667 N N . THR A 1 595 ? -6.748 31.811 26.987 1.00 91.50 595 THR A N 1
ATOM 4668 C CA . THR A 1 595 ? -7.031 30.454 27.457 1.00 91.50 595 THR A CA 1
ATOM 4669 C C . THR A 1 595 ? -8.106 29.854 26.562 1.00 91.50 595 THR A C 1
ATOM 4671 O O . THR A 1 595 ? -9.179 30.440 26.435 1.00 91.50 595 THR A O 1
ATOM 4674 N N . ARG A 1 596 ? -7.849 28.686 25.973 1.00 89.31 596 ARG A N 1
ATOM 4675 C CA . ARG A 1 596 ? -8.853 27.928 25.216 1.00 89.31 596 ARG A CA 1
ATOM 4676 C C . ARG A 1 596 ? -9.307 26.729 26.024 1.00 89.31 596 ARG A C 1
ATOM 4678 O O . ARG A 1 596 ? -8.476 26.028 26.60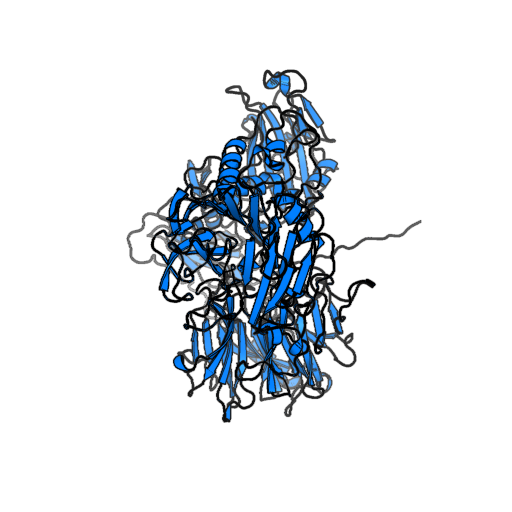4 1.00 89.31 596 ARG A O 1
ATOM 4685 N N . LEU A 1 597 ? -10.609 26.501 26.041 1.00 89.19 597 LEU A N 1
ATOM 4686 C CA . LEU A 1 597 ? -11.219 25.319 26.624 1.00 89.19 597 LEU A CA 1
ATOM 4687 C C . LEU A 1 597 ? -12.030 24.619 25.540 1.00 89.19 597 LEU A C 1
ATOM 4689 O O . LEU A 1 597 ? -12.887 25.238 24.913 1.00 89.19 597 LEU A O 1
ATOM 4693 N N . ILE A 1 598 ? -11.753 23.335 25.353 1.00 86.25 598 ILE A N 1
ATOM 4694 C CA . ILE A 1 598 ? -12.430 22.482 24.384 1.00 86.25 598 ILE A CA 1
ATOM 4695 C C . ILE A 1 598 ? -13.110 21.352 25.137 1.00 86.25 598 ILE A C 1
ATOM 4697 O O . ILE A 1 598 ? -12.466 20.650 25.918 1.00 86.25 598 ILE A O 1
ATOM 4701 N N . ARG A 1 599 ? -14.400 21.161 24.882 1.00 86.62 599 ARG A N 1
ATOM 4702 C CA . ARG A 1 599 ? -15.163 20.001 25.330 1.00 86.62 599 ARG A CA 1
ATOM 4703 C C . ARG A 1 599 ? -15.411 19.078 24.147 1.00 86.62 599 ARG A C 1
ATOM 4705 O O . ARG A 1 599 ? -15.912 19.498 23.105 1.00 86.62 599 ARG A O 1
ATOM 4712 N N . VAL A 1 600 ? -15.080 17.807 24.328 1.00 84.25 600 VAL A N 1
ATOM 4713 C CA . VAL A 1 600 ? -15.357 16.752 23.353 1.00 84.25 600 VAL A CA 1
ATOM 4714 C C . VAL A 1 600 ? -16.823 16.334 23.469 1.00 84.25 600 VAL A C 1
ATOM 4716 O O . VAL A 1 600 ? -17.254 15.927 24.547 1.00 84.25 600 VAL A O 1
ATOM 4719 N N . GLY A 1 601 ? -17.600 16.466 22.392 1.00 75.19 601 GLY A N 1
ATOM 4720 C CA . GLY A 1 601 ? -18.995 16.011 22.327 1.00 75.19 601 GLY A CA 1
ATOM 4721 C C . GLY A 1 601 ? -19.144 14.617 21.713 1.00 75.19 601 GLY A C 1
ATOM 4722 O O . GLY A 1 601 ? -18.165 13.892 21.566 1.00 75.19 601 GLY A O 1
ATOM 4723 N N . GLN A 1 602 ? -20.378 14.230 21.383 1.00 70.75 602 GLN A N 1
ATOM 4724 C CA . GLN A 1 602 ? -20.675 13.004 20.625 1.00 70.75 602 GLN A CA 1
ATOM 4725 C C . GLN A 1 602 ? -20.640 13.302 19.117 1.00 70.75 602 GLN A C 1
ATOM 4727 O O . GLN A 1 602 ? -20.931 14.426 18.732 1.00 70.75 602 GLN A O 1
ATOM 4732 N N . ASN A 1 603 ? -20.335 12.318 18.263 1.00 58.38 603 ASN A N 1
ATOM 4733 C CA . ASN A 1 603 ? -20.360 12.465 16.794 1.00 58.38 603 ASN A CA 1
ATOM 4734 C C . ASN A 1 603 ? -19.593 13.707 16.284 1.00 58.38 603 ASN A C 1
ATOM 4736 O O . ASN A 1 603 ? -20.130 14.492 15.505 1.00 58.38 603 ASN A O 1
ATOM 4740 N N . ASP A 1 604 ? -18.378 13.928 16.796 1.00 54.94 604 ASP A N 1
ATOM 4741 C CA . ASP A 1 604 ? -17.504 15.062 16.453 1.00 54.94 604 ASP A CA 1
ATOM 4742 C C . ASP A 1 604 ? -18.082 16.467 16.715 1.00 54.94 604 ASP A C 1
ATOM 4744 O O . ASP A 1 604 ? -17.574 17.474 16.217 1.00 54.94 604 ASP A O 1
ATOM 4748 N N . THR A 1 605 ? -19.119 16.586 17.553 1.00 65.56 605 THR A N 1
ATOM 4749 C CA . THR A 1 605 ? -19.659 17.889 17.963 1.00 65.56 605 THR A CA 1
ATOM 4750 C C . THR A 1 605 ? -18.809 18.493 19.085 1.00 65.56 605 THR A C 1
ATOM 4752 O O . THR A 1 605 ? -19.201 18.503 20.256 1.00 65.56 605 THR A O 1
ATOM 4755 N N . HIS A 1 606 ? -17.606 18.957 18.759 1.00 75.25 606 HIS A N 1
ATOM 4756 C CA . HIS A 1 606 ? -16.746 19.649 19.718 1.00 75.25 606 HIS A CA 1
ATOM 4757 C C . HIS A 1 606 ? -17.265 21.060 20.014 1.00 75.25 606 HIS A C 1
ATOM 4759 O O . HIS A 1 606 ? -17.869 21.719 19.170 1.00 75.25 606 HIS A O 1
ATOM 4765 N N . GLN A 1 607 ? -17.024 21.528 21.235 1.00 77.00 607 GLN A N 1
ATOM 4766 C CA . GLN A 1 607 ? -17.314 22.900 21.639 1.00 77.00 607 GLN A CA 1
ATOM 4767 C C . GLN A 1 607 ? -16.027 23.545 22.128 1.00 77.00 607 GLN A C 1
ATOM 4769 O O . GLN A 1 607 ? -15.480 23.120 23.147 1.00 77.00 607 GLN A O 1
ATOM 4774 N N . ALA A 1 608 ? -15.557 24.574 21.428 1.00 80.50 608 ALA A N 1
ATOM 4775 C CA . ALA A 1 608 ? -14.405 25.357 21.842 1.00 80.50 608 ALA A CA 1
ATOM 4776 C C . ALA A 1 608 ? -14.819 26.779 22.231 1.00 80.50 608 ALA A C 1
ATOM 4778 O O . ALA A 1 608 ? -15.527 27.478 21.500 1.00 80.50 608 ALA A O 1
ATOM 4779 N N . VAL A 1 609 ? -14.321 27.238 23.377 1.00 86.19 609 VAL A N 1
ATOM 4780 C CA . VAL A 1 609 ? -14.426 28.632 23.816 1.00 86.19 609 VAL A CA 1
ATOM 4781 C C . VAL A 1 609 ? -13.045 29.205 24.086 1.00 86.19 609 VAL A C 1
ATOM 4783 O O . VAL A 1 609 ? -12.140 28.515 24.562 1.00 86.19 609 VAL A O 1
ATOM 4786 N N . THR A 1 610 ? -12.898 30.497 23.815 1.00 89.12 610 THR A N 1
ATOM 4787 C CA . THR A 1 610 ? -11.639 31.217 23.997 1.00 89.12 610 THR A CA 1
ATOM 4788 C C . THR A 1 610 ? -11.850 32.388 24.944 1.00 89.12 610 THR A C 1
ATOM 4790 O O . THR A 1 610 ? -12.764 33.186 24.756 1.00 89.12 610 THR A O 1
ATOM 4793 N N . TYR A 1 611 ? -10.994 32.507 25.955 1.00 92.06 611 TYR A N 1
ATOM 4794 C CA . TYR A 1 611 ? -10.970 33.616 26.902 1.00 92.06 611 TYR A CA 1
ATOM 4795 C C . TYR A 1 611 ? -9.737 34.488 26.660 1.00 92.06 611 TYR A C 1
ATOM 4797 O O . TYR A 1 611 ? -8.608 34.012 26.778 1.00 92.06 611 TYR A O 1
ATOM 4805 N N . LEU A 1 612 ? -9.953 35.769 26.369 1.00 91.81 612 LEU A N 1
ATOM 4806 C CA . LEU A 1 612 ? -8.917 36.778 26.154 1.00 91.81 612 LEU A CA 1
ATOM 4807 C C . LEU A 1 612 ? -8.495 37.406 27.488 1.00 91.81 612 LEU A C 1
ATOM 4809 O O . LEU A 1 612 ? -9.334 37.935 28.224 1.00 91.81 612 LEU A O 1
ATOM 4813 N N . TRP A 1 613 ? -7.202 37.373 27.811 1.00 91.88 613 TRP A N 1
ATOM 4814 C CA . TRP A 1 613 ? -6.700 37.911 29.078 1.00 91.88 613 TRP A CA 1
ATOM 4815 C C . TRP A 1 613 ? -6.786 39.436 29.152 1.00 91.88 613 TRP A C 1
ATOM 4817 O O . TRP A 1 613 ? -6.490 40.152 28.194 1.00 91.88 613 TRP A O 1
ATOM 4827 N N . LYS A 1 614 ? -7.179 39.943 30.327 1.00 91.38 614 LYS A N 1
ATOM 4828 C CA . LYS A 1 614 ? -7.209 41.379 30.632 1.00 91.38 614 LYS A CA 1
ATOM 4829 C C . LYS A 1 614 ? -5.783 41.939 30.661 1.00 91.38 614 LYS A C 1
ATOM 4831 O O . LYS A 1 614 ? -4.827 41.238 30.999 1.00 91.38 614 LYS A O 1
ATOM 4836 N N . GLU A 1 615 ? -5.633 43.228 30.360 1.00 86.44 615 GLU A N 1
ATOM 4837 C CA . GLU A 1 615 ? -4.324 43.901 30.391 1.00 86.44 615 GLU A CA 1
ATOM 4838 C C . GLU A 1 615 ? -3.659 43.853 31.773 1.00 86.44 615 GLU A C 1
ATOM 4840 O O . GLU A 1 615 ? -2.441 43.732 31.860 1.00 86.44 615 GLU A O 1
ATOM 4845 N N . ASP A 1 616 ? -4.455 43.873 32.846 1.00 90.12 616 ASP A N 1
ATOM 4846 C CA . ASP A 1 616 ? -3.985 43.764 34.232 1.00 90.12 616 ASP A CA 1
ATOM 4847 C C . ASP A 1 616 ? -3.614 42.333 34.662 1.00 90.12 616 ASP A C 1
ATOM 4849 O O . ASP A 1 616 ? -3.143 42.133 35.780 1.00 90.12 616 ASP A O 1
ATOM 4853 N N . GLN A 1 617 ? -3.817 41.340 33.786 1.00 89.94 617 GLN A N 1
ATOM 4854 C CA . GLN A 1 617 ? -3.503 39.924 34.006 1.00 89.94 617 GLN A CA 1
ATOM 4855 C C . GLN A 1 617 ? -4.231 39.292 35.207 1.00 89.94 617 GLN A C 1
ATOM 4857 O O . GLN A 1 617 ? -3.819 38.233 35.683 1.00 89.94 617 GLN A O 1
ATOM 4862 N N . SER A 1 618 ? -5.312 39.921 35.683 1.00 92.25 618 SER A N 1
ATOM 4863 C CA . SER A 1 618 ? -6.095 39.447 36.830 1.00 92.25 618 SER A CA 1
ATOM 4864 C C . SER A 1 618 ? -7.056 38.308 36.475 1.00 92.25 618 SER A C 1
ATOM 4866 O O . SER A 1 618 ? -7.343 37.461 37.316 1.00 92.25 618 SER A O 1
ATOM 4868 N N . ASP A 1 619 ? -7.559 38.294 35.238 1.00 94.69 619 ASP A N 1
ATOM 4869 C CA . ASP A 1 619 ? -8.560 37.348 34.736 1.00 94.69 619 ASP A CA 1
ATOM 4870 C C . ASP A 1 619 ? -8.638 37.425 33.195 1.00 94.69 619 ASP A C 1
ATOM 4872 O O . ASP A 1 619 ? -7.961 38.245 32.566 1.00 94.69 619 ASP A O 1
ATOM 4876 N N . ALA A 1 620 ? -9.518 36.637 32.579 1.00 94.31 620 ALA A N 1
ATOM 4877 C CA . ALA A 1 620 ? -9.785 36.655 31.143 1.00 94.31 620 ALA A CA 1
ATOM 4878 C C . ALA A 1 620 ? -11.288 36.733 30.839 1.00 94.31 620 ALA A C 1
ATOM 4880 O O . ALA A 1 620 ? -12.112 36.280 31.630 1.00 94.31 620 ALA A O 1
ATOM 4881 N N . ARG A 1 621 ? -11.650 37.339 29.703 1.00 93.38 621 ARG A N 1
ATOM 4882 C CA . ARG A 1 621 ? -13.041 37.519 29.258 1.00 93.38 621 ARG A CA 1
ATOM 4883 C C . ARG A 1 621 ? -13.360 36.605 28.085 1.00 93.38 621 ARG A C 1
ATOM 4885 O O . ARG A 1 621 ? -12.528 36.478 27.191 1.00 93.38 621 ARG A O 1
ATOM 4892 N N . LEU A 1 622 ? -14.551 36.014 28.078 1.00 91.69 622 LEU A N 1
ATOM 4893 C CA . LEU A 1 622 ? -15.032 35.201 26.962 1.00 91.69 622 LEU A CA 1
ATOM 4894 C C . LEU A 1 622 ? -15.008 36.027 25.666 1.00 91.69 622 LEU A C 1
ATOM 4896 O O . LEU A 1 622 ? -15.507 37.152 25.629 1.00 91.69 622 LEU A O 1
ATOM 4900 N N . SER A 1 623 ? -14.393 35.476 24.624 1.00 87.94 623 SER A N 1
ATOM 4901 C CA . SER A 1 623 ? -14.346 36.071 23.291 1.00 87.94 623 SER A CA 1
ATOM 4902 C C . SER A 1 623 ? -15.693 35.865 22.596 1.00 87.94 623 SER A C 1
ATOM 4904 O O . SER A 1 623 ? -16.120 34.728 22.412 1.00 87.94 623 SER A O 1
ATOM 4906 N N . GLU A 1 624 ? -16.373 36.950 22.218 1.00 83.50 624 GLU A N 1
ATOM 4907 C CA . GLU A 1 624 ? -17.669 36.896 21.513 1.00 83.50 624 GLU A CA 1
ATOM 4908 C C . GLU A 1 624 ? -17.505 36.923 19.980 1.00 83.50 624 GLU A C 1
ATOM 4910 O O . GLU A 1 624 ? -18.376 36.456 19.249 1.00 83.50 624 GLU A O 1
ATOM 4915 N N . THR A 1 625 ? -16.375 37.435 19.482 1.00 80.25 625 THR A N 1
ATOM 4916 C CA . THR A 1 625 ? -16.027 37.562 18.054 1.00 80.25 625 THR A CA 1
ATOM 4917 C C . THR A 1 625 ? -14.515 37.447 17.877 1.00 80.25 625 THR A C 1
ATOM 4919 O O . THR A 1 625 ? -13.784 37.716 18.830 1.00 80.25 625 THR A O 1
ATOM 4922 N N . MET A 1 626 ? -14.025 37.147 16.666 1.00 78.44 626 MET A N 1
ATOM 4923 C CA . MET A 1 626 ? -12.592 37.245 16.361 1.00 78.44 626 MET A CA 1
ATOM 4924 C C . MET A 1 626 ? -12.014 38.585 16.836 1.00 78.44 626 MET A C 1
ATOM 4926 O O . MET A 1 626 ? -12.534 39.657 16.512 1.00 78.44 626 MET A O 1
ATOM 4930 N N . ASN A 1 627 ? -10.924 38.525 17.595 1.00 77.88 627 ASN A N 1
ATOM 4931 C CA . ASN A 1 627 ? -10.186 39.688 18.058 1.00 77.88 627 ASN A CA 1
ATOM 4932 C C . ASN A 1 627 ? -8.770 39.664 17.486 1.00 77.88 627 ASN A C 1
ATOM 4934 O O . ASN A 1 627 ? -8.089 38.645 17.542 1.00 77.88 627 ASN A O 1
ATOM 4938 N N . MET A 1 628 ? -8.321 40.799 16.960 1.00 79.19 628 MET A N 1
ATOM 4939 C CA . MET A 1 628 ? -6.946 40.985 16.516 1.00 79.19 628 MET A CA 1
ATOM 4940 C C . MET A 1 628 ? -6.272 42.014 17.425 1.00 79.19 628 MET A C 1
ATOM 4942 O O . MET A 1 628 ? -6.675 43.177 17.452 1.00 79.19 628 MET A O 1
ATOM 4946 N N . GLN A 1 629 ? -5.250 41.588 18.166 1.00 80.06 629 GLN A N 1
ATOM 4947 C CA . GLN A 1 629 ? -4.457 42.443 19.048 1.00 80.06 629 GLN A CA 1
ATOM 4948 C C . GLN A 1 629 ? -3.090 42.728 18.424 1.00 80.06 629 GLN A C 1
ATOM 4950 O O . GLN A 1 629 ? -2.359 41.797 18.104 1.00 80.06 629 GLN A O 1
ATOM 4955 N N . ASP A 1 630 ? -2.695 43.998 18.320 1.00 81.50 630 ASP A N 1
ATOM 4956 C CA . ASP A 1 630 ? -1.309 44.362 18.002 1.00 81.50 630 ASP A CA 1
ATOM 4957 C C . ASP A 1 630 ? -0.406 44.100 19.227 1.00 81.50 630 ASP A C 1
ATOM 4959 O O . ASP A 1 630 ? -0.582 44.683 20.301 1.00 81.50 630 ASP A O 1
ATOM 4963 N N . LEU A 1 631 ? 0.546 43.178 19.081 1.00 80.19 631 LEU A N 1
ATOM 4964 C CA . LEU A 1 631 ? 1.549 42.827 20.085 1.00 80.19 631 LEU A CA 1
ATOM 4965 C C . LEU A 1 631 ? 2.885 43.546 19.859 1.00 80.19 631 LEU A C 1
ATOM 4967 O O . LEU A 1 631 ? 3.793 43.375 20.675 1.00 80.19 631 LEU A O 1
ATOM 4971 N N . SER A 1 632 ? 3.032 44.346 18.799 1.00 78.12 632 SER A N 1
ATOM 4972 C CA . SER A 1 632 ? 4.298 44.989 18.440 1.00 78.12 632 SER A CA 1
ATOM 4973 C C . SER A 1 632 ? 4.916 45.770 19.591 1.00 78.12 632 SER A C 1
ATOM 4975 O O . SER A 1 632 ? 6.079 45.557 19.927 1.00 78.12 632 SER A O 1
ATOM 4977 N N . ALA A 1 633 ? 4.125 46.602 20.274 1.00 80.81 633 ALA A N 1
ATOM 4978 C CA . ALA A 1 633 ? 4.607 47.382 21.412 1.00 80.81 633 ALA A CA 1
ATOM 4979 C C . ALA A 1 633 ? 5.118 46.494 22.564 1.00 80.81 633 ALA A C 1
ATOM 4981 O O . ALA A 1 633 ? 6.135 46.812 23.179 1.00 80.81 633 ALA A O 1
ATOM 4982 N N . LYS A 1 634 ? 4.463 45.349 22.824 1.00 79.00 634 LYS A N 1
ATOM 4983 C CA . LYS A 1 634 ? 4.865 44.386 23.871 1.00 79.00 634 LYS A CA 1
ATOM 4984 C C . LYS A 1 634 ? 6.174 43.661 23.535 1.00 79.00 634 LYS A C 1
ATOM 4986 O O . LYS A 1 634 ? 6.839 43.161 24.437 1.00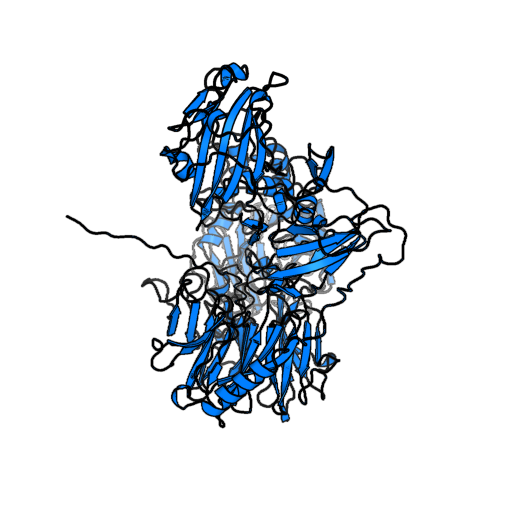 79.00 634 LYS A O 1
ATOM 4991 N N . LEU A 1 635 ? 6.535 43.602 22.254 1.00 75.25 635 LEU A N 1
ATOM 4992 C CA . LEU A 1 635 ? 7.748 42.958 21.748 1.00 75.25 635 LEU A CA 1
ATOM 4993 C C . LEU A 1 635 ? 8.863 43.952 21.386 1.00 75.25 635 LEU A C 1
ATOM 4995 O O . LEU A 1 635 ? 9.935 43.526 20.965 1.00 75.25 635 LEU A O 1
ATOM 4999 N N . GLY A 1 636 ? 8.629 45.261 21.532 1.00 75.62 636 GLY A N 1
ATOM 5000 C CA . GLY A 1 636 ? 9.571 46.293 21.089 1.00 75.62 636 GLY A CA 1
ATOM 5001 C C . GLY A 1 636 ? 9.710 46.390 19.562 1.00 75.62 636 GLY A C 1
ATOM 5002 O O . GLY A 1 636 ? 10.761 46.791 19.070 1.00 75.62 636 GLY A O 1
ATOM 5003 N N . LEU A 1 637 ? 8.672 46.004 18.815 1.00 74.50 637 LEU A N 1
ATOM 5004 C CA . LEU A 1 637 ? 8.612 46.049 17.351 1.00 74.50 637 LEU A CA 1
ATOM 5005 C C . LEU A 1 637 ? 7.836 47.293 16.859 1.00 74.50 637 LEU A C 1
ATOM 5007 O O . LEU A 1 637 ? 7.023 47.842 17.609 1.00 74.50 637 LEU A O 1
ATOM 5011 N N . PRO A 1 638 ? 8.041 47.742 15.603 1.00 76.12 638 PRO A N 1
ATOM 5012 C CA . PRO A 1 638 ? 7.206 48.765 14.968 1.00 76.12 638 PRO A CA 1
ATOM 5013 C C . PRO A 1 638 ? 5.713 48.402 14.977 1.00 76.12 638 PRO A C 1
ATOM 5015 O O . PRO A 1 638 ? 5.356 47.234 14.835 1.00 76.12 638 PRO A O 1
ATOM 5018 N N . ALA A 1 639 ? 4.829 49.391 15.130 1.00 78.44 639 ALA A N 1
ATOM 5019 C CA . ALA A 1 639 ? 3.378 49.170 15.139 1.00 78.44 639 ALA A CA 1
ATOM 5020 C C . ALA A 1 639 ? 2.908 48.402 13.887 1.00 78.44 639 ALA A C 1
ATOM 5022 O O . ALA A 1 639 ? 3.341 48.714 12.777 1.00 78.44 639 ALA A O 1
ATOM 5023 N N . GLY A 1 640 ? 2.042 47.401 14.069 1.00 70.50 640 GLY A N 1
ATOM 5024 C CA . GLY A 1 640 ? 1.551 46.527 12.997 1.00 70.50 640 GLY A CA 1
ATOM 5025 C C . GLY A 1 640 ? 2.479 45.371 12.586 1.00 70.50 640 GLY A C 1
ATOM 5026 O O . GLY A 1 640 ? 2.047 44.502 11.834 1.00 70.50 640 GLY A O 1
ATOM 5027 N N . ASP A 1 641 ? 3.718 45.307 13.086 1.00 69.00 641 ASP A N 1
ATOM 5028 C CA . ASP A 1 641 ? 4.658 44.208 12.790 1.00 69.00 641 ASP A CA 1
ATOM 5029 C C . ASP A 1 641 ? 4.335 42.872 13.485 1.00 69.00 641 ASP A C 1
ATOM 5031 O O . ASP A 1 641 ? 4.880 41.838 13.086 1.00 69.00 641 ASP A O 1
ATOM 5035 N N . ARG A 1 642 ? 3.482 42.863 14.518 1.00 73.12 642 ARG A N 1
ATOM 5036 C CA . ARG A 1 642 ? 2.978 41.636 15.143 1.00 73.12 642 ARG A CA 1
ATOM 5037 C C . ARG A 1 642 ? 1.527 41.802 15.555 1.00 73.12 642 ARG A C 1
ATOM 5039 O O . ARG A 1 642 ? 1.233 42.533 16.489 1.00 73.12 642 ARG A O 1
ATOM 5046 N N . SER A 1 643 ? 0.641 41.002 14.977 1.00 73.81 643 SER A N 1
ATOM 5047 C CA . SER A 1 643 ? -0.723 40.843 15.486 1.00 73.81 643 SER A CA 1
ATOM 5048 C C . SER A 1 643 ? -0.966 39.424 15.990 1.00 73.81 643 SER A C 1
ATOM 5050 O O . SER A 1 643 ? -0.421 38.462 15.450 1.00 73.81 643 SER A O 1
ATOM 5052 N N . TRP A 1 644 ? -1.781 39.306 17.030 1.00 77.12 644 TRP A N 1
ATOM 5053 C CA . TRP A 1 644 ? -2.302 38.054 17.560 1.00 77.12 644 TRP A CA 1
ATOM 5054 C C . TRP A 1 644 ? -3.789 37.967 17.269 1.00 77.12 644 TRP A C 1
ATOM 5056 O O . TRP A 1 644 ? -4.518 38.922 17.538 1.00 77.12 644 TRP A O 1
ATOM 5066 N N . ILE A 1 645 ? -4.220 36.840 16.712 1.00 74.12 645 ILE A N 1
ATOM 5067 C CA . ILE A 1 645 ? -5.625 36.587 16.411 1.00 74.12 645 ILE A CA 1
ATOM 5068 C C . ILE A 1 645 ? -6.163 35.621 17.458 1.00 74.12 645 ILE A C 1
ATOM 5070 O O . ILE A 1 645 ? -5.768 34.459 17.519 1.00 74.12 645 ILE A O 1
ATOM 5074 N N . THR A 1 646 ? -7.095 36.118 18.258 1.00 75.00 646 THR A N 1
ATOM 5075 C CA . THR A 1 646 ? -7.896 35.325 19.181 1.00 75.00 646 THR A CA 1
ATOM 5076 C C . THR A 1 646 ? -9.223 34.992 18.495 1.00 75.00 646 THR A C 1
ATOM 5078 O O . THR A 1 646 ? -9.966 35.915 18.150 1.00 75.00 646 THR A O 1
ATOM 5081 N N . PRO A 1 647 ? -9.551 33.709 18.269 1.00 72.56 647 PRO A N 1
ATOM 5082 C CA . PRO A 1 647 ? -10.780 33.337 17.574 1.00 72.56 647 PRO A CA 1
ATOM 5083 C C . PRO A 1 647 ? -12.027 33.618 18.429 1.00 72.56 647 PRO A C 1
ATOM 5085 O O . PRO A 1 647 ? -11.986 33.552 19.664 1.00 72.56 647 PRO A O 1
ATOM 5088 N N . GLY A 1 648 ? -13.138 33.958 17.769 1.00 70.94 648 GLY A N 1
ATOM 5089 C CA . GLY A 1 648 ? -14.472 33.976 18.369 1.00 70.94 648 GLY A CA 1
ATOM 5090 C C . GLY A 1 648 ? -15.184 32.625 18.215 1.00 70.94 648 GLY A C 1
ATOM 5091 O O . GLY A 1 648 ? -14.641 31.715 17.595 1.00 70.94 648 GLY A O 1
ATOM 5092 N N . PRO A 1 649 ? -16.419 32.470 18.721 1.00 67.81 649 PRO A N 1
ATOM 5093 C CA . PRO A 1 649 ? -17.136 31.192 18.690 1.00 67.81 649 PRO A CA 1
ATOM 5094 C C . PRO A 1 649 ? -17.487 30.691 17.279 1.00 67.81 649 PRO A C 1
ATOM 5096 O O . PRO A 1 649 ? -17.473 29.491 17.033 1.00 67.81 649 PRO A O 1
ATOM 5099 N N . MET A 1 650 ? -17.781 31.594 16.336 1.00 60.78 650 MET A N 1
ATOM 5100 C CA . MET A 1 650 ? -18.034 31.226 14.932 1.00 60.78 650 MET A CA 1
ATOM 5101 C C . MET A 1 650 ? -16.745 30.880 14.183 1.00 60.78 650 MET A C 1
ATOM 5103 O O . MET A 1 650 ? -16.758 30.024 13.302 1.00 60.78 650 MET A O 1
ATOM 5107 N N . ASP A 1 651 ? -15.638 31.529 14.545 1.00 58.22 651 ASP A N 1
ATOM 5108 C CA . ASP A 1 651 ? -14.327 31.233 13.976 1.00 58.22 651 ASP A CA 1
ATOM 5109 C C . ASP A 1 651 ? -13.835 29.891 14.496 1.00 58.22 651 ASP A C 1
ATOM 5111 O O . ASP A 1 651 ? -13.379 29.076 13.701 1.00 58.22 651 ASP A O 1
ATOM 5115 N N . ASN A 1 652 ? -14.026 29.638 15.797 1.00 56.78 652 ASN A N 1
ATOM 5116 C CA . ASN A 1 652 ? -13.860 28.334 16.418 1.00 56.78 652 ASN A CA 1
ATOM 5117 C C . ASN A 1 652 ? -14.568 27.281 15.561 1.00 56.78 652 ASN A C 1
ATOM 5119 O O . ASN A 1 652 ? -13.865 26.434 15.066 1.00 56.78 652 ASN A O 1
ATOM 5123 N N . LEU A 1 653 ? -15.839 27.424 15.154 1.00 52.06 653 LEU A N 1
ATOM 5124 C CA . LEU A 1 653 ? -16.505 26.457 14.249 1.00 52.06 653 LEU A CA 1
ATOM 5125 C C . LEU A 1 653 ? -15.856 26.271 12.856 1.00 52.06 653 LEU A C 1
ATOM 5127 O O . LEU A 1 653 ? -15.908 25.176 12.299 1.00 52.06 653 LEU A O 1
ATOM 5131 N N . SER A 1 654 ? -15.259 27.315 12.269 1.00 45.81 654 SER A N 1
ATOM 5132 C CA . SER A 1 654 ? -14.528 27.214 10.989 1.00 45.81 654 SER A CA 1
ATOM 5133 C C . SER A 1 654 ? -13.111 26.639 11.130 1.00 45.81 654 SER A C 1
ATOM 5135 O O . SER A 1 654 ? -12.597 26.037 10.186 1.00 45.81 654 SER A O 1
ATOM 5137 N N . PHE A 1 655 ? -12.508 26.789 12.312 1.00 43.75 655 PHE A N 1
ATOM 5138 C CA . PHE A 1 655 ? -11.244 26.181 12.725 1.00 43.75 655 PHE A CA 1
ATOM 5139 C C . PHE A 1 655 ? -11.448 24.796 13.399 1.00 43.75 655 PHE A C 1
ATOM 5141 O O . PHE A 1 655 ? -10.504 24.017 13.428 1.00 43.75 655 PHE A O 1
ATOM 5148 N N . ASP A 1 656 ? -12.668 24.479 13.865 1.00 42.97 656 ASP A N 1
ATOM 5149 C CA . ASP A 1 656 ? -13.187 23.268 14.551 1.00 42.97 656 ASP A CA 1
ATOM 5150 C C . ASP A 1 656 ? -13.933 22.349 13.565 1.00 42.97 656 ASP A C 1
ATOM 5152 O O . ASP A 1 656 ? -14.687 21.463 13.973 1.00 42.97 656 ASP A O 1
ATOM 5156 N N . ASN A 1 657 ? -13.771 22.540 12.251 1.00 44.34 657 ASN A N 1
ATOM 5157 C CA . ASN A 1 657 ? -14.296 21.569 11.297 1.00 44.34 657 ASN A CA 1
ATOM 5158 C C . ASN A 1 657 ? -13.639 20.207 11.601 1.00 44.34 657 ASN A C 1
ATOM 5160 O O . ASN A 1 657 ? -12.414 20.122 11.529 1.00 44.34 657 ASN A O 1
ATOM 5164 N N . PRO A 1 658 ? -14.402 19.138 11.890 1.00 40.09 658 PRO A N 1
ATOM 5165 C CA . PRO A 1 658 ? -13.835 17.834 12.242 1.00 40.09 658 PRO A CA 1
ATOM 5166 C C . PRO A 1 658 ? -12.959 17.215 11.139 1.00 40.09 658 PRO A C 1
ATOM 5168 O O . PRO A 1 658 ? -12.171 16.309 11.412 1.00 40.09 658 PRO A O 1
ATOM 5171 N N . ARG A 1 659 ? -13.052 17.744 9.909 1.00 43.47 659 ARG A N 1
ATOM 5172 C CA . ARG A 1 659 ? -12.232 17.379 8.743 1.00 43.47 659 ARG A CA 1
ATOM 5173 C C . ARG A 1 659 ? -10.909 18.150 8.633 1.00 43.47 659 ARG A C 1
ATOM 5175 O O . ARG A 1 659 ? -10.073 17.794 7.815 1.00 43.47 659 ARG A O 1
ATOM 5182 N N . VAL A 1 660 ? -10.707 19.193 9.440 1.00 42.47 660 VAL A N 1
ATOM 5183 C CA . VAL A 1 660 ? -9.487 20.013 9.485 1.00 42.47 660 VAL A CA 1
ATOM 5184 C C . VAL A 1 660 ? -8.706 19.610 10.740 1.00 42.47 660 VAL A C 1
ATOM 5186 O O . VAL A 1 660 ? -9.214 19.695 11.850 1.00 42.47 660 VAL A O 1
ATOM 5189 N N . PHE A 1 661 ? -7.464 19.144 10.575 1.00 46.19 661 PHE A N 1
ATOM 5190 C CA . PHE A 1 661 ? -6.608 18.501 11.601 1.00 46.19 661 PHE A CA 1
ATOM 5191 C C . PHE A 1 661 ? -6.256 19.308 12.872 1.00 46.19 661 PHE A C 1
ATOM 5193 O O . PHE A 1 661 ? -5.327 18.950 13.595 1.00 46.19 661 PHE A O 1
ATOM 5200 N N . TYR A 1 662 ? -6.920 20.411 13.180 1.00 47.91 662 TYR A N 1
ATOM 5201 C CA . TYR A 1 662 ? -6.585 21.224 14.343 1.00 47.91 662 TYR A CA 1
ATOM 5202 C C . TYR A 1 662 ? -7.748 21.023 15.289 1.00 47.91 662 TYR A C 1
ATOM 5204 O O . TYR A 1 662 ? -8.873 21.329 14.962 1.00 47.91 662 TYR A O 1
ATOM 5212 N N . TYR A 1 663 ? -7.542 20.404 16.441 1.00 44.88 663 TYR A N 1
ATOM 5213 C CA . TYR A 1 663 ? -6.967 21.219 17.487 1.00 44.88 663 TYR A CA 1
ATOM 5214 C C . TYR A 1 663 ? -5.665 20.700 18.064 1.00 44.88 663 TYR A C 1
ATOM 5216 O O . TYR A 1 663 ? -4.752 21.497 18.279 1.00 44.88 663 TYR A O 1
ATOM 5224 N N . HIS A 1 664 ? -5.534 19.437 18.417 1.00 57.19 664 HIS A N 1
ATOM 5225 C CA . HIS A 1 664 ? -4.435 19.016 19.270 1.00 57.19 664 HIS A CA 1
ATOM 5226 C C . HIS A 1 664 ? -4.012 17.658 18.788 1.00 57.19 664 HIS A C 1
ATOM 5228 O O . HIS A 1 664 ? -4.740 16.698 19.007 1.00 57.19 664 HIS A O 1
ATOM 5234 N N . ASP A 1 665 ? -2.862 17.614 18.129 1.00 65.88 665 ASP A N 1
ATOM 5235 C CA . ASP A 1 665 ? -2.188 16.412 17.657 1.00 65.88 665 ASP A CA 1
ATOM 5236 C C . ASP A 1 665 ? -1.777 15.541 18.865 1.00 65.88 665 ASP A C 1
ATOM 5238 O O . ASP A 1 665 ? -0.614 15.320 19.167 1.00 65.88 665 ASP A O 1
ATOM 5242 N N . ILE A 1 666 ? -2.759 15.119 19.663 1.00 79.56 666 ILE A N 1
ATOM 5243 C CA . ILE A 1 666 ? -2.657 14.071 20.659 1.00 79.56 666 ILE A CA 1
ATOM 5244 C C . ILE A 1 666 ? -2.633 12.810 19.813 1.00 79.56 666 ILE A C 1
ATOM 5246 O O . ILE A 1 666 ? -3.646 12.168 19.573 1.00 79.56 666 ILE A O 1
ATOM 5250 N N . SER A 1 667 ? -1.469 12.525 19.262 1.00 83.19 667 SER A N 1
ATOM 5251 C CA . SER A 1 667 ? -1.193 11.321 18.510 1.00 83.19 667 SER A CA 1
ATOM 5252 C C . SER A 1 667 ? -0.090 10.556 19.213 1.00 83.19 667 SER A C 1
ATOM 5254 O O . SER A 1 667 ? 0.697 11.119 19.979 1.00 83.19 667 SER A O 1
ATOM 5256 N N . VAL A 1 668 ? -0.008 9.260 18.938 1.00 84.50 668 VAL A N 1
ATOM 5257 C CA . VAL A 1 668 ? 1.117 8.424 19.353 1.00 84.50 668 VAL A CA 1
ATOM 5258 C C . VAL A 1 668 ? 2.433 9.117 18.983 1.00 84.50 668 VAL A C 1
ATOM 5260 O O . VAL A 1 668 ? 3.299 9.277 19.837 1.00 84.50 668 VAL A O 1
ATOM 5263 N N . ALA A 1 669 ? 2.548 9.642 17.760 1.00 85.12 669 ALA A N 1
ATOM 5264 C CA . ALA A 1 669 ? 3.777 10.265 17.287 1.00 85.12 669 ALA A CA 1
ATOM 5265 C C . ALA A 1 669 ? 4.171 11.546 18.045 1.00 85.12 669 ALA A C 1
ATOM 5267 O O . ALA A 1 669 ? 5.354 11.773 18.299 1.00 85.12 669 ALA A O 1
ATOM 5268 N N . GLN A 1 670 ? 3.209 12.369 18.462 1.00 87.81 670 GLN A N 1
ATOM 5269 C CA . GLN A 1 670 ? 3.490 13.565 19.260 1.00 87.81 670 GLN A CA 1
ATOM 5270 C C . GLN A 1 670 ? 3.693 13.284 20.747 1.00 87.81 670 GLN A C 1
ATOM 5272 O O . GLN A 1 670 ? 4.438 14.021 21.399 1.00 87.81 670 GLN A O 1
ATOM 5277 N N . LEU A 1 671 ? 3.025 12.263 21.291 1.00 90.50 671 LEU A N 1
ATOM 5278 C CA . LEU A 1 671 ? 3.113 11.891 22.703 1.00 90.50 671 LEU A CA 1
ATOM 5279 C C . LEU A 1 671 ? 4.313 10.994 23.012 1.00 90.50 671 LEU A C 1
ATOM 5281 O O . LEU A 1 671 ? 4.680 10.886 24.184 1.00 90.50 671 LEU A O 1
ATOM 5285 N N . ASN A 1 672 ? 4.938 10.370 22.008 1.00 91.25 672 ASN A N 1
ATOM 5286 C CA . ASN A 1 672 ? 6.089 9.485 22.191 1.00 91.25 672 ASN A CA 1
ATOM 5287 C C . ASN A 1 672 ? 7.393 10.251 22.497 1.00 91.25 672 ASN A C 1
ATOM 5289 O O . ASN A 1 672 ? 8.401 10.135 21.806 1.00 91.25 672 ASN A O 1
ATOM 5293 N N . ALA A 1 673 ? 7.360 11.054 23.554 1.00 88.38 673 ALA A N 1
ATOM 5294 C CA . ALA A 1 673 ? 8.470 11.826 24.081 1.00 88.38 673 ALA A CA 1
ATOM 5295 C C . ALA A 1 673 ? 8.315 12.000 25.601 1.00 88.38 673 ALA A C 1
ATOM 5297 O O . ALA A 1 673 ? 7.199 11.906 26.128 1.00 88.38 673 ALA A O 1
ATOM 5298 N N . PRO A 1 674 ? 9.416 12.252 26.329 1.00 90.12 674 PRO A N 1
ATOM 5299 C CA . PRO A 1 674 ? 9.364 12.471 27.767 1.00 90.12 674 PRO A CA 1
ATOM 5300 C C . PRO A 1 674 ? 8.763 13.832 28.146 1.00 90.12 674 PRO A C 1
ATOM 5302 O O . PRO A 1 674 ? 9.010 14.845 27.486 1.00 90.12 674 PRO A O 1
ATOM 5305 N N . VAL A 1 675 ? 8.029 13.871 29.261 1.00 90.44 675 VAL A N 1
ATOM 5306 C CA . VAL A 1 675 ? 7.613 15.105 29.944 1.00 90.44 675 VAL A CA 1
ATOM 5307 C C . VAL A 1 675 ? 7.829 14.975 31.453 1.00 90.44 675 VAL A C 1
ATOM 5309 O O . VAL A 1 675 ? 7.695 13.892 32.021 1.00 90.44 675 VAL A O 1
ATOM 5312 N N . THR A 1 676 ? 8.137 16.091 32.115 1.00 91.94 676 THR A N 1
ATOM 5313 C CA . THR A 1 676 ? 8.227 16.149 33.580 1.00 91.94 676 THR A CA 1
ATOM 5314 C C . THR A 1 676 ? 6.863 16.458 34.181 1.00 91.94 676 THR A C 1
ATOM 5316 O O . THR A 1 676 ? 6.291 17.515 33.907 1.00 91.94 676 THR A O 1
ATOM 5319 N N . TYR A 1 677 ? 6.364 15.570 35.040 1.00 88.88 677 TYR A N 1
ATOM 5320 C CA . TYR A 1 677 ? 5.077 15.734 35.712 1.00 88.88 677 TYR A CA 1
ATOM 5321 C C . TYR A 1 677 ? 5.246 16.485 37.041 1.00 88.88 677 TYR A C 1
ATOM 5323 O O . TYR A 1 677 ? 5.907 15.976 37.949 1.00 88.88 677 TYR A O 1
ATOM 5331 N N . PRO A 1 678 ? 4.648 17.680 37.212 1.00 84.25 678 PRO A N 1
ATOM 5332 C CA . PRO A 1 678 ? 4.838 18.499 38.413 1.00 84.25 678 PRO A CA 1
ATOM 5333 C C . PRO A 1 678 ? 4.425 17.814 39.722 1.00 84.25 678 PRO A C 1
ATOM 5335 O O . PRO A 1 678 ? 4.992 18.106 40.769 1.00 84.25 678 PRO A O 1
ATOM 5338 N N . GLN A 1 679 ? 3.447 16.906 39.671 1.00 81.44 679 GLN A N 1
ATOM 5339 C CA . GLN A 1 679 ? 2.898 16.223 40.845 1.00 81.44 679 GLN A CA 1
ATOM 5340 C C . GLN A 1 679 ? 3.886 15.233 41.477 1.00 81.44 679 GLN A C 1
ATOM 5342 O O . GLN A 1 679 ? 3.815 14.981 42.677 1.00 81.44 679 GLN A O 1
ATOM 5347 N N . THR A 1 680 ? 4.780 14.651 40.676 1.00 84.19 680 THR A N 1
ATOM 5348 C CA . THR A 1 680 ? 5.741 13.625 41.113 1.00 84.19 680 THR A CA 1
ATOM 5349 C C . THR A 1 680 ? 7.191 14.092 40.997 1.00 84.19 680 THR A C 1
ATOM 5351 O O . THR A 1 680 ? 8.065 13.528 41.649 1.00 84.19 680 THR A O 1
ATOM 5354 N N . GLY A 1 681 ? 7.462 15.101 40.160 1.00 88.44 681 GLY A N 1
ATOM 5355 C CA . GLY A 1 681 ? 8.809 15.524 39.780 1.00 88.44 681 GLY A CA 1
ATOM 5356 C C . GLY A 1 681 ? 9.517 14.562 38.817 1.00 88.44 681 GLY A C 1
ATOM 5357 O O . GLY A 1 681 ? 10.680 14.789 38.489 1.00 88.44 681 GLY A O 1
ATOM 5358 N N . VAL A 1 682 ? 8.846 13.499 38.359 1.00 90.00 682 VAL A N 1
ATOM 5359 C CA . VAL A 1 682 ? 9.425 12.466 37.491 1.00 90.00 682 VAL A CA 1
ATOM 5360 C C . VAL A 1 682 ? 9.286 12.872 36.024 1.00 90.00 682 VAL A C 1
ATOM 5362 O O . VAL A 1 682 ? 8.212 13.290 35.585 1.00 90.00 682 VAL A O 1
ATOM 5365 N N . SER A 1 683 ? 10.380 12.740 35.270 1.00 93.19 683 SER A N 1
ATOM 5366 C CA . SER A 1 683 ? 10.375 12.819 33.807 1.00 93.19 683 SER A CA 1
ATOM 5367 C C . SER A 1 683 ? 10.196 11.424 33.229 1.00 93.19 683 SER A C 1
ATOM 5369 O O . SER A 1 683 ? 10.978 10.526 33.541 1.00 93.19 683 SER A O 1
ATOM 5371 N N . ASP A 1 684 ? 9.160 11.239 32.420 1.00 92.50 684 ASP A N 1
ATOM 5372 C CA . ASP A 1 684 ? 8.823 9.948 31.830 1.00 92.50 684 ASP A CA 1
ATOM 5373 C C . ASP A 1 684 ? 8.167 10.127 30.459 1.00 92.50 684 ASP A C 1
ATOM 5375 O O . ASP A 1 684 ? 7.583 11.175 30.176 1.00 92.50 684 ASP A O 1
ATOM 5379 N N . ASN A 1 685 ? 8.255 9.107 29.602 1.00 93.31 685 ASN A N 1
ATOM 5380 C CA . ASN A 1 685 ? 7.539 9.086 28.329 1.00 93.31 685 ASN A CA 1
ATOM 5381 C C . ASN A 1 685 ? 6.027 9.201 28.583 1.00 93.31 685 ASN A C 1
ATOM 5383 O O . ASN A 1 685 ? 5.473 8.451 29.393 1.00 93.31 685 ASN A O 1
ATOM 5387 N N . GLN A 1 686 ? 5.361 10.131 27.893 1.00 93.50 686 GLN A N 1
ATOM 5388 C CA . GLN A 1 686 ? 3.951 10.433 28.155 1.00 93.50 686 GLN A CA 1
ATOM 5389 C C . GLN A 1 686 ? 3.049 9.230 27.883 1.00 93.50 686 GLN A C 1
ATOM 5391 O O . GLN A 1 686 ? 2.162 8.955 28.685 1.00 93.50 686 GLN A O 1
ATOM 5396 N N . ILE A 1 687 ? 3.317 8.466 26.815 1.00 92.31 687 ILE A N 1
ATOM 5397 C CA . ILE A 1 687 ? 2.586 7.230 26.504 1.00 92.31 687 ILE A CA 1
ATOM 5398 C C . ILE A 1 687 ? 2.803 6.208 27.614 1.00 92.31 687 ILE A C 1
ATOM 5400 O O . ILE A 1 687 ? 1.835 5.615 28.076 1.00 92.31 687 ILE A O 1
ATOM 5404 N N . ARG A 1 688 ? 4.037 6.034 28.107 1.00 90.38 688 ARG A N 1
ATOM 5405 C CA . ARG A 1 688 ? 4.312 5.093 29.208 1.00 90.38 688 ARG A CA 1
ATOM 5406 C C . ARG A 1 688 ? 3.563 5.478 30.477 1.00 90.38 688 ARG A C 1
ATOM 5408 O O . ARG A 1 688 ? 2.931 4.624 31.096 1.00 90.38 688 ARG A O 1
ATOM 5415 N N . THR A 1 689 ? 3.572 6.762 30.825 1.00 90.88 689 THR A N 1
ATOM 5416 C CA . THR A 1 689 ? 2.825 7.274 31.975 1.00 90.88 689 THR A CA 1
ATOM 5417 C C . THR A 1 689 ? 1.319 7.094 31.795 1.00 90.88 689 THR A C 1
ATOM 5419 O O . THR A 1 689 ? 0.670 6.561 32.689 1.00 90.88 689 THR A O 1
ATOM 5422 N N . TRP A 1 690 ? 0.755 7.493 30.653 1.00 90.75 690 TRP A N 1
ATOM 5423 C CA . TRP A 1 690 ? -0.685 7.417 30.371 1.00 90.75 690 TRP A CA 1
ATOM 5424 C C . TRP A 1 690 ? -1.189 5.972 30.298 1.00 90.75 690 TRP A C 1
ATOM 5426 O O . TRP A 1 690 ? -2.257 5.661 30.823 1.00 90.75 690 TRP A O 1
ATOM 5436 N N . ASN A 1 691 ? -0.373 5.080 29.740 1.00 85.69 691 ASN A N 1
ATOM 5437 C CA . ASN A 1 691 ? -0.596 3.641 29.733 1.00 85.69 691 ASN A CA 1
ATOM 5438 C C . ASN A 1 691 ? -0.577 3.061 31.156 1.00 85.69 691 ASN A C 1
ATOM 5440 O O . ASN A 1 691 ? -1.440 2.260 31.507 1.00 85.69 691 ASN A O 1
ATOM 5444 N N . HIS A 1 692 ? 0.366 3.493 32.003 1.00 80.94 692 HIS A N 1
ATOM 5445 C CA . HIS A 1 692 ? 0.450 3.057 33.399 1.00 80.94 692 HIS A CA 1
ATOM 5446 C C . HIS A 1 692 ? -0.776 3.470 34.223 1.00 80.94 692 HIS A C 1
ATOM 5448 O O . HIS A 1 692 ? -1.295 2.665 34.996 1.00 80.94 692 HIS A O 1
ATOM 5454 N N . ILE A 1 693 ? -1.266 4.699 34.039 1.00 80.25 693 ILE A N 1
ATOM 5455 C CA . ILE A 1 693 ? -2.450 5.196 34.752 1.00 80.25 693 ILE A CA 1
ATOM 5456 C C . ILE A 1 693 ? -3.780 4.777 34.104 1.00 80.25 693 ILE A C 1
ATOM 5458 O O . ILE A 1 693 ? -4.821 5.272 34.522 1.00 80.25 693 ILE A O 1
ATOM 5462 N N . GLY A 1 694 ? -3.778 3.887 33.106 1.00 75.19 694 GLY A N 1
ATOM 5463 C CA . GLY A 1 694 ? -5.009 3.347 32.519 1.00 75.19 694 GLY A CA 1
ATOM 5464 C C . GLY A 1 694 ? -5.855 4.398 31.795 1.00 75.19 694 GLY A C 1
ATOM 5465 O O . GLY A 1 694 ? -7.067 4.466 31.993 1.00 75.19 694 GLY A O 1
ATOM 5466 N N . LEU A 1 695 ? -5.223 5.280 31.013 1.00 83.12 695 LEU A N 1
ATOM 5467 C CA . LEU A 1 695 ? -5.956 6.207 30.141 1.00 83.12 695 LEU A CA 1
ATOM 5468 C C . LEU A 1 695 ? -6.341 5.594 28.797 1.00 83.12 695 LEU A C 1
ATOM 5470 O O . LEU A 1 695 ? -7.288 6.089 28.197 1.00 83.12 695 LEU A O 1
ATOM 5474 N N . PHE A 1 696 ? -5.637 4.564 28.328 1.00 81.38 696 PHE A N 1
ATOM 5475 C CA . PHE A 1 696 ? -5.901 3.922 27.039 1.00 81.38 696 PHE A CA 1
ATOM 5476 C C . PHE A 1 696 ? -6.860 2.743 27.178 1.00 81.38 696 PHE A C 1
ATOM 5478 O O . PHE A 1 696 ? -6.864 2.067 28.205 1.00 81.38 696 PHE A O 1
ATOM 5485 N N . ASP A 1 697 ? -7.658 2.515 26.141 1.00 67.69 697 ASP A N 1
ATOM 5486 C CA . ASP A 1 697 ? -8.603 1.398 26.025 1.00 67.69 697 ASP A CA 1
ATOM 5487 C C . ASP A 1 697 ? -7.860 0.058 25.909 1.00 67.69 697 ASP A C 1
ATOM 5489 O O . ASP A 1 697 ? -8.226 -0.943 26.525 1.00 67.69 697 ASP A O 1
ATOM 5493 N N . THR A 1 698 ? -6.755 0.085 25.164 1.00 62.72 698 THR A N 1
ATOM 5494 C CA . THR A 1 698 ? -5.858 -1.033 24.928 1.00 62.72 698 THR A CA 1
ATOM 5495 C C . THR A 1 698 ? -4.505 -0.723 25.551 1.00 62.72 698 THR A C 1
ATOM 5497 O O . THR A 1 698 ? -3.861 0.286 25.254 1.00 62.72 698 THR A O 1
ATOM 5500 N N . ARG A 1 699 ? -4.040 -1.616 26.429 1.00 63.44 699 ARG A N 1
ATOM 5501 C CA . ARG A 1 699 ? -2.735 -1.459 27.072 1.00 63.44 699 ARG A CA 1
ATOM 5502 C C . ARG A 1 699 ? -1.610 -1.717 26.071 1.00 63.44 699 ARG A C 1
ATOM 5504 O O . ARG A 1 699 ? -1.545 -2.779 25.463 1.00 63.44 699 ARG A O 1
ATOM 5511 N N . ILE A 1 700 ? -0.664 -0.790 25.997 1.00 71.75 700 ILE A N 1
ATOM 5512 C CA . ILE A 1 700 ? 0.542 -0.898 25.171 1.00 71.75 700 ILE A CA 1
ATOM 5513 C C . ILE A 1 700 ? 1.636 -1.620 25.969 1.00 71.75 700 ILE A C 1
ATOM 5515 O O . ILE A 1 700 ? 1.883 -1.300 27.137 1.00 71.75 700 ILE A O 1
ATOM 5519 N N . GLU A 1 701 ? 2.327 -2.587 25.367 1.00 73.31 701 GLU A N 1
ATOM 5520 C CA . GLU A 1 701 ? 3.509 -3.185 25.994 1.00 73.31 701 GLU A CA 1
ATOM 5521 C C . GLU A 1 701 ? 4.639 -2.153 26.111 1.00 73.31 701 GLU A C 1
ATOM 5523 O O . GLU A 1 701 ? 5.067 -1.569 25.117 1.00 73.31 701 GLU A O 1
ATOM 5528 N N . GLU A 1 702 ? 5.163 -1.928 27.322 1.00 77.62 702 GLU A N 1
ATOM 5529 C CA . GLU A 1 702 ? 6.159 -0.867 27.556 1.00 77.62 702 GLU A CA 1
ATOM 5530 C C . GLU A 1 702 ? 7.438 -1.046 26.727 1.00 77.62 702 GLU A C 1
ATOM 5532 O O . GLU A 1 702 ? 8.032 -0.059 26.300 1.00 77.62 702 GLU A O 1
ATOM 5537 N N . ALA A 1 703 ? 7.826 -2.293 26.440 1.00 73.25 703 ALA A N 1
ATOM 5538 C CA . ALA A 1 703 ? 8.975 -2.609 25.592 1.00 73.25 703 ALA A CA 1
ATOM 5539 C C . ALA A 1 703 ? 8.794 -2.167 24.126 1.00 73.25 703 ALA A C 1
ATOM 5541 O O . ALA A 1 703 ? 9.783 -1.993 23.415 1.00 73.25 703 ALA A O 1
ATOM 5542 N N . LEU A 1 704 ? 7.550 -1.970 23.675 1.00 75.31 704 LEU A N 1
ATOM 5543 C CA . LEU A 1 704 ? 7.227 -1.517 22.323 1.00 75.31 704 LEU A CA 1
ATOM 5544 C C . LEU A 1 704 ? 7.158 0.008 22.209 1.00 75.31 704 LEU A C 1
ATOM 5546 O O . LEU A 1 704 ? 7.293 0.522 21.104 1.00 75.31 704 LEU A O 1
ATOM 5550 N N . ILE A 1 705 ? 7.005 0.744 23.318 1.00 81.00 705 ILE A N 1
ATOM 5551 C CA . ILE A 1 705 ? 6.876 2.214 23.305 1.00 81.00 705 ILE A CA 1
ATOM 5552 C C . ILE A 1 705 ? 8.045 2.903 22.576 1.00 81.00 705 ILE A C 1
ATOM 5554 O O . ILE A 1 705 ? 7.777 3.759 21.733 1.00 81.00 705 ILE A O 1
ATOM 5558 N N . PRO A 1 706 ? 9.323 2.510 22.775 1.00 80.19 706 PRO A N 1
ATOM 5559 C CA . PRO A 1 706 ? 10.435 3.092 22.018 1.00 80.19 706 PRO A CA 1
ATOM 5560 C C . PRO A 1 706 ? 10.384 2.835 20.503 1.00 80.19 706 PRO A C 1
ATOM 5562 O O . PRO A 1 706 ? 11.097 3.497 19.761 1.00 80.19 706 PRO A O 1
ATOM 5565 N N . ARG A 1 707 ? 9.584 1.860 20.047 1.00 74.62 707 ARG A N 1
ATOM 5566 C CA . ARG A 1 707 ? 9.399 1.503 18.629 1.00 74.62 707 ARG A CA 1
ATOM 5567 C C . ARG A 1 707 ? 8.138 2.114 18.017 1.00 74.62 707 ARG A C 1
ATOM 5569 O O . ARG A 1 707 ? 7.922 1.963 16.818 1.00 74.62 707 ARG A O 1
ATOM 5576 N N . LEU A 1 708 ? 7.288 2.756 18.820 1.00 80.44 708 LEU A N 1
ATOM 5577 C CA . LEU A 1 708 ? 6.134 3.477 18.297 1.00 80.44 708 LEU A CA 1
ATOM 5578 C C . LEU A 1 708 ? 6.601 4.680 17.465 1.00 80.44 708 LEU A C 1
ATOM 5580 O O . LEU A 1 708 ? 7.662 5.239 17.757 1.00 80.44 708 LEU A O 1
ATOM 5584 N N . PRO A 1 709 ? 5.812 5.125 16.469 1.00 80.81 709 PRO A N 1
ATOM 5585 C CA . PRO A 1 709 ? 6.112 6.344 15.731 1.00 80.81 709 PRO A CA 1
ATOM 5586 C C . PRO A 1 709 ? 6.385 7.519 16.676 1.00 80.81 709 PRO A C 1
ATOM 5588 O O . PRO A 1 709 ? 5.764 7.628 17.735 1.00 80.81 709 PRO A O 1
ATOM 5591 N N . SER A 1 710 ? 7.303 8.401 16.291 1.00 86.62 710 SER A N 1
ATOM 5592 C CA . SER A 1 710 ? 7.607 9.642 17.005 1.00 86.62 710 SER A CA 1
ATOM 5593 C C . SER A 1 710 ? 7.902 10.751 16.006 1.00 86.62 710 SER A C 1
ATOM 5595 O O . SER A 1 710 ? 8.655 10.540 15.053 1.00 86.62 710 SER A O 1
ATOM 5597 N N . PHE A 1 711 ? 7.352 11.943 16.213 1.00 89.12 711 PHE A N 1
ATOM 5598 C CA . PHE A 1 711 ? 7.784 13.122 15.462 1.00 89.12 711 PHE A CA 1
ATOM 5599 C C . PHE A 1 711 ? 9.141 13.593 15.959 1.00 89.12 711 PHE A C 1
ATOM 5601 O O . PHE A 1 711 ? 9.498 13.378 17.114 1.00 89.12 711 PHE A O 1
ATOM 5608 N N . ALA A 1 712 ? 9.890 14.259 15.088 1.00 88.38 712 ALA A N 1
ATOM 5609 C CA . ALA A 1 712 ? 11.132 14.898 15.482 1.00 88.38 712 ALA A CA 1
ATOM 5610 C C . ALA A 1 712 ? 10.927 16.385 15.731 1.00 88.38 712 ALA A C 1
ATOM 5612 O O . ALA A 1 712 ? 10.226 17.079 14.989 1.00 88.38 712 ALA A O 1
ATOM 5613 N N . ALA A 1 713 ? 11.567 16.869 16.791 1.00 85.31 713 ALA A N 1
ATOM 5614 C CA . ALA A 1 713 ? 11.705 18.293 17.022 1.00 85.31 713 ALA A CA 1
ATOM 5615 C C . ALA A 1 713 ? 12.730 18.885 16.042 1.00 85.31 713 ALA A C 1
ATOM 5617 O O . ALA A 1 713 ? 13.694 18.229 15.649 1.00 85.31 713 ALA A O 1
ATOM 5618 N N . ILE A 1 714 ? 12.539 20.155 15.687 1.00 85.06 714 ILE A N 1
ATOM 5619 C CA . ILE A 1 714 ? 13.508 20.921 14.895 1.00 85.06 714 ILE A CA 1
ATOM 5620 C C . ILE A 1 714 ? 14.843 20.976 15.651 1.00 85.06 714 ILE A C 1
ATOM 5622 O O . ILE A 1 714 ? 14.888 21.442 16.791 1.00 85.06 714 ILE A O 1
ATOM 5626 N N . GLY A 1 715 ? 15.922 20.538 15.003 1.00 84.19 715 GLY A N 1
ATOM 5627 C CA . GLY A 1 715 ? 17.272 20.520 15.562 1.00 84.19 715 GLY A CA 1
ATOM 5628 C C . GLY A 1 715 ? 17.600 19.288 16.409 1.00 84.19 715 GLY A C 1
ATOM 5629 O O . GLY A 1 715 ? 18.614 19.308 17.105 1.00 84.19 715 GLY A O 1
ATOM 5630 N N . ASP A 1 716 ? 16.775 18.235 16.382 1.00 85.75 716 ASP A N 1
ATOM 5631 C CA . ASP A 1 716 ? 17.093 16.967 17.050 1.00 85.75 716 ASP A CA 1
ATOM 5632 C C . ASP A 1 716 ? 18.284 16.273 16.356 1.00 85.75 716 ASP A C 1
ATOM 5634 O O . ASP A 1 716 ? 18.152 15.845 15.207 1.00 85.75 716 ASP A O 1
ATOM 5638 N N . PRO A 1 717 ? 19.448 16.123 17.022 1.00 83.81 717 PRO A N 1
ATOM 5639 C CA . PRO A 1 717 ? 20.628 15.515 16.410 1.00 83.81 717 PRO A CA 1
ATOM 5640 C C . PRO A 1 717 ? 20.476 14.008 16.159 1.00 83.81 717 PRO A C 1
ATOM 5642 O O . PRO A 1 717 ? 21.294 13.434 15.444 1.00 83.81 717 PRO A O 1
ATOM 5645 N N . ASN A 1 718 ? 19.467 13.359 16.747 1.00 82.62 718 ASN A N 1
ATOM 5646 C CA . ASN A 1 718 ? 19.225 11.924 16.588 1.00 82.62 718 ASN A CA 1
ATOM 5647 C C . ASN A 1 718 ? 18.190 11.610 15.499 1.00 82.62 718 ASN A C 1
ATOM 5649 O O . ASN A 1 718 ? 17.862 10.443 15.294 1.00 82.62 718 ASN A O 1
ATOM 5653 N N . SER A 1 719 ? 17.662 12.628 14.814 1.00 85.56 719 SER A N 1
ATOM 5654 C CA . SER A 1 719 ? 16.674 12.463 13.752 1.00 85.56 719 SER A CA 1
ATOM 5655 C C . SER A 1 719 ? 17.226 12.904 12.400 1.00 85.56 719 SER A C 1
ATOM 5657 O O . SER A 1 719 ? 17.974 13.881 12.315 1.00 85.56 719 SER A O 1
ATOM 5659 N N . SER A 1 720 ? 16.836 12.213 11.326 1.00 87.94 720 SER A N 1
ATOM 5660 C CA . SER A 1 720 ? 17.211 12.624 9.972 1.00 87.94 720 SER A CA 1
ATOM 5661 C C . SER A 1 720 ? 16.597 13.983 9.627 1.00 87.94 720 SER A C 1
ATOM 5663 O O . SER A 1 720 ? 15.521 14.346 10.108 1.00 87.94 720 SER A O 1
ATOM 5665 N N . ILE A 1 721 ? 17.283 14.736 8.766 1.00 90.62 721 ILE A N 1
ATOM 5666 C CA . ILE A 1 721 ? 16.827 16.051 8.298 1.00 90.62 721 ILE A CA 1
ATOM 5667 C C . ILE A 1 721 ? 15.433 15.925 7.665 1.00 90.62 721 ILE A C 1
ATOM 5669 O O . ILE A 1 721 ? 14.529 16.692 7.994 1.00 90.62 721 ILE A O 1
ATOM 5673 N N . GLU A 1 722 ? 15.224 14.897 6.839 1.00 88.06 722 GLU A N 1
ATOM 5674 C CA . GLU A 1 722 ? 13.919 14.598 6.248 1.00 88.06 722 GLU A CA 1
ATOM 5675 C C . GLU A 1 722 ? 12.828 14.381 7.302 1.00 88.06 722 GLU A C 1
ATOM 5677 O O . GLU A 1 722 ? 11.753 14.970 7.206 1.00 88.06 722 GLU A O 1
ATOM 5682 N N . HIS A 1 723 ? 13.085 13.567 8.330 1.00 86.62 723 HIS A N 1
ATOM 5683 C CA . HIS A 1 723 ? 12.080 13.276 9.353 1.00 86.62 723 HIS A CA 1
ATOM 5684 C C . HIS A 1 723 ? 11.720 14.527 10.160 1.00 86.62 723 HIS A C 1
ATOM 5686 O O . HIS A 1 723 ? 10.550 14.724 10.494 1.00 86.62 723 HIS A O 1
ATOM 5692 N N . GLN A 1 724 ? 12.684 15.418 10.411 1.00 91.81 724 GLN A N 1
ATOM 5693 C CA . GLN A 1 724 ? 12.438 16.732 11.017 1.00 91.81 724 GLN A CA 1
ATOM 5694 C C . GLN A 1 724 ? 11.568 17.625 10.124 1.00 91.81 724 GLN A C 1
ATOM 5696 O O . GLN A 1 724 ? 10.576 18.185 10.600 1.00 91.81 724 GLN A O 1
ATOM 5701 N N . VAL A 1 725 ? 11.890 17.731 8.829 1.00 91.62 725 VAL A N 1
ATOM 5702 C CA . VAL A 1 725 ? 11.107 18.533 7.875 1.00 91.62 725 VAL A CA 1
ATOM 5703 C C . VAL A 1 725 ? 9.695 17.983 7.727 1.00 91.62 725 VAL A C 1
ATOM 5705 O O . VAL A 1 725 ? 8.728 18.729 7.863 1.00 91.62 725 VAL A O 1
ATOM 5708 N N . ARG A 1 726 ? 9.540 16.675 7.533 1.00 89.00 726 ARG A N 1
ATOM 5709 C CA . ARG A 1 726 ? 8.223 16.058 7.349 1.00 89.00 726 ARG A CA 1
ATOM 5710 C C . ARG A 1 726 ? 7.390 16.081 8.633 1.00 89.00 726 ARG A C 1
ATOM 5712 O O . ARG A 1 726 ? 6.182 16.285 8.553 1.00 89.00 726 ARG A O 1
ATOM 5719 N N . SER A 1 727 ? 8.015 15.996 9.813 1.00 87.88 727 SER A N 1
ATOM 5720 C CA . SER A 1 727 ? 7.332 16.248 11.095 1.00 87.88 727 SER A CA 1
ATOM 5721 C C . SER A 1 727 ? 6.827 17.689 11.180 1.00 87.88 727 SER A C 1
ATOM 5723 O O . SER A 1 727 ? 5.716 17.927 11.643 1.00 87.88 727 SER A O 1
ATOM 5725 N N . TYR A 1 728 ? 7.621 18.664 10.719 1.00 88.75 728 TYR A N 1
ATOM 5726 C CA . TYR A 1 728 ? 7.210 20.068 10.688 1.00 88.75 728 TYR A CA 1
ATOM 5727 C C . TYR A 1 728 ? 6.046 20.308 9.726 1.00 88.75 728 TYR A C 1
ATOM 5729 O O . TYR A 1 728 ? 5.079 20.964 10.117 1.00 88.75 728 TYR A O 1
ATOM 5737 N N . LEU A 1 729 ? 6.120 19.774 8.504 1.00 87.25 729 LEU A N 1
ATOM 5738 C CA . LEU A 1 729 ? 5.060 19.896 7.501 1.00 87.25 729 LEU A CA 1
ATOM 5739 C C . LEU A 1 729 ? 3.769 19.219 7.962 1.00 87.25 729 LEU A C 1
ATOM 5741 O O . LEU A 1 729 ? 2.701 19.807 7.810 1.00 87.25 729 LEU A O 1
ATOM 5745 N N . HIS A 1 730 ? 3.856 18.054 8.611 1.00 84.75 730 HIS A N 1
ATOM 5746 C CA . HIS A 1 730 ? 2.679 17.416 9.191 1.00 84.75 730 HIS A CA 1
ATOM 5747 C C . HIS A 1 730 ? 2.031 18.331 10.234 1.00 84.75 730 HIS A C 1
ATOM 5749 O O . HIS A 1 730 ? 0.881 18.731 10.072 1.00 84.75 730 HIS A O 1
ATOM 5755 N N . THR A 1 731 ? 2.785 18.743 11.258 1.00 81.25 731 THR A N 1
ATOM 5756 C CA . THR A 1 731 ? 2.246 19.590 12.329 1.00 81.25 731 THR A CA 1
ATOM 5757 C C . THR A 1 731 ? 1.672 20.900 11.793 1.00 81.25 731 THR A C 1
ATOM 5759 O O . THR A 1 731 ? 0.613 21.319 12.243 1.00 81.25 731 THR A O 1
ATOM 5762 N N . ASN A 1 732 ? 2.363 21.577 10.870 1.00 79.25 732 ASN A N 1
ATOM 5763 C CA . ASN A 1 732 ? 2.076 22.972 10.515 1.00 79.25 732 ASN A CA 1
ATOM 5764 C C . ASN A 1 732 ? 1.291 23.144 9.203 1.00 79.25 732 ASN A C 1
ATOM 5766 O O . ASN A 1 732 ? 0.802 24.240 8.944 1.00 79.25 732 ASN A O 1
ATOM 5770 N N . CYS A 1 733 ? 1.181 22.111 8.361 1.00 80.31 733 CYS A N 1
ATOM 5771 C CA . CYS A 1 733 ? 0.583 22.230 7.025 1.00 80.31 733 CYS A CA 1
ATOM 5772 C C . CYS A 1 733 ? -0.489 21.171 6.724 1.00 80.31 733 CYS A C 1
ATOM 5774 O O . CYS A 1 733 ? -1.399 21.464 5.947 1.00 80.31 733 CYS A O 1
ATOM 5776 N N . ALA A 1 734 ? -0.437 19.981 7.336 1.00 78.50 734 ALA A N 1
ATOM 5777 C CA . ALA A 1 734 ? -1.302 18.853 6.957 1.00 78.50 734 ALA A CA 1
ATOM 5778 C C . ALA A 1 734 ? -2.790 19.029 7.252 1.00 78.50 734 ALA A C 1
ATOM 5780 O O . ALA A 1 734 ? -3.585 18.227 6.789 1.00 78.50 734 ALA A O 1
ATOM 5781 N N . SER A 1 735 ? -3.193 20.069 7.974 1.00 72.00 735 SER A N 1
ATOM 5782 C CA . SER A 1 735 ? -4.612 20.382 8.168 1.00 72.00 735 SER A CA 1
ATOM 5783 C C . SER A 1 735 ? -5.294 21.085 7.031 1.00 72.00 735 SER A C 1
ATOM 5785 O O . SER A 1 735 ? -6.508 20.986 6.896 1.00 72.00 735 SER A O 1
ATOM 5787 N N . CYS A 1 736 ? -4.512 21.806 6.246 1.00 70.62 736 CYS A N 1
ATOM 5788 C CA . CYS A 1 736 ? -4.994 22.491 5.066 1.00 70.62 736 CYS A CA 1
ATOM 5789 C C . CYS A 1 736 ? -4.593 21.709 3.813 1.00 70.62 736 CYS A C 1
ATOM 5791 O O . CYS A 1 736 ? -5.336 21.690 2.838 1.00 70.62 736 CYS A O 1
ATOM 5793 N N . HIS A 1 737 ? -3.423 21.063 3.849 1.00 77.31 737 HIS A N 1
ATOM 5794 C CA . HIS A 1 737 ? -2.793 20.385 2.721 1.00 77.31 737 HIS A CA 1
ATOM 5795 C C . HIS A 1 737 ? -2.856 18.863 2.900 1.00 77.31 737 HIS A C 1
ATOM 5797 O O . HIS A 1 737 ? -1.884 18.245 3.322 1.00 77.31 737 HIS A O 1
ATOM 5803 N N . HIS A 1 738 ? -4.016 18.278 2.608 1.00 74.00 738 HIS A N 1
ATOM 5804 C CA . HIS A 1 738 ? -4.264 16.836 2.481 1.00 74.00 738 HIS A CA 1
ATOM 5805 C C . HIS A 1 738 ? -5.433 16.624 1.493 1.00 74.00 738 HIS A C 1
ATOM 5807 O O . HIS A 1 738 ? -6.115 17.605 1.189 1.00 74.00 738 HIS A O 1
ATOM 5813 N N . PRO A 1 739 ? -5.705 15.400 0.993 1.00 64.56 739 PRO A N 1
ATOM 5814 C CA . PRO A 1 739 ? -6.730 15.167 -0.039 1.00 64.56 739 PRO A CA 1
ATOM 5815 C C . PRO A 1 739 ? -8.140 15.666 0.319 1.00 64.56 739 PRO A C 1
ATOM 5817 O O . PRO A 1 739 ? -8.887 16.103 -0.548 1.00 64.56 739 PRO A O 1
ATOM 5820 N N . GLU A 1 740 ? -8.480 15.659 1.608 1.00 60.03 740 GLU A N 1
ATOM 5821 C CA . GLU A 1 740 ? -9.766 16.141 2.138 1.00 60.03 740 GLU A CA 1
ATOM 5822 C C . GLU A 1 740 ? -9.684 17.562 2.735 1.00 60.03 740 GLU A C 1
ATOM 5824 O O . GLU A 1 740 ? -10.626 18.035 3.375 1.00 60.03 740 GLU A O 1
ATOM 5829 N N . GLY A 1 741 ? -8.544 18.236 2.566 1.00 58.56 741 GLY A N 1
ATOM 5830 C CA . GLY A 1 741 ? -8.257 19.537 3.157 1.00 58.56 741 GLY A CA 1
ATOM 5831 C C . GLY A 1 741 ? -9.105 20.666 2.579 1.00 58.56 741 GLY A C 1
ATOM 5832 O O . GLY A 1 741 ? -9.617 20.613 1.463 1.00 58.56 741 GLY A O 1
ATOM 5833 N N . ASN A 1 742 ? -9.240 21.744 3.349 1.00 57.19 742 ASN A N 1
ATOM 5834 C CA . ASN A 1 742 ? -10.046 22.910 2.974 1.00 57.19 742 ASN A CA 1
ATOM 5835 C C . ASN A 1 742 ? -9.346 23.876 1.991 1.00 57.19 742 ASN A C 1
ATOM 5837 O O . ASN A 1 742 ? -9.951 24.870 1.582 1.00 57.19 742 ASN A O 1
ATOM 5841 N N . VAL A 1 743 ? -8.093 23.606 1.602 1.00 60.28 743 VAL A N 1
ATOM 5842 C CA . VAL A 1 743 ? -7.319 24.413 0.648 1.00 60.28 743 VAL A CA 1
ATOM 5843 C C . VAL A 1 743 ? -7.032 23.598 -0.612 1.00 60.28 743 VAL A C 1
ATOM 5845 O O . VAL A 1 743 ? -6.525 22.484 -0.537 1.00 60.28 743 VAL A O 1
ATOM 5848 N N . ARG A 1 744 ? -7.286 24.183 -1.794 1.00 56.78 744 ARG A N 1
ATOM 5849 C CA . ARG A 1 744 ? -6.869 23.599 -3.081 1.00 56.78 744 ARG A CA 1
ATOM 5850 C C . ARG A 1 744 ? -5.342 23.559 -3.149 1.00 56.78 744 ARG A C 1
ATOM 5852 O O . ARG A 1 744 ? -4.693 24.585 -3.355 1.00 56.78 744 ARG A O 1
ATOM 5859 N N . SER A 1 745 ? -4.784 22.376 -2.948 1.00 62.56 745 SER A N 1
ATOM 5860 C CA . SER A 1 745 ? -3.355 22.099 -2.922 1.00 62.56 745 SER A CA 1
ATOM 5861 C C . SER A 1 745 ? -3.074 20.869 -3.769 1.00 62.56 745 SER A C 1
ATOM 5863 O O . SER A 1 745 ? -3.810 19.896 -3.678 1.00 62.56 745 SER A O 1
ATOM 5865 N N . ASN A 1 746 ? -1.985 20.892 -4.537 1.00 70.38 746 ASN A N 1
ATOM 5866 C CA . ASN A 1 746 ? -1.536 19.741 -5.326 1.00 70.38 746 ASN A CA 1
ATOM 5867 C C . ASN A 1 746 ? -0.662 18.778 -4.503 1.00 70.38 746 ASN A C 1
ATOM 5869 O O . ASN A 1 746 ? 0.014 17.935 -5.080 1.00 70.38 746 ASN A O 1
ATOM 5873 N N . PHE A 1 747 ? -0.619 18.947 -3.175 1.00 76.50 747 PHE A N 1
ATOM 5874 C CA . PHE A 1 747 ? 0.214 18.132 -2.299 1.00 76.50 747 PHE A CA 1
ATOM 5875 C C . PHE A 1 747 ? -0.439 17.810 -0.951 1.00 76.50 747 PHE A C 1
ATOM 5877 O O . PHE A 1 747 ? -1.235 18.604 -0.432 1.00 76.50 747 PHE A O 1
ATOM 5884 N N . ASP A 1 748 ? -0.035 16.672 -0.384 1.00 79.38 748 ASP A N 1
ATOM 5885 C CA . ASP A 1 748 ? -0.410 16.141 0.926 1.00 79.38 748 ASP A CA 1
ATOM 5886 C C . ASP A 1 748 ? 0.765 16.265 1.913 1.00 79.38 748 ASP A C 1
ATOM 5888 O O . ASP A 1 748 ? 1.817 15.657 1.739 1.00 79.38 748 ASP A O 1
ATOM 5892 N N . ALA A 1 749 ? 0.612 17.063 2.968 1.00 82.19 749 ALA A N 1
ATOM 5893 C CA . ALA A 1 749 ? 1.674 17.355 3.931 1.00 82.19 749 ALA A CA 1
ATOM 5894 C C . ALA A 1 749 ? 1.763 16.337 5.083 1.00 82.19 749 ALA A C 1
ATOM 5896 O O . ALA A 1 749 ? 2.594 16.482 5.984 1.00 82.19 749 ALA A O 1
ATOM 5897 N N . ARG A 1 750 ? 0.908 15.311 5.090 1.00 80.38 750 ARG A N 1
ATOM 5898 C CA . ARG A 1 750 ? 0.894 14.259 6.107 1.00 80.38 750 ARG A CA 1
ATOM 5899 C C . ARG A 1 750 ? 2.181 13.418 6.054 1.00 80.38 750 ARG A C 1
ATOM 5901 O O . ARG A 1 750 ? 2.497 12.823 5.030 1.00 80.38 750 ARG A O 1
ATOM 5908 N N . ILE A 1 751 ? 2.924 13.318 7.166 1.00 76.38 751 ILE A N 1
ATOM 5909 C CA . ILE A 1 751 ? 4.161 12.500 7.292 1.00 76.38 751 ILE A CA 1
ATOM 5910 C C . ILE A 1 751 ? 3.991 11.000 6.975 1.00 76.38 751 ILE A C 1
ATOM 5912 O O . ILE A 1 751 ? 4.962 10.304 6.690 1.00 76.38 751 ILE A O 1
ATOM 5916 N N . GLN A 1 752 ? 2.774 10.476 7.013 1.00 67.81 752 GLN A N 1
ATOM 5917 C CA . GLN A 1 752 ? 2.466 9.105 6.617 1.00 67.81 752 GLN A CA 1
ATOM 5918 C C . GLN A 1 752 ? 2.448 8.927 5.091 1.00 67.81 752 GLN A C 1
ATOM 5920 O O . GLN A 1 752 ? 2.746 7.841 4.609 1.00 67.81 752 GLN A O 1
ATOM 5925 N N . THR A 1 753 ? 2.185 9.992 4.332 1.00 63.16 753 THR A N 1
ATOM 5926 C CA . THR A 1 753 ? 2.201 9.977 2.866 1.00 63.16 753 THR A CA 1
ATOM 5927 C C . THR A 1 753 ? 3.642 10.080 2.387 1.00 63.16 753 THR A C 1
ATOM 5929 O O . THR A 1 753 ? 4.300 11.071 2.688 1.00 63.16 753 THR A O 1
ATOM 5932 N N . ASN A 1 754 ? 4.162 9.071 1.684 1.00 63.44 754 ASN A N 1
ATOM 5933 C CA . ASN A 1 754 ? 5.545 9.042 1.185 1.00 63.44 754 ASN A CA 1
ATOM 5934 C C . ASN A 1 754 ? 5.881 10.327 0.405 1.00 63.44 754 ASN A C 1
ATOM 5936 O O . ASN A 1 754 ? 5.088 10.730 -0.436 1.00 63.44 754 ASN A O 1
ATOM 5940 N N . VAL A 1 755 ? 7.049 10.942 0.640 1.00 62.88 755 VAL A N 1
ATOM 5941 C CA . VAL A 1 755 ? 7.477 12.191 -0.021 1.00 62.88 755 VAL A CA 1
ATOM 5942 C C . VAL A 1 755 ? 7.341 12.154 -1.554 1.00 62.88 755 VAL A C 1
ATOM 5944 O O . VAL A 1 755 ? 6.996 13.170 -2.154 1.00 62.88 755 VAL A O 1
ATOM 5947 N N . TRP A 1 756 ? 7.513 10.982 -2.176 1.00 56.44 756 TRP A N 1
ATOM 5948 C CA . TRP A 1 756 ? 7.339 10.777 -3.621 1.00 56.44 756 TRP A CA 1
ATOM 5949 C C . TRP A 1 756 ? 5.870 10.789 -4.065 1.00 56.44 756 TRP A C 1
ATOM 5951 O O . TRP A 1 756 ? 5.559 11.288 -5.139 1.00 56.44 756 TRP A O 1
ATOM 5961 N N . GLY A 1 757 ? 4.961 10.306 -3.215 1.00 53.38 757 GLY A N 1
ATOM 5962 C CA . GLY A 1 757 ? 3.510 10.316 -3.435 1.00 53.38 757 GLY A CA 1
ATOM 5963 C C . GLY A 1 757 ? 2.802 11.549 -2.864 1.00 53.38 757 GLY A C 1
ATOM 5964 O O . GLY A 1 757 ? 1.603 11.717 -3.055 1.00 53.38 757 GLY A O 1
ATOM 5965 N N . GLN A 1 758 ? 3.520 12.437 -2.167 1.00 65.19 758 GLN A N 1
ATOM 5966 C CA . GLN A 1 758 ? 2.932 13.635 -1.565 1.00 65.19 758 GLN A CA 1
ATOM 5967 C C . GLN A 1 758 ? 2.523 14.686 -2.597 1.00 65.19 758 GLN A C 1
ATOM 5969 O O . GLN A 1 758 ? 1.877 15.641 -2.195 1.00 65.19 758 GLN A O 1
ATOM 5974 N N . GLY A 1 759 ? 2.933 14.595 -3.869 1.00 69.56 759 GLY A N 1
ATOM 5975 C CA . GLY A 1 759 ? 2.789 15.706 -4.825 1.00 69.56 759 GLY A CA 1
ATOM 5976 C C . GLY A 1 759 ? 3.612 16.942 -4.423 1.00 69.56 759 GLY A C 1
ATOM 5977 O O . GLY A 1 759 ? 3.319 18.067 -4.816 1.00 69.56 759 GLY A O 1
ATOM 5978 N N . LEU A 1 760 ? 4.625 16.756 -3.569 1.00 79.06 760 LEU A N 1
ATOM 5979 C CA . LEU A 1 760 ? 5.446 17.839 -3.025 1.00 79.06 760 LEU A CA 1
ATOM 5980 C C . LEU A 1 760 ? 6.610 18.201 -3.958 1.00 79.06 760 LEU A C 1
ATOM 5982 O O . LEU A 1 760 ? 7.005 19.364 -4.049 1.00 79.06 760 LEU A O 1
ATOM 5986 N N . LEU A 1 761 ? 7.165 17.200 -4.638 1.00 78.75 761 LEU A N 1
ATOM 5987 C CA . LEU A 1 761 ? 8.373 17.313 -5.449 1.00 78.75 761 LEU A CA 1
ATOM 5988 C C . LEU A 1 761 ? 7.996 17.508 -6.921 1.00 78.75 761 LEU A C 1
ATOM 5990 O O . LEU A 1 761 ? 7.062 16.869 -7.403 1.00 78.75 761 LEU A O 1
ATOM 5994 N N . TRP A 1 762 ? 8.668 18.443 -7.604 1.00 68.75 762 TRP A N 1
ATOM 5995 C CA . TRP A 1 762 ? 8.457 18.854 -9.012 1.00 68.75 762 TRP A CA 1
ATOM 5996 C C . TRP A 1 762 ? 7.051 19.329 -9.393 1.00 68.75 762 TRP A C 1
ATOM 5998 O O . TRP A 1 762 ? 6.827 19.816 -10.498 1.00 68.75 762 TRP A O 1
ATOM 6008 N N . SER A 1 763 ? 6.100 19.241 -8.475 1.00 73.38 763 SER A N 1
ATOM 6009 C CA . SER A 1 763 ? 4.722 19.627 -8.715 1.00 73.38 763 SER A CA 1
ATOM 6010 C C . SER A 1 763 ? 4.601 21.142 -8.753 1.00 73.38 763 SER A C 1
ATOM 6012 O O . SER A 1 763 ? 5.124 21.846 -7.884 1.00 73.38 763 SER A O 1
ATOM 6014 N N . LYS A 1 764 ? 3.872 21.661 -9.742 1.00 75.50 764 LYS A N 1
ATOM 6015 C CA . LYS A 1 764 ? 3.559 23.090 -9.807 1.00 75.50 764 LYS A CA 1
ATOM 6016 C C . LYS A 1 764 ? 2.698 23.478 -8.608 1.00 75.50 764 LYS A C 1
ATOM 6018 O O . LYS A 1 764 ? 1.757 22.768 -8.235 1.00 75.50 764 LYS A O 1
ATOM 6023 N N . ALA A 1 765 ? 2.987 24.632 -8.014 1.00 66.81 765 ALA A N 1
ATOM 6024 C CA . ALA A 1 765 ? 2.113 25.167 -6.980 1.00 66.81 765 ALA A CA 1
ATOM 6025 C C . ALA A 1 765 ? 0.768 25.584 -7.586 1.00 66.81 765 ALA A C 1
ATOM 6027 O O . ALA A 1 765 ? 0.724 26.275 -8.601 1.00 66.81 765 ALA A O 1
ATOM 6028 N N . ALA A 1 766 ? -0.330 25.266 -6.895 1.00 64.56 766 ALA A N 1
ATOM 6029 C CA . ALA A 1 766 ? -1.677 25.702 -7.279 1.00 64.56 766 ALA A CA 1
ATOM 6030 C C . ALA A 1 766 ? -1.825 27.239 -7.354 1.00 64.56 766 ALA A C 1
ATOM 6032 O O . ALA A 1 766 ? -2.749 27.760 -7.973 1.00 64.56 766 ALA A O 1
ATOM 6033 N N . THR A 1 767 ? -0.921 27.987 -6.715 1.00 64.06 767 THR A N 1
ATOM 6034 C CA . THR A 1 767 ? -0.833 29.446 -6.838 1.00 64.06 767 THR A CA 1
ATOM 6035 C C . THR A 1 767 ? 0.632 29.844 -7.033 1.00 64.06 767 THR A C 1
ATOM 6037 O O . THR A 1 767 ? 1.405 29.718 -6.072 1.00 64.06 767 THR A O 1
ATOM 6040 N N . PRO A 1 768 ? 1.027 30.304 -8.234 1.00 64.69 768 PRO A N 1
ATOM 6041 C CA . PRO A 1 768 ? 2.389 30.758 -8.492 1.00 64.69 768 PRO A CA 1
ATOM 6042 C C . PRO A 1 768 ? 2.718 32.018 -7.679 1.00 64.69 768 PRO A C 1
ATOM 6044 O O . PRO A 1 768 ? 1.839 32.827 -7.368 1.00 64.69 768 PRO A O 1
ATOM 6047 N N . LEU A 1 769 ? 3.994 32.184 -7.326 1.00 65.12 769 LEU A N 1
ATOM 6048 C CA . LEU A 1 769 ? 4.505 33.392 -6.678 1.00 65.12 769 LEU A CA 1
ATOM 6049 C C . LEU A 1 769 ? 5.038 34.351 -7.748 1.00 65.12 769 LEU A C 1
ATOM 6051 O O . LEU A 1 769 ? 6.149 34.188 -8.241 1.00 65.12 769 LEU A O 1
ATOM 6055 N N . TYR A 1 770 ? 4.252 35.365 -8.111 1.00 59.72 770 TYR A N 1
ATOM 6056 C CA . TYR A 1 770 ? 4.694 36.383 -9.067 1.00 59.72 770 TYR A CA 1
ATOM 6057 C C . TYR A 1 770 ? 5.899 37.170 -8.520 1.00 59.72 770 TYR A C 1
ATOM 6059 O O . TYR A 1 770 ? 5.827 37.727 -7.424 1.00 59.72 770 TYR A O 1
ATOM 6067 N N . GLY A 1 771 ? 6.982 37.244 -9.304 1.00 62.12 771 GLY A N 1
ATOM 6068 C CA . GLY A 1 771 ? 8.214 37.965 -8.951 1.00 62.12 771 GLY A CA 1
ATOM 6069 C C . GLY A 1 771 ? 9.336 37.109 -8.349 1.00 62.12 771 GLY A C 1
ATOM 6070 O O . GLY A 1 771 ? 10.325 37.679 -7.897 1.00 62.12 771 GLY A O 1
ATOM 6071 N N . PHE A 1 772 ? 9.197 35.780 -8.350 1.00 65.88 772 PHE A N 1
ATOM 6072 C CA . PHE A 1 772 ? 10.228 34.819 -7.943 1.00 65.88 772 PHE A CA 1
ATOM 6073 C C . PHE A 1 772 ? 10.475 33.805 -9.074 1.00 65.88 772 PHE A C 1
ATOM 6075 O O . PHE A 1 772 ? 9.529 33.439 -9.765 1.00 65.88 772 PHE A O 1
ATOM 6082 N N . ASP A 1 773 ? 11.708 33.308 -9.218 1.00 64.81 773 ASP A N 1
ATOM 6083 C CA . ASP A 1 773 ? 12.098 32.293 -10.224 1.00 64.81 773 ASP A CA 1
ATOM 6084 C C . ASP A 1 773 ? 11.663 30.853 -9.848 1.00 64.81 773 ASP A C 1
ATOM 6086 O O . ASP A 1 773 ? 12.084 29.873 -10.463 1.00 64.81 773 ASP A O 1
ATOM 6090 N N . ALA A 1 774 ? 10.839 30.695 -8.807 1.00 70.25 774 ALA A N 1
ATOM 6091 C CA . ALA A 1 774 ? 10.407 29.400 -8.291 1.00 70.25 774 ALA A CA 1
ATOM 6092 C C . ALA A 1 774 ? 9.117 28.919 -8.975 1.00 70.25 774 ALA A C 1
ATOM 6094 O O . ALA A 1 774 ? 8.066 29.552 -8.849 1.00 70.25 774 ALA A O 1
ATOM 6095 N N . GLU A 1 775 ? 9.173 27.761 -9.640 1.00 69.00 775 GLU A N 1
ATOM 6096 C CA . GLU A 1 775 ? 8.025 27.187 -10.360 1.00 69.00 775 GLU A CA 1
ATOM 6097 C C . GLU A 1 775 ? 7.409 25.953 -9.682 1.00 69.00 775 GLU A C 1
ATOM 6099 O O . GLU A 1 775 ? 6.212 25.692 -9.836 1.00 69.00 775 GLU A O 1
ATOM 6104 N N . ASN A 1 776 ? 8.205 25.205 -8.915 1.00 78.50 776 ASN A N 1
ATOM 6105 C CA . ASN A 1 776 ? 7.803 23.937 -8.303 1.00 78.50 776 ASN A CA 1
ATOM 6106 C C . ASN A 1 776 ? 7.644 24.094 -6.784 1.00 78.50 776 ASN A C 1
ATOM 6108 O O . ASN A 1 776 ? 8.313 24.919 -6.163 1.00 78.50 776 ASN A O 1
ATOM 6112 N N . LEU A 1 777 ? 6.754 23.309 -6.166 1.00 84.50 777 LEU A N 1
ATOM 6113 C CA . LEU A 1 777 ? 6.523 23.306 -4.716 1.00 84.50 777 LEU A CA 1
ATOM 6114 C C . LEU A 1 777 ? 7.829 23.045 -3.957 1.00 84.50 777 LEU A C 1
ATOM 6116 O O . LEU A 1 777 ? 8.231 23.868 -3.130 1.00 84.50 777 LEU A O 1
ATOM 6120 N N . ILE A 1 778 ? 8.520 21.967 -4.321 1.00 87.62 778 ILE A N 1
ATOM 6121 C CA . ILE A 1 778 ? 9.936 21.736 -4.044 1.00 87.62 778 ILE A CA 1
ATOM 6122 C C . ILE A 1 778 ? 10.612 21.289 -5.341 1.00 87.62 778 ILE A C 1
ATOM 6124 O O . ILE A 1 778 ? 10.163 20.347 -5.993 1.00 87.62 778 ILE A O 1
ATOM 6128 N N . GLN A 1 779 ? 11.713 21.949 -5.688 1.00 85.25 779 GLN A N 1
ATOM 6129 C CA . GLN A 1 779 ? 12.648 21.527 -6.720 1.00 85.25 779 GLN A CA 1
ATOM 6130 C C . GLN A 1 779 ? 13.865 20.880 -6.034 1.00 85.25 779 GLN A C 1
ATOM 6132 O O . GLN A 1 779 ? 14.686 21.602 -5.462 1.00 85.25 779 GLN A O 1
ATOM 6137 N N . PRO A 1 780 ? 14.015 19.543 -6.078 1.00 83.25 780 PRO A N 1
ATOM 6138 C CA . PRO A 1 780 ? 15.178 18.858 -5.516 1.00 83.25 780 PRO A CA 1
ATOM 6139 C C . PRO A 1 780 ? 16.498 19.459 -6.006 1.00 83.25 780 PRO A C 1
ATOM 6141 O O . PRO A 1 780 ? 16.687 19.661 -7.202 1.00 83.25 780 PRO A O 1
ATOM 6144 N N . GLY A 1 781 ? 17.400 19.760 -5.073 1.00 80.81 781 GLY A N 1
ATOM 6145 C CA . GLY A 1 781 ? 18.714 20.350 -5.333 1.00 80.81 781 GLY A CA 1
ATOM 6146 C C . GLY A 1 781 ? 18.744 21.874 -5.428 1.00 80.81 781 GLY A C 1
ATOM 6147 O O . GLY A 1 781 ? 19.826 22.444 -5.342 1.00 80.81 781 GLY A O 1
ATOM 6148 N N . TYR A 1 782 ? 17.590 22.537 -5.543 1.00 83.75 782 TYR A N 1
ATOM 6149 C CA . TYR A 1 782 ? 17.512 23.978 -5.801 1.00 83.75 782 TYR A CA 1
ATOM 6150 C C . TYR A 1 782 ? 16.529 24.658 -4.833 1.00 83.75 782 TYR A C 1
ATOM 6152 O O . TYR A 1 782 ? 15.365 24.907 -5.186 1.00 83.75 782 TYR A O 1
ATOM 6160 N N . PRO A 1 783 ? 16.949 24.959 -3.588 1.00 89.19 783 PRO A N 1
ATOM 6161 C CA . PRO A 1 783 ? 16.094 25.640 -2.618 1.00 89.19 783 PRO A CA 1
ATOM 6162 C C . PRO A 1 783 ? 15.543 26.974 -3.140 1.00 89.19 783 PRO A C 1
ATOM 6164 O O . PRO A 1 783 ? 14.370 27.274 -2.966 1.00 89.19 783 PRO A O 1
ATOM 6167 N N . GLU A 1 784 ? 16.342 27.754 -3.862 1.00 84.31 784 GLU A N 1
ATOM 6168 C CA . GLU A 1 784 ? 15.939 29.027 -4.470 1.00 84.31 784 GLU A CA 1
ATOM 6169 C C . GLU A 1 784 ? 14.866 28.894 -5.564 1.00 84.31 784 GLU A C 1
ATOM 6171 O O . GLU A 1 784 ? 14.163 29.860 -5.851 1.00 84.31 784 GLU A O 1
ATOM 6176 N N . LYS A 1 785 ? 14.696 27.697 -6.141 1.00 83.44 785 LYS A N 1
ATOM 6177 C CA . LYS A 1 785 ? 13.645 27.388 -7.126 1.00 83.44 785 LYS A CA 1
ATOM 6178 C C . LYS A 1 785 ? 12.411 26.726 -6.503 1.00 83.44 785 LYS A C 1
ATOM 6180 O O . LYS A 1 785 ? 11.512 26.294 -7.225 1.00 83.44 785 LYS A O 1
ATOM 6185 N N . SER A 1 786 ? 12.362 26.630 -5.173 1.00 87.81 786 SER A N 1
ATOM 6186 C CA . SER A 1 786 ? 11.317 25.919 -4.436 1.00 87.81 786 SER A CA 1
ATOM 6187 C C . SER A 1 786 ? 10.313 26.890 -3.800 1.00 87.81 786 SER A C 1
ATOM 6189 O O . SER A 1 786 ? 10.642 27.692 -2.929 1.00 87.81 786 SER A O 1
ATOM 6191 N N . ILE A 1 787 ? 9.041 26.806 -4.189 1.00 86.38 787 ILE A N 1
ATOM 6192 C CA . ILE A 1 787 ? 7.990 27.724 -3.723 1.00 86.38 787 ILE A CA 1
ATOM 6193 C C . ILE A 1 787 ? 7.747 27.590 -2.216 1.00 86.38 787 ILE A C 1
ATOM 6195 O O . ILE A 1 787 ? 7.505 28.592 -1.541 1.00 86.38 787 ILE A O 1
ATOM 6199 N N . LEU A 1 788 ? 7.798 26.375 -1.660 1.00 86.00 788 LEU A N 1
ATOM 6200 C CA . LEU A 1 788 ? 7.489 26.149 -0.247 1.00 86.00 788 LEU A CA 1
ATOM 6201 C C . LEU A 1 788 ? 8.473 26.868 0.683 1.00 86.00 788 LEU A C 1
ATOM 6203 O O . LEU A 1 788 ? 8.051 27.506 1.651 1.00 86.00 788 LEU A O 1
ATOM 6207 N N . ILE A 1 789 ? 9.771 26.808 0.376 1.00 86.75 789 ILE A N 1
ATOM 6208 C CA . ILE A 1 789 ? 10.787 27.492 1.177 1.00 86.75 789 ILE A CA 1
ATOM 6209 C C . ILE A 1 789 ? 10.700 29.008 1.000 1.00 86.75 789 ILE A C 1
ATOM 6211 O O . ILE A 1 789 ? 10.776 29.738 1.990 1.00 86.75 789 ILE A O 1
ATOM 6215 N N . GLU A 1 790 ? 10.414 29.490 -0.213 1.00 83.81 790 GLU A N 1
ATOM 6216 C CA . GLU A 1 790 ? 10.185 30.914 -0.458 1.00 83.81 790 GLU A CA 1
ATOM 6217 C C . GLU A 1 790 ? 8.996 31.448 0.345 1.00 83.81 790 GLU A C 1
ATOM 6219 O O . GLU A 1 790 ? 9.095 32.526 0.935 1.00 83.81 790 GLU A O 1
ATOM 6224 N N . ARG A 1 791 ? 7.904 30.678 0.476 1.00 81.31 791 ARG A N 1
ATOM 6225 C CA . ARG A 1 791 ? 6.757 31.035 1.335 1.00 81.31 791 ARG A CA 1
ATOM 6226 C C . ARG A 1 791 ? 7.126 31.112 2.817 1.00 81.31 791 ARG A C 1
ATOM 6228 O O . ARG A 1 791 ? 6.611 31.983 3.519 1.00 81.31 791 ARG A O 1
ATOM 6235 N N . LEU A 1 792 ? 8.022 30.250 3.293 1.00 81.31 792 LEU A N 1
ATOM 6236 C CA . LEU A 1 792 ? 8.487 30.247 4.686 1.00 81.31 792 LEU A CA 1
ATOM 6237 C C . LEU A 1 792 ? 9.503 31.356 4.990 1.00 81.31 792 LEU A C 1
ATOM 6239 O O . LEU A 1 792 ? 9.598 31.804 6.137 1.00 81.31 792 LEU A O 1
ATOM 6243 N N . ARG A 1 793 ? 10.228 31.829 3.970 1.00 81.50 793 ARG A N 1
ATOM 6244 C CA . ARG A 1 793 ? 11.153 32.970 4.049 1.00 81.50 793 ARG A CA 1
ATOM 6245 C C . ARG A 1 793 ? 10.441 34.329 4.042 1.00 81.50 793 ARG A C 1
ATOM 6247 O O . ARG A 1 793 ? 11.028 35.312 4.484 1.00 81.50 793 ARG A O 1
ATOM 6254 N N . GLN A 1 794 ? 9.179 34.412 3.603 1.00 75.00 794 GLN A N 1
ATOM 6255 C CA . GLN A 1 794 ? 8.461 35.692 3.530 1.00 75.00 794 GLN A CA 1
ATOM 6256 C C . GLN A 1 794 ? 8.294 36.372 4.905 1.00 75.00 794 GLN A C 1
ATOM 6258 O O . GLN A 1 794 ? 7.874 35.766 5.898 1.00 75.00 794 GLN A O 1
ATOM 6263 N N . HIS A 1 795 ? 8.561 37.682 4.945 1.00 63.19 795 HIS A N 1
ATOM 6264 C CA . HIS A 1 795 ? 8.521 38.504 6.163 1.00 63.19 795 HIS A CA 1
ATOM 6265 C C . HIS A 1 795 ? 7.176 39.227 6.393 1.00 63.19 795 HIS A C 1
ATOM 6267 O O . HIS A 1 795 ? 6.845 39.554 7.528 1.00 63.19 795 HIS A O 1
ATOM 6273 N N . SER A 1 796 ? 6.386 39.480 5.345 1.00 56.59 796 SER A N 1
ATOM 6274 C CA . SER A 1 796 ? 5.072 40.143 5.444 1.00 56.59 796 SER A CA 1
ATOM 6275 C C . SER A 1 796 ? 4.346 40.078 4.100 1.00 56.59 796 SER A C 1
ATOM 6277 O O . SER A 1 796 ? 4.385 41.024 3.314 1.00 56.59 796 SER A O 1
ATOM 6279 N N . SER A 1 797 ? 3.729 38.938 3.805 1.00 58.12 797 SER A N 1
ATOM 6280 C CA . SER A 1 797 ? 3.058 38.696 2.529 1.00 58.12 797 SER A CA 1
ATOM 6281 C C . SER A 1 797 ? 1.775 37.894 2.754 1.00 58.12 797 SER A C 1
ATOM 6283 O O . SER A 1 797 ? 1.795 37.000 3.605 1.00 58.12 797 SER A O 1
ATOM 6285 N N . PRO A 1 798 ? 0.688 38.138 1.990 1.00 58.41 798 PRO A N 1
ATOM 6286 C CA . PRO A 1 798 ? -0.480 37.251 1.981 1.00 58.41 798 PRO A CA 1
ATOM 6287 C C . PRO A 1 798 ? -0.129 35.812 1.561 1.00 58.41 798 PRO A C 1
ATOM 6289 O O . PRO A 1 798 ? -0.945 34.913 1.724 1.00 58.41 798 PRO A O 1
ATOM 6292 N N . PHE A 1 799 ? 1.081 35.586 1.038 1.00 64.12 799 PHE A N 1
ATOM 6293 C CA . PHE A 1 799 ? 1.570 34.288 0.583 1.00 64.12 799 PHE A CA 1
ATOM 6294 C C . PHE A 1 799 ? 2.411 33.523 1.625 1.00 64.12 799 PHE A C 1
ATOM 6296 O O . PHE A 1 799 ? 2.881 32.425 1.325 1.00 64.12 799 PHE A O 1
ATOM 6303 N N . LYS A 1 800 ? 2.630 34.076 2.831 1.00 69.62 800 LYS A N 1
ATOM 6304 C CA . LYS A 1 800 ? 3.363 33.388 3.910 1.00 69.62 800 LYS A CA 1
ATOM 6305 C C . LYS A 1 800 ? 2.553 32.199 4.436 1.00 69.62 800 LYS A C 1
ATOM 6307 O O . LYS A 1 800 ? 1.359 32.335 4.687 1.00 69.62 800 LYS A O 1
ATOM 6312 N N . MET A 1 801 ? 3.219 31.066 4.652 1.00 71.81 801 MET A N 1
ATOM 6313 C CA . MET A 1 801 ? 2.628 29.860 5.242 1.00 71.81 801 MET A CA 1
ATOM 6314 C C . MET A 1 801 ? 3.527 29.295 6.352 1.00 71.81 801 MET A C 1
ATOM 6316 O O . MET A 1 801 ? 4.746 29.385 6.204 1.00 71.81 801 MET A O 1
ATOM 6320 N N . PRO A 1 802 ? 2.966 28.701 7.427 1.00 61.09 802 PRO A N 1
ATOM 6321 C CA . PRO A 1 802 ? 1.536 28.683 7.777 1.00 61.09 802 PRO A CA 1
ATOM 6322 C C . PRO A 1 802 ? 1.021 30.074 8.216 1.00 61.09 802 PRO A C 1
ATOM 6324 O O . PRO A 1 802 ? 1.801 30.926 8.638 1.00 61.09 802 PRO A O 1
ATOM 6327 N N . SER A 1 803 ? -0.290 30.314 8.111 1.00 55.53 803 SER A N 1
ATOM 6328 C CA . SER A 1 803 ? -0.973 31.522 8.621 1.00 55.53 803 SER A CA 1
ATOM 6329 C C . SER A 1 803 ? -1.748 31.137 9.889 1.00 55.53 803 SER A C 1
ATOM 6331 O O . SER A 1 803 ? -2.510 30.171 9.809 1.00 55.53 803 SER A O 1
ATOM 6333 N N . PRO A 1 804 ? -1.557 31.806 11.054 1.00 50.41 804 PRO A N 1
ATOM 6334 C CA . PRO A 1 804 ? -2.136 33.135 11.269 1.00 50.41 804 PRO A CA 1
ATOM 6335 C C . PRO A 1 804 ? -1.363 34.012 12.285 1.00 50.41 804 PRO A C 1
ATOM 6337 O O . PRO A 1 804 ? -1.741 34.138 13.447 1.00 50.41 804 PRO A O 1
ATOM 6340 N N . SER A 1 805 ? -0.309 34.699 11.850 1.00 51.22 805 SER A N 1
ATOM 6341 C CA . SER A 1 805 ? 0.167 35.934 12.494 1.00 51.22 805 SER A CA 1
ATOM 6342 C C . SER A 1 805 ? 1.137 36.663 11.555 1.00 51.22 805 SER A C 1
ATOM 6344 O O . SER A 1 805 ? 2.116 36.089 11.080 1.00 51.22 805 SER A O 1
ATOM 6346 N N . LEU A 1 806 ? 0.866 37.935 11.234 1.00 52.66 806 LEU A N 1
ATOM 6347 C CA . LEU A 1 806 ? 1.791 38.760 10.445 1.00 52.66 806 LEU A CA 1
ATOM 6348 C C . LEU A 1 806 ? 3.089 38.895 11.248 1.00 52.66 806 LEU A C 1
ATOM 6350 O O . LEU A 1 806 ? 3.074 39.424 12.360 1.00 52.66 806 LEU A O 1
ATOM 6354 N N . TYR A 1 807 ? 4.188 38.336 10.740 1.00 63.16 807 TYR A N 1
ATOM 6355 C CA . TYR A 1 807 ? 5.461 38.335 11.450 1.00 63.16 807 TYR A CA 1
ATOM 6356 C C . TYR A 1 807 ? 6.676 38.286 10.530 1.00 63.16 807 TYR A C 1
ATOM 6358 O O . TYR A 1 807 ? 6.705 37.513 9.570 1.00 63.16 807 TYR A O 1
ATOM 6366 N N . LYS A 1 808 ? 7.715 39.039 10.911 1.00 58.38 808 LYS A N 1
ATOM 6367 C CA . LYS A 1 808 ? 8.950 39.255 10.147 1.00 58.38 808 LYS A CA 1
ATOM 6368 C C . LYS A 1 808 ? 10.137 38.338 10.491 1.00 58.38 808 LYS A C 1
ATOM 6370 O O . LYS A 1 808 ? 11.195 38.562 9.922 1.00 58.38 808 LYS A O 1
ATOM 6375 N N . GLN A 1 809 ? 10.054 37.324 11.357 1.00 66.12 809 GLN A N 1
ATOM 6376 C CA . GLN A 1 809 ? 11.163 36.344 11.486 1.00 66.12 809 GLN A CA 1
ATOM 6377 C C . GLN A 1 809 ? 10.896 35.102 10.644 1.00 66.12 809 GLN A C 1
ATOM 6379 O O . GLN A 1 809 ? 9.751 34.726 10.362 1.00 66.12 809 GLN A O 1
ATOM 6384 N N . ILE A 1 810 ? 12.009 34.481 10.286 1.00 71.88 810 ILE A N 1
ATOM 6385 C CA . ILE A 1 810 ? 12.102 33.252 9.516 1.00 71.88 810 ILE A CA 1
ATOM 6386 C C . ILE A 1 810 ? 11.908 32.065 10.467 1.00 71.88 810 ILE A C 1
ATOM 6388 O O . ILE A 1 810 ? 12.457 32.057 11.572 1.00 71.88 810 ILE A O 1
ATOM 6392 N N . SER A 1 811 ? 11.116 31.077 10.043 1.00 76.88 811 SER A N 1
ATOM 6393 C CA . SER A 1 811 ? 10.919 29.835 10.797 1.00 76.88 811 SER A CA 1
ATOM 6394 C C . SER A 1 811 ? 12.254 29.095 10.979 1.00 76.88 811 SER A C 1
ATOM 6396 O O . SER A 1 811 ? 13.026 29.001 10.023 1.00 76.88 811 SER A O 1
ATOM 6398 N N . PRO A 1 812 ? 12.546 28.522 12.161 1.00 80.38 812 PRO A N 1
ATOM 6399 C CA . PRO A 1 812 ? 13.782 27.781 12.403 1.00 80.38 812 PRO A CA 1
ATOM 6400 C C . PRO A 1 812 ? 13.893 26.505 11.556 1.00 80.38 812 PRO A C 1
ATOM 6402 O O . PRO A 1 812 ? 14.974 25.931 11.491 1.00 80.38 812 PRO A O 1
ATOM 6405 N N . ILE A 1 813 ? 12.815 26.072 10.884 1.00 87.81 813 ILE A N 1
ATOM 6406 C CA . ILE A 1 813 ? 12.880 24.967 9.920 1.00 87.81 813 ILE A CA 1
ATOM 6407 C C . ILE A 1 813 ? 13.620 25.345 8.633 1.00 87.81 813 ILE A C 1
ATOM 6409 O O . ILE A 1 813 ? 14.107 24.457 7.947 1.00 87.81 813 ILE A O 1
ATOM 6413 N N . VAL A 1 814 ? 13.702 26.636 8.282 1.00 90.19 814 VAL A N 1
ATOM 6414 C CA . VAL A 1 814 ? 14.186 27.077 6.961 1.00 90.19 814 VAL A CA 1
ATOM 6415 C C . VAL A 1 814 ? 15.591 26.548 6.644 1.00 90.19 814 VAL A C 1
ATOM 6417 O O . VAL A 1 814 ? 15.724 25.909 5.607 1.00 90.19 814 VAL A O 1
ATOM 6420 N N . PRO A 1 815 ? 16.604 26.665 7.527 1.00 91.25 815 PRO A N 1
ATOM 6421 C CA . PRO A 1 815 ? 17.929 26.103 7.248 1.00 91.25 815 PRO A CA 1
ATOM 6422 C C . PRO A 1 815 ? 17.937 24.574 7.098 1.00 91.25 815 PRO A C 1
ATOM 6424 O O . PRO A 1 815 ? 18.712 24.030 6.320 1.00 91.25 815 PRO A O 1
ATOM 6427 N N . ILE A 1 816 ? 17.075 23.872 7.840 1.00 92.56 816 ILE A N 1
ATOM 6428 C CA . ILE A 1 816 ? 16.975 22.404 7.800 1.00 92.56 816 ILE A CA 1
ATOM 6429 C C . ILE A 1 816 ? 16.304 21.960 6.499 1.00 92.56 816 ILE A C 1
ATOM 6431 O O . ILE A 1 816 ? 16.729 20.993 5.878 1.00 92.56 816 ILE A O 1
ATOM 6435 N N . MET A 1 817 ? 15.274 22.681 6.063 1.00 92.88 817 MET A N 1
ATOM 6436 C CA . MET A 1 817 ? 14.610 22.403 4.798 1.00 92.88 817 MET A CA 1
ATOM 6437 C C . MET A 1 817 ? 15.463 22.785 3.591 1.00 92.88 817 MET A C 1
ATOM 6439 O O . MET A 1 817 ? 15.434 22.055 2.610 1.00 92.88 817 MET A O 1
ATOM 6443 N N . ASP A 1 818 ? 16.260 23.852 3.671 1.00 92.81 818 ASP A N 1
ATOM 6444 C CA . ASP A 1 818 ? 17.278 24.150 2.658 1.00 92.81 818 ASP A CA 1
ATOM 6445 C C . ASP A 1 818 ? 18.226 22.962 2.472 1.00 92.81 818 ASP A C 1
ATOM 6447 O O . ASP A 1 818 ? 18.399 22.473 1.355 1.00 92.81 818 ASP A O 1
ATOM 6451 N N . GLU A 1 819 ? 18.771 22.435 3.571 1.00 92.69 819 GLU A N 1
ATOM 6452 C CA . GLU A 1 819 ? 19.662 21.274 3.519 1.00 92.69 819 GLU A CA 1
ATOM 6453 C C . GLU A 1 819 ? 18.949 20.011 3.025 1.00 92.69 819 GLU A C 1
ATOM 6455 O O . GLU A 1 819 ? 19.519 19.244 2.251 1.00 92.69 819 GLU A O 1
ATOM 6460 N N . TRP A 1 820 ? 17.687 19.804 3.410 1.00 92.88 820 TRP A N 1
ATOM 6461 C CA . TRP A 1 820 ? 16.894 18.681 2.916 1.00 92.88 820 TRP A CA 1
ATOM 6462 C C . TRP A 1 820 ? 16.665 18.754 1.407 1.00 92.88 820 TRP A C 1
ATOM 6464 O O . TRP A 1 820 ? 16.824 17.752 0.717 1.00 92.88 820 TRP A O 1
ATOM 6474 N N . ILE A 1 821 ? 16.337 19.933 0.872 1.00 91.44 821 ILE A N 1
ATOM 6475 C CA . ILE A 1 821 ? 16.153 20.129 -0.570 1.00 91.44 821 ILE A CA 1
ATOM 6476 C C . ILE A 1 821 ? 17.464 19.846 -1.311 1.00 91.44 821 ILE A C 1
ATOM 6478 O O . ILE A 1 821 ? 17.446 19.166 -2.339 1.00 91.44 821 ILE A O 1
ATOM 6482 N N . LEU A 1 822 ? 18.604 20.290 -0.775 1.00 87.12 822 LEU A N 1
ATOM 6483 C CA . LEU A 1 822 ? 19.921 19.945 -1.317 1.00 87.12 822 LEU A CA 1
ATOM 6484 C C . LEU A 1 822 ? 20.184 18.430 -1.259 1.00 87.12 822 LEU A C 1
ATOM 6486 O O . LEU A 1 822 ? 20.677 17.855 -2.229 1.00 87.12 822 LEU A O 1
ATOM 6490 N N . GLU A 1 823 ? 19.820 17.759 -0.162 1.00 85.50 823 GLU A N 1
ATOM 6491 C CA . GLU A 1 823 ? 19.927 16.302 -0.020 1.00 85.50 823 GLU A CA 1
ATOM 6492 C C . GLU A 1 823 ? 19.066 15.551 -1.042 1.00 85.50 823 GLU A C 1
ATOM 6494 O O . GLU A 1 823 ? 19.543 14.587 -1.643 1.00 85.50 823 GLU A O 1
ATOM 6499 N N . LEU A 1 824 ? 17.839 16.016 -1.291 1.00 80.94 824 LEU A N 1
ATOM 6500 C CA . LEU A 1 824 ? 16.969 15.475 -2.335 1.00 80.94 824 LEU A CA 1
ATOM 6501 C C . LEU A 1 824 ? 17.634 15.597 -3.712 1.00 80.94 824 LEU A C 1
ATOM 6503 O O . LEU A 1 824 ? 17.625 14.637 -4.474 1.00 80.94 824 LEU A O 1
ATOM 6507 N N . GLY A 1 825 ? 18.288 16.723 -4.010 1.00 73.50 825 GLY A N 1
ATOM 6508 C CA . GLY A 1 825 ? 19.068 16.879 -5.244 1.00 73.50 825 GLY A CA 1
ATOM 6509 C C . GLY A 1 825 ? 20.202 15.862 -5.359 1.00 73.50 825 GLY A C 1
ATOM 6510 O O . GLY A 1 825 ? 20.318 15.177 -6.371 1.00 73.50 825 GLY A O 1
ATOM 6511 N N . ARG A 1 826 ? 20.990 15.690 -4.290 1.00 73.38 826 ARG A N 1
ATOM 6512 C CA . ARG A 1 826 ? 22.096 14.714 -4.251 1.00 73.38 826 ARG A CA 1
ATOM 6513 C C . ARG A 1 826 ? 21.623 13.269 -4.448 1.00 73.38 826 ARG A C 1
ATOM 6515 O O . ARG A 1 826 ? 22.343 12.478 -5.047 1.00 73.38 826 ARG A O 1
ATOM 6522 N N . LYS A 1 827 ? 20.427 12.920 -3.959 1.00 66.50 827 LYS A N 1
ATOM 6523 C CA . LYS A 1 827 ? 19.822 11.591 -4.154 1.00 66.50 827 LYS A CA 1
ATOM 6524 C C . LYS A 1 827 ? 19.258 11.401 -5.568 1.00 66.50 827 LYS A C 1
ATOM 6526 O O . LYS A 1 827 ? 19.412 10.321 -6.123 1.00 66.50 827 LYS A O 1
ATOM 6531 N N . HIS A 1 828 ? 18.649 12.432 -6.156 1.00 64.44 828 HIS A N 1
ATOM 6532 C CA . HIS A 1 828 ? 17.971 12.344 -7.461 1.00 64.44 828 HIS A CA 1
ATOM 6533 C C . HIS A 1 828 ? 18.865 12.546 -8.672 1.00 64.44 828 HIS A C 1
ATOM 6535 O O . HIS A 1 828 ? 18.513 12.121 -9.766 1.00 64.44 828 HIS A O 1
ATOM 6541 N N . LEU A 1 829 ? 20.009 13.193 -8.492 1.00 66.81 829 LEU A N 1
ATOM 6542 C CA . LEU A 1 829 ? 20.950 13.448 -9.574 1.00 66.81 829 LEU A CA 1
ATOM 6543 C C . LEU A 1 829 ? 22.134 12.485 -9.539 1.00 66.81 829 LEU A C 1
ATOM 6545 O O . LEU A 1 829 ? 23.086 12.697 -10.275 1.00 66.81 829 LEU A O 1
ATOM 6549 N N . SER A 1 830 ? 22.105 11.445 -8.696 1.00 80.25 830 SER A N 1
ATOM 6550 C CA . SER A 1 830 ? 23.292 10.630 -8.446 1.00 80.25 830 SER A CA 1
ATOM 6551 C C . SER A 1 830 ? 23.793 9.931 -9.713 1.00 80.25 830 SER A C 1
ATOM 6553 O O . SER A 1 830 ? 23.035 9.227 -10.370 1.00 80.25 830 SER A O 1
ATOM 6555 N N . VAL A 1 831 ? 25.081 10.042 -10.008 1.00 89.12 831 VAL A N 1
ATOM 6556 C CA . VAL A 1 831 ? 25.759 9.335 -11.094 1.00 89.12 831 VAL A CA 1
ATOM 6557 C C . VAL A 1 831 ? 26.895 8.530 -10.481 1.00 89.12 831 VAL A C 1
ATOM 6559 O O . VAL A 1 831 ? 27.786 9.080 -9.834 1.00 89.12 831 VAL A O 1
ATOM 6562 N N . LYS A 1 832 ? 26.857 7.209 -10.654 1.00 92.62 832 LYS A N 1
ATOM 6563 C CA . LYS A 1 832 ? 27.898 6.294 -10.174 1.00 92.62 832 LYS A CA 1
ATOM 6564 C C . LYS A 1 832 ? 28.737 5.822 -11.347 1.00 92.62 832 LYS A C 1
ATOM 6566 O O . LYS A 1 832 ? 28.184 5.337 -12.326 1.00 92.62 832 LYS A O 1
ATOM 6571 N N . LEU A 1 833 ? 30.053 5.924 -11.213 1.00 96.94 833 LEU A N 1
ATOM 6572 C CA . LEU A 1 833 ? 31.019 5.446 -12.194 1.00 96.94 833 LEU A CA 1
ATOM 6573 C C . LEU A 1 833 ? 31.760 4.228 -11.643 1.00 96.94 833 LEU A C 1
ATOM 6575 O O . LEU A 1 833 ? 32.388 4.316 -10.588 1.00 96.94 833 LEU A O 1
ATOM 6579 N N . ASP A 1 834 ? 31.727 3.127 -12.384 1.00 97.19 834 ASP A N 1
ATOM 6580 C CA . ASP A 1 834 ? 32.695 2.041 -12.270 1.00 97.19 834 ASP A CA 1
ATOM 6581 C C . ASP A 1 834 ? 33.651 2.106 -13.465 1.00 97.19 834 ASP A C 1
ATOM 6583 O O . ASP A 1 834 ? 33.273 1.883 -14.618 1.00 97.19 834 ASP A O 1
ATOM 6587 N N . GLU A 1 835 ? 34.904 2.453 -13.177 1.00 96.88 835 GLU A N 1
ATOM 6588 C CA . GLU A 1 835 ? 35.941 2.611 -14.189 1.00 96.88 835 GLU A CA 1
ATOM 6589 C C . GLU A 1 835 ? 36.515 1.291 -14.689 1.00 96.88 835 GLU A C 1
ATOM 6591 O O . GLU A 1 835 ? 37.207 1.301 -15.700 1.00 96.88 835 GLU A O 1
ATOM 6596 N N . ASN A 1 836 ? 36.292 0.166 -14.010 1.00 95.00 836 ASN A N 1
ATOM 6597 C CA . ASN A 1 836 ? 36.918 -1.114 -14.357 1.00 95.00 836 ASN A CA 1
ATOM 6598 C C . ASN A 1 836 ? 35.890 -2.174 -14.756 1.00 95.00 836 ASN A C 1
ATOM 6600 O O . ASN A 1 836 ? 36.167 -3.371 -14.666 1.00 95.00 836 ASN A O 1
ATOM 6604 N N . ALA A 1 837 ? 34.718 -1.726 -15.200 1.00 96.19 837 ALA A N 1
ATOM 6605 C CA . ALA A 1 837 ? 33.645 -2.597 -15.622 1.00 96.19 837 ALA A CA 1
ATOM 6606 C C . ALA A 1 837 ? 33.992 -3.363 -16.907 1.00 96.19 837 ALA A C 1
ATOM 6608 O O . ALA A 1 837 ? 34.759 -2.913 -17.768 1.00 96.19 837 ALA A O 1
ATOM 6609 N N . ILE A 1 838 ? 33.375 -4.534 -17.026 1.00 95.81 838 ILE A N 1
ATOM 6610 C CA . ILE A 1 838 ? 33.377 -5.362 -18.223 1.00 95.81 838 ILE A CA 1
ATOM 6611 C C . ILE A 1 838 ? 31.931 -5.472 -18.700 1.00 95.81 838 ILE A C 1
ATOM 6613 O O . ILE A 1 838 ? 31.042 -5.810 -17.919 1.00 95.81 838 ILE A O 1
ATOM 6617 N N . ASP A 1 839 ? 31.700 -5.172 -19.974 1.00 93.50 839 ASP A N 1
ATOM 6618 C CA . ASP A 1 839 ? 30.419 -5.412 -20.624 1.00 93.50 839 ASP A CA 1
ATOM 6619 C C . ASP A 1 839 ? 30.401 -6.847 -21.155 1.00 93.50 839 ASP A C 1
ATOM 6621 O O . ASP A 1 839 ? 30.916 -7.145 -22.237 1.00 93.50 839 ASP A O 1
ATOM 6625 N N . GLU A 1 840 ? 29.878 -7.762 -20.342 1.00 91.00 840 GLU A N 1
ATOM 6626 C CA . GLU A 1 840 ? 29.781 -9.183 -20.686 1.00 91.00 840 GLU A CA 1
ATOM 6627 C C . GLU A 1 840 ? 28.828 -9.410 -21.866 1.00 91.00 840 GLU A C 1
ATOM 6629 O O . GLU A 1 840 ? 29.108 -10.251 -22.724 1.00 91.00 840 GLU A O 1
ATOM 6634 N N . SER A 1 841 ? 27.753 -8.618 -21.950 1.00 85.12 841 SER A N 1
ATOM 6635 C CA . SER A 1 841 ? 26.740 -8.731 -23.003 1.00 85.12 841 SER A CA 1
ATOM 6636 C C . SER A 1 841 ? 27.308 -8.381 -24.379 1.00 85.12 841 SER A C 1
ATOM 6638 O O . SER A 1 841 ? 27.049 -9.083 -25.353 1.00 85.12 841 SER A O 1
ATOM 6640 N N . ALA A 1 842 ? 28.221 -7.410 -24.433 1.00 86.06 842 ALA A N 1
ATOM 6641 C CA . ALA A 1 842 ? 28.918 -7.016 -25.650 1.00 86.06 842 ALA A CA 1
ATOM 6642 C C . ALA A 1 842 ? 30.224 -7.798 -25.911 1.00 86.06 842 ALA A C 1
ATOM 6644 O O . ALA A 1 842 ? 31.063 -7.367 -26.700 1.00 86.06 842 ALA A O 1
ATOM 6645 N N . GLY A 1 843 ? 30.423 -8.968 -25.290 1.00 85.06 843 GLY A N 1
ATOM 6646 C CA . GLY A 1 843 ? 31.577 -9.832 -25.576 1.00 85.06 843 GLY A CA 1
ATOM 6647 C C . GLY A 1 843 ? 32.795 -9.589 -24.685 1.00 85.06 843 GLY A C 1
ATOM 6648 O O . GLY A 1 843 ? 33.929 -9.818 -25.109 1.00 85.06 843 GLY A O 1
ATOM 6649 N N . ASN A 1 844 ? 32.563 -9.193 -23.432 1.00 89.69 844 ASN A N 1
ATOM 6650 C CA . ASN A 1 844 ? 33.573 -8.894 -22.410 1.00 89.69 844 ASN A CA 1
ATOM 6651 C C . ASN A 1 844 ? 34.437 -7.663 -22.724 1.00 89.69 844 ASN A C 1
ATOM 6653 O O . ASN A 1 844 ? 35.656 -7.672 -22.519 1.00 89.69 844 ASN A O 1
ATOM 6657 N N . LEU A 1 845 ? 33.814 -6.592 -23.213 1.00 89.62 845 LEU A N 1
ATOM 6658 C CA . LEU A 1 845 ? 34.517 -5.351 -23.539 1.00 89.62 845 LEU A CA 1
ATOM 6659 C C . LEU A 1 845 ? 34.873 -4.564 -22.278 1.00 89.62 845 LEU A C 1
ATOM 6661 O O . LEU A 1 845 ? 34.050 -4.390 -21.381 1.00 89.62 845 LEU A O 1
ATOM 6665 N N . ALA A 1 846 ? 36.096 -4.036 -22.226 1.00 94.69 846 ALA A N 1
ATOM 6666 C CA . ALA A 1 846 ? 36.495 -3.123 -21.163 1.00 94.69 846 ALA A CA 1
ATOM 6667 C C . ALA A 1 846 ? 35.791 -1.772 -21.340 1.00 94.69 846 ALA A C 1
ATOM 6669 O O . ALA A 1 846 ? 35.972 -1.093 -22.354 1.00 94.69 846 ALA A O 1
ATOM 6670 N N . CYS A 1 847 ? 35.018 -1.363 -20.339 1.00 96.38 847 CYS A N 1
ATOM 6671 C CA . CYS A 1 847 ? 34.169 -0.183 -20.423 1.00 96.38 847 CYS A CA 1
ATOM 6672 C C . CYS A 1 847 ? 34.197 0.643 -19.132 1.00 96.38 847 CYS A C 1
ATOM 6674 O O . CYS A 1 847 ? 34.736 0.237 -18.101 1.00 96.38 847 CYS A O 1
ATOM 6676 N N . PHE A 1 848 ? 33.622 1.837 -19.208 1.00 98.12 848 PHE A N 1
ATOM 6677 C CA . PHE A 1 848 ? 33.088 2.536 -18.050 1.00 98.12 848 PHE A CA 1
ATOM 6678 C C . PHE A 1 848 ? 31.623 2.136 -17.896 1.00 98.12 848 PHE A C 1
ATOM 6680 O O . PHE A 1 848 ? 30.864 2.250 -18.859 1.00 98.12 848 PHE A O 1
ATOM 6687 N N . LYS A 1 849 ? 31.215 1.718 -16.695 1.00 98.06 849 LYS A N 1
ATOM 6688 C CA . LYS A 1 849 ? 29.801 1.527 -16.358 1.00 98.06 849 LYS A CA 1
ATOM 6689 C C . LYS A 1 849 ? 29.315 2.732 -15.568 1.00 98.06 849 LYS A C 1
ATOM 6691 O O . LYS A 1 849 ? 29.789 2.990 -14.462 1.00 98.06 849 LYS A O 1
ATOM 6696 N N . ILE A 1 850 ? 28.364 3.464 -16.135 1.00 98.25 850 ILE A N 1
ATOM 6697 C CA . ILE A 1 850 ? 27.764 4.645 -15.525 1.00 98.25 850 ILE A CA 1
ATOM 6698 C C . ILE A 1 850 ? 26.335 4.299 -15.125 1.00 98.25 850 ILE A C 1
ATOM 6700 O O . ILE A 1 850 ? 25.513 4.000 -15.978 1.00 98.25 850 ILE A O 1
ATOM 6704 N N . THR A 1 851 ? 26.024 4.325 -13.832 1.00 95.12 851 THR A N 1
ATOM 6705 C CA . THR A 1 851 ? 24.673 4.068 -13.312 1.00 95.12 851 THR A CA 1
ATOM 6706 C C . THR A 1 851 ? 24.038 5.368 -12.844 1.00 95.12 851 THR A C 1
ATOM 6708 O O . THR A 1 851 ? 24.599 6.077 -12.006 1.00 95.12 851 THR A O 1
ATOM 6711 N N . THR A 1 852 ? 22.853 5.653 -13.365 1.00 90.56 852 THR A N 1
ATOM 6712 C CA . THR A 1 852 ? 22.019 6.814 -13.035 1.00 90.56 852 THR A CA 1
ATOM 6713 C C . THR A 1 852 ? 20.642 6.321 -12.563 1.00 90.56 852 THR A C 1
ATOM 6715 O O . THR A 1 852 ? 20.317 5.154 -12.786 1.00 90.56 852 THR A O 1
ATOM 6718 N N . PRO A 1 853 ? 19.808 7.159 -11.925 1.00 82.31 853 PRO A N 1
ATOM 6719 C CA . PRO A 1 853 ? 18.436 6.800 -11.576 1.00 82.31 853 PRO A CA 1
ATOM 6720 C C . PRO A 1 853 ? 17.563 6.375 -12.759 1.00 82.31 853 PRO A C 1
ATOM 6722 O O . PRO A 1 853 ? 16.585 5.669 -12.548 1.00 82.31 853 PRO A O 1
ATOM 6725 N N . THR A 1 854 ? 17.893 6.809 -13.978 1.00 83.69 854 THR A N 1
ATOM 6726 C CA . THR A 1 854 ? 17.061 6.586 -15.173 1.00 83.69 854 THR A CA 1
ATOM 6727 C C . THR A 1 854 ? 17.606 5.515 -16.117 1.00 83.69 854 THR A C 1
ATOM 6729 O O . THR A 1 854 ? 16.835 4.932 -16.879 1.00 83.69 854 THR A O 1
ATOM 6732 N N . ALA A 1 855 ? 18.913 5.240 -16.070 1.00 92.81 855 ALA A N 1
ATOM 6733 C CA . ALA A 1 855 ? 19.589 4.329 -16.990 1.00 92.81 855 ALA A CA 1
ATOM 6734 C C . ALA A 1 855 ? 20.963 3.866 -16.491 1.00 92.81 855 ALA A C 1
ATOM 6736 O O . ALA A 1 855 ? 21.611 4.528 -15.670 1.00 92.81 855 ALA A O 1
ATOM 6737 N N . THR A 1 856 ? 21.457 2.779 -17.080 1.00 97.00 856 THR A N 1
ATOM 6738 C CA . THR A 1 856 ? 22.853 2.351 -16.980 1.00 97.00 856 THR A CA 1
ATOM 6739 C C . THR A 1 856 ? 23.516 2.362 -18.354 1.00 97.00 856 THR A C 1
ATOM 6741 O O . THR A 1 856 ? 23.037 1.730 -19.287 1.00 97.00 856 THR A O 1
ATOM 6744 N N . TYR A 1 857 ? 24.653 3.040 -18.467 1.00 97.94 857 TYR A N 1
ATOM 6745 C CA . TYR A 1 857 ? 25.417 3.195 -19.702 1.00 97.94 857 TYR A CA 1
ATOM 6746 C C . TYR A 1 857 ? 26.715 2.398 -19.617 1.00 97.94 857 TYR A C 1
ATOM 6748 O O . TYR A 1 857 ? 27.413 2.462 -18.602 1.00 97.94 857 TYR A O 1
ATOM 6756 N N . TYR A 1 858 ? 27.066 1.705 -20.695 1.00 97.69 858 TYR A N 1
ATOM 6757 C CA . TYR A 1 858 ? 28.348 1.027 -20.848 1.00 97.69 858 TYR A CA 1
ATOM 6758 C C . TYR A 1 858 ? 29.121 1.698 -21.986 1.00 97.69 858 TYR A C 1
ATOM 6760 O O . TYR A 1 858 ? 28.759 1.558 -23.148 1.00 97.69 858 TYR A O 1
ATOM 6768 N N . LEU A 1 859 ? 30.157 2.471 -21.649 1.00 96.94 859 LEU A N 1
ATOM 6769 C CA . LEU A 1 859 ? 31.002 3.197 -22.606 1.00 96.94 859 LEU A CA 1
ATOM 6770 C C . LEU A 1 859 ? 32.313 2.444 -22.832 1.00 96.94 859 LEU A C 1
ATOM 6772 O O . LEU A 1 859 ? 33.148 2.371 -21.929 1.00 96.94 859 LEU A O 1
ATOM 6776 N N . GLU A 1 860 ? 32.517 1.903 -24.029 1.00 94.12 860 GLU A N 1
ATOM 6777 C CA . GLU A 1 860 ? 33.690 1.089 -24.348 1.00 94.12 860 GLU A CA 1
ATOM 6778 C C . GLU A 1 860 ? 34.956 1.948 -24.537 1.00 94.12 860 GLU A C 1
ATOM 6780 O O . GLU A 1 860 ? 34.942 2.992 -25.195 1.00 94.12 860 GLU A O 1
ATOM 6785 N N . LYS A 1 861 ? 36.069 1.523 -23.923 1.00 94.19 861 LYS A N 1
ATOM 6786 C CA . LYS A 1 861 ? 37.264 2.368 -23.737 1.00 94.19 861 LYS A CA 1
ATOM 6787 C C . LYS A 1 861 ? 38.128 2.564 -24.984 1.00 94.19 861 LYS A C 1
ATOM 6789 O O . LYS A 1 861 ? 38.798 3.583 -25.102 1.00 94.19 861 LYS A O 1
ATOM 6794 N N . SER A 1 862 ? 38.177 1.589 -25.883 1.00 91.44 862 SER A N 1
ATOM 6795 C CA . SER A 1 862 ? 39.095 1.574 -27.034 1.00 91.44 862 SER A CA 1
ATOM 6796 C C . SER A 1 862 ? 38.420 1.953 -28.350 1.00 91.44 862 SER A C 1
ATOM 6798 O O . SER A 1 862 ? 39.104 2.258 -29.322 1.00 91.44 862 SER A O 1
ATOM 6800 N N . GLY A 1 863 ? 37.096 1.942 -28.405 1.00 89.81 863 GLY A N 1
ATOM 6801 C CA . GLY A 1 863 ? 36.284 2.331 -29.552 1.00 89.81 863 GLY A CA 1
ATOM 6802 C C . GLY A 1 863 ? 35.460 3.589 -29.304 1.00 89.81 863 GLY A C 1
ATOM 6803 O O . GLY A 1 863 ? 35.099 4.270 -30.259 1.00 89.81 863 GLY A O 1
ATOM 6804 N N . GLY A 1 864 ? 35.239 3.976 -28.043 1.00 91.00 864 GLY A N 1
ATOM 6805 C CA . GLY A 1 864 ? 34.702 5.295 -27.710 1.00 91.00 864 GLY A CA 1
ATOM 6806 C C . GLY A 1 864 ? 33.214 5.481 -28.014 1.00 91.00 864 GLY A C 1
ATOM 6807 O O . GLY A 1 864 ? 32.767 6.620 -28.130 1.00 91.00 864 GLY A O 1
ATOM 6808 N N . GLY A 1 865 ? 32.475 4.376 -28.152 1.00 93.50 865 GLY A N 1
ATOM 6809 C CA . GLY A 1 865 ? 31.019 4.335 -28.279 1.00 93.50 865 GLY A CA 1
ATOM 6810 C C . GLY A 1 865 ? 30.375 3.541 -27.139 1.00 93.50 865 GLY A C 1
ATOM 6811 O O . GLY A 1 865 ? 31.024 2.714 -26.492 1.00 93.50 865 GLY A O 1
ATOM 6812 N N . LEU A 1 866 ? 29.089 3.784 -26.893 1.00 95.38 866 LEU A N 1
ATOM 6813 C CA . LEU A 1 866 ? 28.276 2.989 -25.980 1.00 95.38 866 LEU A CA 1
ATOM 6814 C C . LEU A 1 866 ? 28.065 1.585 -26.560 1.00 95.38 866 LEU A C 1
ATOM 6816 O O . LEU A 1 866 ? 27.568 1.461 -27.681 1.00 95.38 866 LEU A O 1
ATOM 6820 N N . SER A 1 867 ? 28.454 0.560 -25.799 1.00 92.88 867 SER A N 1
ATOM 6821 C CA . SER A 1 867 ? 28.191 -0.855 -26.094 1.00 92.88 867 SER A CA 1
ATOM 6822 C C . SER A 1 867 ? 26.806 -1.303 -25.636 1.00 92.88 867 SER A C 1
ATOM 6824 O O . SER A 1 867 ? 26.196 -2.109 -26.329 1.00 92.88 867 SER A O 1
ATOM 6826 N N . SER A 1 868 ? 26.316 -0.743 -24.525 1.00 95.44 868 SER A N 1
ATOM 6827 C CA . SER A 1 868 ? 25.004 -1.061 -23.946 1.00 95.44 868 SER A CA 1
ATOM 6828 C C . SER A 1 868 ? 24.367 0.172 -23.294 1.00 95.44 868 SER A C 1
ATOM 6830 O O . SER A 1 868 ? 25.061 1.027 -22.725 1.00 95.44 868 SER A O 1
ATOM 6832 N N . LEU A 1 869 ? 23.039 0.253 -23.363 1.00 96.69 869 LEU A N 1
ATOM 6833 C CA . LEU A 1 869 ? 22.208 1.294 -22.758 1.00 96.69 869 LEU A CA 1
ATOM 6834 C C . LEU A 1 869 ? 20.998 0.640 -22.091 1.00 96.69 869 LEU A C 1
ATOM 6836 O O . LEU A 1 869 ? 19.975 0.413 -22.729 1.00 96.69 869 LEU A O 1
ATOM 6840 N N . LEU A 1 870 ? 21.114 0.351 -20.798 1.00 95.31 870 LEU A N 1
ATOM 6841 C CA . LEU A 1 870 ? 20.066 -0.335 -20.057 1.00 95.31 870 LEU A CA 1
ATOM 6842 C C . LEU A 1 870 ? 19.099 0.669 -19.440 1.00 95.31 870 LEU A C 1
ATOM 6844 O O . LEU A 1 870 ? 19.521 1.630 -18.788 1.00 95.31 870 LEU A O 1
ATOM 6848 N N . ASP A 1 871 ? 17.807 0.414 -19.592 1.00 89.06 871 ASP A N 1
ATOM 6849 C CA . ASP A 1 871 ? 16.773 1.105 -18.829 1.00 89.06 871 ASP A CA 1
ATOM 6850 C C . ASP A 1 871 ? 16.699 0.597 -17.370 1.00 89.06 871 ASP A C 1
ATOM 6852 O O . ASP A 1 871 ? 17.470 -0.268 -16.942 1.00 89.06 871 ASP A O 1
ATOM 6856 N N . THR A 1 872 ? 15.789 1.152 -16.561 1.00 81.81 872 THR A N 1
ATOM 6857 C CA . THR A 1 872 ? 15.636 0.742 -15.149 1.00 81.81 872 THR A CA 1
ATOM 6858 C C . THR A 1 872 ? 15.034 -0.653 -14.974 1.00 81.81 872 THR A C 1
ATOM 6860 O O . THR A 1 872 ? 15.107 -1.200 -13.876 1.00 81.81 872 THR A O 1
ATOM 6863 N N . SER A 1 873 ? 14.439 -1.214 -16.027 1.00 78.19 873 SER A N 1
ATOM 6864 C CA . SER A 1 873 ? 13.906 -2.579 -16.063 1.00 78.19 873 SER A CA 1
ATOM 6865 C C . SER A 1 873 ? 14.964 -3.595 -16.510 1.00 78.19 873 SER A C 1
ATOM 6867 O O . SER A 1 873 ? 14.738 -4.797 -16.402 1.00 78.19 873 SER A O 1
ATOM 6869 N N . GLY A 1 874 ? 16.133 -3.123 -16.954 1.00 87.44 874 GLY A N 1
ATOM 6870 C CA . GLY A 1 874 ? 17.247 -3.946 -17.411 1.00 87.44 874 GLY A CA 1
ATOM 6871 C C . GLY A 1 874 ? 17.243 -4.236 -18.912 1.00 87.44 874 GLY A C 1
ATOM 6872 O O . GLY A 1 874 ? 18.109 -4.986 -19.358 1.00 87.44 874 GLY A O 1
ATOM 6873 N N . ASN A 1 875 ? 16.330 -3.648 -19.691 1.00 90.81 875 ASN A N 1
ATOM 6874 C CA . ASN A 1 875 ? 16.309 -3.835 -21.140 1.00 90.81 875 ASN A CA 1
ATOM 6875 C C . ASN A 1 875 ? 17.442 -3.037 -21.785 1.00 90.81 875 ASN A C 1
ATOM 6877 O O . ASN A 1 875 ? 17.595 -1.854 -21.481 1.00 90.81 875 ASN A O 1
ATOM 6881 N N . ASP A 1 876 ? 18.214 -3.652 -22.682 1.00 94.44 876 ASP A N 1
ATOM 6882 C CA . ASP A 1 876 ? 19.312 -2.987 -23.389 1.00 94.44 876 ASP A CA 1
ATOM 6883 C C . ASP A 1 876 ? 18.851 -2.396 -24.728 1.00 94.44 876 ASP A C 1
ATOM 6885 O O . ASP A 1 876 ? 18.664 -3.099 -25.717 1.00 94.44 876 ASP A O 1
ATOM 6889 N N . TRP A 1 877 ? 18.735 -1.072 -24.775 1.00 94.69 877 TRP A N 1
ATOM 6890 C CA . TRP A 1 877 ? 18.240 -0.320 -25.927 1.00 94.69 877 TRP A CA 1
ATOM 6891 C C . TRP A 1 877 ? 19.237 -0.246 -27.095 1.00 94.69 877 TRP A C 1
ATOM 6893 O O . TRP A 1 877 ? 18.950 0.382 -28.118 1.00 94.69 877 TRP A O 1
ATOM 6903 N N . LEU A 1 878 ? 20.415 -0.863 -26.968 1.00 94.06 878 LEU A N 1
ATOM 6904 C CA . LEU A 1 878 ? 21.362 -1.067 -28.067 1.00 94.06 878 LEU A CA 1
ATOM 6905 C C . LEU A 1 878 ? 21.363 -2.523 -28.552 1.00 94.06 878 LEU A C 1
ATOM 6907 O O . LEU A 1 878 ? 21.336 -2.736 -29.765 1.00 94.06 878 LEU A O 1
ATOM 6911 N N . GLY A 1 879 ? 21.349 -3.498 -27.639 1.00 85.88 879 GLY A N 1
ATOM 6912 C CA . GLY A 1 879 ? 21.113 -4.910 -27.942 1.00 85.88 879 GLY A CA 1
ATOM 6913 C C . GLY A 1 879 ? 22.258 -5.552 -28.726 1.00 85.88 879 GLY A C 1
ATOM 6914 O O . GLY A 1 879 ? 22.100 -5.905 -29.898 1.00 85.88 879 GLY A O 1
ATOM 6915 N N . PHE A 1 880 ? 23.433 -5.676 -28.099 1.00 86.19 880 PHE A N 1
ATOM 6916 C CA . PHE A 1 880 ? 24.668 -6.112 -28.765 1.00 86.19 880 PHE A CA 1
ATOM 6917 C C . PHE A 1 880 ? 24.821 -7.646 -28.860 1.00 86.19 880 PHE A C 1
ATOM 6919 O O . PHE A 1 880 ? 24.948 -8.325 -27.846 1.00 86.19 880 PHE A O 1
ATOM 6926 N N . GLU A 1 881 ? 24.918 -8.212 -30.075 1.00 86.75 881 GLU A N 1
ATOM 6927 C CA . GLU A 1 881 ? 25.325 -9.615 -30.284 1.00 86.75 881 GLU A CA 1
ATOM 6928 C C . GLU A 1 881 ? 26.845 -9.751 -30.561 1.00 86.75 881 GLU A C 1
ATOM 6930 O O . GLU A 1 881 ? 27.307 -9.429 -31.664 1.00 86.75 881 GLU A O 1
ATOM 6935 N N . PRO A 1 882 ? 27.649 -10.312 -29.634 1.00 83.25 882 PRO A N 1
ATOM 6936 C CA . PRO A 1 882 ? 29.115 -10.307 -29.732 1.00 83.25 882 PRO A CA 1
ATOM 6937 C C . PRO A 1 882 ? 29.695 -11.318 -30.734 1.00 83.25 882 PRO A C 1
ATOM 6939 O O . PRO A 1 882 ? 30.914 -11.421 -30.902 1.00 83.25 882 PRO A O 1
ATOM 6942 N N . THR A 1 883 ? 28.847 -12.100 -31.402 1.00 85.62 883 THR A N 1
ATOM 6943 C CA . THR A 1 883 ? 29.276 -13.087 -32.393 1.00 85.62 883 THR A CA 1
ATOM 6944 C C . THR A 1 883 ? 29.865 -12.386 -33.616 1.00 85.62 883 THR A C 1
ATOM 6946 O O . THR A 1 883 ? 29.185 -11.625 -34.295 1.00 85.62 883 THR A O 1
ATOM 6949 N N . LYS A 1 884 ? 31.123 -12.684 -33.962 1.00 84.25 884 LYS A N 1
ATOM 6950 C CA . LYS A 1 884 ? 31.753 -12.156 -35.182 1.00 84.25 884 LYS A CA 1
ATOM 6951 C C . LYS A 1 884 ? 30.902 -12.461 -36.424 1.00 84.25 884 LYS A C 1
ATOM 6953 O O . LYS A 1 884 ? 30.572 -13.621 -36.674 1.00 84.25 884 LYS A O 1
ATOM 6958 N N . GLY A 1 885 ? 30.639 -11.442 -37.237 1.00 83.38 885 GLY A N 1
ATOM 6959 C CA . GLY A 1 885 ? 29.761 -11.513 -38.403 1.00 83.38 885 GLY A CA 1
ATOM 6960 C C . GLY A 1 885 ? 28.269 -11.359 -38.090 1.00 83.38 885 GLY A C 1
ATOM 6961 O O . GLY A 1 885 ? 27.456 -11.633 -38.972 1.00 83.38 885 GLY A O 1
ATOM 6962 N N . SER A 1 886 ? 27.898 -10.937 -36.874 1.00 86.31 886 SER A N 1
ATOM 6963 C CA . SER A 1 886 ? 26.508 -10.651 -36.483 1.00 86.31 886 SER A CA 1
ATOM 6964 C C . SER A 1 886 ? 25.906 -9.446 -37.216 1.00 86.31 886 SER A C 1
ATOM 6966 O O . SER A 1 886 ? 24.682 -9.322 -37.280 1.00 86.31 886 SER A O 1
ATOM 6968 N N . GLY A 1 887 ? 26.735 -8.576 -37.812 1.00 89.12 887 GLY A N 1
ATOM 6969 C CA . GLY A 1 887 ? 26.281 -7.441 -38.617 1.00 89.12 887 GLY A CA 1
ATOM 6970 C C . GLY A 1 887 ? 25.289 -6.555 -37.859 1.00 89.12 887 GLY A C 1
ATOM 6971 O O . GLY A 1 887 ? 25.605 -6.045 -36.786 1.00 89.12 887 GLY A O 1
ATOM 6972 N N . ALA A 1 888 ? 24.069 -6.417 -38.391 1.00 89.38 888 ALA A N 1
ATOM 6973 C CA . ALA A 1 888 ? 23.002 -5.605 -37.798 1.00 89.38 888 ALA A CA 1
ATOM 6974 C C . ALA A 1 888 ? 22.583 -6.051 -36.388 1.00 89.38 888 ALA A C 1
ATOM 6976 O O . ALA A 1 888 ? 22.027 -5.257 -35.640 1.00 89.38 888 ALA A O 1
ATOM 6977 N N . LYS A 1 889 ? 22.856 -7.303 -36.001 1.00 87.88 889 LYS A N 1
ATOM 6978 C CA . LYS A 1 889 ? 22.542 -7.798 -34.657 1.00 87.88 889 LYS A CA 1
ATOM 6979 C C . LYS A 1 889 ? 23.579 -7.405 -33.606 1.00 87.88 889 LYS A C 1
ATOM 6981 O O . LYS A 1 889 ? 23.264 -7.452 -32.426 1.00 87.88 889 LYS A O 1
ATOM 6986 N N . GLY A 1 890 ? 24.789 -7.000 -33.997 1.00 87.19 890 GLY A N 1
ATOM 6987 C CA . GLY A 1 890 ? 25.851 -6.689 -33.036 1.00 87.19 890 GLY A CA 1
ATOM 6988 C C . GLY A 1 890 ? 26.909 -5.730 -33.556 1.00 87.19 890 GLY A C 1
ATOM 6989 O O . GLY A 1 890 ? 26.988 -4.609 -33.078 1.00 87.19 890 GLY A O 1
ATOM 6990 N N . GLU A 1 891 ? 27.692 -6.124 -34.562 1.00 86.62 891 GLU A N 1
ATOM 6991 C CA . GLU A 1 891 ? 28.824 -5.327 -35.080 1.00 86.62 891 GLU A CA 1
ATOM 6992 C C . GLU A 1 891 ? 28.471 -3.892 -35.514 1.00 86.62 891 GLU A C 1
ATOM 6994 O O . GLU A 1 891 ? 29.372 -3.066 -35.620 1.00 86.62 891 GLU A O 1
ATOM 6999 N N . TYR A 1 892 ? 27.198 -3.582 -35.780 1.00 88.75 892 TYR A N 1
ATOM 7000 C CA . TYR A 1 892 ? 26.749 -2.226 -36.120 1.00 88.75 892 TYR A CA 1
ATOM 7001 C C . TYR A 1 892 ? 26.106 -1.466 -34.951 1.00 88.75 892 TYR A C 1
ATOM 7003 O O . TYR A 1 892 ? 25.862 -0.279 -35.082 1.00 88.75 892 TYR A O 1
ATOM 7011 N N . ARG A 1 893 ? 25.844 -2.097 -33.803 1.00 91.06 893 ARG A N 1
ATOM 7012 C CA . ARG A 1 893 ? 25.148 -1.470 -32.666 1.00 91.06 893 ARG A CA 1
ATOM 7013 C C . ARG A 1 893 ? 25.987 -0.406 -31.983 1.00 91.06 893 ARG A C 1
ATOM 7015 O O . ARG A 1 893 ? 27.201 -0.566 -31.860 1.00 91.06 893 ARG A O 1
ATOM 7022 N N . GLY A 1 894 ? 25.336 0.629 -31.464 1.00 91.81 894 GLY A N 1
ATOM 7023 C CA . GLY A 1 894 ? 25.970 1.545 -30.521 1.00 91.81 894 GLY A CA 1
ATOM 7024 C C . GLY A 1 894 ? 25.514 2.993 -30.620 1.00 91.81 894 GLY A C 1
ATOM 7025 O O . GLY A 1 894 ? 24.729 3.376 -31.490 1.00 91.81 894 GLY A O 1
ATOM 7026 N N . PHE A 1 895 ? 26.058 3.811 -29.714 1.00 94.19 895 PHE A N 1
ATOM 7027 C CA . PHE A 1 895 ? 25.907 5.265 -29.760 1.00 94.19 895 PHE A CA 1
ATOM 7028 C C . PHE A 1 895 ? 27.131 6.044 -29.208 1.00 94.19 895 PHE A C 1
ATOM 7030 O O . PHE A 1 895 ? 27.595 5.754 -28.109 1.00 94.19 895 PHE A O 1
ATOM 7037 N N . PRO A 1 896 ? 27.608 7.105 -29.882 1.00 91.81 896 PRO A N 1
ATOM 7038 C CA . PRO A 1 896 ? 27.324 7.366 -31.267 1.00 91.81 896 PRO A CA 1
ATOM 7039 C C . PRO A 1 896 ? 28.123 6.353 -32.085 1.00 91.81 896 PRO A C 1
ATOM 7041 O O . PRO A 1 896 ? 29.265 6.029 -31.761 1.00 91.81 896 PRO A O 1
ATOM 7044 N N . ASN A 1 897 ? 27.550 5.885 -33.181 1.00 89.69 897 ASN A N 1
ATOM 7045 C CA . ASN A 1 897 ? 28.380 5.470 -34.298 1.00 89.69 897 ASN A CA 1
ATOM 7046 C C . ASN A 1 897 ? 28.689 6.737 -35.102 1.00 89.69 897 ASN A C 1
ATOM 7048 O O . ASN A 1 897 ? 27.798 7.339 -35.700 1.00 89.69 897 ASN A O 1
ATOM 7052 N N . ALA A 1 898 ? 29.939 7.195 -35.062 1.00 88.19 898 ALA A N 1
ATOM 7053 C CA . ALA A 1 898 ? 30.355 8.448 -35.688 1.00 88.19 898 ALA A CA 1
ATOM 7054 C C . ALA A 1 898 ? 31.664 8.294 -36.467 1.00 88.19 898 ALA A C 1
ATOM 7056 O O . ALA A 1 898 ? 32.458 7.386 -36.226 1.00 88.19 898 ALA A O 1
ATOM 7057 N N . VAL A 1 899 ? 31.918 9.218 -37.400 1.00 81.56 899 VAL A N 1
ATOM 7058 C CA . VAL A 1 899 ? 33.142 9.308 -38.229 1.00 81.56 899 VAL A CA 1
ATOM 7059 C C . VAL A 1 899 ? 33.298 8.202 -39.287 1.00 81.56 899 VAL A C 1
ATOM 7061 O O . VAL A 1 899 ? 33.629 8.525 -40.423 1.00 81.56 899 VAL A O 1
ATOM 7064 N N . HIS A 1 900 ? 33.036 6.933 -38.961 1.00 81.06 900 HIS A N 1
ATOM 7065 C CA . HIS A 1 900 ? 33.126 5.743 -39.825 1.00 81.06 900 HIS A CA 1
ATOM 7066 C C . HIS A 1 900 ? 34.288 5.766 -40.849 1.00 81.06 900 HIS A C 1
ATOM 7068 O O . HIS A 1 900 ? 34.109 6.136 -42.019 1.00 81.06 900 HIS A O 1
ATOM 7074 N N . GLN A 1 901 ? 35.466 5.301 -40.413 1.00 79.81 901 GLN A N 1
ATOM 7075 C CA . GLN A 1 901 ? 36.682 5.096 -41.221 1.00 79.81 901 GLN A CA 1
ATOM 7076 C C . GLN A 1 901 ? 37.223 6.361 -41.918 1.00 79.81 901 GLN A C 1
ATOM 7078 O O . GLN A 1 901 ? 37.824 6.287 -42.993 1.00 79.81 901 GLN A O 1
ATOM 7083 N N . GLN A 1 902 ? 37.042 7.542 -41.319 1.00 73.75 902 GLN A N 1
ATOM 7084 C CA . GLN A 1 902 ? 37.591 8.797 -41.839 1.00 73.75 902 GLN A CA 1
ATOM 7085 C C . GLN A 1 902 ? 38.790 9.277 -41.027 1.00 73.75 902 GLN A C 1
ATOM 7087 O O . GLN A 1 902 ? 38.765 9.299 -39.801 1.00 73.75 902 GLN A O 1
ATOM 7092 N N . ALA A 1 903 ? 39.849 9.689 -41.733 1.00 78.06 903 ALA A N 1
ATOM 7093 C CA . ALA A 1 903 ? 41.124 10.089 -41.128 1.00 78.06 903 ALA A CA 1
ATOM 7094 C C . ALA A 1 903 ? 41.655 9.060 -40.102 1.00 78.06 903 ALA A C 1
ATOM 7096 O O . ALA A 1 903 ? 42.196 9.430 -39.064 1.00 78.06 903 ALA A O 1
ATOM 7097 N N . GLY A 1 904 ? 41.469 7.770 -40.412 1.00 72.50 904 GLY A N 1
ATOM 7098 C CA . GLY A 1 904 ? 41.947 6.648 -39.603 1.00 72.50 904 GLY A CA 1
ATOM 7099 C C . GLY A 1 904 ? 41.049 6.249 -38.433 1.00 72.50 904 GLY A C 1
ATOM 7100 O O . GLY A 1 904 ? 41.379 5.282 -37.769 1.00 72.50 904 GLY A O 1
ATOM 7101 N N . SER A 1 905 ? 39.920 6.921 -38.175 1.00 79.19 905 SER A N 1
ATOM 7102 C CA . SER A 1 905 ? 39.181 6.754 -36.911 1.00 79.19 905 SER A CA 1
ATOM 7103 C C . SER A 1 905 ? 37.725 6.319 -37.076 1.00 79.19 905 SER A C 1
ATOM 7105 O O . SER A 1 905 ? 37.089 6.563 -38.109 1.00 79.19 905 SER A O 1
ATOM 7107 N N . TYR A 1 906 ? 37.198 5.702 -36.018 1.00 81.81 906 TYR A N 1
ATOM 7108 C CA . TYR A 1 906 ? 35.804 5.300 -35.888 1.00 81.81 906 TYR A CA 1
ATOM 7109 C C . TYR A 1 906 ? 35.388 5.324 -34.408 1.00 81.81 906 TYR A C 1
ATOM 7111 O O . TYR A 1 906 ? 35.910 4.547 -33.616 1.00 81.81 906 TYR A O 1
ATOM 7119 N N . PHE A 1 907 ? 34.463 6.218 -34.035 1.00 88.12 907 PHE A N 1
ATOM 7120 C CA . PHE A 1 907 ? 33.854 6.211 -32.699 1.00 88.12 907 PHE A CA 1
ATOM 7121 C C . PHE A 1 907 ? 32.679 5.240 -32.714 1.00 88.12 907 PHE A C 1
ATOM 7123 O O . PHE A 1 907 ? 31.660 5.535 -33.339 1.00 88.12 907 PHE A O 1
ATOM 7130 N N . HIS A 1 908 ? 32.885 4.055 -32.143 1.00 88.75 908 HIS A N 1
ATOM 7131 C CA . HIS A 1 908 ? 31.956 2.925 -32.179 1.00 88.75 908 HIS A CA 1
ATOM 7132 C C . HIS A 1 908 ? 32.421 1.813 -31.229 1.00 88.75 908 HIS A C 1
ATOM 7134 O O . HIS A 1 908 ? 33.623 1.596 -31.075 1.00 88.75 908 HIS A O 1
ATOM 7140 N N . ALA A 1 909 ? 31.487 1.095 -30.603 1.00 82.75 909 ALA A N 1
ATOM 7141 C CA . ALA A 1 909 ? 31.812 -0.018 -29.711 1.00 82.75 909 ALA A CA 1
ATOM 7142 C C . ALA A 1 909 ? 32.498 -1.174 -30.473 1.00 82.75 909 ALA A C 1
ATOM 7144 O O . ALA A 1 909 ? 32.095 -1.527 -31.571 1.00 82.75 909 ALA A O 1
ATOM 7145 N N . MET A 1 910 ? 33.539 -1.782 -29.896 1.00 78.00 910 MET A N 1
ATOM 7146 C CA . MET A 1 910 ? 34.421 -2.792 -30.528 1.00 78.00 910 MET A CA 1
ATOM 7147 C C . MET A 1 910 ? 35.388 -2.287 -31.604 1.00 78.00 910 MET A C 1
ATOM 7149 O O . MET A 1 910 ? 36.315 -3.030 -31.923 1.00 78.00 910 MET A O 1
ATOM 7153 N N . ASN A 1 911 ? 35.236 -1.059 -32.115 1.00 67.62 911 ASN A N 1
ATOM 7154 C CA . ASN A 1 911 ? 36.104 -0.447 -33.130 1.00 67.62 911 ASN A CA 1
ATOM 7155 C C . ASN A 1 911 ? 36.336 -1.337 -34.379 1.00 67.62 911 ASN A C 1
ATOM 7157 O O . ASN A 1 911 ? 37.175 -2.241 -34.395 1.00 67.62 911 ASN A O 1
ATOM 7161 N N . SER A 1 912 ? 35.654 -1.035 -35.489 1.00 67.44 912 SER A N 1
ATOM 7162 C CA . SER A 1 912 ? 35.721 -1.827 -36.734 1.00 67.44 912 SER A CA 1
ATOM 7163 C C . SER A 1 912 ? 37.034 -1.668 -37.530 1.00 67.44 912 SER A C 1
ATOM 7165 O O . SER A 1 912 ? 37.039 -1.185 -38.667 1.00 67.44 912 SER A O 1
ATOM 7167 N N . GLY A 1 913 ? 38.160 -2.100 -36.956 1.00 70.00 913 GLY A N 1
ATOM 7168 C CA . GLY A 1 913 ? 39.461 -2.178 -37.629 1.00 70.00 913 GLY A CA 1
ATOM 7169 C C . GLY A 1 913 ? 40.102 -0.823 -37.942 1.00 70.00 913 GLY A C 1
ATOM 7170 O O . GLY A 1 913 ? 40.838 -0.722 -38.925 1.00 70.00 913 GLY A O 1
ATOM 7171 N N . THR A 1 914 ? 39.813 0.206 -37.141 1.00 79.31 914 THR A N 1
ATOM 7172 C CA . THR A 1 914 ? 40.401 1.551 -37.261 1.00 79.31 914 THR A CA 1
ATOM 7173 C C . THR A 1 914 ? 41.285 1.899 -36.064 1.00 79.31 914 THR A C 1
ATOM 7175 O O . THR A 1 914 ? 41.420 1.094 -35.140 1.00 79.31 914 THR A O 1
ATOM 7178 N N . ASP A 1 915 ? 41.904 3.081 -36.076 1.00 83.69 915 ASP A N 1
ATOM 7179 C CA . ASP A 1 915 ? 42.710 3.568 -34.957 1.00 83.69 915 ASP A CA 1
ATOM 7180 C C . ASP A 1 915 ? 41.860 3.593 -33.673 1.00 83.69 915 ASP A C 1
ATOM 7182 O O . ASP A 1 915 ? 40.731 4.098 -33.700 1.00 83.69 915 ASP A O 1
ATOM 7186 N N . PRO A 1 916 ? 42.364 3.050 -32.552 1.00 89.81 916 PRO A N 1
ATOM 7187 C CA . PRO A 1 916 ? 41.648 3.052 -31.287 1.00 89.81 916 PRO A CA 1
ATOM 7188 C C . PRO A 1 916 ? 41.451 4.464 -30.737 1.00 89.81 916 PRO A C 1
ATOM 7190 O O . PRO A 1 916 ? 42.088 5.440 -31.142 1.00 89.81 916 PRO A O 1
ATOM 7193 N N . CYS A 1 917 ? 40.549 4.558 -29.774 1.00 91.75 917 CYS A N 1
ATOM 7194 C CA . CYS A 1 917 ? 40.316 5.741 -28.976 1.00 91.75 917 CYS A CA 1
ATOM 7195 C C . CYS A 1 917 ? 41.104 5.685 -27.667 1.00 91.75 917 CYS A C 1
ATOM 7197 O O . CYS A 1 917 ? 41.353 4.628 -27.092 1.00 91.75 917 CYS A O 1
ATOM 7199 N N . ILE A 1 918 ? 41.456 6.867 -27.181 1.00 93.62 918 ILE A N 1
ATOM 7200 C CA . ILE A 1 918 ? 41.941 7.122 -25.835 1.00 93.62 918 ILE A CA 1
ATOM 7201 C C . ILE A 1 918 ? 40.790 7.779 -25.078 1.00 93.62 918 ILE A C 1
ATOM 7203 O O . ILE A 1 918 ? 40.376 8.892 -25.419 1.00 93.62 918 ILE A O 1
ATOM 7207 N N . THR A 1 919 ? 40.290 7.098 -24.049 1.00 95.31 919 THR A N 1
ATOM 7208 C CA . THR A 1 919 ? 39.233 7.610 -23.172 1.00 95.31 919 THR A CA 1
ATOM 7209 C C . THR A 1 919 ? 39.772 8.010 -21.806 1.00 95.31 919 THR A C 1
ATOM 7211 O O . THR A 1 919 ? 40.526 7.251 -21.196 1.00 95.31 919 THR A O 1
ATOM 7214 N N . GLU A 1 920 ? 39.356 9.166 -21.297 1.00 96.44 920 GLU A N 1
ATOM 7215 C CA . GLU A 1 920 ? 39.841 9.712 -20.024 1.00 96.44 920 GLU A CA 1
ATOM 7216 C C . GLU A 1 920 ? 38.695 10.367 -19.251 1.00 96.44 920 GLU A C 1
ATOM 7218 O O . GLU A 1 920 ? 38.003 11.232 -19.793 1.00 96.44 920 GLU A O 1
ATOM 7223 N N . VAL A 1 921 ? 38.514 9.969 -17.987 1.00 97.31 921 VAL A N 1
ATOM 7224 C CA . VAL A 1 921 ? 37.567 10.605 -17.061 1.00 97.31 921 VAL A CA 1
ATOM 7225 C C . VAL A 1 921 ? 38.079 12.007 -16.743 1.00 97.31 921 VAL A C 1
ATOM 7227 O O . VAL A 1 921 ? 39.134 12.170 -16.134 1.00 97.31 921 VAL A O 1
ATOM 7230 N N . LEU A 1 922 ? 37.336 13.021 -17.173 1.00 95.69 922 LEU A N 1
ATOM 7231 C CA . LEU A 1 922 ? 37.653 14.425 -16.922 1.00 95.69 922 LEU A CA 1
ATOM 7232 C C . LEU A 1 922 ? 37.118 14.887 -15.565 1.00 95.69 922 LEU A C 1
ATOM 7234 O O . LEU A 1 922 ? 37.752 15.693 -14.887 1.00 95.69 922 LEU A O 1
ATOM 7238 N N . GLU A 1 923 ? 35.936 14.399 -15.183 1.00 92.88 923 GLU A N 1
ATOM 7239 C CA . GLU A 1 923 ? 35.245 14.803 -13.961 1.00 92.88 923 GLU A CA 1
ATOM 7240 C C . GLU A 1 923 ? 34.368 13.663 -13.420 1.00 92.88 923 GLU A C 1
ATOM 7242 O O . GLU A 1 923 ? 33.729 12.946 -14.185 1.00 92.88 923 GLU A O 1
ATOM 7247 N N . ASN A 1 924 ? 34.315 13.520 -12.092 1.00 92.44 924 ASN A N 1
ATOM 7248 C CA . ASN A 1 924 ? 33.381 12.646 -11.382 1.00 92.44 924 ASN A CA 1
ATOM 7249 C C . ASN A 1 924 ? 32.990 13.314 -10.054 1.00 92.44 924 ASN A C 1
ATOM 7251 O O . ASN A 1 924 ? 33.780 13.340 -9.108 1.00 92.44 924 ASN A O 1
ATOM 7255 N N . ARG A 1 925 ? 31.789 13.899 -9.998 1.00 84.19 925 ARG A N 1
ATOM 7256 C CA . ARG A 1 925 ? 31.280 14.645 -8.829 1.00 84.19 925 ARG A CA 1
ATOM 7257 C C . ARG A 1 925 ? 30.166 13.928 -8.067 1.00 84.19 925 ARG A C 1
ATOM 7259 O O . ARG A 1 925 ? 29.647 14.469 -7.095 1.00 84.19 925 ARG A O 1
ATOM 7266 N N . GLY A 1 926 ? 29.797 12.719 -8.483 1.00 74.75 926 GLY A N 1
ATOM 7267 C CA . GLY A 1 926 ? 28.692 11.960 -7.895 1.00 74.75 926 GLY A CA 1
ATOM 7268 C C . GLY A 1 926 ? 27.298 12.407 -8.342 1.00 74.75 926 GLY A C 1
ATOM 7269 O O . GLY A 1 926 ? 26.362 11.647 -8.144 1.00 74.75 926 GLY A O 1
ATOM 7270 N N . ASP A 1 927 ? 27.150 13.576 -8.970 1.00 76.50 927 ASP A N 1
ATOM 7271 C CA . ASP A 1 927 ? 25.949 14.034 -9.690 1.00 76.50 927 ASP A CA 1
ATOM 7272 C C . ASP A 1 927 ? 26.188 14.239 -11.201 1.00 76.50 927 ASP A C 1
ATOM 7274 O O . ASP A 1 927 ? 25.271 14.514 -11.975 1.00 76.50 927 ASP A O 1
ATOM 7278 N N . HIS A 1 928 ? 27.454 14.129 -11.607 1.00 90.81 928 HIS A N 1
ATOM 7279 C CA . HIS A 1 928 ? 27.941 14.358 -12.955 1.00 90.81 928 HIS A CA 1
ATOM 7280 C C . HIS A 1 928 ? 29.213 13.543 -13.192 1.00 90.81 928 HIS A C 1
ATOM 7282 O O . HIS A 1 928 ? 30.115 13.535 -12.344 1.00 90.81 928 HIS A O 1
ATOM 7288 N N . VAL A 1 929 ? 29.301 12.895 -14.352 1.00 96.81 929 VAL A N 1
ATOM 7289 C CA . VAL A 1 929 ? 30.519 12.231 -14.834 1.00 96.81 929 VAL A CA 1
ATOM 7290 C C . VAL A 1 929 ? 30.808 12.708 -16.249 1.00 96.81 929 VAL A C 1
ATOM 7292 O O . VAL A 1 929 ? 29.943 12.607 -17.111 1.00 96.81 929 VAL A O 1
ATOM 7295 N N . SER A 1 930 ? 32.026 13.188 -16.497 1.00 97.75 930 SER A N 1
ATOM 7296 C CA . SER A 1 930 ? 32.470 13.634 -17.820 1.00 97.75 930 SER A CA 1
ATOM 7297 C C . SER A 1 930 ? 33.640 12.784 -18.299 1.00 97.75 930 SER A C 1
ATOM 7299 O O . SER A 1 930 ? 34.614 12.600 -17.564 1.00 97.75 930 SER A O 1
ATOM 7301 N N . ILE A 1 931 ? 33.560 12.258 -19.521 1.00 98.19 931 ILE A N 1
ATOM 7302 C CA . ILE A 1 931 ? 34.568 11.368 -20.111 1.00 98.19 931 ILE A CA 1
ATOM 7303 C C . ILE A 1 931 ? 34.922 11.875 -21.507 1.00 98.19 931 ILE A C 1
ATOM 7305 O O . ILE A 1 931 ? 34.064 11.996 -22.378 1.00 98.19 931 ILE A O 1
ATOM 7309 N N . SER A 1 932 ? 36.199 12.168 -21.740 1.00 97.31 932 SER A N 1
ATOM 7310 C CA . SER A 1 932 ? 36.696 12.493 -23.079 1.00 97.31 932 SER A CA 1
ATOM 7311 C C . SER A 1 932 ? 36.968 11.234 -23.890 1.00 97.31 932 SER A C 1
ATOM 7313 O O . SER A 1 932 ? 37.389 10.220 -23.336 1.00 97.31 932 SER A O 1
ATOM 7315 N N . VAL A 1 933 ? 36.776 11.332 -25.203 1.00 95.06 933 VAL A N 1
ATOM 7316 C CA . VAL A 1 933 ? 37.099 10.298 -26.189 1.00 95.06 933 VAL A CA 1
ATOM 7317 C C . VAL A 1 933 ? 37.911 10.955 -27.295 1.00 95.06 933 VAL A C 1
ATOM 7319 O O . VAL A 1 933 ? 37.441 11.889 -27.937 1.00 95.06 933 VAL A O 1
ATOM 7322 N N . ARG A 1 934 ? 39.146 10.515 -27.525 1.00 94.38 934 ARG A N 1
ATOM 7323 C CA . ARG A 1 934 ? 40.015 11.066 -28.577 1.00 94.38 934 ARG A CA 1
ATOM 7324 C C . ARG A 1 934 ? 40.522 9.945 -29.458 1.00 94.38 934 ARG A C 1
ATOM 7326 O O . ARG A 1 934 ? 40.946 8.927 -28.926 1.00 94.38 934 ARG A O 1
ATOM 7333 N N . SER A 1 935 ? 40.532 10.124 -30.774 1.00 91.62 935 SER A N 1
ATOM 7334 C CA . SER A 1 935 ? 41.204 9.151 -31.637 1.00 91.62 935 SER A CA 1
ATOM 7335 C C . SER A 1 935 ? 42.707 9.131 -31.348 1.00 91.62 935 SER A C 1
ATOM 7337 O O . SER A 1 935 ? 43.295 10.175 -31.054 1.00 91.62 935 SER A O 1
ATOM 7339 N N . GLU A 1 936 ? 43.358 7.972 -31.464 1.00 88.62 936 GLU A N 1
ATOM 7340 C CA . GLU A 1 936 ? 44.814 7.859 -31.286 1.00 88.62 936 GLU A CA 1
ATOM 7341 C C . GLU A 1 936 ? 45.583 8.727 -32.301 1.00 88.62 936 GLU A C 1
ATOM 7343 O O . GLU A 1 936 ? 46.625 9.298 -31.980 1.00 88.62 936 GLU A O 1
ATOM 7348 N N . SER A 1 937 ? 45.016 8.929 -33.497 1.00 87.06 937 SER A N 1
ATOM 7349 C CA . SER A 1 937 ? 45.533 9.859 -34.509 1.00 87.06 937 SER A CA 1
ATOM 7350 C C . SER A 1 937 ? 45.482 11.338 -34.088 1.00 87.06 937 SER A C 1
ATOM 7352 O O . SER A 1 937 ? 46.143 12.177 -34.699 1.00 87.06 937 SER A O 1
ATOM 7354 N N . GLY A 1 938 ? 44.691 11.682 -33.065 1.00 88.56 938 GLY A N 1
ATOM 7355 C CA . GLY A 1 938 ? 44.496 13.047 -32.569 1.00 88.56 938 GLY A CA 1
ATOM 7356 C C . GLY A 1 938 ? 43.656 13.945 -33.481 1.00 88.56 938 GLY A C 1
ATOM 7357 O O . GLY A 1 938 ? 43.537 15.141 -33.218 1.00 88.56 938 GLY A O 1
ATOM 7358 N N . HIS A 1 939 ? 43.086 13.399 -34.557 1.00 90.06 939 HIS A N 1
ATOM 7359 C CA . HIS A 1 939 ? 42.292 14.142 -35.537 1.00 90.06 939 HIS A CA 1
ATOM 7360 C C . HIS A 1 939 ? 40.835 14.355 -35.114 1.00 90.06 939 HIS A C 1
ATOM 7362 O O . HIS A 1 939 ? 40.237 15.356 -35.514 1.00 90.06 939 HIS A O 1
ATOM 7368 N N . TRP A 1 940 ? 40.292 13.458 -34.289 1.00 93.94 940 TRP A N 1
ATOM 7369 C CA . TRP A 1 940 ? 38.912 13.498 -33.812 1.00 93.94 940 TRP A CA 1
ATOM 7370 C C . TRP A 1 940 ? 38.862 13.495 -32.286 1.00 93.94 940 TRP A C 1
ATOM 7372 O O . TRP A 1 940 ? 39.623 12.776 -31.634 1.00 93.94 940 TRP A O 1
ATOM 7382 N N . ALA A 1 941 ? 37.937 14.266 -31.714 1.00 95.31 941 ALA A N 1
ATOM 7383 C CA . ALA A 1 941 ? 37.678 14.259 -30.278 1.00 95.31 941 ALA A CA 1
ATOM 7384 C C . ALA A 1 941 ? 36.196 14.483 -29.975 1.00 95.31 941 ALA A C 1
ATOM 7386 O O . ALA A 1 941 ? 35.546 15.339 -30.574 1.00 95.31 941 ALA A O 1
ATOM 7387 N N . GLY A 1 942 ? 35.690 13.763 -28.983 1.00 96.25 942 GLY A N 1
ATOM 7388 C CA . GLY A 1 942 ? 34.365 13.917 -28.406 1.00 96.25 942 GLY A CA 1
ATOM 7389 C C . GLY A 1 942 ? 34.411 13.933 -26.879 1.00 96.25 942 GLY A C 1
ATOM 7390 O O . GLY A 1 942 ? 35.448 13.672 -26.257 1.00 96.25 942 GLY A O 1
ATOM 7391 N N . ARG A 1 943 ? 33.274 14.250 -26.267 1.00 97.88 943 ARG A N 1
ATOM 7392 C CA . ARG A 1 943 ? 33.084 14.221 -24.816 1.00 97.88 943 ARG A CA 1
ATOM 7393 C C . ARG A 1 943 ? 31.698 13.688 -24.491 1.00 97.88 943 ARG A C 1
ATOM 7395 O O . ARG A 1 943 ? 30.731 14.148 -25.089 1.00 97.88 943 ARG A O 1
ATOM 7402 N N . TYR A 1 944 ? 31.625 12.767 -23.539 1.00 98.38 944 TYR A N 1
ATOM 7403 C CA . TYR A 1 944 ? 30.383 12.370 -22.897 1.00 98.38 944 TYR A CA 1
ATOM 7404 C C . TYR A 1 944 ? 30.207 13.100 -21.575 1.00 98.38 944 TYR A C 1
ATOM 7406 O O . TYR A 1 944 ? 31.156 13.167 -20.794 1.00 98.38 944 TYR A O 1
ATOM 7414 N N . ASP A 1 945 ? 28.995 13.570 -21.308 1.00 97.69 945 ASP A N 1
ATOM 7415 C CA . ASP A 1 945 ? 28.581 14.056 -19.994 1.00 97.69 945 ASP A CA 1
ATOM 7416 C C . ASP A 1 945 ? 27.358 13.251 -19.531 1.00 97.69 945 ASP A C 1
ATOM 7418 O O . ASP A 1 945 ? 26.358 13.139 -20.239 1.00 97.69 945 ASP A O 1
ATOM 7422 N N . PHE A 1 946 ? 27.438 12.649 -18.347 1.00 97.12 946 PHE A N 1
ATOM 7423 C CA . PHE A 1 946 ? 26.369 11.854 -17.746 1.00 97.12 946 PHE A CA 1
ATOM 7424 C C . PHE A 1 946 ? 25.794 12.590 -16.542 1.00 97.12 946 PHE A C 1
ATOM 7426 O O . PHE A 1 946 ? 26.535 12.972 -15.635 1.00 97.12 946 PHE A O 1
ATOM 7433 N N . TYR A 1 947 ? 24.473 12.729 -16.525 1.00 91.94 947 TYR A N 1
ATOM 7434 C CA . TYR A 1 947 ? 23.679 13.297 -15.438 1.00 91.94 947 TYR A CA 1
ATOM 7435 C C . TYR A 1 947 ? 22.690 12.242 -14.927 1.00 91.94 947 TYR A C 1
ATOM 7437 O O . TYR A 1 947 ? 22.507 11.203 -15.557 1.00 91.94 947 TYR A O 1
ATOM 7445 N N . GLY A 1 948 ? 22.013 12.499 -13.805 1.00 84.00 948 GLY A N 1
ATOM 7446 C CA . GLY A 1 948 ? 21.044 11.546 -13.244 1.00 84.00 948 GLY A CA 1
ATOM 7447 C C . GLY A 1 948 ? 19.880 11.164 -14.183 1.00 84.00 948 GLY A C 1
ATOM 7448 O O . GLY A 1 948 ? 19.271 10.107 -14.017 1.00 84.00 948 GLY A O 1
ATOM 7449 N N . ASP A 1 949 ? 19.582 12.003 -15.175 1.00 84.12 949 ASP A N 1
ATOM 7450 C CA . ASP A 1 949 ? 18.395 11.916 -16.033 1.00 84.12 949 ASP A CA 1
ATOM 7451 C C . ASP A 1 949 ? 18.687 11.880 -17.549 1.00 84.12 949 ASP A C 1
ATOM 7453 O O . ASP A 1 949 ? 17.754 11.852 -18.359 1.00 84.12 949 ASP A O 1
ATOM 7457 N N . ARG A 1 950 ? 19.963 11.937 -17.955 1.00 92.94 950 ARG A N 1
ATOM 7458 C CA . ARG A 1 950 ? 20.381 11.979 -19.367 1.00 92.94 950 ARG A CA 1
ATOM 7459 C C . ARG A 1 950 ? 21.874 11.710 -19.552 1.00 92.94 950 ARG A C 1
ATOM 7461 O O . ARG A 1 950 ? 22.669 11.876 -18.626 1.00 92.94 950 ARG A O 1
ATOM 7468 N N . SER A 1 951 ? 22.259 11.424 -20.789 1.00 97.12 951 SER A N 1
ATOM 7469 C CA . SER A 1 951 ? 23.642 11.486 -21.264 1.00 97.12 951 SER A CA 1
ATOM 7470 C C . SER A 1 951 ? 23.733 12.429 -22.459 1.00 97.12 951 SER A C 1
ATOM 7472 O O . SER A 1 951 ? 22.811 12.491 -23.269 1.00 97.12 951 SER A O 1
ATOM 7474 N N . THR A 1 952 ? 24.831 13.165 -22.587 1.00 97.31 952 THR A N 1
ATOM 7475 C CA . THR A 1 952 ? 25.141 13.929 -23.794 1.00 97.31 952 THR A CA 1
ATOM 7476 C C . THR A 1 952 ? 26.427 13.428 -24.429 1.00 97.31 952 THR A C 1
ATOM 7478 O O . THR A 1 952 ? 27.340 12.979 -23.737 1.00 97.31 952 THR A O 1
ATOM 7481 N N . PHE A 1 953 ? 26.506 13.529 -25.752 1.00 98.00 953 PHE A N 1
ATOM 7482 C CA . PHE A 1 953 ? 27.734 13.402 -26.519 1.00 98.00 953 PHE A CA 1
ATOM 7483 C C . PHE A 1 953 ? 27.971 14.696 -27.296 1.00 98.00 953 PHE A C 1
ATOM 7485 O O . PHE A 1 953 ? 27.131 15.119 -28.089 1.00 98.00 953 PHE A O 1
ATOM 7492 N N . THR A 1 954 ? 29.132 15.312 -27.100 1.00 97.75 954 THR A N 1
ATOM 7493 C CA . THR A 1 954 ? 29.568 16.483 -27.859 1.00 97.75 954 THR A CA 1
ATOM 7494 C C . THR A 1 954 ? 30.732 16.099 -28.760 1.00 97.75 954 THR A C 1
ATOM 7496 O O . THR A 1 954 ? 31.796 15.723 -28.263 1.00 97.75 954 THR A O 1
ATOM 7499 N N . MET A 1 955 ? 30.584 16.252 -30.078 1.00 97.06 955 MET A N 1
ATOM 7500 C CA . MET A 1 955 ? 31.734 16.227 -30.984 1.00 97.06 955 MET A CA 1
ATOM 7501 C C . MET A 1 955 ? 32.499 17.538 -30.799 1.00 97.06 955 MET A C 1
ATOM 7503 O O . MET A 1 955 ? 31.946 18.607 -31.026 1.00 97.06 955 MET A O 1
ATOM 7507 N N . THR A 1 956 ? 33.754 17.478 -30.357 1.00 96.81 956 THR A N 1
ATOM 7508 C CA . THR A 1 956 ? 34.546 18.664 -29.965 1.00 96.81 956 THR A CA 1
ATOM 7509 C C . THR A 1 956 ? 35.657 19.007 -30.950 1.00 96.81 956 THR A C 1
ATOM 7511 O O . THR A 1 956 ? 36.089 20.158 -30.998 1.00 96.81 956 THR A O 1
ATOM 7514 N N . GLN A 1 957 ? 36.111 18.042 -31.752 1.00 95.06 957 GLN A N 1
ATOM 7515 C CA . GLN A 1 957 ? 37.169 18.249 -32.735 1.00 95.06 957 GLN A CA 1
ATOM 7516 C C . GLN A 1 957 ? 36.958 17.368 -33.968 1.00 95.06 957 GLN A C 1
ATOM 7518 O O . GLN A 1 957 ? 36.664 16.179 -33.844 1.00 95.06 957 GLN A O 1
ATOM 7523 N N . MET A 1 958 ? 37.184 17.953 -35.146 1.00 94.31 958 MET A N 1
ATOM 7524 C CA . MET A 1 958 ? 37.203 17.269 -36.440 1.00 94.31 958 MET A CA 1
ATOM 7525 C C . MET A 1 958 ? 38.258 17.890 -37.379 1.00 94.31 958 MET A C 1
ATOM 7527 O O . MET A 1 958 ? 38.634 19.049 -37.179 1.00 94.31 958 MET A O 1
ATOM 7531 N N . PRO A 1 959 ? 38.717 17.179 -38.426 1.00 91.81 959 PRO A N 1
ATOM 7532 C CA . PRO A 1 959 ? 39.545 17.760 -39.487 1.00 91.81 959 PRO A CA 1
ATOM 7533 C C . PRO A 1 959 ? 38.778 18.772 -40.357 1.00 91.81 959 PRO A C 1
ATOM 7535 O O . PRO A 1 959 ? 37.605 18.565 -40.656 1.00 91.81 959 PRO A O 1
ATOM 7538 N N . GLU A 1 960 ? 39.456 19.825 -40.833 1.00 85.88 960 GLU A N 1
ATOM 7539 C CA . GLU A 1 960 ? 38.843 20.951 -41.572 1.00 85.88 960 GLU A CA 1
ATOM 7540 C C . GLU A 1 960 ? 38.120 20.563 -42.879 1.00 85.88 960 GLU A C 1
ATOM 7542 O O . GLU A 1 960 ? 37.206 21.265 -43.304 1.00 85.88 960 GLU A O 1
ATOM 7547 N N . ASP A 1 961 ? 38.510 19.467 -43.538 1.00 87.44 961 ASP A N 1
ATOM 7548 C CA . ASP A 1 961 ? 37.990 19.043 -44.847 1.00 87.44 961 ASP A CA 1
ATOM 7549 C C . ASP A 1 961 ? 37.049 17.826 -44.773 1.00 87.44 961 ASP A C 1
ATOM 7551 O O . ASP A 1 961 ? 36.796 17.161 -45.785 1.00 87.44 961 ASP A O 1
ATOM 7555 N N . LYS A 1 962 ? 36.567 17.489 -43.573 1.00 92.62 962 LYS A N 1
ATOM 7556 C CA . LYS A 1 962 ? 35.717 16.319 -43.330 1.00 92.62 962 LYS A CA 1
ATOM 7557 C C . LYS A 1 962 ? 34.314 16.717 -42.892 1.00 92.62 962 LYS A C 1
ATOM 7559 O O . LYS A 1 962 ? 34.029 17.869 -42.596 1.00 92.62 962 LYS A O 1
ATOM 7564 N N . ALA A 1 963 ? 33.430 15.732 -42.913 1.00 93.62 963 ALA A N 1
ATOM 7565 C CA . ALA A 1 963 ? 32.083 15.818 -42.379 1.00 93.62 963 ALA A CA 1
ATOM 7566 C C . ALA A 1 963 ? 31.812 14.536 -41.597 1.00 93.62 963 ALA A C 1
ATOM 7568 O O . ALA A 1 963 ? 32.423 13.510 -41.892 1.00 93.62 963 ALA A O 1
ATOM 7569 N N . TYR A 1 964 ? 30.901 14.570 -40.635 1.00 95.06 964 TYR A N 1
ATOM 7570 C CA . TYR A 1 964 ? 30.527 13.416 -39.823 1.00 95.06 964 TYR A CA 1
ATOM 7571 C C . TYR A 1 964 ? 29.005 13.243 -39.769 1.00 95.06 964 TYR A C 1
ATOM 7573 O O . TYR A 1 964 ? 28.250 13.993 -40.384 1.00 95.06 964 TYR A O 1
ATOM 7581 N N . TRP A 1 965 ? 28.587 12.179 -39.096 1.00 95.38 965 TRP A N 1
ATOM 7582 C CA . TRP A 1 965 ? 27.216 11.917 -38.677 1.00 95.38 965 TRP A CA 1
ATOM 7583 C C . TRP A 1 965 ? 27.260 11.471 -37.219 1.00 95.38 965 TRP A C 1
ATOM 7585 O O . TRP A 1 965 ? 28.328 11.082 -36.727 1.00 95.38 965 TRP A O 1
ATOM 7595 N N . ILE A 1 966 ? 26.100 11.438 -36.578 1.00 95.44 966 ILE A N 1
ATOM 7596 C CA . ILE A 1 966 ? 25.888 10.768 -35.297 1.00 95.44 966 ILE A CA 1
ATOM 7597 C C . ILE A 1 966 ? 24.773 9.759 -35.493 1.00 95.44 966 ILE A C 1
ATOM 7599 O O . ILE A 1 966 ? 23.669 10.162 -35.848 1.00 95.44 966 ILE A O 1
ATOM 7603 N N . LEU A 1 967 ? 25.055 8.470 -35.288 1.00 95.00 967 LEU A N 1
ATOM 7604 C CA . LEU A 1 967 ? 24.019 7.443 -35.360 1.00 95.00 967 LEU A CA 1
ATOM 7605 C C . LEU A 1 967 ? 23.678 6.871 -34.000 1.00 95.00 967 LEU A C 1
ATOM 7607 O O . LEU A 1 967 ? 24.561 6.627 -33.173 1.00 95.00 967 LEU A O 1
ATOM 7611 N N . TYR A 1 968 ? 22.395 6.572 -33.867 1.00 95.75 968 TYR A N 1
ATOM 7612 C CA . TYR A 1 968 ? 21.875 5.570 -32.962 1.00 95.75 968 TYR A CA 1
ATOM 7613 C C . TYR A 1 968 ? 21.525 4.317 -33.764 1.00 95.75 968 TYR A C 1
ATOM 7615 O O . TYR A 1 968 ? 20.768 4.381 -34.737 1.00 95.75 968 TYR A O 1
ATOM 7623 N N . GLU A 1 969 ? 22.094 3.190 -33.348 1.00 94.12 969 GLU A N 1
ATOM 7624 C CA . GLU A 1 969 ? 21.853 1.870 -33.925 1.00 94.12 969 GLU A CA 1
ATOM 7625 C C . GLU A 1 969 ? 21.499 0.906 -32.794 1.00 94.12 969 GLU A C 1
ATOM 7627 O O . GLU A 1 969 ? 22.373 0.488 -32.031 1.00 94.12 969 GLU A O 1
ATOM 7632 N N . GLY A 1 970 ? 20.212 0.583 -32.660 1.00 94.44 970 GLY A N 1
ATOM 7633 C CA . GLY A 1 970 ? 19.690 -0.030 -31.441 1.00 94.44 970 GLY A CA 1
ATOM 7634 C C . GLY A 1 970 ? 18.365 -0.765 -31.606 1.00 94.44 970 GLY A C 1
ATOM 7635 O O . GLY A 1 970 ? 17.840 -0.916 -32.715 1.00 94.44 970 GLY A O 1
ATOM 7636 N N . THR A 1 971 ? 17.898 -1.311 -30.493 1.00 93.25 971 THR A N 1
ATOM 7637 C CA . THR A 1 971 ? 16.651 -2.067 -30.354 1.00 93.25 971 THR A CA 1
ATOM 7638 C C . THR A 1 971 ? 15.803 -1.370 -29.302 1.00 93.25 971 THR A C 1
ATOM 7640 O O . THR A 1 971 ? 16.060 -1.576 -28.112 1.00 93.25 971 THR A O 1
ATOM 7643 N N . PRO A 1 972 ? 14.857 -0.501 -29.699 1.00 91.50 972 PRO A N 1
ATOM 7644 C CA . PRO A 1 972 ? 13.896 0.062 -28.758 1.00 91.50 972 PRO A CA 1
ATOM 7645 C C . PRO A 1 972 ? 13.302 -1.039 -27.864 1.00 91.50 972 PRO A C 1
ATOM 7647 O O . PRO A 1 972 ? 13.156 -2.168 -28.306 1.00 91.50 972 PRO A O 1
ATOM 7650 N N . GLY A 1 973 ? 13.113 -0.773 -26.571 1.00 86.19 973 GLY A N 1
ATOM 7651 C CA . GLY A 1 973 ? 12.547 -1.764 -25.640 1.00 86.19 973 GLY A CA 1
ATOM 7652 C C . GLY A 1 973 ? 13.425 -2.971 -25.273 1.00 86.19 973 GLY A C 1
ATOM 7653 O O . GLY A 1 973 ? 13.073 -3.701 -24.353 1.00 86.19 973 GLY A O 1
ATOM 7654 N N . GLY A 1 974 ? 14.596 -3.164 -25.894 1.00 88.31 974 GLY A N 1
ATOM 7655 C CA . GLY A 1 974 ? 15.511 -4.281 -25.603 1.00 88.31 974 GLY A CA 1
ATOM 7656 C C . GLY A 1 974 ? 15.573 -5.364 -26.681 1.00 88.31 974 GLY A C 1
ATOM 7657 O O . GLY A 1 974 ? 16.523 -6.148 -26.723 1.00 88.31 974 GLY A O 1
ATOM 7658 N N . SER A 1 975 ? 14.603 -5.385 -27.589 1.00 89.69 975 SER A N 1
ATOM 7659 C CA . SER A 1 975 ? 14.547 -6.293 -28.733 1.00 89.69 975 SER A CA 1
ATOM 7660 C C . SER A 1 975 ? 13.910 -5.580 -29.911 1.00 89.69 975 SER A C 1
ATOM 7662 O O . SER A 1 975 ? 13.000 -4.799 -29.724 1.00 89.69 975 SER A O 1
ATOM 7664 N N . PHE A 1 976 ? 14.394 -5.829 -31.126 1.00 88.69 976 PHE A N 1
ATOM 7665 C CA . PHE A 1 976 ? 13.784 -5.222 -32.306 1.00 88.69 976 PHE A CA 1
ATOM 7666 C C . PHE A 1 976 ? 12.411 -5.837 -32.571 1.00 88.69 976 PHE A C 1
ATOM 7668 O O . PHE A 1 976 ? 12.338 -7.044 -32.826 1.00 88.69 976 PHE A O 1
ATOM 7675 N N . ASP A 1 977 ? 11.382 -4.995 -32.604 1.00 88.31 977 ASP A N 1
ATOM 7676 C CA . ASP A 1 977 ? 10.046 -5.343 -33.075 1.00 88.31 977 ASP A CA 1
ATOM 7677 C C . ASP A 1 977 ? 9.660 -4.479 -34.294 1.00 88.31 977 ASP A C 1
ATOM 7679 O O . ASP A 1 977 ? 10.118 -3.352 -34.480 1.00 88.31 977 ASP A O 1
ATOM 7683 N N . LEU A 1 978 ? 8.827 -5.011 -35.188 1.00 87.50 978 LEU A N 1
ATOM 7684 C CA . LEU A 1 978 ? 8.247 -4.229 -36.281 1.00 87.50 978 LEU A CA 1
ATOM 7685 C C . LEU A 1 978 ? 7.165 -3.254 -35.799 1.00 87.50 978 LEU A C 1
ATOM 7687 O O . LEU A 1 978 ? 6.917 -2.265 -36.500 1.00 87.50 978 LEU A O 1
ATOM 7691 N N . ASP A 1 979 ? 6.558 -3.534 -34.645 1.00 88.31 979 ASP A N 1
ATOM 7692 C CA . ASP A 1 979 ? 5.576 -2.676 -33.984 1.00 88.31 979 ASP A CA 1
ATOM 7693 C C . ASP A 1 979 ? 6.231 -1.566 -33.142 1.00 88.31 979 ASP A C 1
ATOM 7695 O O . ASP A 1 979 ? 5.540 -0.638 -32.703 1.00 88.31 979 ASP A O 1
ATOM 7699 N N . ASP A 1 980 ? 7.565 -1.585 -33.007 1.00 92.75 980 ASP A N 1
ATOM 7700 C CA . ASP A 1 980 ? 8.329 -0.431 -32.539 1.00 92.75 980 ASP A CA 1
ATOM 7701 C C . ASP A 1 980 ? 7.958 0.811 -33.360 1.00 92.75 980 ASP A C 1
ATOM 7703 O O . ASP A 1 980 ? 7.635 0.778 -34.561 1.00 92.75 980 ASP A O 1
ATOM 7707 N N . TRP A 1 981 ? 8.045 1.963 -32.709 1.00 95.38 981 TRP A N 1
ATOM 7708 C CA . TRP A 1 981 ? 7.634 3.222 -33.301 1.00 95.38 981 TRP A CA 1
ATOM 7709 C C . TRP A 1 981 ? 8.691 4.315 -33.158 1.00 95.38 981 TRP A C 1
ATOM 7711 O O . TRP A 1 981 ? 9.555 4.298 -32.279 1.00 95.38 981 TRP A O 1
ATOM 7721 N N . TRP A 1 982 ? 8.627 5.290 -34.062 1.00 96.44 982 TRP A N 1
ATOM 7722 C CA . TRP A 1 982 ? 9.397 6.525 -33.982 1.00 96.44 982 TRP A CA 1
ATOM 7723 C C . TRP A 1 982 ? 8.513 7.746 -34.218 1.00 96.44 982 TRP A C 1
ATOM 7725 O O . TRP A 1 982 ? 7.486 7.672 -34.887 1.00 96.44 982 TRP A O 1
ATOM 7735 N N . MET A 1 983 ? 8.905 8.894 -33.680 1.00 96.62 983 MET A N 1
ATOM 7736 C CA . MET A 1 983 ? 8.240 10.174 -33.936 1.00 96.62 983 MET A CA 1
ATOM 7737 C C . MET A 1 983 ? 9.242 11.320 -33.855 1.00 96.62 983 MET A C 1
ATOM 7739 O O . MET A 1 983 ? 10.314 11.161 -33.277 1.00 96.62 983 MET A O 1
ATOM 7743 N N . THR A 1 984 ? 8.891 12.482 -34.393 1.00 97.19 984 THR A N 1
ATOM 7744 C CA . THR A 1 984 ? 9.755 13.673 -34.360 1.00 97.19 984 THR A CA 1
ATOM 7745 C C . THR A 1 984 ? 8.998 14.882 -33.834 1.00 97.19 984 THR A C 1
ATOM 7747 O O . THR A 1 984 ? 7.787 14.845 -33.606 1.00 97.19 984 THR A O 1
ATOM 7750 N N . SER A 1 985 ? 9.706 15.995 -33.684 1.00 95.12 985 SER A N 1
ATOM 7751 C CA . SER A 1 985 ? 9.136 17.303 -33.350 1.00 95.12 985 SER A CA 1
ATOM 7752 C C . SER A 1 985 ? 7.913 17.692 -34.183 1.00 95.12 985 SER A C 1
ATOM 7754 O O . SER A 1 985 ? 6.909 18.152 -33.633 1.00 95.12 985 SER A O 1
ATOM 7756 N N . SER A 1 986 ? 7.960 17.471 -35.497 1.00 92.44 986 SER A N 1
ATOM 7757 C CA . SER A 1 986 ? 6.879 17.808 -36.426 1.00 92.44 986 SER A CA 1
ATOM 7758 C C . SER A 1 986 ? 5.919 16.645 -36.691 1.00 92.44 986 SER A C 1
ATOM 7760 O O . SER A 1 986 ? 4.733 16.881 -36.945 1.00 92.44 986 SER A O 1
ATOM 7762 N N . GLN A 1 987 ? 6.387 15.401 -36.585 1.00 93.38 987 GLN A N 1
ATOM 7763 C CA . GLN A 1 987 ? 5.581 14.201 -36.791 1.00 93.38 987 GLN A CA 1
ATOM 7764 C C . GLN A 1 987 ? 4.991 13.724 -35.458 1.00 93.38 987 GLN A C 1
ATOM 7766 O O . GLN A 1 987 ? 5.600 12.925 -34.755 1.00 93.38 987 GLN A O 1
ATOM 7771 N N . LYS A 1 988 ? 3.797 14.222 -35.112 1.00 92.75 988 LYS A N 1
ATOM 7772 C CA . LYS A 1 988 ? 3.176 13.978 -33.794 1.00 92.75 988 LYS A CA 1
ATOM 7773 C C . LYS A 1 988 ? 2.694 12.552 -33.558 1.00 92.75 988 LYS A C 1
ATOM 7775 O O . LYS A 1 988 ? 2.712 12.076 -32.429 1.00 92.75 988 LYS A O 1
ATOM 7780 N N . GLU A 1 989 ? 2.227 11.904 -34.617 1.00 92.75 989 GLU A N 1
ATOM 7781 C CA . GLU A 1 989 ? 1.729 10.535 -34.541 1.00 92.75 989 GLU A CA 1
ATOM 7782 C C . GLU A 1 989 ? 2.899 9.549 -34.658 1.00 92.75 989 GLU A C 1
ATOM 7784 O O . GLU A 1 989 ? 3.715 9.714 -35.577 1.00 92.75 989 GLU A O 1
ATOM 7789 N N . PRO A 1 990 ? 2.968 8.513 -33.800 1.00 92.94 990 PRO A N 1
ATOM 7790 C CA . PRO A 1 990 ? 3.957 7.451 -33.927 1.00 92.94 990 PRO A CA 1
ATOM 7791 C C . PRO A 1 990 ? 3.945 6.841 -35.334 1.00 92.94 990 PRO A C 1
ATOM 7793 O O . PRO A 1 990 ? 2.892 6.539 -35.900 1.00 92.94 990 PRO A O 1
ATOM 7796 N N . GLN A 1 991 ? 5.126 6.688 -35.916 1.00 95.31 991 GLN A N 1
ATOM 7797 C CA . GLN A 1 991 ? 5.352 6.044 -37.202 1.00 95.31 991 GLN A CA 1
ATOM 7798 C C . GLN A 1 991 ? 5.923 4.641 -36.970 1.00 95.31 991 GLN A C 1
ATOM 7800 O O . GLN A 1 991 ? 6.812 4.495 -36.133 1.00 95.31 991 GLN A O 1
ATOM 7805 N N . PRO A 1 992 ? 5.469 3.614 -37.707 1.00 92.06 992 PRO A N 1
ATOM 7806 C CA . PRO A 1 992 ? 6.004 2.261 -37.562 1.00 92.06 992 PRO A CA 1
ATOM 7807 C C . PRO A 1 992 ? 7.457 2.179 -38.054 1.00 92.06 992 PRO A C 1
ATOM 7809 O O . PRO A 1 992 ? 7.852 2.941 -38.943 1.00 92.06 992 PRO A O 1
ATOM 7812 N N . MET A 1 993 ? 8.230 1.190 -37.588 1.00 88.81 993 MET A N 1
ATOM 7813 C CA . MET A 1 993 ? 9.618 0.956 -38.049 1.00 88.81 993 MET A CA 1
ATOM 7814 C C . MET A 1 993 ? 9.761 0.777 -39.565 1.00 88.81 993 MET A C 1
ATOM 7816 O O . MET A 1 993 ? 10.817 1.036 -40.148 1.00 88.81 993 MET A O 1
ATOM 7820 N N . THR A 1 994 ? 8.697 0.322 -40.230 1.00 88.12 994 THR A N 1
ATOM 7821 C CA . THR A 1 994 ? 8.665 0.151 -41.689 1.00 88.12 994 THR A CA 1
ATOM 7822 C C . THR A 1 994 ? 8.597 1.479 -42.451 1.00 88.12 994 THR A C 1
ATOM 7824 O O . THR A 1 994 ? 8.958 1.526 -43.632 1.00 88.12 994 THR A O 1
ATOM 7827 N N . ALA A 1 995 ? 8.176 2.565 -41.798 1.00 92.44 995 ALA A N 1
ATOM 7828 C CA . ALA A 1 995 ? 8.187 3.906 -42.359 1.00 92.44 995 ALA A CA 1
ATOM 7829 C C . ALA A 1 995 ? 9.563 4.548 -42.136 1.00 92.44 995 ALA A C 1
ATOM 7831 O O . ALA A 1 995 ? 9.979 4.779 -41.008 1.00 92.44 995 ALA A O 1
ATOM 7832 N N . GLY A 1 996 ? 10.280 4.844 -43.222 1.00 92.00 996 GLY A N 1
ATOM 7833 C CA . GLY A 1 996 ? 11.556 5.558 -43.155 1.00 92.00 996 GLY A CA 1
ATOM 7834 C C . GLY A 1 996 ? 11.386 7.078 -4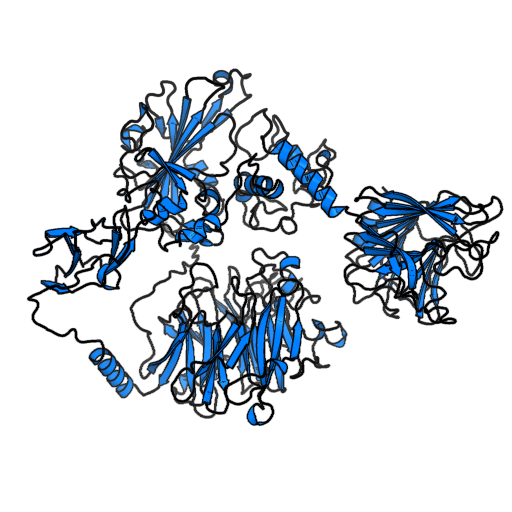3.179 1.00 92.00 996 GLY A C 1
ATOM 7835 O O . GLY A 1 996 ? 10.452 7.590 -43.797 1.00 92.00 996 GLY A O 1
ATOM 7836 N N . HIS A 1 997 ? 12.351 7.797 -42.605 1.00 94.81 997 HIS A N 1
ATOM 7837 C CA . HIS A 1 997 ? 12.500 9.250 -42.755 1.00 94.81 997 HIS A CA 1
ATOM 7838 C C . HIS A 1 997 ? 13.688 9.570 -43.657 1.00 94.81 997 HIS A C 1
ATOM 7840 O O . HIS A 1 997 ? 14.727 8.909 -43.576 1.00 94.81 997 HIS A O 1
ATOM 7846 N N . LYS A 1 998 ? 13.539 10.583 -44.515 1.00 93.88 998 LYS A N 1
ATOM 7847 C CA . LYS A 1 998 ? 14.626 11.135 -45.333 1.00 93.88 998 LYS A CA 1
ATOM 7848 C C . LYS A 1 998 ? 14.458 12.642 -45.461 1.00 93.88 998 LYS A C 1
ATOM 7850 O O . LYS A 1 998 ? 13.499 13.090 -46.089 1.00 93.88 998 LYS A O 1
ATOM 7855 N N . GLY A 1 999 ? 15.439 13.386 -44.973 1.00 93.62 999 GLY A N 1
ATOM 7856 C CA . GLY A 1 999 ? 15.459 14.844 -45.018 1.00 93.62 999 GLY A CA 1
ATOM 7857 C C . GLY A 1 999 ? 15.652 15.429 -43.628 1.00 93.62 999 GLY A C 1
ATOM 7858 O O . GLY A 1 999 ? 15.706 14.698 -42.651 1.00 93.62 999 GLY A O 1
ATOM 7859 N N . ASP A 1 1000 ? 15.777 16.740 -43.564 1.00 95.38 1000 ASP A N 1
ATOM 7860 C CA . ASP A 1 1000 ? 15.962 17.485 -42.320 1.00 95.38 1000 ASP A CA 1
ATOM 7861 C C . ASP A 1 1000 ? 14.754 17.337 -41.361 1.00 95.38 1000 ASP A C 1
ATOM 7863 O O . ASP A 1 1000 ? 13.594 17.351 -41.807 1.00 95.38 1000 ASP A O 1
ATOM 7867 N N . ILE A 1 1001 ? 15.011 17.135 -40.064 1.00 95.00 1001 ILE A N 1
ATOM 7868 C CA . ILE A 1 1001 ? 13.995 17.161 -39.003 1.00 95.00 1001 ILE A CA 1
ATOM 7869 C C . ILE A 1 1001 ? 13.797 18.602 -38.523 1.00 95.00 1001 ILE A C 1
ATOM 7871 O O . ILE A 1 1001 ? 14.717 19.294 -38.126 1.00 95.00 1001 ILE A O 1
ATOM 7875 N N . SER A 1 1002 ? 12.544 19.055 -38.471 1.00 91.56 1002 SER A N 1
ATOM 7876 C CA . SER A 1 1002 ? 12.234 20.441 -38.102 1.00 91.56 1002 SER A CA 1
ATOM 7877 C C . SER A 1 1002 ? 12.664 20.813 -36.676 1.00 91.56 1002 SER A C 1
ATOM 7879 O O . SER A 1 1002 ? 12.450 20.043 -35.745 1.00 91.56 1002 SER A O 1
ATOM 7881 N N . ASN A 1 1003 ? 13.116 22.052 -36.484 1.00 90.12 1003 ASN A N 1
ATOM 7882 C CA . ASN A 1 1003 ? 13.356 22.656 -35.169 1.00 90.12 1003 ASN A CA 1
ATOM 7883 C C . ASN A 1 1003 ? 12.106 22.610 -34.247 1.00 90.12 1003 ASN A C 1
ATOM 7885 O O . ASN A 1 1003 ? 11.023 23.023 -34.688 1.00 90.12 1003 ASN A O 1
ATOM 7889 N N . PRO A 1 1004 ? 12.219 22.190 -32.967 1.00 93.38 1004 PRO A N 1
ATOM 7890 C CA . PRO A 1 1004 ? 13.411 21.628 -32.319 1.00 93.38 1004 PRO A CA 1
ATOM 7891 C C . PRO A 1 1004 ? 13.780 20.258 -32.879 1.00 93.38 1004 PRO A C 1
ATOM 7893 O O . PRO A 1 1004 ? 12.932 19.382 -32.984 1.00 93.38 1004 PRO A O 1
ATOM 7896 N N . GLU A 1 1005 ? 15.050 20.072 -33.221 1.00 94.75 1005 GLU A N 1
ATOM 7897 C CA . GLU A 1 1005 ? 15.524 18.898 -33.950 1.00 94.75 1005 GLU A CA 1
ATOM 7898 C C . GLU A 1 1005 ? 15.684 17.691 -33.008 1.00 94.75 1005 GLU A C 1
ATOM 7900 O O . GLU A 1 1005 ? 16.700 17.502 -32.330 1.00 94.75 1005 GLU A O 1
ATOM 7905 N N . TRP A 1 1006 ? 14.629 16.879 -32.915 1.00 97.25 1006 TRP A N 1
ATOM 7906 C CA . TRP A 1 1006 ? 14.621 15.667 -32.102 1.00 97.25 1006 TRP A CA 1
ATOM 7907 C C . TRP A 1 1006 ? 13.797 14.539 -32.722 1.00 97.25 1006 TRP A C 1
ATOM 7909 O O . TRP A 1 1006 ? 12.819 14.758 -33.446 1.00 97.25 1006 TRP A O 1
ATOM 7919 N N . ILE A 1 1007 ? 14.187 13.315 -32.373 1.00 97.81 1007 ILE A N 1
ATOM 7920 C CA . ILE A 1 1007 ? 13.470 12.078 -32.677 1.00 97.81 1007 ILE A CA 1
ATOM 7921 C C . ILE A 1 1007 ? 13.344 11.244 -31.402 1.00 97.81 1007 ILE A C 1
ATOM 7923 O O . ILE A 1 1007 ? 14.247 11.230 -30.566 1.00 97.81 1007 ILE A O 1
ATOM 7927 N N . ALA A 1 1008 ? 12.226 10.550 -31.241 1.00 97.25 1008 ALA A N 1
ATOM 7928 C CA . ALA A 1 1008 ? 12.036 9.578 -30.176 1.00 97.25 1008 ALA A CA 1
ATOM 7929 C C . ALA A 1 1008 ? 11.718 8.207 -30.762 1.00 97.25 1008 ALA A C 1
ATOM 7931 O O . ALA A 1 1008 ? 11.036 8.119 -31.784 1.00 97.25 1008 ALA A O 1
ATOM 7932 N N . PHE A 1 1009 ? 12.199 7.167 -30.088 1.00 93.06 1009 PHE A N 1
ATOM 7933 C CA . PHE A 1 1009 ? 11.901 5.769 -30.379 1.00 93.06 1009 PHE A CA 1
ATOM 7934 C C . PHE A 1 1009 ? 11.218 5.145 -29.175 1.00 93.06 1009 PHE A C 1
ATOM 7936 O O . PHE A 1 1009 ? 11.558 5.475 -28.035 1.00 93.06 1009 PHE A O 1
ATOM 7943 N N . GLY A 1 1010 ? 10.328 4.199 -29.409 1.00 90.75 1010 GLY A N 1
ATOM 7944 C CA . GLY A 1 1010 ? 9.769 3.407 -28.334 1.00 90.75 1010 GLY A CA 1
ATOM 7945 C C . GLY A 1 1010 ? 9.279 2.067 -28.826 1.00 90.75 1010 GLY A C 1
ATOM 7946 O O . GLY A 1 1010 ? 9.052 1.862 -30.016 1.00 90.75 1010 GLY A O 1
ATOM 7947 N N . ASP A 1 1011 ? 9.122 1.193 -27.854 1.00 89.56 1011 ASP A N 1
ATOM 7948 C CA . ASP A 1 1011 ? 8.491 -0.103 -27.996 1.00 89.56 1011 ASP A CA 1
ATOM 7949 C C . ASP A 1 1011 ? 7.028 0.050 -27.523 1.00 89.56 1011 ASP A C 1
ATOM 7951 O O . ASP A 1 1011 ? 6.760 0.792 -26.562 1.00 89.56 1011 ASP A O 1
ATOM 7955 N N . PRO A 1 1012 ? 6.039 -0.523 -28.229 1.00 84.19 1012 PRO A N 1
ATOM 7956 C CA . PRO A 1 1012 ? 4.628 -0.401 -27.871 1.00 84.19 1012 PRO A CA 1
ATOM 7957 C C . PRO A 1 1012 ? 4.278 -1.025 -26.511 1.00 84.19 1012 PRO A C 1
ATOM 7959 O O . PRO A 1 1012 ? 3.296 -0.584 -25.909 1.00 84.19 1012 PRO A O 1
ATOM 7962 N N . ASP A 1 1013 ? 5.096 -1.926 -25.973 1.00 79.50 1013 ASP A N 1
ATOM 7963 C CA . ASP A 1 1013 ? 4.890 -2.663 -24.723 1.00 79.50 1013 ASP A CA 1
ATOM 7964 C C . ASP A 1 1013 ? 5.666 -2.073 -23.532 1.00 79.50 1013 ASP A C 1
ATOM 7966 O O . ASP A 1 1013 ? 5.359 -2.351 -22.369 1.00 79.50 1013 ASP A O 1
ATOM 7970 N N . VAL A 1 1014 ? 6.601 -1.152 -23.783 1.00 76.38 1014 VAL A N 1
ATOM 7971 C CA . VAL A 1 1014 ? 7.360 -0.449 -22.732 1.00 76.38 1014 VAL A CA 1
ATOM 7972 C C . VAL A 1 1014 ? 6.867 0.992 -22.600 1.00 76.38 1014 VAL A C 1
ATOM 7974 O O . VAL A 1 1014 ? 7.026 1.752 -23.545 1.00 76.38 1014 VAL A O 1
ATOM 7977 N N . ASP A 1 1015 ? 6.287 1.427 -21.464 1.00 77.31 1015 ASP A N 1
ATOM 7978 C CA . ASP A 1 1015 ? 5.814 2.826 -21.248 1.00 77.31 1015 ASP A CA 1
ATOM 7979 C C . ASP A 1 1015 ? 6.951 3.846 -21.040 1.00 77.31 1015 ASP A C 1
ATOM 7981 O O . ASP A 1 1015 ? 6.997 4.647 -20.106 1.00 77.31 1015 ASP A O 1
ATOM 7985 N N . ARG A 1 1016 ? 7.925 3.786 -21.943 1.00 87.31 1016 ARG A N 1
ATOM 7986 C CA . ARG A 1 1016 ? 9.117 4.611 -21.982 1.00 87.31 1016 ARG A CA 1
ATOM 7987 C C . ARG A 1 1016 ? 9.549 4.799 -23.428 1.00 87.31 1016 ARG A C 1
ATOM 7989 O O . ARG A 1 1016 ? 9.462 3.888 -24.243 1.00 87.31 1016 ARG A O 1
ATOM 7996 N N . SER A 1 1017 ? 10.088 5.975 -23.709 1.00 93.62 1017 SER A N 1
ATOM 7997 C CA . SER A 1 1017 ? 10.668 6.320 -25.002 1.00 93.62 1017 SER A CA 1
ATOM 7998 C C . SER A 1 1017 ? 12.115 6.753 -24.827 1.00 93.62 1017 SER A C 1
ATOM 8000 O O . SER A 1 1017 ? 12.451 7.430 -23.851 1.00 93.62 1017 SER A O 1
ATOM 8002 N N . LEU A 1 1018 ? 12.971 6.408 -25.784 1.00 96.44 1018 LEU A N 1
ATOM 8003 C CA . LEU A 1 1018 ? 14.317 6.951 -25.891 1.00 96.44 1018 LEU A CA 1
ATOM 8004 C C . LEU A 1 1018 ? 14.282 8.187 -26.793 1.00 96.44 1018 LEU A C 1
ATOM 8006 O O . LEU A 1 1018 ? 14.023 8.084 -27.990 1.00 96.44 1018 LEU A O 1
ATOM 8010 N N . LEU A 1 1019 ? 14.543 9.354 -26.210 1.00 97.69 1019 LEU A N 1
ATOM 8011 C CA . LEU A 1 1019 ? 14.575 10.641 -26.897 1.00 97.69 1019 LEU A CA 1
ATOM 8012 C C . LEU A 1 1019 ? 16.014 11.011 -27.272 1.00 97.69 1019 LEU A C 1
ATOM 8014 O O . LEU A 1 1019 ? 16.892 11.057 -26.405 1.00 97.69 1019 LEU A O 1
ATOM 8018 N N . LEU A 1 1020 ? 16.227 11.326 -28.552 1.00 97.81 1020 LEU A N 1
ATOM 8019 C CA . LEU A 1 1020 ? 17.460 11.885 -29.096 1.00 97.81 1020 LEU A CA 1
ATOM 8020 C C . LEU A 1 1020 ? 17.242 13.324 -29.552 1.00 97.81 1020 LEU A C 1
ATOM 8022 O O . LEU A 1 1020 ? 16.361 13.596 -30.365 1.00 97.81 1020 LEU A O 1
ATOM 8026 N N . VAL A 1 1021 ? 18.081 14.235 -29.060 1.00 97.88 1021 VAL A N 1
ATOM 8027 C CA . VAL A 1 1021 ? 17.973 15.679 -29.331 1.00 97.88 1021 VAL A CA 1
ATOM 8028 C C . VAL A 1 1021 ? 19.284 16.210 -29.896 1.00 97.88 1021 VAL A C 1
ATOM 8030 O O . VAL A 1 1021 ? 20.328 16.016 -29.268 1.00 97.88 1021 VAL A O 1
ATOM 8033 N N . SER A 1 1022 ? 19.227 16.917 -31.026 1.00 97.00 1022 SER A N 1
ATOM 8034 C CA . SER A 1 1022 ? 20.306 17.785 -31.506 1.00 97.00 1022 SER A CA 1
ATOM 8035 C C . SER A 1 1022 ? 20.174 19.164 -30.854 1.00 97.00 1022 SER A C 1
ATOM 8037 O O . SER A 1 1022 ? 19.101 19.762 -30.827 1.00 97.00 1022 SER A O 1
ATOM 8039 N N . HIS A 1 1023 ? 21.266 19.683 -30.286 1.00 95.75 1023 HIS A N 1
ATOM 8040 C CA . HIS A 1 1023 ? 21.294 21.022 -29.667 1.00 95.75 1023 HIS A CA 1
ATOM 8041 C C . HIS A 1 1023 ? 21.605 22.133 -30.667 1.00 95.75 1023 HIS A C 1
ATOM 8043 O O . HIS A 1 1023 ? 21.695 23.303 -30.294 1.00 95.75 1023 HIS A O 1
ATOM 8049 N N . THR A 1 1024 ? 21.875 21.779 -31.919 1.00 90.81 1024 THR A N 1
ATOM 8050 C CA . THR A 1 1024 ? 22.216 22.722 -32.979 1.00 90.81 1024 THR A CA 1
ATOM 8051 C C . THR A 1 1024 ? 21.275 22.478 -34.134 1.00 90.81 1024 THR A C 1
ATOM 8053 O O . THR A 1 1024 ? 21.388 21.453 -34.780 1.00 90.81 1024 THR A O 1
ATOM 8056 N N . ASP A 1 1025 ? 20.390 23.438 -34.375 1.00 89.44 1025 ASP A N 1
ATOM 8057 C CA . ASP A 1 1025 ? 19.534 23.459 -35.557 1.00 89.44 1025 ASP A CA 1
ATOM 8058 C C . ASP A 1 1025 ? 20.409 23.626 -36.808 1.00 89.44 1025 ASP A C 1
ATOM 8060 O O . ASP A 1 1025 ? 21.185 24.592 -36.903 1.00 89.44 1025 ASP A O 1
ATOM 8064 N N . ASP A 1 1026 ? 20.318 22.691 -37.748 1.00 91.38 1026 ASP A N 1
ATOM 8065 C CA . ASP A 1 1026 ? 20.984 22.766 -39.043 1.00 91.38 1026 ASP A CA 1
ATOM 8066 C C . ASP A 1 1026 ? 20.087 22.251 -40.185 1.00 91.38 1026 ASP A C 1
ATOM 8068 O O . ASP A 1 1026 ? 19.002 21.760 -39.938 1.00 91.38 1026 ASP A O 1
ATOM 8072 N N . ASP A 1 1027 ? 20.486 22.456 -41.447 1.00 92.94 1027 ASP A N 1
ATOM 8073 C CA . ASP A 1 1027 ? 19.684 22.052 -42.622 1.00 92.94 1027 ASP A CA 1
ATOM 8074 C C . ASP A 1 1027 ? 20.159 20.699 -43.214 1.00 92.94 1027 ASP A C 1
ATOM 8076 O O . ASP A 1 1027 ? 19.974 20.418 -44.411 1.00 92.94 1027 ASP A O 1
ATOM 8080 N N . SER A 1 1028 ? 20.909 19.898 -42.450 1.00 95.00 1028 SER A N 1
ATOM 8081 C CA . SER A 1 1028 ? 21.464 18.632 -42.932 1.00 95.00 1028 SER A CA 1
ATOM 8082 C C . SER A 1 1028 ? 20.374 17.567 -43.045 1.00 95.00 1028 SER A C 1
ATOM 8084 O O . SER A 1 1028 ? 19.409 17.557 -42.298 1.00 95.00 1028 SER A O 1
ATOM 8086 N N . PRO A 1 1029 ? 20.496 16.621 -43.988 1.00 95.94 1029 PRO A N 1
ATOM 8087 C CA . PRO A 1 1029 ? 19.533 15.535 -44.070 1.00 95.94 1029 PRO A CA 1
ATOM 8088 C C . PRO A 1 1029 ? 19.678 14.587 -42.878 1.00 95.94 1029 PRO A C 1
ATOM 8090 O O . PRO A 1 1029 ? 20.785 14.119 -42.616 1.00 95.94 1029 PRO A O 1
ATOM 8093 N N . ASP A 1 1030 ? 18.559 14.183 -42.288 1.00 96.31 1030 ASP A N 1
ATOM 8094 C CA . ASP A 1 1030 ? 18.491 13.084 -41.329 1.00 96.31 1030 ASP A CA 1
ATOM 8095 C C . ASP A 1 1030 ? 17.844 11.863 -41.965 1.00 96.31 1030 ASP A C 1
ATOM 8097 O O . ASP A 1 1030 ? 16.984 11.949 -42.854 1.00 96.31 1030 ASP A O 1
ATOM 8101 N N . THR A 1 1031 ? 18.281 10.683 -41.532 1.00 96.44 1031 THR A N 1
ATOM 8102 C CA . THR A 1 1031 ? 17.752 9.430 -42.069 1.00 96.44 1031 THR A CA 1
ATOM 8103 C C . THR A 1 1031 ? 17.361 8.481 -40.952 1.00 96.44 1031 THR A C 1
ATOM 8105 O O . THR A 1 1031 ? 18.186 8.133 -40.110 1.00 96.44 1031 THR A O 1
ATOM 8108 N N . PHE A 1 1032 ? 16.122 7.996 -41.029 1.00 95.50 1032 PHE A N 1
ATOM 8109 C CA . PHE A 1 1032 ? 15.596 6.909 -40.211 1.00 95.50 1032 PHE A CA 1
ATOM 8110 C C . PHE A 1 1032 ? 15.231 5.708 -41.091 1.00 95.50 1032 PHE A C 1
ATOM 8112 O O . PHE A 1 1032 ? 14.583 5.881 -42.129 1.00 95.50 1032 PHE A O 1
ATOM 8119 N N . TYR A 1 1033 ? 15.629 4.500 -40.691 1.00 94.31 1033 TYR A N 1
ATOM 8120 C CA . TYR A 1 1033 ? 15.247 3.243 -41.341 1.00 94.31 1033 TYR A CA 1
ATOM 8121 C C . TYR A 1 1033 ? 15.534 2.032 -40.443 1.00 94.31 1033 TYR A C 1
ATOM 8123 O O . TYR A 1 1033 ? 16.393 2.094 -39.568 1.00 94.31 1033 TYR A O 1
ATOM 8131 N N . GLN A 1 1034 ? 14.880 0.900 -40.714 1.00 92.94 1034 GLN A N 1
ATOM 8132 C CA . GLN A 1 1034 ? 15.276 -0.398 -40.156 1.00 92.94 1034 GLN A CA 1
ATOM 8133 C C . GLN A 1 1034 ? 16.288 -1.118 -41.055 1.00 92.94 1034 GLN A C 1
ATOM 8135 O O . GLN A 1 1034 ? 16.265 -0.971 -42.284 1.00 92.94 1034 GLN A O 1
ATOM 8140 N N . MET A 1 1035 ? 17.160 -1.925 -40.451 1.00 92.06 1035 MET A N 1
ATOM 8141 C CA . MET A 1 1035 ? 18.098 -2.785 -41.166 1.00 92.06 1035 MET A CA 1
ATOM 8142 C C . MET A 1 1035 ? 17.907 -4.257 -40.788 1.00 92.06 1035 MET A C 1
ATOM 8144 O O . MET A 1 1035 ? 17.997 -4.634 -39.621 1.00 92.06 1035 MET A O 1
ATOM 8148 N N . GLN A 1 1036 ? 17.732 -5.094 -41.820 1.00 89.44 1036 GLN A N 1
ATOM 8149 C CA . GLN A 1 1036 ? 17.681 -6.561 -41.727 1.00 89.44 1036 GLN A CA 1
ATOM 8150 C C . GLN A 1 1036 ? 16.628 -7.098 -40.742 1.00 89.44 1036 GLN A C 1
ATOM 8152 O O . GLN A 1 1036 ? 16.820 -8.186 -40.205 1.00 89.44 1036 GLN A O 1
ATOM 8157 N N . GLU A 1 1037 ? 15.550 -6.342 -40.489 1.00 88.19 1037 GLU A N 1
ATOM 8158 C CA . GLU A 1 1037 ? 14.527 -6.692 -39.484 1.00 88.19 1037 GLU A CA 1
ATOM 8159 C C . GLU A 1 1037 ? 15.162 -7.077 -38.141 1.00 88.19 1037 GLU A C 1
ATOM 8161 O O . GLU A 1 1037 ? 14.763 -8.024 -37.473 1.00 88.19 1037 GLU A O 1
ATOM 8166 N N . SER A 1 1038 ? 16.264 -6.406 -37.814 1.00 89.06 1038 SER A N 1
ATOM 8167 C CA . SER A 1 1038 ? 17.065 -6.705 -36.635 1.00 89.06 1038 SER A CA 1
ATOM 8168 C C . SER A 1 1038 ? 17.398 -5.445 -35.861 1.00 89.06 1038 SER A C 1
ATOM 8170 O O . SER A 1 1038 ? 17.619 -5.548 -34.664 1.00 89.06 1038 SER A O 1
ATOM 8172 N N . MET A 1 1039 ? 17.458 -4.274 -36.501 1.00 92.62 1039 MET A N 1
ATOM 8173 C CA . MET A 1 1039 ? 17.791 -3.025 -35.823 1.00 92.62 1039 MET A CA 1
ATOM 8174 C C . MET A 1 1039 ? 17.119 -1.799 -36.403 1.00 92.62 1039 MET A C 1
ATOM 8176 O O . MET A 1 1039 ? 16.853 -1.729 -37.606 1.00 92.62 1039 MET A O 1
ATOM 8180 N N . THR A 1 1040 ? 17.002 -0.790 -35.551 1.00 93.00 1040 THR A N 1
ATOM 8181 C CA . THR A 1 1040 ? 16.660 0.575 -35.919 1.00 93.00 1040 THR A CA 1
ATOM 8182 C C . THR A 1 1040 ? 17.931 1.381 -36.143 1.00 93.00 1040 THR A C 1
ATOM 8184 O O . THR A 1 1040 ? 18.881 1.276 -35.368 1.00 93.00 1040 THR A O 1
ATOM 8187 N N . VAL A 1 1041 ? 17.951 2.187 -37.204 1.00 94.69 1041 VAL A N 1
ATOM 8188 C CA . VAL A 1 1041 ? 19.051 3.095 -37.526 1.00 94.69 1041 VAL A CA 1
ATOM 8189 C C . VAL A 1 1041 ? 18.505 4.499 -37.695 1.00 94.69 1041 VAL A C 1
ATOM 8191 O O . VAL A 1 1041 ? 17.735 4.779 -38.617 1.00 94.69 1041 VAL A O 1
ATOM 8194 N N . PHE A 1 1042 ? 18.975 5.400 -36.845 1.00 96.38 1042 PHE A N 1
ATOM 8195 C CA . PHE A 1 1042 ? 18.757 6.826 -36.998 1.00 96.38 1042 PHE A CA 1
ATOM 8196 C C . PHE A 1 1042 ? 20.091 7.552 -37.088 1.00 96.38 1042 PHE A C 1
ATOM 8198 O O . PHE A 1 1042 ? 21.028 7.201 -36.374 1.00 96.38 1042 PHE A O 1
ATOM 8205 N N . GLY A 1 1043 ? 20.183 8.563 -37.950 1.00 95.81 1043 GLY A N 1
ATOM 8206 C CA . GLY A 1 1043 ? 21.388 9.367 -38.076 1.00 95.81 1043 GLY A CA 1
ATOM 8207 C C . GLY A 1 1043 ? 21.123 10.839 -38.323 1.00 95.81 1043 GLY A C 1
ATOM 8208 O O . GLY A 1 1043 ? 20.514 11.163 -39.344 1.00 95.81 1043 GLY A O 1
ATOM 8209 N N . PHE A 1 1044 ? 21.686 11.681 -37.453 1.00 96.94 1044 PHE A N 1
ATOM 8210 C CA . PHE A 1 1044 ? 21.797 13.120 -37.678 1.00 96.94 1044 PHE A CA 1
ATOM 8211 C C . PHE A 1 1044 ? 22.838 13.417 -38.762 1.00 96.94 1044 PHE A C 1
ATOM 8213 O O . PHE A 1 1044 ? 23.950 12.861 -38.734 1.00 96.94 1044 PHE A O 1
ATOM 8220 N N . GLY A 1 1045 ? 22.483 14.270 -39.725 1.00 95.75 1045 GLY A N 1
ATOM 8221 C CA . GLY A 1 1045 ? 23.354 14.670 -40.834 1.00 95.75 1045 GLY A CA 1
ATOM 8222 C C . GLY A 1 1045 ? 23.836 13.498 -41.695 1.00 95.75 1045 GLY A C 1
ATOM 8223 O O . GLY A 1 1045 ? 25.014 13.413 -42.077 1.00 95.75 1045 GLY A O 1
ATOM 8224 N N . ARG A 1 1046 ? 22.926 12.572 -42.004 1.00 94.19 1046 ARG A N 1
ATOM 8225 C CA . ARG A 1 1046 ? 23.156 11.384 -42.824 1.00 94.19 1046 ARG A CA 1
ATOM 8226 C C . ARG A 1 1046 ? 22.172 11.282 -43.986 1.00 94.19 1046 ARG A C 1
ATOM 8228 O O . ARG A 1 1046 ? 20.962 11.338 -43.810 1.00 94.19 1046 ARG A O 1
ATOM 8235 N N . GLN A 1 1047 ? 22.707 10.923 -45.157 1.00 92.88 1047 GLN A N 1
ATOM 8236 C CA . GLN A 1 1047 ? 21.930 10.404 -46.287 1.00 92.88 1047 GLN A CA 1
ATOM 8237 C C . GLN A 1 1047 ? 22.677 9.239 -46.951 1.00 92.88 1047 GLN A C 1
ATOM 8239 O O . GLN A 1 1047 ? 23.732 9.406 -47.563 1.00 92.88 1047 GLN A O 1
ATOM 8244 N N . GLY A 1 1048 ? 22.149 8.018 -46.828 1.00 87.56 1048 GLY A N 1
ATOM 8245 C CA . GLY A 1 1048 ? 22.854 6.821 -47.302 1.00 87.56 1048 GLY A CA 1
ATOM 8246 C C . GLY A 1 1048 ? 24.160 6.592 -46.531 1.00 87.56 1048 GLY A C 1
ATOM 8247 O O . GLY A 1 1048 ? 24.114 6.387 -45.322 1.00 87.56 1048 GLY A O 1
ATOM 8248 N N . LEU A 1 1049 ? 25.306 6.604 -47.222 1.00 87.00 1049 LEU A N 1
ATOM 8249 C CA . LEU A 1 1049 ? 26.653 6.538 -46.620 1.00 87.00 1049 LEU A CA 1
ATOM 8250 C C . LEU A 1 1049 ? 27.391 7.891 -46.652 1.00 87.00 1049 LEU A C 1
ATOM 8252 O O . LEU A 1 1049 ? 28.575 7.958 -46.304 1.00 87.00 1049 LEU A O 1
ATOM 8256 N N . GLU A 1 1050 ? 26.706 8.965 -47.045 1.00 92.06 1050 GLU A N 1
ATOM 8257 C CA . GLU A 1 1050 ? 27.245 10.325 -47.040 1.00 92.06 1050 GLU A CA 1
ATOM 8258 C C . GLU A 1 1050 ? 27.004 11.018 -45.687 1.00 92.06 1050 GLU A C 1
ATOM 8260 O O . GLU A 1 1050 ? 26.027 10.733 -44.990 1.00 92.06 1050 GLU A O 1
ATOM 8265 N N . LYS A 1 1051 ? 27.936 11.906 -45.316 1.00 93.88 1051 LYS A N 1
ATOM 8266 C CA . LYS A 1 1051 ? 28.015 12.630 -44.034 1.00 93.88 1051 LYS A CA 1
ATOM 8267 C C . LYS A 1 1051 ? 27.856 14.128 -44.281 1.00 93.88 1051 LYS A C 1
ATOM 8269 O O . LYS A 1 1051 ? 28.479 14.639 -45.216 1.00 93.88 1051 LYS A O 1
ATOM 8274 N N . PHE A 1 1052 ? 27.092 14.823 -43.441 1.00 95.50 1052 PHE A N 1
ATOM 8275 C CA . PHE A 1 1052 ? 26.709 16.219 -43.681 1.00 95.50 1052 PHE A CA 1
ATOM 8276 C C . PHE A 1 1052 ? 27.036 17.186 -42.538 1.00 95.50 1052 PHE A C 1
ATOM 8278 O O . PHE A 1 1052 ? 27.203 18.372 -42.829 1.00 95.50 1052 PHE A O 1
ATOM 8285 N N . LEU A 1 1053 ? 27.272 16.707 -41.310 1.00 95.25 1053 LEU A N 1
ATOM 8286 C CA . LEU A 1 1053 ? 27.669 17.566 -40.188 1.00 95.25 1053 LEU A CA 1
ATOM 8287 C C . LEU A 1 1053 ? 29.103 18.070 -40.389 1.00 95.25 1053 LEU A C 1
ATOM 8289 O O . LEU A 1 1053 ? 30.028 17.275 -40.567 1.00 95.25 1053 LEU A O 1
ATOM 8293 N N . LYS A 1 1054 ? 29.301 19.392 -40.396 1.00 94.00 1054 LYS A N 1
ATOM 8294 C CA . LYS A 1 1054 ? 30.582 20.043 -40.765 1.00 94.00 1054 LYS A CA 1
ATOM 8295 C C . LYS A 1 1054 ? 31.125 21.004 -39.711 1.00 94.00 1054 LYS A C 1
ATOM 8297 O O . LYS A 1 1054 ? 32.137 21.661 -39.950 1.00 94.00 1054 LYS A O 1
ATOM 8302 N N . THR A 1 1055 ? 30.448 21.131 -38.577 1.00 92.94 1055 THR A N 1
ATOM 8303 C CA . THR A 1 1055 ? 30.828 22.064 -37.518 1.00 92.94 1055 THR A CA 1
ATOM 8304 C C . THR A 1 1055 ? 31.032 21.333 -36.201 1.00 92.94 1055 THR A C 1
ATOM 8306 O O . THR A 1 1055 ? 30.460 20.273 -35.949 1.00 92.94 1055 THR A O 1
ATOM 8309 N N . VAL A 1 1056 ? 31.899 21.907 -35.370 1.00 94.06 1056 VAL A N 1
ATOM 8310 C CA . VAL A 1 1056 ? 32.121 21.521 -33.977 1.00 94.06 1056 VAL A CA 1
ATOM 8311 C C . VAL A 1 1056 ? 32.289 22.801 -33.138 1.00 94.06 1056 VAL A C 1
ATOM 8313 O O . VAL A 1 1056 ? 32.819 23.789 -33.659 1.00 94.06 1056 VAL A O 1
ATOM 8316 N N . PRO A 1 1057 ? 31.880 22.812 -31.857 1.00 95.44 1057 PRO A N 1
ATOM 8317 C CA . PRO A 1 1057 ? 31.216 21.710 -31.176 1.00 95.44 1057 PRO A CA 1
ATOM 8318 C C . PRO A 1 1057 ? 29.749 21.548 -31.601 1.00 95.44 1057 PRO A C 1
ATOM 8320 O O . PRO A 1 1057 ? 29.066 22.543 -31.818 1.00 95.44 1057 PRO A O 1
ATOM 8323 N N . GLN A 1 1058 ? 29.274 20.305 -31.678 1.00 96.38 1058 GLN A N 1
ATOM 8324 C CA . GLN A 1 1058 ? 27.840 19.985 -31.724 1.00 96.38 1058 GLN A CA 1
ATOM 8325 C C . GLN A 1 1058 ? 27.520 18.963 -30.634 1.00 96.38 1058 GLN A C 1
ATOM 8327 O O . GLN A 1 1058 ? 28.314 18.046 -30.404 1.00 96.38 1058 GLN A O 1
ATOM 8332 N N . THR A 1 1059 ? 26.381 19.138 -29.963 1.00 97.25 1059 THR A N 1
ATOM 8333 C CA . THR A 1 1059 ? 25.961 18.336 -28.806 1.00 97.25 1059 THR A CA 1
ATOM 8334 C C . THR A 1 1059 ? 24.667 17.600 -29.104 1.00 97.25 1059 THR A C 1
ATOM 8336 O O . THR A 1 1059 ? 23.727 18.181 -29.639 1.00 97.25 1059 THR A O 1
ATOM 8339 N N . PHE A 1 1060 ? 24.623 16.341 -28.681 1.00 97.56 1060 PHE A N 1
ATOM 8340 C CA . PHE A 1 1060 ? 23.490 15.443 -28.833 1.00 97.56 1060 PHE A CA 1
ATOM 8341 C C . PHE A 1 1060 ? 23.141 14.847 -27.473 1.00 97.56 1060 PHE A C 1
ATOM 8343 O O . PHE A 1 1060 ? 24.043 14.424 -26.751 1.00 97.56 1060 PHE A O 1
ATOM 8350 N N . THR A 1 1061 ? 21.861 14.798 -27.115 1.00 97.56 1061 THR A N 1
ATOM 8351 C CA . THR A 1 1061 ? 21.400 14.217 -25.843 1.00 97.56 1061 THR A CA 1
ATOM 8352 C C . THR A 1 1061 ? 20.640 12.923 -26.079 1.00 97.56 1061 THR A C 1
ATOM 8354 O O . THR A 1 1061 ? 19.792 12.883 -26.963 1.00 97.56 1061 THR A O 1
ATOM 8357 N N . LEU A 1 1062 ? 20.883 11.919 -25.231 1.00 96.69 1062 LEU A N 1
ATOM 8358 C CA . LEU A 1 1062 ? 19.980 10.795 -24.987 1.00 96.69 1062 LEU A CA 1
ATOM 8359 C C . LEU A 1 1062 ? 19.306 10.979 -23.629 1.00 96.69 1062 LEU A C 1
ATOM 8361 O O . LEU A 1 1062 ? 19.978 11.209 -22.618 1.00 96.69 1062 LEU A O 1
ATOM 8365 N N . SER A 1 1063 ? 17.987 10.849 -23.588 1.00 94.75 1063 SER A N 1
ATOM 8366 C CA . SER A 1 1063 ? 17.220 10.855 -22.343 1.00 94.75 1063 SER A CA 1
ATOM 8367 C C . SER A 1 1063 ? 16.047 9.893 -22.470 1.00 94.75 1063 SER A C 1
ATOM 8369 O O . SER A 1 1063 ? 15.417 9.819 -23.524 1.00 94.75 1063 SER A O 1
ATOM 8371 N N . PHE A 1 1064 ? 15.754 9.154 -21.404 1.00 92.88 1064 PHE A N 1
ATOM 8372 C CA . PHE A 1 1064 ? 14.514 8.393 -21.329 1.00 92.88 1064 PHE A CA 1
ATOM 8373 C C . PHE A 1 1064 ? 13.366 9.297 -20.886 1.00 92.88 1064 PHE A C 1
ATOM 8375 O O . PHE A 1 1064 ? 13.538 10.183 -20.046 1.00 92.88 1064 PHE A O 1
ATOM 8382 N N . VAL A 1 1065 ? 12.193 9.056 -21.460 1.00 88.69 1065 VAL A N 1
ATOM 8383 C CA . VAL A 1 1065 ? 10.938 9.716 -21.101 1.00 88.69 1065 VAL A CA 1
ATOM 8384 C C . VAL A 1 1065 ? 9.944 8.626 -20.728 1.00 88.69 1065 VAL A C 1
ATOM 8386 O O . VAL A 1 1065 ? 9.654 7.785 -21.571 1.00 88.69 1065 VAL A O 1
ATOM 8389 N N . GLU A 1 1066 ? 9.403 8.641 -19.506 1.00 85.62 1066 GLU A N 1
ATOM 8390 C CA . GLU A 1 1066 ? 8.358 7.698 -19.045 1.00 85.62 1066 GLU A CA 1
ATOM 8391 C C . GLU A 1 1066 ? 6.987 8.059 -19.648 1.00 85.62 1066 GLU A C 1
ATOM 8393 O O . GLU A 1 1066 ? 6.045 8.444 -18.955 1.00 85.62 1066 GLU A O 1
ATOM 8398 N N . SER A 1 1067 ? 6.931 8.120 -20.976 1.00 83.81 1067 SER A N 1
ATOM 8399 C CA . SER A 1 1067 ? 5.719 8.354 -21.746 1.00 83.81 1067 SER A CA 1
ATOM 8400 C C . SER A 1 1067 ? 5.969 8.099 -23.226 1.00 83.81 1067 SER A C 1
ATOM 8402 O O . SER A 1 1067 ? 7.032 8.433 -23.752 1.00 83.81 1067 SER A O 1
ATOM 8404 N N . LYS A 1 1068 ? 4.932 7.627 -23.917 1.00 86.19 1068 LYS A N 1
ATOM 8405 C CA . LYS A 1 1068 ? 4.848 7.534 -25.387 1.00 86.19 1068 LYS A CA 1
ATOM 8406 C C . LYS A 1 1068 ? 4.185 8.756 -26.032 1.00 86.19 1068 LYS A C 1
ATOM 8408 O O . LYS A 1 1068 ? 4.076 8.853 -27.251 1.00 86.19 1068 LYS A O 1
ATOM 8413 N N . LYS A 1 1069 ? 3.668 9.685 -25.219 1.00 89.06 1069 LYS A N 1
ATOM 8414 C CA . LYS A 1 1069 ? 2.881 10.825 -25.704 1.00 89.06 1069 LYS A CA 1
ATOM 8415 C C . LYS A 1 1069 ? 3.796 11.914 -26.248 1.00 89.06 1069 LYS A C 1
ATOM 8417 O O . LYS A 1 1069 ? 4.643 12.433 -25.519 1.00 89.06 1069 LYS A O 1
ATOM 8422 N N . HIS A 1 1070 ? 3.534 12.340 -27.484 1.00 95.81 1070 HIS A N 1
ATOM 8423 C CA . HIS A 1 1070 ? 4.275 13.416 -28.155 1.00 95.81 1070 HIS A CA 1
ATOM 8424 C C . HIS A 1 1070 ? 4.398 14.683 -27.303 1.00 95.81 1070 HIS A C 1
ATOM 8426 O O . HIS A 1 1070 ? 5.472 15.268 -27.237 1.00 95.81 1070 HIS A O 1
ATOM 8432 N N . GLU A 1 1071 ? 3.337 15.074 -26.592 1.00 90.19 1071 GLU A N 1
ATOM 8433 C CA . GLU A 1 1071 ? 3.330 16.256 -25.717 1.00 90.19 1071 GLU A CA 1
ATOM 8434 C C . GLU A 1 1071 ? 4.386 16.163 -24.608 1.00 90.19 1071 GLU A C 1
ATOM 8436 O O . GLU A 1 1071 ? 5.129 17.113 -24.384 1.00 90.19 1071 GLU A O 1
ATOM 8441 N N . LYS A 1 1072 ? 4.508 14.998 -23.961 1.00 81.00 1072 LYS A N 1
ATOM 8442 C CA . LYS A 1 1072 ? 5.481 14.765 -22.883 1.00 81.00 1072 LYS A CA 1
ATOM 8443 C C . LYS A 1 1072 ? 6.908 14.669 -23.394 1.00 81.00 1072 LYS A C 1
ATOM 8445 O O . LYS A 1 1072 ? 7.823 15.198 -22.767 1.00 81.00 1072 LYS A O 1
ATOM 8450 N N . ILE A 1 1073 ? 7.086 14.051 -24.555 1.00 91.81 1073 ILE A N 1
ATOM 8451 C CA . ILE A 1 1073 ? 8.383 13.966 -25.227 1.00 91.81 1073 ILE A CA 1
ATOM 8452 C C . ILE A 1 1073 ? 8.834 15.361 -25.692 1.00 91.81 1073 ILE A C 1
ATOM 8454 O O . ILE A 1 1073 ? 9.987 15.730 -25.488 1.00 91.81 1073 ILE A O 1
ATOM 8458 N N . SER A 1 1074 ? 7.914 16.167 -26.229 1.00 93.19 1074 SER A N 1
ATOM 8459 C CA . SER A 1 1074 ? 8.170 17.552 -26.646 1.00 93.19 1074 SER A CA 1
ATOM 8460 C C . SER A 1 1074 ? 8.535 18.447 -25.464 1.00 93.19 1074 SER A C 1
ATOM 8462 O O . SER A 1 1074 ? 9.542 19.145 -25.529 1.00 93.19 1074 SER A O 1
ATOM 8464 N N . GLU A 1 1075 ? 7.758 18.395 -24.371 1.00 86.12 1075 GLU A N 1
ATOM 8465 C CA . GLU A 1 1075 ? 8.057 19.115 -23.123 1.00 86.12 1075 GLU A CA 1
ATOM 8466 C C . GLU A 1 1075 ? 9.478 18.792 -22.650 1.00 86.12 1075 GLU A C 1
ATOM 8468 O O . GLU A 1 1075 ? 10.264 19.693 -22.352 1.00 86.12 1075 GLU A O 1
ATOM 8473 N N . ARG A 1 1076 ? 9.844 17.504 -22.664 1.00 88.00 1076 ARG A N 1
ATOM 8474 C CA . ARG A 1 1076 ? 11.178 17.066 -22.267 1.00 88.00 1076 ARG A CA 1
ATOM 8475 C C . ARG A 1 1076 ? 12.271 17.540 -23.226 1.00 88.00 1076 ARG A C 1
ATOM 8477 O O . ARG A 1 1076 ? 13.319 17.983 -22.766 1.00 88.00 1076 ARG A O 1
ATOM 8484 N N . ALA A 1 1077 ? 12.056 17.477 -24.537 1.00 91.19 1077 ALA A N 1
ATOM 8485 C CA . ALA A 1 1077 ? 13.018 17.980 -25.516 1.00 91.19 1077 ALA A CA 1
ATOM 8486 C C . ALA A 1 1077 ? 13.282 19.485 -25.324 1.00 91.19 1077 ALA A C 1
ATOM 8488 O O . ALA A 1 1077 ? 14.434 19.915 -25.312 1.00 91.19 1077 ALA A O 1
ATOM 8489 N N . GLU A 1 1078 ? 12.235 20.278 -25.085 1.00 89.25 1078 GLU A N 1
ATOM 8490 C CA . GLU A 1 1078 ? 12.365 21.708 -24.789 1.00 89.25 1078 GLU A CA 1
ATOM 8491 C C . GLU A 1 1078 ? 13.106 21.987 -23.475 1.00 89.25 1078 GLU A C 1
ATOM 8493 O O . GLU A 1 1078 ? 13.817 22.986 -23.380 1.00 89.25 1078 GLU A O 1
ATOM 8498 N N . GLU A 1 1079 ? 12.938 21.147 -22.450 1.00 81.94 1079 GLU A N 1
ATOM 8499 C CA . GLU A 1 1079 ? 13.719 21.235 -21.209 1.00 81.94 1079 GLU A CA 1
ATOM 8500 C C . GLU A 1 1079 ? 15.203 20.968 -21.446 1.00 81.94 1079 GLU A C 1
ATOM 8502 O O . GLU A 1 1079 ? 16.041 21.651 -20.869 1.00 81.94 1079 GLU A O 1
ATOM 8507 N N . LEU A 1 1080 ? 15.529 19.981 -22.283 1.00 86.06 1080 LEU A N 1
ATOM 8508 C CA . LEU A 1 1080 ? 16.908 19.588 -22.574 1.00 86.06 1080 LEU A CA 1
ATOM 8509 C C . LEU A 1 1080 ? 17.664 20.630 -23.406 1.00 86.06 1080 LEU A C 1
ATOM 8511 O O . LEU A 1 1080 ? 18.889 20.682 -23.318 1.00 86.06 1080 LEU A O 1
ATOM 8515 N N . LEU A 1 1081 ? 16.947 21.431 -24.200 1.00 87.69 1081 LEU A N 1
ATOM 8516 C CA . LEU A 1 1081 ? 17.496 22.513 -25.027 1.00 87.69 1081 LEU A CA 1
ATOM 8517 C C . LEU A 1 1081 ? 17.726 23.830 -24.260 1.00 87.69 1081 LEU A C 1
ATOM 8519 O O . LEU A 1 1081 ? 18.355 24.741 -24.802 1.00 87.69 1081 LEU A O 1
ATOM 8523 N N . LYS A 1 1082 ? 17.199 23.959 -23.035 1.00 78.25 1082 LYS A N 1
ATOM 8524 C CA . LYS A 1 1082 ? 17.373 25.129 -22.154 1.00 78.25 1082 LYS A CA 1
ATOM 8525 C C . LYS A 1 1082 ? 18.568 24.944 -21.226 1.00 78.25 1082 LYS A C 1
ATOM 8527 O O . LYS A 1 1082 ? 19.263 25.961 -20.993 1.00 78.25 1082 LYS A O 1
#

Secondary structure (DSSP, 8-state):
-------------------SSPPB--TTEEEEEEEEEESSEEEEEE-TTS-EEEEETTTEEEEEETTEE-SS-SEE-----SBT-SEEEEEE-TTTTTS-EEEEEEEE-SSS-EEEEEEEEEETTEE-GGG-EEEEE---GGGG--SSTTS--EEEEEE-TTSPEEEEE--TT-SGGGT-SS-SSSEEEEE-TTSPPPTTSTTTTTS-GGGGGEEEE----EEEEEE-TTT--EEEEE--SSS-EEEEEE-TT-B--TTT--SS----TT---PPPSEEE-TTT-S-EEEEEE--SS---S-GGGTTPEEEEETTTTEEEEEETTEEEEEEEEEE--SSEEEEEE-TTS-EEEEE-S-SSBSTTPPTT-EEEEEEEE--HHHHHHHHHHHHHHS--------S------PPPSS---SPEEEEE-SGGGG-TTEEEEEEESSSS--EEESS--S---B-TT--EEEEEEETTT--EEE--EEEEEPPSSPPS-SSPPPPP-----SSGGGS-SBGGGG--EEETTTTEEPTTPEEE--SS----TTEEEEEEEE--TT--BEE-GGGBEEPPTT-EEEEEEEE--TTSPPEEEEEEEEE--STT--EEEEEEEPTTSS-EEE-SS-EEEE-HHHHTPPTTS-EEEE--HHHHHHH--TTS--S---BHHHHSSEEE-TTT--EEEHHHHHHHTT-BSSPPPGGGGGGS--PPPTT-TTS-HHHHHHHHHHHHHTTTSSTT-SS--S----TTS-TTTTT-BSPBPSS--TTSS--BSB-TT-GGGBHHHHHHH-SS-TT-SS-S----SPPTTHHHHHHHHHHHHHHHS--EEEEEEEETTTTSEEEEEEE-SSEEEEEETTT-SEEEEEETT--BSS----STT-GGGTTT-EEEEEEEEETTEEESTT-SSSBPEEEEEEEE-SSEEEEEEEETTSS-EEEEEEETTEEEEEEEE--TT--B-EEEEE-GGGS--SS-EEEESS--SPEETTS-EEEPPPSS-EEEEE-TTSS-EEEEEESS-----EEEEEETTTEEEEEETEETTEE-B--SSEEEEEEEES---HHHHHHHHHHHT-

Foldseek 3Di:
DDDDDDDDDDQDDLDPPPPVPPKDFDFQKDKDFLFFFFFQWADWDADPVGWIWTDHQQAFIWIDDPSDTDPDTQTGDHADQFWQFGWHEKDAQPPCVVFVKIWTWGWHQVVATKIWIWMFHGDPSHTDPVRIDTQDIFDHLVVLQALAQSPLQAFYWDAFPVSKIKGAGAQSNSQVVQPDLLGPHVFIFIAHPRNHADCPALCLVPFDDRSSRGFEGAAHRWAEWDAQPVPRWIWIWGADDAFKTAIATGGGHAHQQIPNDDAADPDDPPDDHDHGLDIDHSVQAHAKHEKEALEDPAAQDPPVRHRWIWIDGQSQAFIWTARSVHRVPIGTRMHSHARWRYWYQRPNSWIKIKHANDNGPDLPRDGRRMTIMTMGRRHNVVNVVVVVVVVVVPDPPDPDDPPDQDDWDADDDDDADFFKWKAFDDPLLPPLQKWKFKDKPDDDGDDTDSHDDATDGDDNPITMGIWIARPVPRDTDGTDMDIDGDDPADFLDDAQWAFADWQDDPDPVPDDFWPVNRQQAPDLLVPHGDIQWFWAFFQAAADDPQKDKTKTKGAHPPDAWEADPPFFTDGDFQIKMKMWIWGDAPPDDIDTAKIKIWGQHPPLPIFIWIWGADPVNPTTGTAQAWDKDFCQVVRVHPTPQKIDIDGHRVVCVVCSPVLQPDDDRPGLQGQLAWDRRPVVRDIDRRLVNCLNNRRHPDRDDPVCSVVTHYQHYQPDPVDDLVSPLLSNLQNFPQRQQDPSHPHPFQAHSHSSRPPVSGCQEQHATPDDDPPACAGGCAYAQCCSNHLVLVLQQDQADPSHPPDDIRHGDGDSSNVSVVVVSNVRNLVQWFKDWDQQDFDVQQPRAGFIWIDALFWIWTAGAWQGWTQFIQGPVGATFQQADNDPPCVLNHPPTTWFQKPPCPPQHTNGPPGPPGATWHKDWPDDDRSKTKIKIAGPSRAWIWMWMDINFKIKIWGAGHDQPDFMKTKHKGDAPRWQDQQKWKAAPPRQDTDTQQDKAKFAGDPQGKMWIHDSNQLKIKIKGKLDDDRAIWIWHDDPSGITMTMDRDDDPDGGHRDPGIMMMIGMFSHPGSVRSNVVNVVVND

pLDDT: mean 81.66, std 17.87, range [23.73, 98.88]